Protein 3AWD (pdb70)

CATH classification: 3.40.50.720

Foldseek 3Di:
DLVLLLADALAEEEEEVLLFFLNVLLQLLNQVSHYQYEYEYQDPPSRVVSQVVSVVVVGNYYYDYADLLDLVRLLVRLVVSCVVSVAHAEYEYEFADFDKQAAPVGDDPVNLCVRLSGLASSLVSNCVNNVVRCLVVLAHEYEYAAACLCVDPAPDMDTVSNSVSRVNSLVVQLVCQVVSVVSHYAGEYEHEAAEDTPPCVVLCPDCNRVVSSLVLAPQSDHHYSNQVSVVVSCRRGSSVVVDHSYHHYHYNCNVVD/DLVLLLADAAAEEEQEVLLFFLNVLLQLLNQVSHYQYEYEYQDPVSNVVSQVVVVVVVGRYYYDYADLLDLVRLLVRLVVSCVVSVAHAEYEYEWADFDKQAAPVGQDPVRLVVRLSGLAVSLVSNCVNNVVRCLVVLHHEYEYAAACLCVDPAPDMDTVSNSVSRVNNLVVQLVCQVVSVVSHYAGEYEHEAAEDTPVCVVLCVPCNRVVSSLVLAPQSDHHYSNLVSVVRSCRSGSSVVVDHSYHHYHYNCNVVD/DLVLLLADALAEEEQEVLLFFLNVLLQLLNQVSHYQYEYEYQDPVSNVVSQVVVVVVVGNYYYDYADLLDLVRLLVRLVVSCVVSVAHAEYEYEWAAFDKQAAPVGDDPVNLCVRLRGLAVSLVSNCVSNVVRCLVVLHHEYEYAAACLCVDPAPDMDTVSNSVSSVNSLVVQLVCQVVSVVSHYAGEYEHEAAEDTPRCCVQCVDCNRVVSSLVLAPQSDHHYSNLVSVVVSCRRGSSVVVDHSYHHYSYNCNVVD/DLVLLLADAAAEEEQEVLLFFLNVLLQLLNQVSHYQYEYEYQDDVSNVVSQVVVVVVVTNYYYAYADLLDLVRLLVRLVVCCVVRVAHAEYEYEWADFDKQAAPVGDDPVRLVVRLSGLAVSLVSNCVSRVVRCLVVLHHEYEYAAACLCVDPAPDMDTVSNSVSRVNNLVVQLVCQVVSVVSHYAGEYEHEAAEDTPVCVVQCPVCNRVVVSLVLAPQSDHHYSNLVSVVSSCRSGSSVVVDHSYHHYHYNCNVVD

InterPro domains:
  IPR002347 Short-chain dehydrogenase/reductase SDR [PF13561] (19-255)
  IPR002347 Short-chain dehydrogenase/reductase SDR [PR00080] (86-97)
  IPR002347 Short-chain dehydrogenase/reductase SDR [PR00080] (140-148)
  IPR002347 Short-chain dehydrogenase/reductase SDR [PR00080] (162-181)
  IPR002347 Short-chain dehydrogenase/reductase SDR [PR00081] (12-29)
  IPR002347 Short-chain dehydrogenase/reductase SDR [PR00081] (86-97)
  IPR002347 Short-chain dehydrogenase/reductase SDR [PR00081] (134-150)
  IPR002347 Short-chain dehydrogenase/reductase SDR [PR00081] (162-181)
  IPR002347 Short-chain dehydrogenase/reductase SDR [PR00081] (183-200)
  IPR002347 Short-chain dehydrogenase/reductase SDR [PR00081] (218-238)
  IPR020904 Short-chain dehydrogenase/reductase, conserved site [PS00061] (149-177)
  IPR036291 NAD(P)-binding domain superfamily [SSF51735] (9-256)

Structure (mmCIF, N/CA/C/O backbone):
data_3AWD
#
_entry.id   3AWD
#
_cell.length_a   63.273
_cell.length_b   121.416
_cell.length_c   136.546
_cell.angle_alpha   90.00
_cell.angle_beta   90.00
_cell.angle_gamma   90.00
#
_symmetry.space_group_name_H-M   'P 21 21 21'
#
loop_
_entity.id
_entity.type
_entity.pdbx_description
1 polymer 'Putative polyol dehydrogenase'
2 non-polymer 'MAGNESIUM ION'
3 non-polymer 'CADMIUM ION'
4 water water
#
loop_
_atom_site.group_PDB
_atom_site.id
_atom_site.type_symbol
_atom_site.label_atom_id
_atom_site.label_alt_id
_atom_site.label_comp_id
_atom_site.label_asym_id
_atom_site.label_entity_id
_atom_site.label_seq_id
_atom_site.pdbx_PDB_ins_code
_atom_site.Cartn_x
_atom_site.Cartn_y
_atom_site.Cartn_z
_atom_site.occupancy
_atom_site.B_iso_or_equiv
_atom_site.auth_seq_id
_atom_site.auth_comp_id
_atom_site.auth_asym_id
_atom_site.auth_atom_id
_atom_site.pdbx_PDB_model_num
ATOM 1 N N . MET A 1 4 ? 7.734 71.778 -0.785 1.00 28.63 1 MET A N 1
ATOM 2 C CA . MET A 1 4 ? 8.362 71.544 0.552 1.00 27.92 1 MET A CA 1
ATOM 3 C C . MET A 1 4 ? 8.129 70.101 0.991 1.00 23.98 1 MET A C 1
ATOM 4 O O . MET A 1 4 ? 9.076 69.316 1.054 1.00 22.99 1 MET A O 1
ATOM 9 N N . TYR A 1 5 ? 6.871 69.733 1.232 1.00 20.26 2 TYR A N 1
ATOM 10 C CA . TYR A 1 5 ? 6.571 68.446 1.874 1.00 17.81 2 TYR A CA 1
ATOM 11 C C . TYR A 1 5 ? 7.039 67.211 1.098 1.00 17.29 2 TYR A C 1
ATOM 12 O O . TYR A 1 5 ? 7.569 66.273 1.686 1.00 15.65 2 TYR A O 1
ATOM 21 N N . MET A 1 6 ? 6.832 67.199 -0.222 1.00 17.16 3 MET A N 1
ATOM 22 C CA . MET A 1 6 ? 7.269 66.046 -1.029 1.00 18.33 3 MET A CA 1
ATOM 23 C C . MET A 1 6 ? 8.795 65.978 -1.152 1.00 18.88 3 MET A C 1
ATOM 24 O O . MET A 1 6 ? 9.373 64.887 -1.207 1.00 18.83 3 MET A O 1
ATOM 29 N N . GLU A 1 7 ? 9.437 67.142 -1.162 1.00 19.64 4 GLU A N 1
ATOM 30 C CA . GLU A 1 7 ? 10.903 67.215 -1.245 1.00 21.54 4 GLU A CA 1
ATOM 31 C C . GLU A 1 7 ? 11.576 66.597 -0.009 1.00 19.68 4 GLU A C 1
ATOM 32 O O . GLU A 1 7 ? 12.651 66.005 -0.108 1.00 19.13 4 GLU A O 1
ATOM 38 N N . LYS A 1 8 ? 10.928 66.726 1.145 1.00 18.26 5 LYS A N 1
ATOM 39 C CA . LYS A 1 8 ? 11.475 66.183 2.394 1.00 17.98 5 LYS A CA 1
ATOM 40 C C . LYS A 1 8 ? 11.681 64.671 2.328 1.00 17.71 5 LYS A C 1
ATOM 41 O O . LYS A 1 8 ? 12.425 64.098 3.118 1.00 17.79 5 LYS A O 1
ATOM 47 N N . LEU A 1 9 ? 10.977 64.027 1.412 1.00 17.73 6 LEU A N 1
ATOM 48 C CA . LEU A 1 9 ? 11.013 62.583 1.302 1.00 17.83 6 LEU A CA 1
ATOM 49 C C . LEU A 1 9 ? 12.197 62.082 0.473 1.00 18.92 6 LEU A C 1
ATOM 50 O O . LEU A 1 9 ? 12.493 60.881 0.480 1.00 19.21 6 LEU A O 1
ATOM 55 N N . ARG A 1 10 ? 12.891 62.999 -0.210 1.00 18.85 7 ARG A N 1
ATOM 56 C CA . ARG A 1 10 ? 13.997 62.628 -1.096 1.00 20.06 7 ARG A CA 1
ATOM 57 C C . ARG A 1 10 ? 15.307 62.360 -0.345 1.00 20.15 7 ARG A C 1
ATOM 58 O O . ARG A 1 10 ? 15.577 62.982 0.694 1.00 20.26 7 ARG A O 1
ATOM 66 N N . LEU A 1 11 ? 16.107 61.435 -0.871 1.00 19.93 8 LEU A N 1
ATOM 67 C CA . LEU A 1 11 ? 17.395 61.086 -0.266 1.00 20.53 8 LEU A CA 1
ATOM 68 C C . LEU A 1 11 ? 18.554 61.267 -1.232 1.00 21.81 8 LEU A C 1
ATOM 69 O O . LEU A 1 11 ? 19.577 60.587 -1.132 1.00 21.71 8 LEU A O 1
ATOM 74 N N . ASP A 1 12 ? 18.397 62.181 -2.178 1.00 23.28 9 ASP A N 1
ATOM 75 C CA . ASP A 1 12 ? 19.394 62.320 -3.238 1.00 25.31 9 ASP A CA 1
ATOM 76 C C . ASP A 1 12 ? 20.811 62.522 -2.726 1.00 26.06 9 ASP A C 1
ATOM 77 O O . ASP A 1 12 ? 21.066 63.409 -1.907 1.00 26.00 9 ASP A O 1
ATOM 82 N N . ASN A 1 13 ? 21.712 61.659 -3.194 1.00 26.89 10 ASN A N 1
ATOM 83 C CA . ASN A 1 13 ? 23.155 61.730 -2.917 1.00 28.39 10 ASN A CA 1
ATOM 84 C C . ASN A 1 13 ? 23.582 61.256 -1.530 1.00 27.54 10 ASN A C 1
ATOM 85 O O . ASN A 1 13 ? 24.773 61.239 -1.214 1.00 28.47 10 ASN A O 1
ATOM 90 N N . ARG A 1 14 ? 22.614 60.852 -0.715 1.00 25.81 11 ARG A N 1
ATOM 91 C CA . ARG A 1 14 ? 22.902 60.362 0.632 1.00 24.34 11 ARG A CA 1
ATOM 92 C C . ARG A 1 14 ? 23.361 58.923 0.582 1.00 24.08 11 ARG A C 1
ATOM 93 O O . ARG A 1 14 ? 22.813 58.110 -0.182 1.00 24.08 11 ARG A O 1
ATOM 101 N N . VAL A 1 15 ? 24.366 58.613 1.399 1.00 23.50 12 VAL A N 1
ATOM 102 C CA . VAL A 1 15 ? 24.995 57.304 1.387 1.00 23.25 12 VAL A CA 1
ATOM 103 C C . VAL A 1 15 ? 24.382 56.456 2.494 1.00 22.48 12 VAL A C 1
ATOM 104 O O . VAL A 1 15 ? 24.407 56.842 3.652 1.00 21.99 12 VAL A O 1
ATOM 108 N N . ALA A 1 16 ? 23.851 55.301 2.111 1.00 21.97 13 ALA A N 1
ATOM 109 C CA . ALA A 1 16 ? 23.179 54.399 3.037 1.00 21.26 13 ALA A CA 1
ATOM 110 C C . ALA A 1 16 ? 23.836 53.020 3.045 1.00 21.18 13 ALA A C 1
ATOM 111 O O . ALA A 1 16 ? 24.104 52.441 1.996 1.00 22.49 13 ALA A O 1
ATOM 113 N N . ILE A 1 17 ? 24.093 52.510 4.237 1.00 20.55 14 ILE A N 1
ATOM 114 C CA . ILE A 1 17 ? 24.477 51.115 4.407 1.00 21.00 14 ILE A CA 1
ATOM 115 C C . ILE A 1 17 ? 23.262 50.361 4.944 1.00 20.05 14 ILE A C 1
ATOM 116 O O . ILE A 1 17 ? 22.641 50.787 5.922 1.00 19.02 14 ILE A O 1
ATOM 121 N N . VAL A 1 18 ? 22.929 49.248 4.300 1.00 19.89 15 VAL A N 1
ATOM 122 C CA . VAL A 1 18 ? 21.862 48.384 4.773 1.00 19.30 15 VAL A CA 1
ATOM 123 C C . VAL A 1 18 ? 22.458 47.030 5.133 1.00 19.98 15 VAL A C 1
ATOM 124 O O . VAL A 1 18 ? 22.846 46.268 4.238 1.00 20.86 15 VAL A O 1
ATOM 128 N N . THR A 1 19 ? 22.543 46.736 6.433 1.00 19.24 16 THR A N 1
ATOM 129 C CA . THR A 1 19 ? 22.958 45.395 6.866 1.00 20.31 16 THR A CA 1
ATOM 130 C C . THR A 1 19 ? 21.841 44.378 6.600 1.00 20.66 16 THR A C 1
ATOM 131 O O . THR A 1 19 ? 20.643 44.698 6.699 1.00 19.47 16 THR A O 1
ATOM 135 N N . GLY A 1 20 ? 22.238 43.156 6.250 1.00 21.67 17 GLY A N 1
ATOM 136 C CA . GLY A 1 20 ? 21.302 42.136 5.787 1.00 22.48 17 GLY A CA 1
ATOM 137 C C . GLY A 1 20 ? 20.566 42.572 4.527 1.00 22.97 17 GLY A C 1
ATOM 138 O O . GLY A 1 20 ? 19.429 42.166 4.289 1.00 23.27 17 GLY A O 1
ATOM 139 N N . GLY A 1 21 ? 21.222 43.387 3.708 1.00 23.16 18 GLY A N 1
ATOM 140 C CA . GLY A 1 21 ? 20.557 44.031 2.584 1.00 24.05 18 GLY A CA 1
ATOM 141 C C . GLY A 1 21 ? 20.390 43.212 1.316 1.00 25.34 18 GLY A C 1
ATOM 142 O O . GLY A 1 21 ? 19.820 43.703 0.342 1.00 25.77 18 GLY A O 1
ATOM 143 N N . ALA A 1 22 ? 20.886 41.973 1.308 1.00 26.51 19 ALA A N 1
ATOM 144 C CA . ALA A 1 22 ? 20.929 41.189 0.061 1.00 28.05 19 ALA A CA 1
ATOM 145 C C . ALA A 1 22 ? 19.608 40.521 -0.310 1.00 28.47 19 ALA A C 1
ATOM 146 O O . ALA A 1 22 ? 19.406 40.131 -1.470 1.00 29.37 19 ALA A O 1
ATOM 148 N N . GLN A 1 23 ? 18.712 40.385 0.667 1.00 28.20 20 GLN A N 1
ATOM 149 C CA . GLN A 1 23 ? 17.412 39.754 0.423 1.00 28.46 20 GLN A CA 1
ATOM 150 C C . GLN A 1 23 ? 16.308 40.247 1.362 1.00 26.63 20 GLN A C 1
ATOM 151 O O . GLN A 1 23 ? 16.572 40.997 2.311 1.00 25.60 20 GLN A O 1
ATOM 157 N N . ASN A 1 24 ? 15.082 39.817 1.068 1.00 25.55 21 ASN A N 1
ATOM 158 C CA . ASN A 1 24 ? 13.925 39.976 1.948 1.00 24.73 21 ASN A CA 1
ATOM 159 C C . ASN A 1 24 ? 13.709 41.427 2.386 1.00 23.15 21 ASN A C 1
ATOM 160 O O . ASN A 1 24 ? 13.701 42.310 1.533 1.00 22.64 21 ASN A O 1
ATOM 165 N N . ILE A 1 25 ? 13.550 41.680 3.686 1.00 21.80 22 ILE A N 1
ATOM 166 C CA . ILE A 1 25 ? 13.254 43.041 4.150 1.00 20.35 22 ILE A CA 1
ATOM 167 C C . ILE A 1 25 ? 14.401 43.986 3.795 1.00 19.67 22 ILE A C 1
ATOM 168 O O . ILE A 1 25 ? 14.167 45.070 3.276 1.00 19.50 22 ILE A O 1
ATOM 173 N N . GLY A 1 26 ? 15.633 43.546 4.040 1.00 19.78 23 GLY A N 1
ATOM 174 C CA . GLY A 1 26 ? 16.822 44.333 3.695 1.00 19.00 23 GLY A CA 1
ATOM 175 C C . GLY A 1 26 ? 16.845 44.783 2.246 1.00 19.61 23 GLY A C 1
ATOM 176 O O . GLY A 1 26 ? 17.040 45.971 1.952 1.00 18.85 23 GLY A O 1
ATOM 177 N N . LEU A 1 27 ? 16.623 43.844 1.331 1.00 19.70 24 LEU A N 1
ATOM 178 C CA . LEU A 1 27 ? 16.626 44.184 -0.092 1.00 20.16 24 LEU A CA 1
ATOM 179 C C . LEU A 1 27 ? 15.512 45.167 -0.467 1.00 19.10 24 LEU A C 1
ATOM 180 O O . LEU A 1 27 ? 15.717 46.053 -1.308 1.00 18.71 24 LEU A O 1
ATOM 185 N N . ALA A 1 28 ? 14.342 45.003 0.157 1.00 17.70 25 ALA A N 1
ATOM 186 C CA . ALA A 1 28 ? 13.248 45.961 -0.036 1.00 17.50 25 ALA A CA 1
ATOM 187 C C . ALA A 1 28 ? 13.667 47.352 0.453 1.00 17.22 25 ALA A C 1
ATOM 188 O O . ALA A 1 28 ? 13.384 48.356 -0.210 1.00 17.66 25 ALA A O 1
ATOM 190 N N . CYS A 1 29 ? 14.342 47.412 1.603 1.00 16.90 26 CYS A N 1
ATOM 191 C CA . CYS A 1 29 ? 14.825 48.692 2.132 1.00 17.06 26 CYS A CA 1
ATOM 192 C C . CYS A 1 29 ? 15.837 49.305 1.192 1.00 17.98 26 CYS A C 1
ATOM 193 O O . CYS A 1 29 ? 15.759 50.499 0.900 1.00 18.57 26 CYS A O 1
ATOM 196 N N . VAL A 1 30 ? 16.771 48.486 0.706 1.00 18.37 27 VAL A N 1
ATOM 197 C CA . VAL A 1 30 ? 17.749 48.945 -0.296 1.00 19.19 27 VAL A CA 1
ATOM 198 C C . VAL A 1 30 ? 17.040 49.574 -1.501 1.00 19.66 27 VAL A C 1
ATOM 199 O O . VAL A 1 30 ? 17.388 50.676 -1.928 1.00 19.44 27 VAL A O 1
ATOM 203 N N . THR A 1 31 ? 16.042 48.867 -2.026 1.00 19.57 28 THR A N 1
ATOM 204 C CA . THR A 1 31 ? 15.290 49.315 -3.199 1.00 19.75 28 THR A CA 1
ATOM 205 C C . THR A 1 31 ? 14.565 50.645 -2.932 1.00 19.03 28 THR A C 1
ATOM 206 O O . THR A 1 31 ? 14.671 51.579 -3.726 1.00 18.94 28 THR A O 1
ATOM 210 N N . ALA A 1 32 ? 13.863 50.730 -1.799 1.00 18.48 29 ALA A N 1
ATOM 211 C CA . ALA A 1 32 ? 13.171 51.955 -1.400 1.00 18.03 29 ALA A CA 1
ATOM 212 C C . ALA A 1 32 ? 14.117 53.161 -1.277 1.00 18.28 29 ALA A C 1
ATOM 213 O O . ALA A 1 32 ? 13.829 54.235 -1.789 1.00 18.20 29 ALA A O 1
ATOM 215 N N . LEU A 1 33 ? 15.242 52.973 -0.591 1.00 17.94 30 LEU A N 1
ATOM 216 C CA . LEU A 1 33 ? 16.231 54.049 -0.428 1.00 18.17 30 LEU A CA 1
ATOM 217 C C . LEU A 1 33 ? 16.753 54.496 -1.789 1.00 19.02 30 LEU A C 1
ATOM 218 O O . LEU A 1 33 ? 16.817 55.688 -2.071 1.00 19.37 30 LEU A O 1
ATOM 223 N N . ALA A 1 34 ? 17.107 53.524 -2.625 1.00 19.32 31 ALA A N 1
ATOM 224 C CA . ALA A 1 34 ? 17.623 53.800 -3.970 1.00 20.69 31 ALA A CA 1
ATOM 225 C C . ALA A 1 34 ? 16.603 54.573 -4.814 1.00 21.06 31 ALA A C 1
ATOM 226 O O . ALA A 1 34 ? 16.966 55.509 -5.525 1.00 21.22 31 ALA A O 1
ATOM 228 N N . GLU A 1 35 ? 15.333 54.179 -4.729 1.00 21.04 32 GLU A N 1
ATOM 229 C CA . GLU A 1 35 ? 14.264 54.866 -5.462 1.00 21.69 32 GLU A CA 1
ATOM 230 C C . GLU A 1 35 ? 14.071 56.311 -4.996 1.00 21.48 32 GLU A C 1
ATOM 231 O O . GLU A 1 35 ? 13.696 57.192 -5.787 1.00 21.81 32 GLU A O 1
ATOM 237 N N . ALA A 1 36 ? 14.375 56.554 -3.725 1.00 20.04 33 ALA A N 1
ATOM 238 C CA . ALA A 1 36 ? 14.342 57.902 -3.160 1.00 20.00 33 ALA A CA 1
ATOM 239 C C . ALA A 1 36 ? 15.576 58.738 -3.497 1.00 20.25 33 ALA A C 1
ATOM 240 O O . ALA A 1 36 ? 15.648 59.919 -3.128 1.00 20.90 33 ALA A O 1
ATOM 242 N N . GLY A 1 37 ? 16.531 58.139 -4.205 1.00 21.22 34 GLY A N 1
ATOM 243 C CA . GLY A 1 37 ? 17.719 58.854 -4.701 1.00 21.64 34 GLY A CA 1
ATOM 244 C C . GLY A 1 37 ? 19.030 58.562 -3.988 1.00 22.35 34 GLY A C 1
ATOM 245 O O . GLY A 1 37 ? 20.078 59.130 -4.337 1.00 22.72 34 GLY A O 1
ATOM 246 N N . ALA A 1 38 ? 18.986 57.678 -2.993 1.00 22.69 35 ALA A N 1
ATOM 247 C CA . ALA A 1 38 ? 20.169 57.371 -2.181 1.00 22.98 35 ALA A CA 1
ATOM 248 C C . ALA A 1 38 ? 21.195 56.494 -2.898 1.00 24.44 35 ALA A C 1
ATOM 249 O O . ALA A 1 38 ? 20.848 55.677 -3.775 1.00 24.42 35 ALA A O 1
ATOM 251 N N . ARG A 1 39 ? 22.460 56.694 -2.524 1.00 24.56 36 ARG A N 1
ATOM 252 C CA . ARG A 1 39 ? 23.550 55.794 -2.895 1.00 25.93 36 ARG A CA 1
ATOM 253 C C . ARG A 1 39 ? 23.603 54.682 -1.844 1.00 25.04 36 ARG A C 1
ATOM 254 O O . ARG A 1 39 ? 23.911 54.941 -0.674 1.00 24.85 36 ARG A O 1
ATOM 262 N N . VAL A 1 40 ? 23.280 53.457 -2.249 1.00 24.47 37 VAL A N 1
ATOM 263 C CA . VAL A 1 40 ? 23.098 52.385 -1.266 1.00 24.11 37 VAL A CA 1
ATOM 264 C C . VAL A 1 40 ? 24.154 51.296 -1.372 1.00 25.06 37 VAL A C 1
ATOM 265 O O . VAL A 1 40 ? 24.461 50.812 -2.463 1.00 25.10 37 VAL A O 1
ATOM 269 N N . ILE A 1 41 ? 24.692 50.921 -0.217 1.00 25.27 38 ILE A N 1
ATOM 270 C CA . ILE A 1 41 ? 25.619 49.804 -0.105 1.00 26.99 38 ILE A CA 1
ATOM 271 C C . ILE A 1 41 ? 24.967 48.659 0.678 1.00 26.95 38 ILE A C 1
ATOM 272 O O . ILE A 1 41 ? 24.586 48.810 1.848 1.00 25.61 38 ILE A O 1
ATOM 277 N N . ILE A 1 42 ? 24.823 47.522 0.010 1.00 27.87 39 ILE A N 1
ATOM 278 C CA . ILE A 1 42 ? 24.359 46.295 0.652 1.00 28.45 39 ILE A CA 1
ATOM 279 C C . ILE A 1 42 ? 25.492 45.701 1.494 1.00 29.21 39 ILE A C 1
ATOM 280 O O . ILE A 1 42 ? 26.560 45.358 0.965 1.00 29.78 39 ILE A O 1
ATOM 285 N N . ALA A 1 43 ? 25.274 45.604 2.802 1.00 29.34 40 ALA A N 1
ATOM 286 C CA . ALA A 1 43 ? 26.244 44.957 3.698 1.00 30.52 40 ALA A CA 1
ATOM 287 C C . ALA A 1 43 ? 25.660 43.635 4.175 1.00 30.88 40 ALA A C 1
ATOM 288 O O . ALA A 1 43 ? 24.656 43.608 4.887 1.00 30.87 40 ALA A O 1
ATOM 290 N N . ASP A 1 44 ? 26.274 42.534 3.758 1.00 32.29 41 ASP A N 1
ATOM 291 C CA . ASP A 1 44 ? 25.684 41.219 3.958 1.00 33.24 41 ASP A CA 1
ATOM 292 C C . ASP A 1 44 ? 26.761 40.141 4.072 1.00 34.64 41 ASP A C 1
ATOM 293 O O . ASP A 1 44 ? 27.877 40.312 3.557 1.00 34.96 41 ASP A O 1
ATOM 298 N N . LEU A 1 45 ? 26.418 39.044 4.752 1.00 35.44 42 LEU A N 1
ATOM 299 C CA . LEU A 1 45 ? 27.339 37.918 4.959 1.00 37.36 42 LEU A CA 1
ATOM 300 C C . LEU A 1 45 ? 27.578 37.171 3.654 1.00 39.43 42 LEU A C 1
ATOM 301 O O . LEU A 1 45 ? 28.692 36.702 3.392 1.00 40.35 42 LEU A O 1
ATOM 306 N N . ASP A 1 46 ? 26.528 37.082 2.841 1.00 40.79 43 ASP A N 1
ATOM 307 C CA . ASP A 1 46 ? 26.579 36.407 1.554 1.00 43.15 43 ASP A CA 1
ATOM 308 C C . ASP A 1 46 ? 27.103 37.337 0.452 1.00 44.44 43 ASP A C 1
ATOM 309 O O . ASP A 1 46 ? 26.391 38.221 -0.033 1.00 44.06 43 ASP A O 1
ATOM 314 N N . GLU A 1 47 ? 28.351 37.114 0.055 1.00 46.27 44 GLU A N 1
ATOM 315 C CA . GLU A 1 47 ? 28.992 37.915 -0.982 1.00 48.03 44 GLU A CA 1
ATOM 316 C C . GLU A 1 47 ? 28.287 37.741 -2.335 1.00 48.36 44 GLU A C 1
ATOM 317 O O . GLU A 1 47 ? 28.077 38.719 -3.063 1.00 48.43 44 GLU A O 1
ATOM 323 N N . ALA A 1 48 ? 27.917 36.497 -2.650 1.00 48.73 45 ALA A N 1
ATOM 324 C CA . ALA A 1 48 ? 27.262 36.150 -3.915 1.00 49.16 45 ALA A CA 1
ATOM 325 C C . ALA A 1 48 ? 25.901 36.824 -4.072 1.00 48.36 45 ALA A C 1
ATOM 326 O O . ALA A 1 48 ? 25.650 37.490 -5.081 1.00 48.59 45 ALA A O 1
ATOM 328 N N . MET A 1 49 ? 25.034 36.639 -3.073 1.00 47.38 46 MET A N 1
ATOM 329 C CA . MET A 1 49 ? 23.701 37.258 -3.042 1.00 46.85 46 MET A CA 1
ATOM 330 C C . MET A 1 49 ? 23.769 38.760 -3.251 1.00 45.23 46 MET A C 1
ATOM 331 O O . MET A 1 49 ? 23.086 39.306 -4.115 1.00 45.27 46 MET A O 1
ATOM 336 N N . ALA A 1 50 ? 24.611 39.414 -2.459 1.00 44.21 47 ALA A N 1
ATOM 337 C CA . ALA A 1 50 ? 24.790 40.856 -2.527 1.00 43.33 47 ALA A CA 1
ATOM 338 C C . ALA A 1 50 ? 25.182 41.294 -3.941 1.00 43.86 47 ALA A C 1
ATOM 339 O O . ALA A 1 50 ? 24.547 42.176 -4.526 1.00 43.12 47 ALA A O 1
ATOM 341 N N . THR A 1 51 ? 26.208 40.646 -4.498 1.00 44.41 48 THR A N 1
ATOM 342 C CA . THR A 1 51 ? 26.681 40.966 -5.843 1.00 44.86 48 THR A CA 1
ATOM 343 C C . THR A 1 51 ? 25.572 40.806 -6.898 1.00 44.73 48 THR A C 1
ATOM 344 O O . THR A 1 51 ? 25.398 41.676 -7.749 1.00 45.08 48 THR A O 1
ATOM 348 N N . LYS A 1 52 ? 24.809 39.717 -6.809 1.00 44.32 49 LYS A N 1
ATOM 349 C CA . LYS A 1 52 ? 23.647 39.490 -7.675 1.00 44.57 49 LYS A CA 1
ATOM 350 C C . LYS A 1 52 ? 22.569 40.586 -7.544 1.00 43.66 49 LYS A C 1
ATOM 351 O O . LYS A 1 52 ? 22.033 41.074 -8.549 1.00 43.88 49 LYS A O 1
ATOM 357 N N . ALA A 1 53 ? 22.247 40.952 -6.301 1.00 42.30 50 ALA A N 1
ATOM 358 C CA . ALA A 1 53 ? 21.268 42.001 -6.019 1.00 41.22 50 ALA A CA 1
ATOM 359 C C . ALA A 1 53 ? 21.712 43.334 -6.618 1.00 41.17 50 ALA A C 1
ATOM 360 O O . ALA A 1 53 ? 20.899 44.068 -7.182 1.00 40.41 50 ALA A O 1
ATOM 362 N N . VAL A 1 54 ? 23.010 43.620 -6.497 1.00 41.77 51 VAL A N 1
ATOM 363 C CA . VAL A 1 54 ? 23.622 44.834 -7.041 1.00 42.46 51 VAL A CA 1
ATOM 364 C C . VAL A 1 54 ? 23.402 44.924 -8.555 1.00 43.83 51 VAL A C 1
ATOM 365 O O . VAL A 1 54 ? 23.112 45.999 -9.083 1.00 43.21 51 VAL A O 1
ATOM 369 N N . GLU A 1 55 ? 23.512 43.783 -9.231 1.00 45.51 52 GLU A N 1
ATOM 370 C CA . GLU A 1 55 ? 23.332 43.709 -10.682 1.00 47.37 52 GLU A CA 1
ATOM 371 C C . GLU A 1 55 ? 21.890 44.008 -11.099 1.00 46.75 52 GLU A C 1
ATOM 372 O O . GLU A 1 55 ? 21.661 44.800 -12.018 1.00 47.02 52 GLU A O 1
ATOM 378 N N . ASP A 1 56 ? 20.934 43.382 -10.411 1.00 46.33 53 ASP A N 1
ATOM 379 C CA . ASP A 1 56 ? 19.502 43.627 -10.621 1.00 45.96 53 ASP A CA 1
ATOM 380 C C . ASP A 1 56 ? 19.125 45.100 -10.428 1.00 45.24 53 ASP A C 1
ATOM 381 O O . ASP A 1 56 ? 18.358 45.660 -11.213 1.00 45.29 53 ASP A O 1
ATOM 386 N N . LEU A 1 57 ? 19.666 45.719 -9.382 1.00 44.45 54 LEU A N 1
ATOM 387 C CA . LEU A 1 57 ? 19.358 47.111 -9.064 1.00 43.65 54 LEU A CA 1
ATOM 388 C C . LEU A 1 57 ? 20.018 48.120 -10.013 1.00 44.42 54 LEU A C 1
ATOM 389 O O . LEU A 1 57 ? 19.392 49.109 -10.397 1.00 43.82 54 LEU A O 1
ATOM 394 N N . ARG A 1 58 ? 21.271 47.864 -10.398 1.00 45.53 55 ARG A N 1
ATOM 395 C CA . ARG A 1 58 ? 21.940 48.680 -11.424 1.00 46.93 55 ARG A CA 1
ATOM 396 C C . ARG A 1 58 ? 21.207 48.573 -12.769 1.00 47.73 55 ARG A C 1
ATOM 397 O O . ARG A 1 58 ? 21.152 49.535 -13.538 1.00 47.70 55 ARG A O 1
ATOM 405 N N . MET A 1 59 ? 20.622 47.399 -13.008 1.00 48.52 56 MET A N 1
ATOM 406 C CA . MET A 1 59 ? 19.785 47.122 -14.172 1.00 49.90 56 MET A CA 1
ATOM 407 C C . MET A 1 59 ? 18.583 48.061 -14.252 1.00 49.26 56 MET A C 1
ATOM 408 O O . MET A 1 59 ? 18.123 48.399 -15.345 1.00 49.86 56 MET A O 1
ATOM 413 N N . GLU A 1 60 ? 18.069 48.463 -13.091 1.00 48.04 57 GLU A N 1
ATOM 414 C CA . GLU A 1 60 ? 16.965 49.413 -13.021 1.00 47.19 57 GLU A CA 1
ATOM 415 C C . GLU A 1 60 ? 17.459 50.849 -12.886 1.00 46.18 57 GLU A C 1
ATOM 416 O O . GLU A 1 60 ? 16.665 51.771 -12.716 1.00 45.93 57 GLU A O 1
ATOM 422 N N . GLY A 1 61 ? 18.771 51.032 -12.952 1.00 45.76 58 GLY A N 1
ATOM 423 C CA . GLY A 1 61 ? 19.363 52.362 -12.963 1.00 44.97 58 GLY A CA 1
ATOM 424 C C . GLY A 1 61 ? 19.721 52.912 -11.597 1.00 43.72 58 GLY A C 1
ATOM 425 O O . GLY A 1 61 ? 19.910 54.121 -11.441 1.00 43.66 58 GLY A O 1
ATOM 426 N N . HIS A 1 62 ? 19.832 52.035 -10.603 1.00 42.41 59 HIS A N 1
ATOM 427 C CA . HIS A 1 62 ? 20.153 52.482 -9.254 1.00 41.23 59 HIS A CA 1
ATOM 428 C C . HIS A 1 62 ? 21.650 52.477 -8.962 1.00 41.85 59 HIS A C 1
ATOM 429 O O . HIS A 1 62 ? 22.395 51.605 -9.427 1.00 42.43 59 HIS A O 1
ATOM 436 N N . ASP A 1 63 ? 22.070 53.473 -8.184 1.00 41.55 60 ASP A N 1
ATOM 437 C CA . ASP A 1 63 ? 23.448 53.591 -7.716 1.00 41.80 60 ASP A CA 1
ATOM 438 C C . ASP A 1 63 ? 23.656 52.685 -6.498 1.00 40.48 60 ASP A C 1
ATOM 439 O O . ASP A 1 63 ? 23.569 53.149 -5.350 1.00 39.79 60 ASP A O 1
ATOM 444 N N . VAL A 1 64 ? 23.891 51.395 -6.747 1.00 39.58 61 VAL A N 1
ATOM 445 C CA . VAL A 1 64 ? 23.970 50.392 -5.667 1.00 38.31 61 VAL A CA 1
ATOM 446 C C . VAL A 1 64 ? 25.302 49.641 -5.685 1.00 38.60 61 VAL A C 1
ATOM 447 O O . VAL A 1 64 ? 25.765 49.212 -6.749 1.00 39.63 61 VAL A O 1
ATOM 451 N N . SER A 1 65 ? 25.910 49.491 -4.509 1.00 37.26 62 SER A N 1
ATOM 452 C CA . SER A 1 65 ? 27.130 48.713 -4.348 1.00 37.31 62 SER A CA 1
ATOM 453 C C . SER A 1 65 ? 27.018 47.708 -3.182 1.00 36.53 62 SER A C 1
ATOM 454 O O . SER A 1 65 ? 25.985 47.627 -2.512 1.00 34.30 62 SER A O 1
ATOM 457 N N . SER A 1 66 ? 28.086 46.946 -2.956 1.00 36.89 63 SER A N 1
ATOM 458 C CA . SER A 1 66 ? 28.090 45.860 -1.970 1.00 36.91 63 SER A CA 1
ATOM 459 C C . SER A 1 66 ? 29.384 45.760 -1.178 1.00 36.75 63 SER A C 1
ATOM 460 O O . SER A 1 66 ? 30.455 46.072 -1.696 1.00 37.32 63 SER A O 1
ATOM 463 N N . VAL A 1 67 ? 29.277 45.301 0.071 1.00 35.49 64 VAL A N 1
ATOM 464 C CA . VAL A 1 67 ? 30.447 44.931 0.885 1.00 35.48 64 VAL A CA 1
ATOM 465 C C . VAL A 1 67 ? 30.089 43.711 1.731 1.00 34.75 64 VAL A C 1
ATOM 466 O O . VAL A 1 67 ? 28.943 43.559 2.148 1.00 33.72 64 VAL A O 1
ATOM 470 N N . VAL A 1 68 ? 31.069 42.841 1.967 1.00 34.89 65 VAL A N 1
ATOM 471 C CA . VAL A 1 68 ? 30.887 41.680 2.837 1.00 34.45 65 VAL A CA 1
ATOM 472 C C . VAL A 1 68 ? 30.948 42.120 4.297 1.00 33.09 65 VAL A C 1
ATOM 473 O O . VAL A 1 68 ? 31.873 42.825 4.705 1.00 32.66 65 VAL A O 1
ATOM 477 N N . MET A 1 69 ? 29.942 41.726 5.075 1.00 32.09 66 MET A N 1
ATOM 478 C CA . MET A 1 69 ? 29.940 42.015 6.508 1.00 31.16 66 MET A CA 1
ATOM 479 C C . MET A 1 69 ? 29.369 40.857 7.320 1.00 30.35 66 MET A C 1
ATOM 48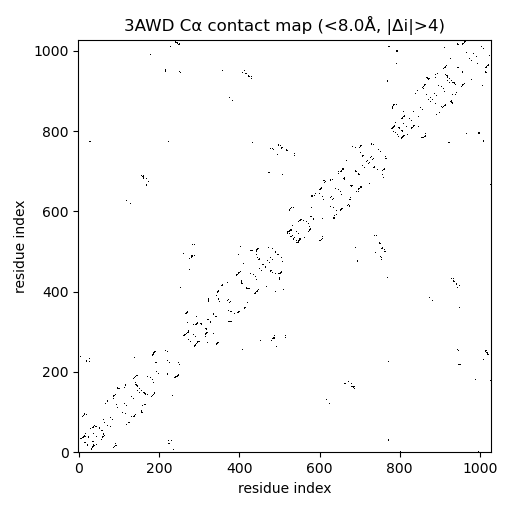0 O O . MET A 1 69 ? 28.338 40.282 6.969 1.00 30.18 66 MET A O 1
ATOM 485 N N . ASP A 1 70 ? 30.048 40.527 8.413 1.00 29.69 67 ASP A N 1
ATOM 486 C CA . ASP A 1 70 ? 29.571 39.517 9.348 1.00 28.61 67 ASP A CA 1
ATOM 487 C C . ASP A 1 70 ? 29.304 40.207 10.685 1.00 27.20 67 ASP A C 1
ATOM 488 O O . ASP A 1 70 ? 30.244 40.627 11.374 1.00 26.56 67 ASP A O 1
ATOM 493 N N . VAL A 1 71 ? 28.019 40.328 11.042 1.00 25.69 68 VAL A N 1
ATOM 494 C CA . VAL A 1 71 ? 27.625 41.052 12.260 1.00 24.54 68 VAL A CA 1
ATOM 495 C C . VAL A 1 71 ? 27.982 40.368 13.576 1.00 23.88 68 VAL A C 1
ATOM 496 O O . VAL A 1 71 ? 27.860 40.967 14.642 1.00 22.77 68 VAL A O 1
ATOM 500 N N . THR A 1 72 ? 28.426 39.114 13.506 1.00 24.39 69 THR A N 1
ATOM 501 C CA . THR A 1 72 ? 28.946 38.433 14.693 1.00 24.60 69 THR A CA 1
ATOM 502 C C . THR A 1 72 ? 30.425 38.750 14.929 1.00 25.02 69 THR A C 1
ATOM 503 O O . THR A 1 72 ? 31.001 38.358 15.950 1.00 24.11 69 THR A O 1
ATOM 507 N N . ASN A 1 73 ? 31.045 39.440 13.973 1.00 25.27 70 ASN A N 1
ATOM 508 C CA . ASN A 1 73 ? 32.475 39.698 14.031 1.00 25.50 70 ASN A CA 1
ATOM 509 C C . ASN A 1 73 ? 32.771 41.189 13.969 1.00 25.35 70 ASN A C 1
ATOM 510 O O . ASN A 1 73 ? 32.589 41.823 12.936 1.00 24.99 70 ASN A O 1
ATOM 515 N N . THR A 1 74 ? 33.237 41.733 15.088 1.00 25.38 71 THR A N 1
ATOM 516 C CA . THR A 1 74 ? 33.544 43.157 15.208 1.00 25.95 71 THR A CA 1
ATOM 517 C C . THR A 1 74 ? 34.501 43.652 14.104 1.00 27.00 71 THR A C 1
ATOM 518 O O . THR A 1 74 ? 34.233 44.657 13.450 1.00 26.15 71 THR A O 1
ATOM 522 N N . GLU A 1 75 ? 35.590 42.914 13.889 1.00 28.33 72 GLU A N 1
ATOM 523 C CA . GLU A 1 75 ? 36.560 43.219 12.829 1.00 30.09 72 GLU A CA 1
ATOM 524 C C . GLU A 1 75 ? 35.913 43.274 11.442 1.00 29.40 72 GLU A C 1
ATOM 525 O O . GLU A 1 75 ? 36.194 44.196 10.668 1.00 30.00 72 GLU A O 1
ATOM 531 N N . SER A 1 76 ? 35.052 42.304 11.129 1.00 28.28 73 SER A N 1
ATOM 532 C CA . SER A 1 76 ? 34.323 42.302 9.852 1.00 28.73 73 SER A CA 1
ATOM 533 C C . SER A 1 76 ? 33.454 43.564 9.681 1.00 28.22 73 SER A C 1
ATOM 534 O O . SER A 1 76 ? 33.446 44.203 8.614 1.00 27.78 73 SER A O 1
ATOM 537 N N . VAL A 1 77 ? 32.723 43.913 10.736 1.00 27.94 74 VAL A N 1
ATOM 538 C CA . VAL A 1 77 ? 31.840 45.073 10.711 1.00 27.76 74 VAL A CA 1
ATOM 539 C C . VAL A 1 77 ? 32.644 46.358 10.527 1.00 28.90 74 VAL A C 1
ATOM 540 O O . VAL A 1 77 ? 32.321 47.177 9.662 1.00 29.13 74 VAL A O 1
ATOM 544 N N . GLN A 1 78 ? 33.701 46.514 11.317 1.00 29.95 75 GLN A N 1
ATOM 545 C CA . GLN A 1 78 ? 34.520 47.718 11.264 1.00 31.96 75 GLN A CA 1
ATOM 546 C C . GLN A 1 78 ? 35.256 47.874 9.935 1.00 33.28 75 GLN A C 1
ATOM 547 O O . GLN A 1 78 ? 35.360 48.993 9.419 1.00 33.78 75 GLN A O 1
ATOM 553 N N . ASN A 1 79 ? 35.749 46.761 9.385 1.00 34.35 76 ASN A N 1
ATOM 554 C CA . ASN A 1 79 ? 36.395 46.777 8.063 1.00 35.71 76 ASN A CA 1
ATOM 555 C C . ASN A 1 79 ? 35.405 47.144 6.961 1.00 35.51 76 ASN A C 1
ATOM 556 O O . ASN A 1 79 ? 35.740 47.902 6.043 1.00 35.57 76 ASN A O 1
ATOM 561 N N . ALA A 1 80 ? 34.191 46.601 7.061 1.00 34.59 77 ALA A N 1
ATOM 562 C CA . ALA A 1 80 ? 33.157 46.834 6.064 1.00 34.45 77 ALA A CA 1
ATOM 563 C C . ALA A 1 80 ? 32.734 48.299 6.086 1.00 34.19 77 ALA A C 1
ATOM 564 O O . ALA A 1 80 ? 32.684 48.932 5.031 1.00 34.47 77 ALA A O 1
ATOM 566 N N . VAL A 1 81 ? 32.465 48.833 7.285 1.00 33.28 78 VAL A N 1
ATOM 567 C CA . VAL A 1 81 ? 32.113 50.253 7.461 1.00 32.85 78 VAL A CA 1
ATOM 568 C C . VAL A 1 81 ? 33.242 51.207 7.034 1.00 33.89 78 VAL A C 1
ATOM 569 O O . VAL A 1 81 ? 32.986 52.174 6.309 1.00 33.68 78 VAL A O 1
ATOM 573 N N . ARG A 1 82 ? 34.478 50.935 7.458 1.00 34.93 79 ARG A N 1
ATOM 574 C CA . ARG A 1 82 ? 35.617 51.781 7.058 1.00 36.36 79 ARG A CA 1
ATOM 575 C C . ARG A 1 82 ? 35.756 51.889 5.538 1.00 36.59 79 ARG A C 1
ATOM 576 O O . ARG A 1 82 ? 35.949 52.990 5.019 1.00 37.13 79 ARG A O 1
ATOM 584 N N . SER A 1 83 ? 35.621 50.766 4.828 1.00 36.35 80 SER A N 1
ATOM 585 C CA . SER A 1 83 ? 35.786 50.770 3.369 1.00 36.73 80 SER A CA 1
ATOM 586 C C . SER A 1 83 ? 34.658 51.482 2.632 1.00 35.33 80 SER A C 1
ATOM 587 O O . SER A 1 83 ? 34.858 52.012 1.545 1.00 35.77 80 SER A O 1
ATOM 590 N N . VAL A 1 84 ? 33.469 51.494 3.226 1.00 33.47 81 VAL A N 1
ATOM 591 C CA . VAL A 1 84 ? 32.390 52.281 2.666 1.00 31.71 81 VAL A CA 1
ATOM 592 C C . VAL A 1 84 ? 32.720 53.761 2.867 1.00 31.62 81 VAL A C 1
ATOM 593 O O . VAL A 1 84 ? 32.555 54.566 1.945 1.00 31.52 81 VAL A O 1
ATOM 597 N N . HIS A 1 85 ? 33.189 54.099 4.070 1.00 30.88 82 HIS A N 1
ATOM 598 C CA . HIS A 1 85 ? 33.532 55.475 4.416 1.00 31.73 82 HIS A CA 1
ATOM 599 C C . HIS A 1 85 ? 34.627 55.977 3.472 1.00 33.34 82 HIS A C 1
ATOM 600 O O . HIS A 1 85 ? 34.534 57.089 2.945 1.00 33.59 82 HIS A O 1
ATOM 607 N N . GLU A 1 86 ? 35.628 55.119 3.259 1.00 34.80 83 GLU A N 1
ATOM 608 C CA . GLU A 1 86 ? 36.737 55.326 2.306 1.00 37.27 83 GLU A CA 1
ATOM 609 C C . GLU A 1 86 ? 36.249 55.668 0.891 1.00 37.17 83 GLU A C 1
ATOM 610 O O . GLU A 1 86 ? 36.670 56.668 0.313 1.00 38.12 83 GLU A O 1
ATOM 616 N N . GLN A 1 87 ? 35.371 54.833 0.337 1.00 36.83 84 GLN A N 1
ATOM 617 C CA . GLN A 1 87 ? 34.962 54.970 -1.064 1.00 37.01 84 GLN A CA 1
ATOM 618 C C . GLN A 1 87 ? 33.915 56.063 -1.267 1.00 35.87 84 GLN A C 1
ATOM 619 O O . GLN A 1 87 ? 33.904 56.734 -2.304 1.00 35.62 84 GLN A O 1
ATOM 625 N N . GLU A 1 88 ? 33.038 56.233 -0.274 1.00 33.94 85 GLU A N 1
ATOM 626 C CA . GLU A 1 88 ? 31.898 57.142 -0.403 1.00 32.70 85 GLU A CA 1
ATOM 627 C C . GLU A 1 88 ? 32.114 58.506 0.255 1.00 31.99 85 GLU A C 1
ATOM 628 O O . GLU A 1 88 ? 31.432 59.471 -0.094 1.00 31.87 85 GLU A O 1
ATOM 634 N N . GLY A 1 89 ? 33.052 58.580 1.195 1.00 31.69 86 GLY A N 1
ATOM 635 C CA . GLY A 1 89 ? 33.397 59.837 1.871 1.00 31.49 86 GLY A CA 1
ATOM 636 C C . GLY A 1 89 ? 32.503 60.217 3.040 1.00 30.43 86 GLY A C 1
ATOM 637 O O . GLY A 1 89 ? 32.824 61.129 3.814 1.00 30.36 86 GLY A O 1
ATOM 638 N N . ARG A 1 90 ? 31.379 59.517 3.170 1.00 29.19 87 ARG A N 1
ATOM 639 C CA . ARG A 1 90 ? 30.344 59.882 4.120 1.00 28.45 87 ARG A CA 1
ATOM 640 C C . ARG A 1 90 ? 29.500 58.627 4.379 1.00 26.72 87 ARG A C 1
ATOM 641 O O . ARG A 1 90 ? 29.452 57.729 3.534 1.00 26.37 87 ARG A O 1
ATOM 649 N N . VAL A 1 91 ? 28.892 58.531 5.565 1.00 25.19 88 VAL A N 1
ATOM 650 C CA . VAL A 1 91 ? 27.767 57.591 5.773 1.00 23.70 88 VAL A CA 1
ATOM 651 C C . VAL A 1 91 ? 26.611 58.356 6.430 1.00 22.53 88 VAL A C 1
ATOM 652 O O . VAL A 1 91 ? 26.726 58.809 7.573 1.00 22.32 88 VAL A O 1
ATOM 656 N N . ASP A 1 92 ? 25.510 58.518 5.694 1.00 21.15 89 ASP A N 1
ATOM 657 C CA . ASP A 1 92 ? 24.395 59.352 6.136 1.00 20.36 89 ASP A CA 1
ATOM 658 C C . ASP A 1 92 ? 23.300 58.540 6.799 1.00 19.01 89 ASP A C 1
ATOM 659 O O . ASP A 1 92 ? 22.585 59.049 7.661 1.00 18.77 89 ASP A O 1
ATOM 664 N N . ILE A 1 93 ? 23.178 57.289 6.372 1.00 18.56 90 ILE A N 1
ATOM 665 C CA . ILE A 1 93 ? 22.079 56.414 6.767 1.00 18.07 90 ILE A CA 1
ATOM 666 C C . ILE A 1 93 ? 22.590 54.998 7.040 1.00 17.95 90 ILE A C 1
ATOM 667 O O . ILE A 1 93 ? 23.404 54.461 6.285 1.00 18.58 90 ILE A O 1
ATOM 672 N N . LEU A 1 94 ? 22.112 54.412 8.135 1.00 17.26 91 LEU A N 1
ATOM 673 C CA . LEU A 1 94 ? 22.256 52.986 8.385 1.00 16.76 91 LEU A CA 1
ATOM 674 C C . LEU A 1 94 ? 20.869 52.383 8.554 1.00 16.44 91 LEU A C 1
ATOM 675 O O . LEU A 1 94 ? 20.090 52.863 9.376 1.00 15.05 91 LEU A O 1
ATOM 680 N N . VAL A 1 95 ? 20.569 51.335 7.798 1.00 16.42 92 VAL A N 1
ATOM 681 C CA . VAL A 1 95 ? 19.392 50.516 8.080 1.00 16.59 92 VAL A CA 1
ATOM 682 C C . VAL A 1 95 ? 19.942 49.153 8.502 1.00 17.01 92 VAL A C 1
ATOM 683 O O . VAL A 1 95 ? 20.611 48.474 7.718 1.00 18.18 92 VAL A O 1
ATOM 687 N N . ALA A 1 96 ? 19.681 48.773 9.749 1.00 16.98 93 ALA A N 1
ATOM 688 C CA . ALA A 1 96 ? 20.204 47.529 10.309 1.00 17.31 93 ALA A CA 1
ATOM 689 C C . ALA A 1 96 ? 19.141 46.415 10.301 1.00 17.85 93 ALA A C 1
ATOM 690 O O . ALA A 1 96 ? 18.234 46.385 11.159 1.00 16.32 93 ALA A O 1
ATOM 692 N N . CYS A 1 97 ? 19.257 45.506 9.331 1.00 18.64 94 CYS A N 1
ATOM 693 C CA . CYS A 1 97 ? 18.279 44.433 9.154 1.00 20.32 94 CYS A CA 1
ATOM 694 C C . CYS A 1 97 ? 18.829 43.057 9.517 1.00 21.31 94 CYS A C 1
ATOM 695 O O . CYS A 1 97 ? 18.057 42.107 9.673 1.00 22.16 94 CYS A O 1
ATOM 698 N N . ALA A 1 98 ? 20.148 42.953 9.659 1.00 21.90 95 ALA A N 1
ATOM 699 C CA . ALA A 1 98 ? 20.788 41.662 9.927 1.00 22.38 95 ALA A CA 1
ATOM 700 C C . ALA A 1 98 ? 20.173 41.024 11.163 1.00 21.83 95 ALA A C 1
ATOM 701 O O . ALA A 1 98 ? 20.051 41.665 12.214 1.00 20.84 95 ALA A O 1
ATOM 703 N N . GLY A 1 99 ? 19.750 39.771 11.020 1.00 21.72 96 GLY A N 1
ATOM 704 C CA . GLY A 1 99 ? 19.052 39.089 12.100 1.00 21.33 96 GLY A CA 1
ATOM 705 C C . GLY A 1 99 ? 18.672 37.679 11.703 1.00 22.04 96 GLY A C 1
ATOM 706 O O . GLY A 1 99 ? 18.652 37.337 10.516 1.00 22.69 96 GLY A O 1
ATOM 707 N N . ILE A 1 100 ? 18.397 36.863 12.709 1.00 21.42 97 ILE A N 1
ATOM 708 C CA . ILE A 1 100 ? 17.872 35.525 12.511 1.00 22.04 97 ILE A CA 1
ATOM 709 C C . ILE A 1 100 ? 16.791 35.242 13.539 1.00 21.02 97 ILE A C 1
ATOM 710 O O . ILE A 1 100 ? 16.698 35.905 14.574 1.00 19.85 97 ILE A O 1
ATOM 715 N N . CYS A 1 101 ? 15.969 34.246 13.245 1.00 21.40 98 CYS A N 1
ATOM 716 C CA . CYS A 1 101 ? 14.940 33.835 14.181 1.00 20.57 98 CYS A CA 1
ATOM 717 C C . CYS A 1 101 ? 15.030 32.333 14.343 1.00 21.20 98 CYS A C 1
ATOM 718 O O . CYS A 1 101 ? 14.836 31.599 13.370 1.00 21.82 98 CYS A O 1
ATOM 721 N N . ILE A 1 102 ? 15.392 31.878 15.539 1.00 20.18 99 ILE A N 1
ATOM 722 C CA . ILE A 1 102 ? 15.389 30.440 15.824 1.00 21.10 99 ILE A CA 1
ATOM 723 C C . ILE A 1 102 ? 14.088 30.153 16.554 1.00 19.91 99 ILE A C 1
ATOM 724 O O . ILE A 1 102 ? 13.900 30.583 17.693 1.00 19.96 99 ILE A O 1
ATOM 729 N N . SER A 1 103 ? 13.176 29.451 15.891 1.00 19.30 100 SER A N 1
ATOM 730 C CA . SER A 1 103 ? 11.804 29.369 16.400 1.00 18.46 100 SER A CA 1
ATOM 731 C C . SER A 1 103 ? 11.351 27.933 16.594 1.00 18.38 100 SER A C 1
ATOM 732 O O . SER A 1 103 ? 12.019 26.992 16.121 1.00 17.26 100 SER A O 1
ATOM 735 N N . GLU A 1 104 ? 10.208 27.788 17.266 1.00 17.52 101 GLU A N 1
ATOM 736 C CA . GLU A 1 104 ? 9.644 26.481 17.638 1.00 18.78 101 GLU A CA 1
ATOM 737 C C . GLU A 1 104 ? 10.613 25.728 18.552 1.00 18.20 101 GLU A C 1
ATOM 738 O O . GLU A 1 104 ? 10.786 24.514 18.450 1.00 18.09 101 GLU A O 1
ATOM 744 N N . VAL A 1 105 ? 11.261 26.479 19.439 1.00 16.54 102 VAL A N 1
ATOM 745 C CA . VAL A 1 105 ? 12.217 25.910 20.383 1.00 16.10 102 VAL A CA 1
ATOM 746 C C . VAL A 1 105 ? 11.778 26.334 21.787 1.00 15.51 102 VAL A C 1
ATOM 747 O O . VAL A 1 105 ? 11.879 27.514 22.164 1.00 14.38 102 VAL A O 1
ATOM 751 N N . LYS A 1 106 ? 11.274 25.370 22.550 1.00 15.63 103 LYS A N 1
ATOM 752 C CA . LYS A 1 106 ? 10.696 25.666 23.876 1.00 16.18 103 LYS A CA 1
ATOM 753 C C . LYS A 1 106 ? 11.725 26.260 24.842 1.00 15.23 103 LYS A C 1
ATOM 754 O O . LYS A 1 106 ? 12.914 25.923 24.787 1.00 15.13 103 LYS A O 1
ATOM 760 N N . ALA A 1 107 ? 11.268 27.142 25.728 1.00 15.09 104 ALA A N 1
ATOM 761 C CA . ALA A 1 107 ? 12.182 27.798 26.677 1.00 14.41 104 ALA A CA 1
ATOM 762 C C . ALA A 1 107 ? 12.963 26.798 27.520 1.00 15.26 104 ALA A C 1
ATOM 763 O O . ALA 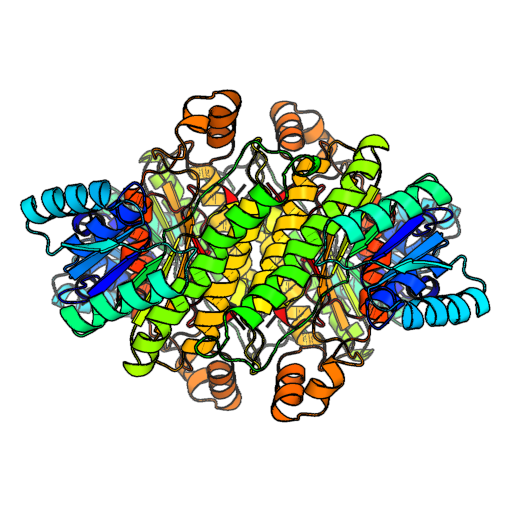A 1 107 ? 14.148 27.009 27.824 1.00 14.79 104 ALA A O 1
ATOM 765 N N . GLU A 1 108 ? 12.308 25.698 27.889 1.00 14.92 105 GLU A N 1
ATOM 766 C CA . GLU A 1 108 ? 12.954 24.691 28.730 1.00 15.51 105 GLU A CA 1
ATOM 767 C C . GLU A 1 108 ? 13.929 23.787 27.940 1.00 16.82 105 GLU A C 1
ATOM 768 O O . GLU A 1 108 ? 14.728 23.057 28.538 1.00 18.00 105 GLU A O 1
ATOM 774 N N . ASP A 1 109 ? 13.850 23.849 26.611 1.00 16.62 106 ASP A N 1
ATOM 775 C CA . ASP A 1 109 ? 14.664 23.025 25.702 1.00 17.67 106 ASP A CA 1
ATOM 776 C C . ASP A 1 109 ? 15.843 23.730 25.050 1.00 17.27 106 ASP A C 1
ATOM 777 O O . ASP A 1 109 ? 16.805 23.067 24.640 1.00 17.46 106 ASP A O 1
ATOM 782 N N . MET A 1 110 ? 15.751 25.053 24.902 1.00 17.12 107 MET A N 1
ATOM 783 C CA . MET A 1 110 ? 16.738 25.807 24.127 1.00 16.67 107 MET A CA 1
ATOM 784 C C . MET A 1 110 ? 18.149 25.614 24.675 1.00 16.74 107 MET A C 1
ATOM 785 O O . MET A 1 110 ? 18.366 25.625 25.891 1.00 16.91 107 MET A O 1
ATOM 790 N N . THR A 1 111 ? 19.103 25.401 23.773 1.00 17.04 108 THR A N 1
ATOM 791 C CA . THR A 1 111 ? 20.486 25.153 24.174 1.00 16.89 108 THR A CA 1
ATOM 792 C C . THR A 1 111 ? 21.188 26.494 24.363 1.00 16.67 108 THR A C 1
ATOM 793 O O . THR A 1 111 ? 20.746 27.505 23.811 1.00 16.09 108 THR A O 1
ATOM 797 N N . ASP A 1 112 ? 22.304 26.502 25.086 1.00 16.65 109 ASP A N 1
ATOM 798 C CA . ASP A 1 112 ? 23.122 27.716 25.187 1.00 17.28 109 ASP A CA 1
ATOM 799 C C . ASP A 1 112 ? 23.497 28.230 23.797 1.00 17.42 109 ASP A C 1
ATOM 800 O O . ASP A 1 112 ? 23.462 29.432 23.546 1.00 16.87 109 ASP A O 1
ATOM 805 N N . GLY A 1 113 ? 23.859 27.307 22.905 1.00 18.40 110 GLY A N 1
ATOM 806 C CA . GLY A 1 113 ? 24.331 27.658 21.566 1.00 18.84 110 GLY A CA 1
ATOM 807 C C . GLY A 1 113 ? 23.245 28.389 20.786 1.00 18.46 110 GLY A C 1
ATOM 808 O O . GLY A 1 113 ? 23.518 29.388 20.110 1.00 17.82 110 GLY A O 1
ATOM 809 N N . GLN A 1 114 ? 22.019 27.880 20.875 1.00 17.99 111 GLN A N 1
ATOM 810 C CA . GLN A 1 114 ? 20.873 28.511 20.221 1.00 18.15 111 GLN A CA 1
ATOM 811 C C . GLN A 1 114 ? 20.599 29.891 20.807 1.00 17.44 111 GLN A C 1
ATOM 812 O O . GLN A 1 114 ? 20.358 30.857 20.059 1.00 17.47 111 GLN A O 1
ATOM 818 N N . TRP A 1 115 ? 20.662 29.981 22.137 1.00 16.50 112 TRP A N 1
ATOM 819 C CA . TRP A 1 115 ? 20.438 31.241 22.845 1.00 15.83 112 TRP A CA 1
ATOM 820 C C . TRP A 1 115 ? 21.475 32.288 22.425 1.00 16.20 112 TRP A C 1
ATOM 821 O O . TRP A 1 115 ? 21.126 33.410 22.027 1.00 15.44 112 TRP A O 1
ATOM 832 N N . LEU A 1 116 ? 22.746 31.910 22.537 1.00 16.26 113 LEU A N 1
ATOM 833 C CA . LEU A 1 116 ? 23.860 32.819 22.294 1.00 16.98 113 LEU A CA 1
ATOM 834 C C . LEU A 1 116 ? 23.932 33.288 20.844 1.00 17.01 113 LEU A C 1
ATOM 835 O O . LEU A 1 116 ? 24.200 34.464 20.588 1.00 17.02 113 LEU A O 1
ATOM 840 N N . LYS A 1 117 ? 23.676 32.376 19.906 1.00 17.89 114 LYS A N 1
ATOM 841 C CA . LYS A 1 117 ? 23.681 32.717 18.482 1.00 18.73 114 LYS A CA 1
ATOM 842 C C . LYS A 1 117 ? 22.627 33.778 18.194 1.00 18.04 114 LYS A C 1
ATOM 843 O O . LYS A 1 117 ? 22.891 34.774 17.513 1.00 18.01 114 LYS A O 1
ATOM 849 N N . GLN A 1 118 ? 21.431 33.546 18.721 1.00 17.60 115 GLN A N 1
ATOM 850 C CA . GLN A 1 118 ? 20.301 34.442 18.525 1.00 17.23 115 GLN A CA 1
ATOM 851 C C . GLN A 1 118 ? 20.603 35.849 19.037 1.00 16.23 115 GLN A C 1
ATOM 852 O O . GLN A 1 118 ? 20.408 36.832 18.326 1.00 16.46 115 GLN A O 1
ATOM 858 N N . VAL A 1 119 ? 21.089 35.925 20.269 1.00 15.39 116 VAL A N 1
ATOM 859 C CA . VAL A 1 119 ? 21.463 37.194 20.894 1.00 15.41 116 VAL A CA 1
ATOM 860 C C . VAL A 1 119 ? 22.685 37.833 20.198 1.00 15.73 116 VAL A C 1
ATOM 861 O O . VAL A 1 119 ? 22.722 39.051 19.973 1.00 15.31 116 VAL A O 1
ATOM 865 N N . ASP A 1 120 ? 23.643 37.010 19.787 1.00 16.47 117 ASP A N 1
ATOM 866 C CA . ASP A 1 120 ? 24.841 37.533 19.138 1.00 17.48 117 ASP A CA 1
ATOM 867 C C . ASP A 1 120 ? 24.555 38.242 17.820 1.00 17.86 117 ASP A C 1
ATOM 868 O O . ASP A 1 120 ? 25.076 39.326 17.588 1.00 19.20 117 ASP A O 1
ATOM 873 N N . ILE A 1 121 ? 23.731 37.638 16.965 1.00 17.90 118 ILE A N 1
ATOM 874 C CA . ILE A 1 121 ? 23.426 38.216 15.651 1.00 18.58 118 ILE A CA 1
ATOM 875 C C . ILE A 1 121 ? 22.484 39.421 15.786 1.00 17.60 118 ILE A C 1
ATOM 876 O O . ILE A 1 121 ? 22.755 40.503 15.233 1.00 17.24 118 ILE A O 1
ATOM 881 N N . ASN A 1 122 ? 21.406 39.225 16.543 1.00 16.16 119 ASN A N 1
ATOM 882 C CA . ASN A 1 122 ? 20.334 40.208 16.598 1.00 15.40 119 ASN A CA 1
ATOM 883 C C . ASN A 1 122 ? 20.703 41.414 17.436 1.00 15.22 119 ASN A C 1
ATOM 884 O O . ASN A 1 122 ? 20.444 42.559 17.033 1.00 14.58 119 ASN A O 1
ATOM 889 N N . LEU A 1 123 ? 21.275 41.158 18.611 1.00 14.28 120 LEU A N 1
ATOM 890 C CA . LEU A 1 123 ? 21.532 42.237 19.563 1.00 14.14 120 LEU A CA 1
ATOM 891 C C . LEU A 1 123 ? 22.988 42.669 19.561 1.00 14.01 120 LEU A C 1
ATOM 892 O O . LEU A 1 123 ? 23.279 43.853 19.378 1.00 13.26 120 LEU A O 1
ATOM 897 N N . ASN A 1 124 ? 23.916 41.736 19.762 1.00 14.66 121 ASN A N 1
ATOM 898 C CA . ASN A 1 124 ? 25.341 42.130 19.690 1.00 15.17 121 ASN A CA 1
ATOM 899 C C . ASN A 1 124 ? 25.713 42.715 18.316 1.00 15.75 121 ASN A C 1
ATOM 900 O O . ASN A 1 124 ? 26.492 43.674 18.226 1.00 16.30 121 ASN A O 1
ATOM 905 N N . GLY A 1 125 ? 25.167 42.129 17.254 1.00 15.40 122 GLY A N 1
ATOM 906 C CA . GLY A 1 125 ? 25.360 42.627 15.889 1.00 16.10 122 GLY A CA 1
ATOM 907 C C . GLY A 1 125 ? 24.809 44.042 15.689 1.00 15.74 122 GLY A C 1
ATOM 908 O O . GLY A 1 125 ? 25.354 44.810 14.898 1.00 15.98 122 GLY A O 1
ATOM 909 N N . MET A 1 126 ? 23.746 44.384 16.424 1.00 14.76 123 MET A N 1
ATOM 910 C CA . MET A 1 126 ? 23.156 45.719 16.346 1.00 14.87 123 MET A CA 1
ATOM 911 C C . MET A 1 126 ? 24.137 46.730 16.966 1.00 15.52 123 MET A C 1
ATOM 912 O O . MET A 1 126 ? 24.427 47.767 16.376 1.00 15.74 123 MET A O 1
ATOM 917 N N . PHE A 1 127 ? 24.641 46.392 18.150 1.00 15.24 124 PHE A N 1
ATOM 918 C CA . PHE A 1 127 ? 25.726 47.135 18.805 1.00 15.52 124 PHE A CA 1
ATOM 919 C C . PHE A 1 127 ? 26.921 47.370 17.881 1.00 16.58 124 PHE A C 1
ATOM 920 O O . PHE A 1 127 ? 27.337 48.518 17.702 1.00 16.34 124 PHE A O 1
ATOM 928 N N . ARG A 1 128 ? 27.437 46.307 17.262 1.00 16.52 125 ARG A N 1
ATOM 929 C CA . ARG A 1 128 ? 28.635 46.416 16.419 1.00 18.32 125 ARG A CA 1
ATOM 930 C C . ARG A 1 128 ? 28.362 47.367 15.247 1.00 18.45 125 ARG A C 1
ATOM 931 O O . ARG A 1 128 ? 29.170 48.255 14.962 1.00 19.04 125 ARG A O 1
ATOM 939 N N . SER A 1 129 ? 27.212 47.174 14.604 1.00 18.02 126 SER A N 1
ATOM 940 C CA . SER A 1 129 ? 26.791 47.944 13.432 1.00 18.65 126 SER A CA 1
ATOM 941 C C . SER A 1 129 ? 26.612 49.414 13.751 1.00 18.14 126 SER A C 1
ATOM 942 O O . SER A 1 129 ? 27.174 50.290 13.074 1.00 17.15 126 SER A O 1
ATOM 945 N N . CYS A 1 130 ? 25.774 49.682 14.760 1.00 16.21 127 CYS A N 1
ATOM 946 C CA . CYS A 1 130 ? 25.450 51.046 15.131 1.00 16.55 127 CYS A CA 1
ATOM 947 C C . CYS A 1 130 ? 26.667 51.780 15.691 1.00 16.84 127 CYS A C 1
ATOM 948 O O . CYS A 1 130 ? 26.836 52.962 15.436 1.00 16.68 127 CYS A O 1
ATOM 951 N N . GLN A 1 131 ? 27.510 51.087 16.453 1.00 16.66 128 GLN A N 1
ATOM 952 C CA . GLN A 1 131 ? 28.715 51.733 16.967 1.00 17.98 128 GLN A CA 1
ATOM 953 C C . GLN A 1 131 ? 29.650 52.181 15.846 1.00 18.70 128 GLN A C 1
ATOM 954 O O . GLN A 1 131 ? 30.097 53.326 15.837 1.00 19.33 128 GLN A O 1
ATOM 960 N N . ALA A 1 132 ? 29.931 51.282 14.909 1.00 18.70 129 ALA A N 1
ATOM 961 C CA . ALA A 1 132 ? 30.840 51.566 13.800 1.00 19.61 129 ALA A CA 1
ATOM 962 C C . ALA A 1 132 ? 30.345 52.754 12.947 1.00 19.55 129 ALA A C 1
ATOM 963 O O . ALA A 1 132 ? 31.101 53.690 12.650 1.00 19.28 129 ALA A O 1
ATOM 965 N N . VAL A 1 133 ? 29.059 52.748 12.612 1.00 18.84 130 VAL A N 1
ATOM 966 C CA . VAL A 1 133 ? 28.495 53.813 11.773 1.00 18.87 130 VAL A CA 1
ATOM 967 C C . VAL A 1 133 ? 28.316 55.074 12.607 1.00 18.25 130 VAL A C 1
ATOM 968 O O . VAL A 1 133 ? 28.615 56.187 12.147 1.00 18.94 130 VAL A O 1
ATOM 972 N N . GLY A 1 134 ? 27.882 54.885 13.852 1.00 17.23 131 GLY A N 1
ATOM 973 C CA . GLY A 1 134 ? 27.625 55.998 14.768 1.00 17.63 131 GLY A CA 1
ATOM 974 C C . GLY A 1 134 ? 28.842 56.893 14.956 1.00 17.58 131 GLY A C 1
ATOM 975 O O . GLY A 1 134 ? 28.712 58.106 15.075 1.00 17.94 131 GLY A O 1
ATOM 976 N N . ARG A 1 135 ? 30.024 56.296 15.003 1.00 18.71 132 ARG A N 1
ATOM 977 C CA . ARG A 1 135 ? 31.241 57.071 15.211 1.00 19.54 132 ARG A CA 1
ATOM 978 C C . ARG A 1 135 ? 31.439 58.056 14.058 1.00 20.58 132 ARG A C 1
ATOM 979 O O . ARG A 1 135 ? 31.837 59.207 14.263 1.00 21.64 132 ARG A O 1
ATOM 987 N N . ILE A 1 136 ? 31.132 57.594 12.853 1.00 20.51 133 ILE A N 1
ATOM 988 C CA . ILE A 1 136 ? 31.206 58.436 11.656 1.00 20.76 133 ILE A CA 1
ATOM 989 C C . ILE A 1 136 ? 30.138 59.537 11.665 1.00 20.11 133 ILE A C 1
ATOM 990 O O . ILE A 1 136 ? 30.415 60.700 11.345 1.00 20.26 133 ILE A O 1
ATOM 995 N N . MET A 1 137 ? 28.912 59.176 12.040 1.00 19.18 134 MET A N 1
ATOM 996 C CA . MET A 1 137 ? 27.840 60.149 12.090 1.00 18.65 134 MET A CA 1
ATOM 997 C C . MET A 1 137 ? 28.129 61.235 13.119 1.00 18.61 134 MET A C 1
ATOM 998 O O . MET A 1 137 ? 27.831 62.398 12.876 1.00 19.13 134 MET A O 1
ATOM 1003 N N . LEU A 1 138 ? 28.747 60.858 14.240 1.00 18.76 135 LEU A N 1
ATOM 1004 C CA . LEU A 1 138 ? 29.108 61.807 15.291 1.00 19.55 135 LEU A CA 1
ATOM 1005 C C . LEU A 1 138 ? 30.094 62.859 14.772 1.00 20.72 135 LEU A C 1
ATOM 1006 O O . LEU A 1 138 ? 29.973 64.055 15.055 1.00 21.74 135 LEU A O 1
ATOM 1011 N N . GLU A 1 139 ? 31.052 62.430 13.988 1.00 21.28 136 GLU A N 1
ATOM 1012 C CA . GLU A 1 139 ? 31.966 63.429 13.423 1.00 23.12 136 GLU A CA 1
ATOM 1013 C C . GLU A 1 139 ? 31.309 64.328 12.367 1.00 22.52 136 GLU A C 1
ATOM 1014 O O . GLU A 1 139 ? 31.672 65.500 12.242 1.00 22.46 136 GLU A O 1
ATOM 1020 N N . GLN A 1 140 ? 30.330 63.790 11.641 1.00 21.68 137 GLN A N 1
ATOM 1021 C CA . GLN A 1 140 ? 29.534 64.597 10.699 1.00 21.45 137 GLN A CA 1
ATOM 1022 C C . GLN A 1 140 ? 28.572 65.525 11.424 1.00 21.27 137 GLN A C 1
ATOM 1023 O O . GLN A 1 140 ? 28.050 66.487 10.836 1.00 20.80 137 GLN A O 1
ATOM 1029 N N . LYS A 1 141 ? 28.327 65.230 12.698 1.00 20.56 138 LYS A N 1
ATOM 1030 C CA . LYS A 1 141 ? 27.199 65.813 13.431 1.00 21.06 138 LYS A CA 1
ATOM 1031 C C . LYS A 1 141 ? 25.904 65.703 12.610 1.00 20.28 138 LYS A C 1
ATOM 1032 O O . LYS A 1 141 ? 25.038 66.601 12.637 1.00 20.33 138 LYS A O 1
ATOM 1038 N N . GLN A 1 142 ? 25.769 64.590 11.897 1.00 20.02 139 GLN A N 1
ATOM 1039 C CA . GLN A 1 142 ? 24.577 64.339 11.084 1.00 19.89 139 GLN A CA 1
ATOM 1040 C C . GLN A 1 142 ? 24.467 62.855 10.761 1.00 19.07 139 GLN A C 1
ATOM 1041 O O . GLN A 1 142 ? 25.464 62.223 10.399 1.00 19.10 139 GLN A O 1
ATOM 1047 N N . GLY A 1 143 ? 23.261 62.293 10.889 1.00 17.49 140 GLY A N 1
ATOM 1048 C CA . GLY A 1 143 ? 23.063 60.900 10.510 1.00 16.86 140 GLY A CA 1
ATOM 1049 C C . GLY A 1 143 ? 21.726 60.372 10.981 1.00 15.87 140 GLY A C 1
ATOM 1050 O O . GLY A 1 143 ? 21.081 60.963 11.855 1.00 15.08 140 GLY A O 1
ATOM 1051 N N . VAL A 1 144 ? 21.315 59.254 10.398 1.00 15.02 141 VAL A N 1
ATOM 1052 C CA . VAL A 1 144 ? 20.071 58.596 10.795 1.00 14.49 141 VAL A CA 1
ATOM 1053 C C . VAL A 1 144 ? 20.237 57.073 10.760 1.00 13.12 141 VAL A C 1
ATOM 1054 O O . VAL A 1 144 ? 20.791 56.523 9.815 1.00 13.81 141 VAL A O 1
ATOM 1058 N N . ILE A 1 145 ? 19.753 56.416 11.813 1.00 12.67 142 ILE A N 1
ATOM 1059 C CA . ILE A 1 145 ? 19.743 54.975 11.910 1.00 12.99 142 ILE A CA 1
ATOM 1060 C C . ILE A 1 145 ? 18.276 54.514 11.955 1.00 12.93 142 ILE A C 1
ATOM 1061 O O . ILE A 1 145 ? 17.466 55.111 12.657 1.00 12.08 142 ILE A O 1
ATOM 1066 N N . VAL A 1 146 ? 17.957 53.476 11.187 1.00 13.22 143 VAL A N 1
ATOM 1067 C CA . VAL A 1 146 ? 16.692 52.723 11.344 1.00 13.39 143 VAL A CA 1
ATOM 1068 C C . VAL A 1 146 ? 17.039 51.268 11.597 1.00 13.54 143 VAL A C 1
ATOM 1069 O O . VAL A 1 146 ? 17.781 50.656 10.805 1.00 14.62 143 VAL A O 1
ATOM 1073 N N . ALA A 1 147 ? 16.546 50.722 12.709 1.00 13.01 144 ALA A N 1
ATOM 1074 C CA . ALA A 1 147 ? 16.743 49.302 12.998 1.00 13.18 144 ALA A CA 1
ATOM 1075 C C . ALA A 1 147 ? 15.482 48.538 12.652 1.00 13.03 144 ALA A C 1
ATOM 1076 O O . ALA A 1 147 ? 14.371 49.062 12.806 1.00 13.20 144 ALA A O 1
ATOM 1078 N N . ILE A 1 148 ? 15.653 47.308 12.179 1.00 13.23 145 ILE A N 1
ATOM 1079 C CA . ILE A 1 148 ? 14.531 46.399 12.031 1.00 12.93 145 ILE A CA 1
ATOM 1080 C C . ILE A 1 148 ? 14.380 45.689 13.370 1.00 12.47 145 ILE A C 1
ATOM 1081 O O . ILE A 1 148 ? 15.149 44.770 13.689 1.00 13.43 145 ILE A O 1
ATOM 1086 N N . GLY A 1 149 ? 13.407 46.149 14.155 1.00 11.30 146 GLY A N 1
ATOM 1087 C CA . GLY A 1 149 ? 13.022 45.472 15.382 1.00 10.69 146 GLY A CA 1
ATOM 1088 C C . GLY A 1 149 ? 12.001 44.395 15.038 1.00 11.42 146 GLY A C 1
ATOM 1089 O O . GLY A 1 149 ? 12.093 43.727 13.980 1.00 11.87 146 GLY A O 1
ATOM 1090 N N . SER A 1 150 ? 11.017 44.242 15.913 1.00 10.51 147 SER A N 1
ATOM 1091 C CA . SER A 1 150 ? 9.957 43.255 15.720 1.00 10.74 147 SER A CA 1
ATOM 1092 C C . SER A 1 150 ? 8.856 43.499 16.717 1.00 9.89 147 SER A C 1
ATOM 1093 O O . SER A 1 150 ? 9.125 43.920 17.848 1.00 9.01 147 SER A O 1
ATOM 1096 N N . MET A 1 151 ? 7.622 43.193 16.332 1.00 9.10 148 MET A N 1
ATOM 1097 C CA . MET A 1 151 ? 6.553 43.149 17.327 1.00 9.84 148 MET A CA 1
ATOM 1098 C C . MET A 1 151 ? 6.895 42.154 18.443 1.00 9.15 148 MET A C 1
ATOM 1099 O O . MET A 1 151 ? 6.394 42.292 19.567 1.00 9.17 148 MET A O 1
ATOM 1104 N N . SER A 1 152 ? 7.781 41.196 18.149 1.00 10.75 149 SER A N 1
ATOM 1105 C CA . SER A 1 152 ? 8.270 40.243 19.163 1.00 11.27 149 SER A CA 1
ATOM 1106 C C . SER A 1 152 ? 9.001 40.891 20.341 1.00 11.93 149 SER A C 1
ATOM 1107 O O . SER A 1 152 ? 9.198 40.238 21.377 1.00 12.14 149 SER A O 1
ATOM 1110 N N . GLY A 1 153 ? 9.442 42.135 20.168 1.00 11.30 150 GLY A N 1
ATOM 1111 C CA . GLY A 1 153 ? 10.052 42.897 21.259 1.00 11.40 150 GLY A CA 1
ATOM 1112 C C . GLY A 1 153 ? 9.031 43.409 22.265 1.00 10.99 150 GLY A C 1
ATOM 1113 O O . GLY A 1 153 ? 9.394 43.754 23.412 1.00 10.44 150 GLY A O 1
ATOM 1114 N N . LEU A 1 154 ? 7.761 43.440 21.841 1.00 10.00 151 LEU A N 1
ATOM 1115 C CA . LEU A 1 154 ? 6.640 43.991 22.631 1.00 10.45 151 LEU A CA 1
ATOM 1116 C C . LEU A 1 154 ? 5.647 42.905 23.067 1.00 10.20 151 LEU A C 1
ATOM 1117 O O . LEU A 1 154 ? 5.159 42.914 24.194 1.00 10.17 151 LEU A O 1
ATOM 1122 N N . ILE A 1 155 ? 5.322 41.994 22.162 1.00 9.78 152 ILE A N 1
ATOM 1123 C CA . ILE A 1 155 ? 4.403 40.910 22.508 1.00 9.47 152 ILE A CA 1
ATOM 1124 C C . ILE A 1 155 ? 5.092 39.567 22.270 1.00 10.37 152 ILE A C 1
ATOM 1125 O O . ILE A 1 155 ? 6.160 39.514 21.656 1.00 10.17 152 ILE A O 1
ATOM 1130 N N . VAL A 1 156 ? 4.480 38.493 22.743 1.00 9.92 153 VAL A N 1
ATOM 1131 C CA . VAL A 1 156 ? 5.058 37.165 22.591 1.00 10.82 153 VAL A CA 1
ATOM 1132 C C . VAL A 1 156 ? 4.258 36.388 21.546 1.00 11.45 153 VAL A C 1
ATOM 1133 O O . VAL A 1 156 ? 3.055 36.165 21.715 1.00 11.75 153 VAL A O 1
ATOM 1137 N N . ASN A 1 157 ? 4.938 35.972 20.476 1.00 12.11 154 ASN A N 1
ATOM 1138 C CA . ASN A 1 157 ? 4.318 35.202 19.381 1.00 12.50 154 ASN A CA 1
ATOM 1139 C C . ASN A 1 157 ? 3.706 33.883 19.860 1.00 12.91 154 ASN A C 1
ATOM 1140 O O . ASN A 1 157 ? 4.160 33.265 20.845 1.00 12.59 154 ASN A O 1
ATOM 1145 N N . ARG A 1 158 ? 2.676 33.455 19.144 1.00 14.00 155 ARG A N 1
ATOM 1146 C CA . ARG A 1 158 ? 2.042 32.169 19.413 1.00 14.58 155 ARG A CA 1
ATOM 1147 C C . ARG A 1 158 ? 1.681 31.450 18.115 1.00 14.80 155 ARG A C 1
ATOM 1148 O O . ARG A 1 158 ? 1.354 32.099 17.117 1.00 13.73 155 ARG A O 1
ATOM 1156 N N . PRO A 1 159 ? 1.747 30.107 18.120 1.00 14.88 156 PRO A N 1
ATOM 1157 C CA . PRO A 1 159 ? 2.179 29.230 19.212 1.00 15.29 156 PRO A CA 1
ATOM 1158 C C . PRO A 1 159 ? 3.697 28.960 19.250 1.00 15.77 156 PRO A C 1
ATOM 1159 O O . PRO A 1 159 ? 4.185 28.336 20.198 1.00 16.17 156 PRO A O 1
ATOM 1163 N N . GLN A 1 160 ? 4.426 29.423 18.238 1.00 15.81 157 GLN A N 1
ATOM 1164 C CA . GLN A 1 160 ? 5.852 29.136 18.118 1.00 15.91 157 GLN A CA 1
ATOM 1165 C C . GLN A 1 160 ? 6.680 29.787 19.229 1.00 15.57 157 GLN A C 1
ATOM 1166 O O . GLN A 1 160 ? 6.528 30.984 19.519 1.00 15.47 157 GLN A O 1
ATOM 1172 N N . GLN A 1 161 ? 7.532 28.971 19.855 1.00 15.43 158 GLN A N 1
ATOM 1173 C CA . GLN A 1 161 ? 8.354 29.364 21.003 1.00 14.42 158 GLN A CA 1
ATOM 1174 C C . GLN A 1 161 ? 9.676 29.915 20.505 1.00 13.93 158 GLN A C 1
ATOM 1175 O O . GLN A 1 161 ? 10.322 29.318 19.657 1.00 14.13 158 GLN A O 1
ATOM 1181 N N . GLN A 1 162 ? 10.063 31.081 21.012 1.00 12.63 159 GLN A N 1
ATOM 1182 C CA . GLN A 1 162 ? 11.275 31.737 20.527 1.00 12.31 159 GLN A CA 1
ATOM 1183 C C . GLN A 1 162 ? 11.709 32.831 21.513 1.00 11.60 159 GLN A C 1
ATOM 1184 O O . GLN A 1 162 ? 11.884 33.993 21.139 1.00 12.03 159 GLN A O 1
ATOM 1190 N N . ALA A 1 163 ? 11.895 32.456 22.772 1.00 11.45 160 ALA A N 1
ATOM 1191 C CA . ALA A 1 163 ? 12.105 33.467 23.812 1.00 12.33 160 ALA A CA 1
ATOM 1192 C C . ALA A 1 163 ? 13.389 34.276 23.595 1.00 12.05 160 ALA A C 1
ATOM 1193 O O . ALA A 1 163 ? 13.419 35.448 23.917 1.00 12.25 160 ALA A O 1
ATOM 1195 N N . ALA A 1 164 ? 14.440 33.645 23.072 1.00 12.34 161 ALA A N 1
ATOM 1196 C CA . ALA A 1 164 ? 15.688 34.372 22.736 1.00 12.70 161 ALA A CA 1
ATOM 1197 C C . ALA A 1 164 ? 15.474 35.451 21.665 1.00 12.44 161 ALA A C 1
ATOM 1198 O O . ALA A 1 164 ? 15.987 36.565 21.773 1.00 12.71 161 ALA A O 1
ATOM 1200 N N . TYR A 1 165 ? 14.734 35.112 20.617 1.00 12.56 162 TYR A N 1
ATOM 1201 C CA . TYR A 1 165 ? 14.389 36.092 19.589 1.00 12.59 162 TYR A CA 1
ATOM 1202 C C . TYR A 1 165 ? 13.665 37.287 20.205 1.00 11.68 162 TYR A C 1
ATOM 1203 O O . TYR A 1 165 ? 14.013 38.452 19.963 1.00 11.18 162 TYR A O 1
ATOM 1212 N N . ASN A 1 166 ? 12.630 36.989 20.980 1.00 11.10 163 ASN A N 1
ATOM 1213 C CA . ASN A 1 166 ? 11.788 38.023 21.559 1.00 10.16 163 ASN A CA 1
ATOM 1214 C C . ASN A 1 166 ? 12.625 38.934 22.450 1.00 10.14 163 ASN A C 1
ATOM 1215 O O . ASN A 1 166 ? 12.554 40.170 22.339 1.00 10.10 163 ASN A O 1
ATOM 1220 N N . ALA A 1 167 ? 13.443 38.323 23.307 1.00 9.68 164 ALA A N 1
ATOM 1221 C CA . ALA A 1 167 ? 14.329 39.091 24.190 1.00 9.95 164 ALA A CA 1
ATOM 1222 C C . ALA A 1 167 ? 15.341 39.920 23.396 1.00 10.15 164 ALA A C 1
ATOM 1223 O O . ALA A 1 167 ? 15.579 41.083 23.720 1.00 10.57 164 ALA A O 1
ATOM 1225 N N . SER A 1 168 ? 15.906 39.334 22.343 1.00 10.80 165 SER A N 1
ATOM 1226 C CA . SER A 1 168 ? 16.908 40.032 21.527 1.00 11.12 165 SER A CA 1
ATOM 1227 C C . SER A 1 168 ? 16.310 41.285 20.882 1.00 11.06 165 SER A C 1
ATOM 1228 O O . SER A 1 168 ? 16.956 42.332 20.833 1.00 10.23 165 SER A O 1
ATOM 1231 N N . LYS A 1 169 ? 15.071 41.185 20.415 1.00 9.99 166 LYS A N 1
ATOM 1232 C CA . LYS A 1 169 ? 14.453 42.321 19.729 1.00 10.38 166 LYS A CA 1
ATOM 1233 C C . LYS A 1 169 ? 14.025 43.405 20.702 1.00 10.19 166 LYS A C 1
ATOM 1234 O O . LYS A 1 169 ? 14.099 44.593 20.358 1.00 10.00 166 LYS A O 1
ATOM 1240 N N . ALA A 1 170 ? 13.595 43.025 21.912 1.00 9.91 167 ALA A N 1
ATOM 1241 C CA . ALA A 1 170 ? 13.331 44.036 22.942 1.00 8.86 167 ALA A CA 1
ATOM 1242 C C . ALA A 1 170 ? 14.633 44.790 23.250 1.00 9.52 167 ALA A C 1
ATOM 1243 O O . ALA A 1 170 ? 14.625 46.015 23.398 1.00 8.97 167 ALA A O 1
ATOM 1245 N N . GLY A 1 171 ? 15.738 44.045 23.326 1.00 9.60 168 GLY A N 1
ATOM 1246 C CA . GLY A 1 171 ? 17.084 44.606 23.522 1.00 10.66 168 GLY A CA 1
ATOM 1247 C C . GLY A 1 171 ? 17.423 45.586 22.409 1.00 10.96 168 GLY A C 1
ATOM 1248 O O . GLY A 1 171 ? 17.907 46.691 22.664 1.00 11.51 168 GLY A O 1
ATOM 1249 N N . VAL A 1 172 ? 17.172 45.181 21.170 1.00 10.66 169 VAL A N 1
ATOM 1250 C CA . VAL A 1 172 ? 17.393 46.072 20.028 1.00 10.04 169 VAL A CA 1
ATOM 1251 C C . VAL A 1 172 ? 16.594 47.386 20.173 1.00 10.05 169 VAL A C 1
ATOM 1252 O O . VAL A 1 172 ? 17.149 48.494 19.988 1.00 10.21 169 VAL A O 1
ATOM 1256 N N . HIS A 1 173 ? 15.309 47.272 20.508 1.00 9.06 170 HIS A N 1
ATOM 1257 C CA . HIS A 1 173 ? 14.475 48.488 20.678 1.00 8.97 170 HIS A CA 1
ATOM 1258 C C . HIS A 1 173 ? 15.067 49.464 21.700 1.00 8.79 170 HIS A C 1
ATOM 1259 O O . HIS A 1 173 ? 15.218 50.646 21.423 1.00 8.83 170 HIS A O 1
ATOM 1266 N N . GLN A 1 174 ? 15.403 48.956 22.877 1.00 8.64 171 GLN A N 1
ATOM 1267 C CA . GLN A 1 174 ? 15.875 49.811 23.954 1.00 9.05 171 GLN A CA 1
ATOM 1268 C C . GLN A 1 174 ? 17.320 50.279 23.710 1.00 9.39 171 GLN A C 1
ATOM 1269 O O . GLN A 1 174 ? 17.705 51.380 24.138 1.00 8.75 171 GLN A O 1
ATOM 1275 N N . TYR A 1 175 ? 18.114 49.458 23.016 1.00 9.10 172 TYR A N 1
ATOM 1276 C CA . TYR A 1 175 ? 19.439 49.900 22.574 1.00 10.43 172 TYR A CA 1
ATOM 1277 C C . TYR A 1 175 ? 19.312 51.111 21.635 1.00 10.72 172 TYR A C 1
ATOM 1278 O O . TYR A 1 175 ? 20.009 52.107 21.809 1.00 11.18 172 TYR A O 1
ATOM 1287 N N . ILE A 1 176 ? 18.424 51.009 20.643 1.00 10.97 173 ILE A N 1
ATOM 1288 C CA . ILE A 1 176 ? 18.183 52.095 19.681 1.00 11.16 173 ILE A CA 1
ATOM 1289 C C . ILE A 1 176 ? 17.710 53.360 20.385 1.00 10.82 173 ILE A C 1
ATOM 1290 O O . ILE A 1 176 ? 18.181 54.458 20.064 1.00 11.07 173 ILE A O 1
ATOM 1295 N N . ARG A 1 177 ? 16.842 53.194 21.384 1.00 10.46 174 ARG A N 1
ATOM 1296 C CA . ARG A 1 177 ? 16.345 54.330 22.170 1.00 10.04 174 ARG A CA 1
ATOM 1297 C C . ARG A 1 177 ? 17.487 54.992 22.959 1.00 10.56 174 ARG A C 1
ATOM 1298 O O . ARG A 1 177 ? 17.541 56.211 23.074 1.00 10.18 174 ARG A O 1
ATOM 1306 N N . SER A 1 178 ? 18.396 54.175 23.493 1.00 10.51 175 SER A N 1
ATOM 1307 C CA . SER A 1 178 ? 19.560 54.695 24.206 1.00 10.88 175 SER A CA 1
ATOM 1308 C C . SER A 1 178 ? 20.435 55.547 23.276 1.00 11.20 175 SER A C 1
ATOM 1309 O O . SER A 1 178 ? 20.893 56.647 23.652 1.00 11.02 175 SER A O 1
ATOM 1312 N N . LEU A 1 179 ? 20.657 55.054 22.063 1.00 10.92 176 LEU A N 1
ATOM 1313 C CA . LEU A 1 179 ? 21.430 55.807 21.072 1.00 11.90 176 LEU A CA 1
ATOM 1314 C C . LEU A 1 179 ? 20.718 57.109 20.721 1.00 12.29 176 LEU A C 1
ATOM 1315 O O . LEU A 1 179 ? 21.365 58.167 20.585 1.00 12.18 176 LEU A O 1
ATOM 1320 N N . ALA A 1 180 ? 19.394 57.031 20.581 1.00 11.66 177 ALA A N 1
ATOM 1321 C CA . ALA A 1 180 ? 18.590 58.209 20.241 1.00 11.48 177 ALA A CA 1
ATOM 1322 C C . ALA A 1 180 ? 18.810 59.295 21.297 1.00 11.20 177 ALA A C 1
ATOM 1323 O O . ALA A 1 180 ? 19.075 60.462 20.970 1.00 12.15 177 ALA A O 1
ATOM 1325 N N . ALA A 1 181 ? 18.723 58.904 22.565 1.00 11.25 178 ALA A N 1
ATOM 1326 C CA . ALA A 1 181 ? 18.911 59.834 23.676 1.00 11.20 178 ALA A CA 1
ATOM 1327 C C . ALA A 1 181 ? 20.329 60.412 23.686 1.00 12.09 178 ALA A C 1
ATOM 1328 O O . ALA A 1 181 ? 20.516 61.640 23.745 1.00 12.95 178 ALA A O 1
ATOM 1330 N N . GLU A 1 182 ? 21.324 59.535 23.604 1.00 11.78 179 GLU A N 1
ATOM 1331 C CA . GLU A 1 182 ? 22.735 59.973 23.680 1.00 12.68 179 GLU A CA 1
ATOM 1332 C C . GLU A 1 182 ? 23.128 60.870 22.523 1.00 13.54 179 GLU A C 1
ATOM 1333 O O . GLU A 1 182 ? 23.903 61.825 22.695 1.00 14.08 179 GLU A O 1
ATOM 1339 N N . TRP A 1 183 ? 22.611 60.562 21.342 1.00 13.53 180 TRP A N 1
ATOM 1340 C CA . TRP A 1 183 ? 23.096 61.215 20.127 1.00 14.48 180 TRP A CA 1
ATOM 1341 C C . TRP A 1 183 ? 22.182 62.324 19.578 1.00 14.96 180 TRP A C 1
ATOM 1342 O O . TRP A 1 183 ? 22.561 63.006 18.628 1.00 15.67 180 TRP A O 1
ATOM 1353 N N . ALA A 1 184 ? 21.004 62.511 20.190 1.00 15.27 181 ALA A N 1
ATOM 1354 C CA . ALA A 1 184 ? 20.068 63.587 19.784 1.00 15.89 181 ALA A CA 1
ATOM 1355 C C . ALA A 1 184 ? 20.708 64.982 19.671 1.00 17.13 181 ALA A C 1
ATOM 1356 O O . ALA A 1 184 ? 20.474 65.662 18.683 1.00 17.94 181 ALA A O 1
ATOM 1358 N N . PRO A 1 185 ? 21.525 65.409 20.661 1.00 18.55 182 PRO A N 1
ATOM 1359 C CA . PRO A 1 185 ? 22.115 66.769 20.523 1.00 19.56 182 PRO A CA 1
ATOM 1360 C C . PRO A 1 185 ? 23.204 66.876 19.441 1.00 20.99 182 PRO A C 1
ATOM 1361 O O . PRO A 1 185 ? 23.744 67.971 19.209 1.00 21.81 182 PRO A O 1
ATOM 1365 N N . HIS A 1 186 ? 23.532 65.760 18.798 1.00 20.98 183 HIS A N 1
ATOM 1366 C CA . HIS A 1 186 ? 24.607 65.726 17.815 1.00 21.84 183 HIS A CA 1
ATOM 1367 C C . HIS A 1 186 ? 24.148 65.500 16.385 1.00 21.21 183 HIS A C 1
ATOM 1368 O O . HIS A 1 186 ? 24.932 65.057 15.551 1.00 21.96 183 HIS A O 1
ATOM 1375 N N . GLY A 1 187 ? 22.883 65.815 16.104 1.00 20.10 184 GLY A N 1
ATOM 1376 C CA . GLY A 1 187 ? 22.367 65.795 14.735 1.00 19.04 184 GLY A CA 1
ATOM 1377 C C . GLY A 1 187 ? 22.011 64.406 14.222 1.00 18.48 184 GLY A C 1
ATOM 1378 O O . GLY A 1 187 ? 21.784 64.211 13.018 1.00 18.82 184 GLY A O 1
ATOM 1379 N N . ILE A 1 188 ? 21.942 63.441 15.129 1.00 16.54 185 ILE A N 1
ATOM 1380 C CA . ILE A 1 188 ? 21.641 62.072 14.749 1.00 15.43 185 ILE A CA 1
ATOM 1381 C C . ILE A 1 188 ? 20.247 61.687 15.257 1.00 15.09 185 ILE A C 1
ATOM 1382 O O . ILE A 1 188 ? 19.866 62.056 16.375 1.00 14.66 185 ILE A O 1
ATOM 1387 N N . ARG A 1 189 ? 19.492 60.972 14.417 1.00 13.93 186 ARG A N 1
ATOM 1388 C CA . ARG A 1 189 ? 18.225 60.351 14.836 1.00 13.10 186 ARG A CA 1
ATOM 1389 C C . ARG A 1 189 ? 18.355 58.833 14.737 1.00 12.35 186 ARG A C 1
ATOM 1390 O O . ARG A 1 189 ? 19.068 58.317 13.886 1.00 12.05 186 ARG A O 1
ATOM 1398 N N . ALA A 1 190 ? 17.650 58.126 15.612 1.00 11.93 187 ALA A N 1
ATOM 1399 C CA . ALA A 1 190 ? 17.654 56.675 15.586 1.00 11.49 187 ALA A CA 1
ATOM 1400 C C . ALA A 1 190 ? 16.254 56.189 15.977 1.00 11.07 187 ALA A C 1
ATOM 1401 O O . ALA A 1 190 ? 15.720 56.569 17.023 1.00 10.22 187 ALA A O 1
ATOM 1403 N N . ASN A 1 191 ? 15.659 55.369 15.112 1.00 11.03 188 ASN A N 1
ATOM 1404 C CA . ASN A 1 191 ? 14.332 54.789 15.364 1.00 10.97 188 ASN A CA 1
ATOM 1405 C C . ASN A 1 191 ? 14.334 53.320 14.955 1.00 11.13 188 ASN A C 1
ATOM 1406 O O . ASN A 1 191 ? 15.249 52.868 14.290 1.00 12.41 188 ASN A O 1
ATOM 1411 N N . ALA A 1 192 ? 13.310 52.582 15.358 1.00 10.77 189 ALA A N 1
ATOM 1412 C CA . ALA A 1 192 ? 13.163 51.190 14.934 1.00 11.26 189 ALA A CA 1
ATOM 1413 C C . ALA A 1 192 ? 11.743 50.958 14.434 1.00 10.93 189 ALA A C 1
ATOM 1414 O O . ALA A 1 192 ? 10.800 51.616 14.884 1.00 11.38 189 ALA A O 1
ATOM 1416 N N . VAL A 1 193 ? 11.595 50.063 13.466 1.00 11.30 190 VAL A N 1
ATOM 1417 C CA . VAL A 1 193 ? 10.261 49.554 13.121 1.00 11.43 190 VAL A CA 1
ATOM 1418 C C . VAL A 1 193 ? 10.044 48.205 13.801 1.00 11.26 190 VAL A C 1
ATOM 1419 O O . VAL A 1 193 ? 10.985 47.415 13.955 1.00 11.85 190 VAL A O 1
ATOM 1423 N N . ALA A 1 194 ? 8.800 47.945 14.196 1.00 10.55 191 ALA A N 1
ATOM 1424 C CA . ALA A 1 194 ? 8.442 46.697 14.833 1.00 10.61 191 ALA A CA 1
ATOM 1425 C C . ALA A 1 194 ? 7.351 46.030 13.985 1.00 10.96 191 ALA A C 1
ATOM 1426 O O . ALA A 1 194 ? 6.181 46.242 14.227 1.00 10.69 191 ALA A O 1
ATOM 1428 N N . PRO A 1 195 ? 7.751 45.245 12.963 1.00 11.52 192 PRO A N 1
ATOM 1429 C CA . PRO A 1 195 ? 6.761 44.635 12.079 1.00 11.74 192 PRO A CA 1
ATOM 1430 C C . PRO A 1 195 ? 6.101 43.386 12.620 1.00 11.24 192 PRO A C 1
ATOM 1431 O O . PRO A 1 195 ? 6.616 42.740 13.549 1.00 10.63 192 PRO A O 1
ATOM 1435 N N . THR A 1 196 ? 4.941 43.070 12.039 1.00 11.17 193 THR A N 1
ATOM 1436 C CA . THR A 1 196 ? 4.335 41.747 12.164 1.00 11.12 193 THR A CA 1
ATOM 1437 C C . THR A 1 196 ? 5.057 40.760 11.245 1.00 12.42 193 THR A C 1
ATOM 1438 O O . THR A 1 196 ? 6.117 41.068 10.711 1.00 12.26 193 THR A O 1
ATOM 1442 N N . TYR A 1 197 ? 4.482 39.570 11.092 1.00 12.68 194 TYR A N 1
ATOM 1443 C CA . TYR A 1 197 ? 4.945 38.584 10.128 1.00 14.12 194 TYR A CA 1
ATOM 1444 C C . TYR A 1 197 ? 5.030 39.171 8.728 1.00 14.78 194 TYR A C 1
ATOM 1445 O O . TYR A 1 197 ? 4.070 39.775 8.226 1.00 14.28 194 TYR A O 1
ATOM 1454 N N . ILE A 1 198 ? 6.200 39.002 8.119 1.00 16.04 195 ILE A N 1
ATOM 1455 C CA . ILE A 1 198 ? 6.421 39.434 6.753 1.00 17.08 195 ILE A CA 1
ATOM 1456 C C . ILE A 1 198 ? 6.756 38.227 5.884 1.00 19.08 195 ILE A C 1
ATOM 1457 O O . ILE A 1 198 ? 7.648 37.433 6.219 1.00 19.26 195 ILE A O 1
ATOM 1462 N N . GLU A 1 199 ? 6.052 38.093 4.764 1.00 20.70 196 GLU A N 1
ATOM 1463 C CA . GLU A 1 199 ? 6.345 37.008 3.833 1.00 23.47 196 GLU A CA 1
ATOM 1464 C C . GLU A 1 199 ? 7.755 37.162 3.266 1.00 25.12 196 GLU A C 1
ATOM 1465 O O . GLU A 1 199 ? 8.034 38.091 2.516 1.00 25.19 196 GLU A O 1
ATOM 1471 N N . THR A 1 200 ? 8.640 36.259 3.674 1.00 27.78 197 THR A N 1
ATOM 1472 C CA . THR A 1 200 ? 10.029 36.239 3.228 1.00 30.37 197 THR A CA 1
ATOM 1473 C C . THR A 1 200 ? 10.373 34.787 2.926 1.00 32.61 197 THR A C 1
ATOM 1474 O O . THR A 1 200 ? 9.623 33.883 3.298 1.00 32.98 197 THR A O 1
ATOM 1478 N N . THR A 1 201 ? 11.511 34.558 2.275 1.00 35.02 198 THR A N 1
ATOM 1479 C CA . THR A 1 201 ? 11.944 33.195 1.942 1.00 37.20 198 THR A CA 1
ATOM 1480 C C . THR A 1 201 ? 11.969 32.293 3.189 1.00 37.83 198 THR A C 1
ATOM 1481 O O . THR A 1 201 ? 11.694 31.088 3.103 1.00 38.67 198 THR A O 1
ATOM 1485 N N . LEU A 1 202 ? 12.273 32.895 4.341 1.00 38.12 199 LEU A N 1
ATOM 1486 C CA . LEU A 1 202 ? 12.369 32.167 5.604 1.00 38.79 199 LEU A CA 1
ATOM 1487 C C . LEU A 1 202 ? 11.039 31.969 6.349 1.00 38.65 199 LEU A C 1
ATOM 1488 O O . LEU A 1 202 ? 10.764 30.867 6.834 1.00 39.40 199 LEU A O 1
ATOM 1493 N N . THR A 1 203 ? 10.219 33.017 6.446 1.00 37.89 200 THR A N 1
ATOM 1494 C CA . THR A 1 203 ? 8.920 32.905 7.134 1.00 37.05 200 THR A CA 1
ATOM 1495 C C . THR A 1 203 ? 7.918 32.020 6.388 1.00 37.90 200 THR A C 1
ATOM 1496 O O . THR A 1 203 ? 6.986 31.500 7.002 1.00 37.15 200 THR A O 1
ATOM 1500 N N . ARG A 1 204 ? 8.107 31.861 5.073 1.00 39.21 201 ARG A N 1
ATOM 1501 C CA . ARG A 1 204 ? 7.238 30.998 4.243 1.00 40.65 201 ARG A CA 1
ATOM 1502 C C . ARG A 1 204 ? 7.144 29.548 4.729 1.00 40.85 201 ARG A C 1
ATOM 1503 O O . ARG A 1 204 ? 6.157 28.861 4.453 1.00 41.15 201 ARG A O 1
ATOM 1511 N N . PHE A 1 205 ? 8.165 29.095 5.454 1.00 41.17 202 PHE A N 1
ATOM 1512 C CA . PHE A 1 205 ? 8.133 27.784 6.094 1.00 41.52 202 PHE A CA 1
ATOM 1513 C C . PHE A 1 205 ? 7.122 27.769 7.246 1.00 40.17 202 PHE A C 1
ATOM 1514 O O . PHE A 1 205 ? 6.404 26.787 7.433 1.00 40.50 202 PHE A O 1
ATOM 1522 N N . GLY A 1 206 ? 7.057 28.866 8.002 1.00 38.20 203 GLY A N 1
ATOM 1523 C CA . GLY A 1 206 ? 5.993 29.058 8.995 1.00 35.99 203 GLY A CA 1
ATOM 1524 C C . GLY A 1 206 ? 4.634 29.232 8.328 1.00 34.82 203 GLY A C 1
ATOM 1525 O O . GLY A 1 206 ? 3.628 28.676 8.777 1.00 34.73 203 GLY A O 1
ATOM 1526 N N . MET A 1 207 ? 4.611 30.000 7.242 1.00 33.95 204 MET A N 1
ATOM 1527 C CA . MET A 1 207 ? 3.382 30.258 6.494 1.00 33.25 204 MET A CA 1
ATOM 1528 C C . MET A 1 207 ? 2.750 28.998 5.898 1.00 34.30 204 MET A C 1
ATOM 1529 O O . MET A 1 207 ? 1.527 28.926 5.741 1.00 33.80 204 MET A O 1
ATOM 1534 N N . GLU A 1 208 ? 3.585 28.011 5.580 1.00 35.34 205 GLU A N 1
ATOM 1535 C CA . GLU A 1 208 ? 3.108 26.755 5.002 1.00 36.94 205 GLU A CA 1
ATOM 1536 C C . GLU A 1 208 ? 2.724 25.710 6.045 1.00 36.63 205 GLU A C 1
ATOM 1537 O O . GLU A 1 208 ? 2.314 24.591 5.695 1.00 37.63 205 GLU A O 1
ATOM 1543 N N . LYS A 1 209 ? 2.871 26.061 7.320 1.00 35.00 206 LYS A N 1
ATOM 1544 C CA . LYS A 1 209 ? 2.452 25.188 8.399 1.00 34.52 206 LYS A CA 1
ATOM 1545 C C . LYS A 1 209 ? 1.164 25.748 9.015 1.00 33.31 206 LYS A C 1
ATOM 1546 O O . LYS A 1 209 ? 1.205 26.733 9.756 1.00 32.01 206 LYS A O 1
ATOM 1552 N N . PRO A 1 210 ? 0.007 25.136 8.678 1.00 32.99 207 PRO A N 1
ATOM 1553 C CA . PRO A 1 210 ? -1.314 25.614 9.099 1.00 31.97 207 PRO A CA 1
ATOM 1554 C C . PRO A 1 210 ? -1.497 25.911 10.597 1.00 31.46 207 PRO A C 1
ATOM 1555 O O . PRO A 1 210 ? -2.210 26.856 10.948 1.00 30.59 207 PRO A O 1
ATOM 1559 N N . GLU A 1 211 ? -0.865 25.130 11.469 1.00 31.06 208 GLU A N 1
ATOM 1560 C CA . GLU A 1 211 ? -0.931 25.380 12.906 1.00 30.71 208 GLU A CA 1
ATOM 1561 C C . GLU A 1 211 ? -0.343 26.750 13.261 1.00 28.95 208 GLU A C 1
ATOM 1562 O O . GLU A 1 211 ? -0.837 27.425 14.175 1.00 28.95 208 GLU A O 1
ATOM 1568 N N . LEU A 1 212 ? 0.703 27.152 12.536 1.00 27.55 209 LEU A N 1
ATOM 1569 C CA . LEU A 1 212 ? 1.321 28.473 12.716 1.00 25.70 209 LEU A CA 1
ATOM 1570 C C . LEU A 1 212 ? 0.561 29.551 11.959 1.00 24.50 209 LEU A C 1
ATOM 1571 O O . LEU A 1 212 ? 0.103 30.510 12.554 1.00 23.37 209 LEU A O 1
ATOM 1576 N N . TYR A 1 213 ? 0.431 29.379 10.645 1.00 24.29 210 TYR A N 1
ATOM 1577 C CA . TYR A 1 213 ? -0.165 30.399 9.789 1.00 24.17 210 TYR A CA 1
ATOM 1578 C C . TYR A 1 213 ? -1.573 30.780 10.228 1.00 23.25 210 TYR A C 1
ATOM 1579 O O . TYR A 1 213 ? -1.905 31.967 10.293 1.00 21.82 210 TYR A O 1
ATOM 1588 N N . ASP A 1 214 ? -2.398 29.782 10.538 1.00 23.01 211 ASP A N 1
ATOM 1589 C CA . ASP A 1 214 ? -3.780 30.066 10.963 1.00 22.73 211 ASP A CA 1
ATOM 1590 C C . ASP A 1 214 ? -3.854 30.862 12.253 1.00 21.13 211 ASP A C 1
ATOM 1591 O O . ASP A 1 214 ? -4.750 31.694 12.404 1.00 20.29 211 ASP A O 1
ATOM 1596 N N . ALA A 1 215 ? -2.938 30.593 13.184 1.00 19.50 212 ALA A N 1
ATOM 1597 C CA . ALA A 1 215 ? -2.868 31.371 14.422 1.00 18.71 212 ALA A CA 1
ATOM 1598 C C . ALA A 1 215 ? -2.461 32.819 14.136 1.00 17.25 212 ALA A C 1
ATOM 1599 O O . ALA A 1 215 ? -3.047 33.757 14.697 1.00 16.96 212 ALA A O 1
ATOM 1601 N N . TRP A 1 216 ? -1.481 32.994 13.250 1.00 17.19 213 TRP A N 1
ATOM 1602 C CA . TRP A 1 216 ? -0.989 34.337 12.890 1.00 16.23 213 TRP A CA 1
ATOM 1603 C C . TRP A 1 216 ? -2.108 35.165 12.274 1.00 16.25 213 TRP A C 1
ATOM 1604 O O . TRP A 1 216 ? -2.372 36.292 12.714 1.00 15.66 213 TRP A O 1
ATOM 1615 N N . ILE A 1 217 ? -2.781 34.596 11.273 1.00 17.04 214 ILE A N 1
ATOM 1616 C CA . ILE A 1 217 ? -3.907 35.276 10.616 1.00 17.88 214 ILE A CA 1
ATOM 1617 C C . ILE A 1 217 ? -5.056 35.582 11.582 1.00 17.55 214 ILE A C 1
ATOM 1618 O O . ILE A 1 217 ? -5.598 36.694 11.572 1.00 16.21 214 ILE A O 1
ATOM 1623 N N . ALA A 1 218 ? -5.415 34.605 12.417 1.00 17.93 215 ALA A N 1
ATOM 1624 C CA . ALA A 1 218 ? -6.474 34.792 13.422 1.00 18.09 215 ALA A CA 1
ATOM 1625 C C . ALA A 1 218 ? -6.142 35.877 14.447 1.00 17.48 215 ALA A C 1
ATOM 1626 O O . ALA A 1 218 ? -7.042 36.521 15.011 1.00 17.63 215 ALA A O 1
ATOM 1628 N N . GLY A 1 219 ? -4.852 36.064 14.720 1.00 16.12 216 GLY A N 1
ATOM 1629 C CA . GLY A 1 219 ? -4.418 37.096 15.650 1.00 15.02 216 GLY A CA 1
ATOM 1630 C C . GLY A 1 219 ? -4.178 38.467 15.026 1.00 13.68 216 GLY A C 1
ATOM 1631 O O . GLY A 1 219 ? -3.770 39.381 15.719 1.00 13.47 216 GLY A O 1
ATOM 1632 N N . THR A 1 220 ? -4.444 38.618 13.728 1.00 13.38 217 THR A N 1
ATOM 1633 C CA . THR A 1 220 ? -4.187 39.884 13.016 1.00 13.29 217 THR A CA 1
ATOM 1634 C C . THR A 1 220 ? -5.482 40.562 12.543 1.00 12.32 217 THR A C 1
ATOM 1635 O O . THR A 1 220 ? -6.215 39.991 11.730 1.00 13.44 217 THR A O 1
ATOM 1639 N N . PRO A 1 221 ? -5.756 41.790 13.023 1.00 11.86 218 PRO A N 1
ATOM 1640 C CA . PRO A 1 221 ? -6.967 42.491 12.587 1.00 11.85 218 PRO A CA 1
ATOM 1641 C C . PRO A 1 221 ? -7.129 42.569 11.065 1.00 12.59 218 PRO A C 1
ATOM 1642 O O . PRO A 1 221 ? -8.227 42.319 10.578 1.00 12.21 218 PRO A O 1
ATOM 1646 N N . MET A 1 222 ? -6.053 42.870 10.329 1.00 12.79 219 MET A N 1
ATOM 1647 C CA . MET A 1 222 ? -6.117 42.925 8.851 1.00 13.71 219 MET A CA 1
ATOM 1648 C C . MET A 1 222 ? -6.220 41.531 8.207 1.00 14.51 219 MET A C 1
ATOM 1649 O O . MET A 1 222 ? -6.490 41.427 7.006 1.00 16.12 219 MET A O 1
ATOM 1654 N N . GLY A 1 223 ? -6.002 40.473 8.984 1.00 14.12 220 GLY A N 1
ATOM 1655 C CA . GLY A 1 223 ? -6.223 39.103 8.491 1.00 14.23 220 GLY A CA 1
ATOM 1656 C C . GLY A 1 223 ? -5.220 38.665 7.434 1.00 14.74 220 GLY A C 1
ATOM 1657 O O . GLY A 1 223 ? -5.551 37.854 6.555 1.00 15.72 220 GLY A O 1
ATOM 1658 N N . ARG A 1 224 ? -3.991 39.188 7.526 1.00 14.50 221 ARG A N 1
ATOM 1659 C CA . ARG A 1 224 ? -2.930 38.879 6.561 1.00 15.83 221 ARG A CA 1
ATOM 1660 C C . ARG A 1 224 ? -1.546 39.129 7.154 1.00 15.44 221 ARG A C 1
ATOM 1661 O O . ARG A 1 224 ? -1.400 39.867 8.136 1.00 14.24 221 ARG A O 1
ATOM 1669 N N . VAL A 1 225 ? -0.537 38.505 6.557 1.00 15.51 222 VAL A N 1
ATOM 1670 C CA . VAL A 1 225 ? 0.847 38.900 6.823 1.00 15.31 222 VAL A CA 1
ATOM 1671 C C . VAL A 1 225 ? 1.172 40.124 5.957 1.00 15.32 222 VAL A C 1
ATOM 1672 O O . VAL A 1 225 ? 0.435 40.439 5.005 1.00 15.76 222 VAL A O 1
ATOM 1676 N N . GLY A 1 226 ? 2.266 40.805 6.286 1.00 15.41 223 GLY A N 1
ATOM 1677 C CA . GLY A 1 226 ? 2.736 41.926 5.486 1.00 15.27 223 GLY A CA 1
ATOM 1678 C C . GLY A 1 226 ? 3.700 41.454 4.419 1.00 16.30 223 GLY A C 1
ATOM 1679 O O . GLY A 1 226 ? 4.156 40.304 4.423 1.00 17.14 223 GLY A O 1
ATOM 1680 N N . GLN A 1 227 ? 4.005 42.355 3.498 1.00 16.41 224 GLN A N 1
ATOM 1681 C CA . GLN A 1 227 ? 4.987 42.113 2.449 1.00 16.80 224 GLN A CA 1
ATOM 1682 C C . GLN A 1 227 ? 6.204 43.002 2.706 1.00 16.53 224 GLN A C 1
ATOM 1683 O O . GLN A 1 227 ? 6.060 44.049 3.333 1.00 15.64 224 GLN A O 1
ATOM 1689 N N . PRO A 1 228 ? 7.403 42.594 2.234 1.00 16.79 225 PRO A N 1
ATOM 1690 C CA . PRO A 1 228 ? 8.593 43.387 2.550 1.00 16.59 225 PRO A CA 1
ATOM 1691 C C . PRO A 1 228 ? 8.529 44.856 2.139 1.00 16.59 225 PRO A C 1
ATOM 1692 O O . PRO A 1 228 ? 9.038 45.699 2.893 1.00 16.26 225 PRO A O 1
ATOM 1696 N N . ASP A 1 229 ? 7.904 45.168 0.991 1.00 16.27 226 ASP A N 1
ATOM 1697 C CA . ASP A 1 229 ? 7.798 46.565 0.538 1.00 16.60 226 ASP A CA 1
ATOM 1698 C C . ASP A 1 229 ? 7.055 47.449 1.550 1.00 15.57 226 ASP A C 1
ATOM 1699 O O . ASP A 1 229 ? 7.272 48.667 1.606 1.00 15.86 226 ASP A O 1
ATOM 1704 N N . GLU A 1 230 ? 6.178 46.840 2.337 1.00 14.89 227 GLU A N 1
ATOM 1705 C CA . GLU A 1 230 ? 5.402 47.593 3.336 1.00 13.87 227 GLU A CA 1
ATOM 1706 C C . GLU A 1 230 ? 6.242 48.013 4.539 1.00 13.61 227 GLU A C 1
ATOM 1707 O O . GLU A 1 230 ? 5.945 49.022 5.183 1.00 13.06 227 GLU A O 1
ATOM 1713 N N . VAL A 1 231 ? 7.273 47.229 4.851 1.00 13.41 228 VAL A N 1
ATOM 1714 C CA . VAL A 1 231 ? 8.199 47.598 5.916 1.00 12.83 228 VAL A CA 1
ATOM 1715 C C . VAL A 1 231 ? 9.197 48.613 5.358 1.00 13.49 228 VAL A C 1
ATOM 1716 O O . VAL A 1 231 ? 9.492 49.628 5.998 1.00 13.45 228 VAL A O 1
ATOM 1720 N N . ALA A 1 232 ? 9.657 48.369 4.132 1.00 13.27 229 ALA A N 1
ATOM 1721 C CA . ALA A 1 232 ? 10.614 49.252 3.482 1.00 13.51 229 ALA A CA 1
ATOM 1722 C C . ALA A 1 232 ? 10.091 50.695 3.331 1.00 12.89 229 ALA A C 1
ATOM 1723 O O . ALA A 1 232 ? 10.858 51.650 3.476 1.00 13.08 229 ALA A O 1
ATOM 1725 N N . SER A 1 233 ? 8.803 50.852 3.043 1.00 12.38 230 SER A N 1
ATOM 1726 C CA . SER A 1 233 ? 8.225 52.196 2.918 1.00 12.64 230 SER A CA 1
ATOM 1727 C C . SER A 1 233 ? 8.358 52.973 4.238 1.00 11.83 230 SER A C 1
ATOM 1728 O O . SER A 1 233 ? 8.645 54.178 4.242 1.00 12.86 230 SER A O 1
ATOM 1731 N N . VAL A 1 234 ? 8.151 52.285 5.355 1.00 10.68 231 VAL A N 1
ATOM 1732 C CA . VAL A 1 234 ? 8.228 52.948 6.665 1.00 10.25 231 VAL A CA 1
ATOM 1733 C C . VAL A 1 234 ? 9.685 53.298 6.976 1.00 10.87 231 VAL A C 1
ATOM 1734 O O . VAL A 1 234 ? 9.981 54.389 7.500 1.00 11.28 231 VAL A O 1
ATOM 1738 N N . VAL A 1 235 ? 10.578 52.364 6.658 1.00 11.39 232 VAL A N 1
ATOM 1739 C CA . VAL A 1 235 ? 12.016 52.552 6.860 1.00 11.36 232 VAL A CA 1
ATOM 1740 C C . VAL A 1 235 ? 12.526 53.752 6.059 1.00 12.11 232 VAL A C 1
ATOM 1741 O O . VAL A 1 235 ? 13.244 54.604 6.607 1.00 11.40 232 VAL A O 1
ATOM 1745 N N . GLN A 1 236 ? 12.148 53.830 4.773 1.00 12.03 233 GLN A N 1
ATOM 1746 C CA . GLN A 1 236 ? 12.543 54.946 3.913 1.00 13.23 233 GLN A CA 1
ATOM 1747 C C . GLN A 1 236 ? 12.039 56.275 4.479 1.00 12.97 233 GLN A C 1
ATOM 1748 O O . GLN A 1 236 ? 12.786 57.249 4.526 1.00 13.30 233 GLN A O 1
ATOM 1754 N N . PHE A 1 237 ? 10.789 56.301 4.928 1.00 12.27 234 PHE A N 1
ATOM 1755 C CA . PHE A 1 237 ? 10.259 57.493 5.581 1.00 11.92 234 PHE A CA 1
ATOM 1756 C C . PHE A 1 237 ? 11.100 57.935 6.795 1.00 11.95 234 PHE A C 1
ATOM 1757 O O . PHE A 1 237 ? 11.495 59.109 6.924 1.00 11.65 234 PHE A O 1
ATOM 1765 N N . LEU A 1 238 ? 11.392 56.984 7.668 1.00 12.02 235 LEU A N 1
ATOM 1766 C CA . LEU A 1 238 ? 12.146 57.275 8.893 1.00 12.03 235 LEU A CA 1
ATOM 1767 C C . LEU A 1 238 ? 13.580 57.726 8.633 1.00 12.60 235 LEU A C 1
ATOM 1768 O O . LEU A 1 238 ? 14.159 58.445 9.440 1.00 13.04 235 LEU A O 1
ATOM 1773 N N . ALA A 1 239 ? 14.120 57.337 7.479 1.00 12.75 236 ALA A N 1
ATOM 1774 C CA . ALA A 1 239 ? 15.457 57.715 7.050 1.00 14.10 236 ALA A CA 1
ATOM 1775 C C . ALA A 1 239 ? 15.499 59.130 6.457 1.00 14.42 236 ALA A C 1
ATOM 1776 O O . ALA A 1 239 ? 16.573 59.693 6.282 1.00 16.26 236 ALA A O 1
ATOM 1778 N N . SER A 1 240 ? 14.335 59.693 6.155 1.00 13.60 237 SER A N 1
ATOM 1779 C CA . SER A 1 240 ? 14.236 60.954 5.403 1.00 13.92 237 SER A CA 1
ATOM 1780 C C . SER A 1 240 ? 13.997 62.117 6.347 1.00 13.86 237 SER A C 1
ATOM 1781 O O . SER A 1 240 ? 13.588 61.904 7.505 1.00 12.76 237 SER A O 1
ATOM 1784 N N . ASP A 1 241 ? 14.213 63.336 5.837 1.00 14.67 238 ASP A N 1
ATOM 1785 C CA . ASP A 1 241 ? 13.945 64.552 6.609 1.00 15.26 238 ASP A CA 1
ATOM 1786 C C . ASP A 1 241 ? 12.464 64.740 6.955 1.00 14.18 238 ASP A C 1
ATOM 1787 O O . ASP A 1 241 ? 12.137 65.540 7.835 1.00 13.95 238 ASP A O 1
ATOM 1792 N N . ALA A 1 242 ? 11.571 64.003 6.287 1.00 13.35 239 ALA A N 1
ATOM 1793 C CA . ALA A 1 242 ? 10.159 64.073 6.636 1.00 13.10 239 ALA A CA 1
ATOM 1794 C C . ALA A 1 242 ? 9.985 63.638 8.087 1.00 12.85 239 ALA A C 1
ATOM 1795 O O . ALA A 1 242 ? 9.064 64.084 8.770 1.00 12.72 239 ALA A O 1
ATOM 1797 N N . ALA A 1 243 ? 10.882 62.758 8.541 1.00 12.72 240 ALA A N 1
ATOM 1798 C CA . ALA A 1 243 ? 10.860 62.238 9.909 1.00 11.65 240 ALA A CA 1
ATOM 1799 C C . ALA A 1 243 ? 11.754 63.030 10.885 1.00 11.91 240 ALA A C 1
ATOM 1800 O O . ALA A 1 243 ? 12.161 62.495 11.940 1.00 11.87 240 ALA A O 1
ATOM 1802 N N . SER A 1 244 ? 11.990 64.307 10.576 1.00 11.73 241 SER A N 1
ATOM 1803 C CA . SER A 1 244 ? 12.921 65.154 11.352 1.00 11.91 241 SER A CA 1
ATOM 1804 C C . SER A 1 244 ? 12.625 65.244 12.851 1.00 11.59 241 SER A C 1
ATOM 1805 O O . SER A 1 244 ? 13.551 65.443 13.646 1.00 12.42 241 SER A O 1
ATOM 1808 N N . LEU A 1 245 ? 11.358 65.113 13.246 1.00 10.43 242 LEU A N 1
ATOM 1809 C CA . LEU A 1 245 ? 11.018 65.236 14.679 1.00 10.70 242 LEU A CA 1
ATOM 1810 C C . LEU A 1 245 ? 10.992 63.868 15.388 1.00 11.05 242 LEU A C 1
ATOM 1811 O O . LEU A 1 245 ? 10.738 63.769 16.616 1.00 11.23 242 LEU A O 1
ATOM 1816 N N . MET A 1 246 ? 11.236 62.805 14.628 1.00 10.47 243 MET A N 1
ATOM 1817 C CA . MET A 1 246 ? 11.154 61.456 15.212 1.00 10.50 243 MET A CA 1
ATOM 1818 C C . MET A 1 246 ? 12.502 60.886 15.619 1.00 10.12 243 MET A C 1
ATOM 1819 O O . MET A 1 246 ? 13.366 60.650 14.787 1.00 9.99 243 MET A O 1
ATOM 1824 N N . THR A 1 247 ? 12.677 60.676 16.919 1.00 9.77 244 THR A N 1
ATOM 1825 C CA . THR A 1 247 ? 13.812 59.901 17.377 1.00 9.93 244 THR A CA 1
ATOM 1826 C C . THR A 1 247 ? 13.447 59.058 18.601 1.00 10.15 244 THR A C 1
ATOM 1827 O O . THR A 1 247 ? 12.618 59.469 19.439 1.00 9.80 244 THR A O 1
ATOM 1831 N N . GLY A 1 248 ? 14.057 57.880 18.689 1.00 9.81 245 GLY A N 1
ATOM 1832 C CA . GLY A 1 248 ? 13.744 56.942 19.784 1.00 10.38 245 GLY A CA 1
ATOM 1833 C C . GLY A 1 248 ? 12.368 56.289 19.693 1.00 10.21 245 GLY A C 1
ATOM 1834 O O . GLY A 1 248 ? 11.911 55.682 20.667 1.00 10.68 245 GLY A O 1
ATOM 1835 N N . ALA A 1 249 ? 11.702 56.414 18.537 1.00 10.50 246 ALA A N 1
ATOM 1836 C CA . ALA A 1 249 ? 10.383 55.816 18.330 1.00 10.44 246 ALA A CA 1
ATOM 1837 C C . ALA A 1 249 ? 10.499 54.347 17.913 1.00 10.69 246 ALA A C 1
ATOM 1838 O O . ALA A 1 249 ? 11.331 53.983 17.052 1.00 11.04 246 ALA A O 1
ATOM 1840 N N . ILE A 1 250 ? 9.682 53.516 18.561 1.00 9.79 247 ILE A N 1
ATOM 1841 C CA . ILE A 1 250 ? 9.445 52.142 18.143 1.00 9.81 247 ILE A CA 1
ATOM 1842 C C . ILE A 1 250 ? 8.124 52.188 17.371 1.00 9.77 247 ILE A C 1
ATOM 1843 O O . ILE A 1 250 ? 7.017 52.285 17.950 1.00 9.37 247 ILE A O 1
ATOM 1848 N N . VAL A 1 251 ? 8.260 52.149 16.052 1.00 9.65 248 VAL A N 1
ATOM 1849 C CA . VAL A 1 251 ? 7.132 52.359 15.163 1.00 9.94 248 VAL A CA 1
ATOM 1850 C C . VAL A 1 251 ? 6.494 51.006 14.835 1.00 9.56 248 VAL A C 1
ATOM 1851 O O . VAL A 1 251 ? 7.123 50.120 14.220 1.00 9.10 248 VAL A O 1
ATOM 1855 N N . ASN A 1 252 ? 5.241 50.856 15.256 1.00 8.78 249 ASN A N 1
ATOM 1856 C CA . ASN A 1 252 ? 4.527 49.602 15.014 1.00 9.43 249 ASN A CA 1
ATOM 1857 C C . ASN A 1 252 ? 4.056 49.480 13.561 1.00 9.37 249 ASN A C 1
ATOM 1858 O O . ASN A 1 252 ? 3.376 50.367 13.050 1.00 9.41 249 ASN A O 1
ATOM 1863 N N . VAL A 1 253 ? 4.455 48.401 12.895 1.00 9.99 250 VAL A N 1
ATOM 1864 C CA . VAL A 1 253 ? 4.098 48.190 11.478 1.00 10.29 250 VAL A CA 1
ATOM 1865 C C . VAL A 1 253 ? 3.562 46.760 11.400 1.00 9.93 250 VAL A C 1
ATOM 1866 O O . VAL A 1 253 ? 4.188 45.857 10.833 1.00 10.90 250 VAL A O 1
ATOM 1870 N N . ASP A 1 254 ? 2.386 46.558 11.981 1.00 9.76 251 ASP A N 1
ATOM 1871 C CA . ASP A 1 254 ? 2.018 45.200 12.354 1.00 9.58 251 ASP A CA 1
ATOM 1872 C C . ASP A 1 254 ? 0.584 44.784 12.028 1.00 9.64 251 ASP A C 1
ATOM 1873 O O . ASP A 1 254 ? 0.105 43.792 12.563 1.00 9.09 251 ASP A O 1
ATOM 1878 N N . ALA A 1 255 ? -0.069 45.513 11.119 1.00 10.03 252 ALA A N 1
ATOM 1879 C CA . ALA A 1 255 ? -1.437 45.174 10.661 1.00 10.37 252 ALA A CA 1
ATOM 1880 C C . ALA A 1 255 ? -2.429 45.069 11.821 1.00 9.80 252 ALA A C 1
ATOM 1881 O O . ALA A 1 255 ? -3.489 44.426 11.713 1.00 9.87 252 ALA A O 1
ATOM 1883 N N . GLY A 1 256 ? -2.086 45.733 12.923 1.00 9.32 253 GLY A N 1
ATOM 1884 C CA . GLY A 1 256 ? -2.925 45.779 14.115 1.00 9.23 253 GLY A CA 1
ATOM 1885 C C . GLY A 1 256 ? -2.670 44.659 15.101 1.00 9.21 253 GLY A C 1
ATOM 1886 O O . GLY A 1 256 ? -3.369 44.556 16.106 1.00 8.90 253 GLY A O 1
ATOM 1887 N N . PHE A 1 257 ? -1.665 43.818 14.839 1.00 9.28 254 PHE A N 1
ATOM 1888 C CA . PHE A 1 257 ? -1.457 42.630 15.692 1.00 9.75 254 PHE A CA 1
ATOM 1889 C C . PHE A 1 257 ? -1.361 42.965 17.192 1.00 9.76 254 PHE A C 1
ATOM 1890 O O . PHE A 1 257 ? -1.921 42.248 18.024 1.00 10.46 254 PHE A O 1
ATOM 1898 N N . THR A 1 258 ? -0.649 44.050 17.512 1.00 9.64 255 THR A N 1
ATOM 1899 C CA . THR A 1 258 ? -0.418 44.478 18.895 1.00 10.36 255 THR A CA 1
ATOM 1900 C C . THR A 1 258 ? -1.602 45.236 19.491 1.00 10.24 255 THR A C 1
ATOM 1901 O O . THR A 1 258 ? -1.559 45.644 20.657 1.00 11.45 255 THR A O 1
ATOM 1905 N N . VAL A 1 259 ? -2.638 45.451 18.692 1.00 9.62 256 VAL A N 1
ATOM 1906 C CA . VAL A 1 259 ? -3.806 46.193 19.166 1.00 9.23 256 VAL A CA 1
ATOM 1907 C C . VAL A 1 259 ? -4.706 45.263 19.991 1.00 9.53 256 VAL A C 1
ATOM 1908 O O . VAL A 1 259 ? -5.307 45.679 20.984 1.00 9.25 256 VAL A O 1
ATOM 1912 N N . TRP A 1 260 ? -4.802 44.015 19.550 1.00 9.16 257 TRP A N 1
ATOM 1913 C CA . TRP A 1 260 ? -5.590 43.008 20.251 1.00 10.69 257 TRP A CA 1
ATOM 1914 C C . TRP A 1 260 ? -4.834 42.441 21.458 1.00 11.39 257 TRP A C 1
ATOM 1915 O O . TRP A 1 260 ? -5.476 41.882 22.377 1.00 11.65 257 TRP A O 1
ATOM 1927 N N . MET B 1 4 ? 9.005 43.482 59.999 1.00 24.86 1 MET B N 1
ATOM 1928 C CA . MET B 1 4 ? 8.717 44.755 59.283 1.00 24.78 1 MET B CA 1
ATOM 1929 C C . MET B 1 4 ? 7.944 44.521 57.984 1.00 21.47 1 MET B C 1
ATOM 1930 O O . MET B 1 4 ? 6.972 45.242 57.717 1.00 19.70 1 MET B O 1
ATOM 1935 N N . TYR B 1 5 ? 8.350 43.532 57.181 1.00 18.34 2 TYR B N 1
ATOM 1936 C CA . TYR B 1 5 ? 7.740 43.381 55.843 1.00 16.04 2 TYR B CA 1
ATOM 1937 C C . TYR B 1 5 ? 6.249 43.060 55.917 1.00 15.77 2 TYR B C 1
ATOM 1938 O O . TYR B 1 5 ? 5.441 43.651 55.205 1.00 14.78 2 TYR B O 1
ATOM 1947 N N . MET B 1 6 ? 5.877 42.131 56.793 1.00 14.99 3 MET B N 1
ATOM 1948 C CA . MET B 1 6 ? 4.469 41.740 56.870 1.00 15.59 3 MET B CA 1
ATOM 1949 C C . MET B 1 6 ? 3.618 42.882 57.448 1.00 15.67 3 MET B C 1
ATOM 1950 O O . MET B 1 6 ? 2.476 43.074 57.035 1.00 15.73 3 MET B O 1
ATOM 1955 N N . GLU B 1 7 ? 4.188 43.640 58.384 1.00 15.92 4 GLU B N 1
ATOM 1956 C CA . GLU B 1 7 ? 3.476 44.784 58.991 1.00 17.75 4 GLU B CA 1
ATOM 1957 C C . GLU B 1 7 ? 3.118 45.870 57.967 1.00 15.40 4 GLU B C 1
ATOM 1958 O O . GLU B 1 7 ? 2.116 46.590 58.133 1.00 14.55 4 GLU B O 1
ATOM 1964 N N . LYS B 1 8 ? 3.921 45.992 56.906 1.00 13.76 5 LYS B N 1
ATOM 1965 C CA . LYS B 1 8 ? 3.663 47.022 55.878 1.00 13.78 5 LYS B CA 1
ATOM 1966 C C . LYS B 1 8 ? 2.341 46.822 55.159 1.00 13.60 5 LYS B C 1
ATOM 1967 O O . LYS B 1 8 ? 1.812 47.755 54.527 1.00 13.20 5 LYS B O 1
ATOM 1973 N N . LEU B 1 9 ? 1.827 45.599 55.215 1.00 14.01 6 LEU B N 1
ATOM 1974 C CA . LEU B 1 9 ? 0.605 45.242 54.503 1.00 14.19 6 LEU B CA 1
ATOM 1975 C C . LEU B 1 9 ? -0.670 45.635 55.274 1.00 14.80 6 LEU B C 1
ATOM 1976 O O . LEU B 1 9 ? -1.763 45.602 54.715 1.00 15.19 6 LEU B O 1
ATOM 1981 N N . ARG B 1 10 ? -0.523 46.018 56.546 1.00 13.94 7 ARG B N 1
ATOM 1982 C CA . ARG B 1 10 ? -1.671 46.288 57.426 1.00 14.03 7 ARG B CA 1
ATOM 1983 C C . ARG B 1 10 ? -2.246 47.680 57.169 1.00 13.21 7 ARG B C 1
ATOM 1984 O O . ARG B 1 10 ? -1.513 48.614 56.831 1.00 13.21 7 ARG B O 1
ATOM 1992 N N . LEU B 1 11 ? -3.557 47.810 57.338 1.00 13.49 8 LEU B N 1
ATOM 1993 C CA . LEU B 1 11 ? -4.234 49.101 57.131 1.00 13.46 8 LEU B CA 1
ATOM 1994 C C . LEU B 1 11 ? -5.061 49.533 58.359 1.00 14.39 8 LEU B C 1
ATOM 1995 O O . LEU B 1 11 ? -6.070 50.247 58.237 1.00 12.73 8 LEU B O 1
ATOM 2000 N N . ASP B 1 12 ? -4.612 49.106 59.538 1.00 14.78 9 ASP B N 1
ATOM 2001 C CA . ASP B 1 12 ? -5.405 49.248 60.758 1.00 15.78 9 ASP B CA 1
ATOM 2002 C C . ASP B 1 12 ? -5.840 50.677 61.021 1.00 15.66 9 ASP B C 1
ATOM 2003 O O . ASP B 1 12 ? -5.025 51.600 61.004 1.00 14.94 9 ASP B O 1
ATOM 2008 N N . ASN B 1 13 ? -7.148 50.844 61.197 1.00 14.75 10 ASN B N 1
ATOM 2009 C CA . ASN B 1 13 ? -7.776 52.143 61.456 1.00 15.80 10 ASN B CA 1
ATOM 2010 C C . ASN B 1 13 ? -7.700 53.199 60.353 1.00 14.44 10 ASN B C 1
ATOM 2011 O O . ASN B 1 13 ? -8.117 54.329 60.575 1.00 15.12 10 ASN B O 1
ATOM 2016 N N . ARG B 1 14 ? -7.224 52.819 59.166 1.00 13.22 11 ARG B N 1
ATOM 2017 C CA . ARG B 1 14 ? -7.258 53.724 58.030 1.00 13.14 11 ARG B CA 1
ATOM 2018 C C . ARG B 1 14 ? -8.669 53.749 57.456 1.00 13.12 11 ARG B C 1
ATOM 2019 O O . ARG B 1 14 ? -9.365 52.734 57.477 1.00 13.81 11 ARG B O 1
ATOM 2027 N N . VAL B 1 15 ? -9.075 54.913 56.945 1.00 11.86 12 VAL B N 1
ATOM 2028 C CA . VAL B 1 15 ? -10.423 55.128 56.414 1.00 11.36 12 VAL B CA 1
ATOM 2029 C C . VAL B 1 15 ? -10.379 54.994 54.891 1.00 10.20 12 VAL B C 1
ATOM 2030 O O . VAL B 1 15 ? -9.663 55.745 54.220 1.00 10.56 12 VAL B O 1
ATOM 2034 N N . ALA B 1 16 ? -11.161 54.062 54.354 1.00 9.49 13 ALA B N 1
ATOM 2035 C CA . ALA B 1 16 ? -11.179 53.791 52.904 1.00 9.70 13 ALA B CA 1
ATOM 2036 C C . ALA B 1 16 ? -12.571 53.980 52.337 1.00 10.06 13 ALA B C 1
ATOM 2037 O O . ALA B 1 16 ? -13.524 53.410 52.862 1.00 11.09 13 ALA B O 1
ATOM 2039 N N . ILE B 1 17 ? -12.673 54.742 51.244 1.00 9.40 14 ILE B N 1
ATOM 2040 C CA . ILE B 1 17 ? -13.918 54.819 50.462 1.00 9.64 14 ILE B CA 1
ATOM 2041 C C . ILE B 1 17 ? -13.762 53.965 49.210 1.00 9.35 14 ILE B C 1
ATOM 2042 O O . ILE B 1 17 ? -12.748 54.075 48.511 1.00 9.27 14 ILE B O 1
ATOM 2047 N N . VAL B 1 18 ? -14.738 53.082 48.970 1.00 9.29 15 VAL B N 1
ATOM 2048 C CA . VAL B 1 18 ? -14.726 52.258 47.759 1.00 9.13 15 VAL B CA 1
ATOM 2049 C C . VAL B 1 18 ? -15.940 52.621 46.913 1.00 9.69 15 VAL B C 1
ATOM 2050 O O . VAL B 1 18 ? -17.072 52.267 47.269 1.00 9.38 15 VAL B O 1
ATOM 2054 N N . THR B 1 19 ? -15.724 53.337 45.798 1.00 9.88 16 THR B N 1
ATOM 2055 C CA . THR B 1 19 ? -16.853 53.618 44.894 1.00 10.88 16 THR B CA 1
ATOM 2056 C C . THR B 1 19 ? -17.193 52.346 44.097 1.00 11.28 16 THR B C 1
ATOM 2057 O O . THR B 1 19 ? -16.309 51.557 43.735 1.00 10.89 16 THR B O 1
ATOM 2061 N N . GLY B 1 20 ? -18.480 52.145 43.857 1.00 12.25 17 GLY B N 1
ATOM 2062 C CA . GLY B 1 20 ? -18.956 50.898 43.269 1.00 12.47 17 GLY B CA 1
ATOM 2063 C C . GLY B 1 20 ? -18.699 49.704 44.185 1.00 13.21 17 GLY B C 1
ATOM 2064 O O . GLY B 1 20 ? -18.547 48.586 43.709 1.00 13.76 17 GLY B O 1
ATOM 2065 N N . GLY B 1 21 ? -18.685 49.928 45.501 1.00 12.85 18 GLY B N 1
ATOM 2066 C CA . GLY B 1 21 ? -18.261 48.877 46.435 1.00 12.75 18 GLY B CA 1
ATOM 2067 C C . GLY B 1 21 ? -19.284 47.832 46.840 1.00 13.14 18 GLY B C 1
ATOM 2068 O O . GLY B 1 21 ? -18.963 46.964 47.629 1.00 12.86 18 GLY B O 1
ATOM 2069 N N . ALA B 1 22 ? -20.508 47.915 46.310 1.00 14.50 19 ALA B N 1
ATOM 2070 C CA . ALA B 1 22 ? -21.620 47.079 46.798 1.00 15.76 19 ALA B CA 1
ATOM 2071 C C . ALA B 1 22 ? -21.622 45.663 46.241 1.00 16.90 19 ALA B C 1
ATOM 2072 O O . ALA B 1 22 ? -22.273 44.799 46.803 1.00 17.89 19 ALA B O 1
ATOM 2074 N N . GLN B 1 23 ? -20.908 45.434 45.140 1.00 17.66 20 GLN B N 1
ATOM 2075 C CA . GLN B 1 23 ? -20.898 44.106 44.507 1.00 20.08 20 GLN B CA 1
ATOM 2076 C C . GLN B 1 23 ? -19.601 43.860 43.742 1.00 18.20 20 GLN B C 1
ATOM 2077 O O . GLN B 1 23 ? -18.799 44.778 43.542 1.00 17.25 20 GLN B O 1
ATOM 2083 N N . ASN B 1 24 ? -19.419 42.613 43.320 1.00 17.54 21 ASN B N 1
ATOM 2084 C CA . ASN B 1 24 ? -18.396 42.254 42.342 1.00 16.07 21 ASN B CA 1
ATOM 2085 C C . ASN B 1 24 ? -16.993 42.712 42.740 1.00 14.40 21 ASN B C 1
ATOM 2086 O O . ASN B 1 24 ? -16.580 42.465 43.882 1.00 14.17 21 ASN B O 1
ATOM 2091 N N . ILE B 1 25 ? -16.277 43.394 41.845 1.00 13.21 22 ILE B N 1
ATOM 2092 C CA . ILE B 1 25 ? -14.886 43.751 42.157 1.00 12.31 22 ILE B CA 1
ATOM 2093 C C . ILE B 1 25 ? -14.863 44.717 43.341 1.00 11.22 22 ILE B C 1
ATOM 2094 O O . ILE B 1 25 ? -14.032 44.582 44.249 1.00 10.00 22 ILE B O 1
ATOM 2099 N N . GLY B 1 26 ? -15.790 45.678 43.331 1.00 11.05 23 GLY B N 1
ATOM 2100 C CA . GLY B 1 26 ? -15.873 46.661 44.412 1.00 10.26 23 GLY B CA 1
ATOM 2101 C C . GLY B 1 26 ? -15.987 45.984 45.764 1.00 10.26 23 GLY B C 1
ATOM 2102 O O . GLY B 1 26 ? -15.249 46.297 46.698 1.00 10.46 23 GLY B O 1
ATOM 2103 N N . LEU B 1 27 ? -16.920 45.047 45.873 1.00 10.05 24 LEU B N 1
ATOM 2104 C CA . LEU B 1 27 ? -17.159 44.374 47.150 1.00 11.22 24 LEU B CA 1
ATOM 2105 C C . LEU B 1 27 ? -15.949 43.544 47.588 1.00 10.67 24 LEU B C 1
ATOM 2106 O O . LEU B 1 27 ? -15.650 43.476 48.783 1.00 10.10 24 LEU B O 1
ATOM 2111 N N . ALA B 1 28 ? -15.256 42.928 46.625 1.00 10.31 25 ALA B N 1
ATOM 2112 C CA . ALA B 1 28 ? -14.029 42.166 46.953 1.00 10.74 25 ALA B CA 1
ATOM 2113 C C . ALA B 1 28 ? -12.969 43.121 47.520 1.00 10.51 25 ALA B C 1
ATOM 2114 O O . ALA B 1 28 ? -12.306 42.793 48.515 1.00 9.87 25 ALA B O 1
ATOM 2116 N N . CYS B 1 29 ? -12.842 44.302 46.911 1.00 9.10 26 CYS B N 1
ATOM 2117 C CA . CYS B 1 29 ? -11.902 45.319 47.411 1.00 9.99 26 CYS B CA 1
ATOM 2118 C C . CYS B 1 29 ? -12.250 45.756 48.832 1.00 10.27 26 CYS B C 1
ATOM 2119 O O . CYS B 1 29 ? -11.366 45.854 49.692 1.00 10.40 26 CYS B O 1
ATOM 2122 N N . VAL B 1 30 ? -13.540 45.990 49.064 1.00 9.47 27 VAL B N 1
ATOM 2123 C CA . VAL B 1 30 ? -14.047 46.324 50.416 1.00 10.13 27 VAL B CA 1
ATOM 2124 C C . VAL B 1 30 ? -13.608 45.242 51.423 1.00 10.30 27 VAL B C 1
ATOM 2125 O O . VAL B 1 30 ? -13.082 45.554 52.495 1.00 10.06 27 VAL B O 1
ATOM 2129 N N . THR B 1 31 ? -13.834 43.987 51.057 1.00 10.06 28 THR B N 1
ATOM 2130 C CA . THR B 1 31 ? -13.536 42.860 51.935 1.00 10.62 28 THR B CA 1
ATOM 2131 C C . THR B 1 31 ? -12.048 42.788 52.257 1.00 10.96 28 THR B C 1
ATOM 2132 O O . THR B 1 31 ? -11.674 42.654 53.435 1.00 10.87 28 THR B O 1
ATOM 2136 N N . ALA B 1 32 ? -11.207 42.874 51.220 1.00 10.32 29 ALA B N 1
ATOM 2137 C CA . ALA B 1 32 ? -9.742 42.791 51.385 1.00 10.30 29 ALA B CA 1
ATOM 2138 C C . ALA B 1 32 ? -9.233 43.920 52.296 1.00 10.44 29 ALA B C 1
ATOM 2139 O O . ALA B 1 32 ? -8.430 43.699 53.224 1.00 10.08 29 ALA B O 1
ATOM 2141 N N . LEU B 1 33 ? -9.735 45.131 52.064 1.00 10.31 30 LEU B N 1
ATOM 2142 C CA . LEU B 1 33 ? -9.321 46.268 52.861 1.00 9.95 30 LEU B CA 1
ATOM 2143 C C . LEU B 1 33 ? -9.732 46.055 54.312 1.00 10.78 30 LEU B C 1
ATOM 2144 O O . LEU B 1 33 ? -8.948 46.349 55.220 1.00 11.81 30 LEU B O 1
ATOM 2149 N N . ALA B 1 34 ? -10.957 45.566 54.521 1.00 10.05 31 ALA B N 1
ATOM 2150 C CA . ALA B 1 34 ? -11.466 45.334 55.871 1.00 11.46 31 ALA B CA 1
ATOM 2151 C C . ALA B 1 34 ? -10.623 44.267 56.578 1.00 11.42 31 ALA B C 1
ATOM 2152 O O . ALA B 1 34 ? -10.300 44.415 57.760 1.00 11.31 31 ALA B O 1
ATOM 2154 N N . GLU B 1 35 ? -10.245 43.210 55.850 1.00 10.90 32 GLU B N 1
ATOM 2155 C CA . GLU B 1 35 ? -9.441 42.134 56.443 1.00 12.59 32 GLU B CA 1
ATOM 2156 C C . GLU B 1 35 ? -8.031 42.607 56.838 1.00 12.55 32 GLU B C 1
ATOM 2157 O O . GLU B 1 35 ? -7.427 42.085 57.789 1.00 12.85 32 GLU B O 1
ATOM 2163 N N . ALA B 1 36 ? -7.550 43.627 56.139 1.00 11.93 33 ALA B N 1
ATOM 2164 C CA . ALA B 1 36 ? -6.274 44.281 56.456 1.00 12.26 33 ALA B CA 1
ATOM 2165 C C . ALA B 1 36 ? -6.391 45.321 57.581 1.00 12.95 33 ALA B C 1
ATOM 2166 O O . ALA B 1 36 ? -5.392 45.929 57.976 1.00 13.48 33 ALA B O 1
ATOM 2168 N N . GLY B 1 37 ? -7.610 45.530 58.084 1.00 12.70 34 GLY B N 1
ATOM 2169 C CA . GLY B 1 37 ? -7.836 46.391 59.248 1.00 12.92 34 GLY B CA 1
ATOM 2170 C C . GLY B 1 37 ? -8.441 47.766 58.994 1.00 12.75 34 GLY B C 1
ATOM 2171 O O . GLY B 1 37 ? -8.661 48.536 59.945 1.00 13.60 34 GLY B O 1
ATOM 2172 N N . ALA B 1 38 ? -8.730 48.085 57.733 1.00 11.28 35 ALA B N 1
ATOM 2173 C CA . ALA B 1 38 ? -9.324 49.378 57.392 1.00 11.85 35 ALA B CA 1
ATOM 2174 C C . ALA B 1 38 ? -10.791 49.490 57.814 1.00 12.20 35 ALA B C 1
ATOM 2175 O O . ALA B 1 38 ? -11.501 48.486 57.911 1.00 12.64 35 ALA B O 1
ATOM 2177 N N . ARG B 1 39 ? -11.219 50.727 58.061 1.00 12.53 36 ARG B N 1
ATOM 2178 C CA . ARG B 1 39 ? -12.638 51.069 58.187 1.00 12.31 36 ARG B CA 1
ATOM 2179 C C . ARG B 1 39 ? -13.058 51.382 56.774 1.00 12.04 36 ARG B C 1
ATOM 2180 O O . ARG B 1 39 ? -12.431 52.232 56.115 1.00 12.73 36 ARG B O 1
ATOM 2188 N N . VAL B 1 40 ? -14.089 50.709 56.274 1.00 11.13 37 VAL B N 1
ATOM 2189 C CA . VAL B 1 40 ? -14.387 50.871 54.844 1.00 10.65 37 VAL B CA 1
ATOM 2190 C C . VAL B 1 40 ? -15.808 51.393 54.632 1.00 11.15 37 VAL B C 1
ATOM 2191 O O . VAL B 1 40 ? -16.755 50.934 55.286 1.00 12.34 37 VAL B O 1
ATOM 2195 N N . ILE B 1 41 ? -15.940 52.356 53.730 1.00 10.51 38 ILE B N 1
ATOM 2196 C CA . ILE B 1 41 ? -17.238 52.914 53.392 1.00 11.96 38 ILE B CA 1
ATOM 2197 C C . ILE B 1 41 ? -17.537 52.500 51.944 1.00 11.42 38 ILE B C 1
ATOM 2198 O O . ILE B 1 41 ? -16.787 52.831 51.027 1.00 11.51 38 ILE B O 1
ATOM 2203 N N . ILE B 1 42 ? -18.608 51.741 51.763 1.00 11.47 39 ILE B N 1
ATOM 2204 C CA . ILE B 1 42 ? -19.102 51.410 50.419 1.00 12.65 39 ILE B CA 1
ATOM 2205 C C . ILE B 1 42 ? -19.831 52.654 49.906 1.00 12.91 39 ILE B C 1
ATOM 2206 O O . ILE B 1 42 ? -20.801 53.103 50.527 1.00 13.37 39 ILE B O 1
ATOM 2211 N N . ALA B 1 43 ? -19.372 53.206 48.786 1.00 13.43 40 ALA B N 1
ATOM 2212 C CA . ALA B 1 43 ? -20.033 54.347 48.163 1.00 14.23 40 ALA B CA 1
ATOM 2213 C C . ALA B 1 43 ? -20.669 53.869 46.861 1.00 15.23 40 ALA B C 1
ATOM 2214 O O . ALA B 1 43 ? -19.964 53.542 45.934 1.00 15.10 40 ALA B O 1
ATOM 2216 N N . ASP B 1 44 ? -21.993 53.793 46.802 1.00 15.94 41 ASP B N 1
ATOM 2217 C CA . ASP B 1 44 ? -22.634 53.105 45.677 1.00 17.21 41 ASP B CA 1
ATOM 2218 C C . ASP B 1 44 ? -23.985 53.750 45.388 1.00 17.78 41 ASP B C 1
ATOM 2219 O O . ASP B 1 44 ? -24.596 54.362 46.256 1.00 17.67 41 ASP B O 1
ATOM 2224 N N . LEU B 1 45 ? -24.418 53.630 44.138 1.00 18.46 42 LEU B N 1
ATOM 2225 C CA . LEU B 1 45 ? -25.707 54.145 43.720 1.00 20.14 42 LEU B CA 1
ATOM 2226 C C . LEU B 1 45 ? -26.882 53.372 44.329 1.00 20.33 42 LEU B C 1
ATOM 2227 O O . LEU B 1 45 ? -27.913 53.956 44.653 1.00 20.88 42 LEU B O 1
ATOM 2232 N N . ASP B 1 46 ? -26.711 52.063 44.516 1.00 20.58 43 ASP B N 1
ATOM 2233 C CA . ASP B 1 46 ? -27.812 51.191 44.936 1.00 21.58 43 ASP B CA 1
ATOM 2234 C C . ASP B 1 46 ? -27.810 51.032 46.452 1.00 21.64 43 ASP B C 1
ATOM 2235 O O . ASP B 1 46 ? -27.035 50.241 47.005 1.00 20.75 43 ASP B O 1
ATOM 2240 N N . GLU B 1 47 ? -28.664 51.791 47.122 1.00 22.26 44 GLU B N 1
ATOM 2241 C CA . GLU B 1 47 ? -28.709 51.786 48.582 1.00 23.58 44 GLU B CA 1
ATOM 2242 C C . GLU B 1 47 ? -29.002 50.401 49.185 1.00 23.37 44 GLU B C 1
ATOM 2243 O O . GLU B 1 47 ? -28.338 49.987 50.141 1.00 23.11 44 GLU B O 1
ATOM 2249 N N . ALA B 1 48 ? -29.991 49.694 48.637 1.00 22.99 45 ALA B N 1
ATOM 2250 C CA . ALA B 1 48 ? -30.373 48.381 49.179 1.00 23.24 45 ALA B CA 1
ATOM 2251 C C . ALA B 1 48 ? -29.217 47.386 49.054 1.00 22.51 45 ALA B C 1
ATOM 2252 O O . ALA B 1 48 ? -28.914 46.631 49.995 1.00 21.78 45 ALA B O 1
ATOM 2254 N N . MET B 1 49 ? -28.560 47.397 47.900 1.00 21.89 46 MET B N 1
ATOM 2255 C CA . MET B 1 49 ? -27.450 46.484 47.673 1.00 22.89 46 MET B CA 1
ATOM 2256 C C . MET B 1 49 ? -26.267 46.791 48.602 1.00 20.74 46 MET B C 1
ATOM 2257 O O . MET B 1 49 ? -25.685 45.879 49.208 1.00 20.04 46 MET B O 1
ATOM 2262 N N . ALA B 1 50 ? -25.927 48.078 48.717 1.00 19.52 47 ALA B N 1
ATOM 2263 C CA . ALA B 1 50 ? -24.882 48.500 49.646 1.00 18.47 47 ALA B CA 1
ATOM 2264 C C . ALA B 1 50 ? -25.227 48.090 51.093 1.00 18.82 47 ALA B C 1
ATOM 2265 O O . ALA B 1 50 ? -24.374 47.566 51.804 1.00 18.00 47 ALA B O 1
ATOM 2267 N N . THR B 1 51 ? -26.486 48.283 51.501 1.00 19.30 48 THR B N 1
ATOM 2268 C CA . THR B 1 51 ? -26.910 48.002 52.881 1.00 20.33 48 THR B CA 1
ATOM 2269 C C . THR B 1 51 ? -26.793 46.525 53.203 1.00 20.30 48 THR B C 1
ATOM 2270 O O . THR B 1 51 ? -26.320 46.166 54.268 1.00 20.41 48 THR B O 1
ATOM 2274 N N . LYS B 1 52 ? -27.215 45.677 52.273 1.00 20.83 49 LYS B N 1
ATOM 2275 C CA . LYS B 1 52 ? -27.064 44.232 52.431 1.00 22.38 49 LYS B CA 1
ATOM 2276 C C . LYS B 1 52 ? -25.587 43.828 52.550 1.00 19.84 49 LYS B C 1
ATOM 2277 O O . LYS B 1 52 ? -25.244 42.977 53.380 1.00 19.78 49 LYS B O 1
ATOM 2283 N N . ALA B 1 53 ? -24.718 44.434 51.734 1.00 18.01 50 ALA B N 1
ATOM 2284 C CA . ALA B 1 53 ? -23.284 44.172 51.803 1.00 16.68 50 ALA B CA 1
ATOM 2285 C C . ALA B 1 53 ? -22.703 44.569 53.172 1.00 15.93 50 ALA B C 1
ATOM 2286 O O . ALA B 1 53 ? -21.949 43.801 53.780 1.00 15.03 50 ALA B O 1
ATOM 2288 N N . VAL B 1 54 ? -23.076 45.755 53.648 1.00 15.46 51 VAL B N 1
ATOM 2289 C CA . VAL B 1 54 ? -22.624 46.250 54.953 1.00 15.93 51 VAL B CA 1
ATOM 2290 C C . VAL B 1 54 ? -23.043 45.282 56.066 1.00 16.89 51 VAL B C 1
ATOM 2291 O O . VAL B 1 54 ? -22.229 44.875 56.907 1.00 17.04 51 VAL B O 1
ATOM 2295 N N . GLU B 1 55 ? -24.313 44.899 56.060 1.00 17.51 52 GLU B N 1
ATOM 2296 C CA . GLU B 1 55 ? -24.819 43.990 57.089 1.00 19.00 52 GLU B CA 1
ATOM 2297 C C . GLU B 1 55 ? -24.082 42.646 57.079 1.00 18.53 52 GLU B C 1
ATOM 2298 O O . GLU B 1 55 ? -23.781 42.093 58.137 1.00 18.20 52 GLU B O 1
ATOM 2304 N N . ASP B 1 56 ? -23.775 42.147 55.883 1.00 18.31 53 ASP B N 1
ATOM 2305 C CA . ASP B 1 56 ? -23.064 40.877 55.737 1.00 19.08 53 ASP B CA 1
ATOM 2306 C C . ASP B 1 56 ? -21.648 40.978 56.298 1.00 17.46 53 ASP B C 1
ATOM 2307 O O . ASP B 1 56 ? -21.223 40.117 57.057 1.00 17.35 53 ASP B O 1
ATOM 2312 N N . LEU B 1 57 ? -20.939 42.053 55.959 1.00 15.91 54 LEU B N 1
ATOM 2313 C CA . LEU B 1 57 ? -19.552 42.207 56.395 1.00 15.64 54 LEU B CA 1
ATOM 2314 C C . LEU B 1 57 ? -19.473 42.471 57.902 1.00 16.37 54 LEU B C 1
ATOM 2315 O O . LEU B 1 57 ? -18.572 41.984 58.593 1.00 15.93 54 LEU B O 1
ATOM 2320 N N . ARG B 1 58 ? -20.439 43.229 58.403 1.00 17.35 55 ARG B N 1
ATOM 2321 C CA . ARG B 1 58 ? -20.550 43.525 59.833 1.00 19.78 55 ARG B CA 1
ATOM 2322 C C . ARG B 1 58 ? -20.709 42.228 60.646 1.00 20.87 55 ARG B C 1
ATOM 2323 O O . ARG B 1 58 ? -20.121 42.073 61.735 1.00 20.48 55 ARG B O 1
ATOM 2331 N N . MET B 1 59 ? -21.486 41.281 60.119 1.00 22.31 56 MET B N 1
ATOM 2332 C CA . MET B 1 59 ? -21.615 39.968 60.766 1.00 24.35 56 MET B CA 1
ATOM 2333 C C . MET B 1 59 ? -20.266 39.247 60.910 1.00 24.23 56 MET B C 1
ATOM 2334 O O . MET B 1 59 ? -20.078 38.470 61.847 1.00 25.64 56 MET B O 1
ATOM 2339 N N . GLU B 1 60 ? -19.329 39.521 59.996 1.00 23.92 57 GLU B N 1
ATOM 2340 C CA . GLU B 1 60 ? -17.972 38.952 60.047 1.00 23.39 57 GLU B CA 1
ATOM 2341 C C . GLU B 1 60 ? -17.020 39.716 60.964 1.00 22.82 57 GLU B C 1
ATOM 2342 O O . GLU B 1 60 ? -15.832 39.401 61.023 1.00 23.29 57 GLU B O 1
ATOM 2348 N N . GLY B 1 61 ? -17.513 40.732 61.662 1.00 22.06 58 GLY B N 1
ATOM 2349 C CA . GLY B 1 61 ? -16.643 41.517 62.544 1.00 21.14 58 GLY B CA 1
ATOM 2350 C C . GLY B 1 61 ? -15.982 42.748 61.955 1.00 20.07 58 GLY B C 1
ATOM 2351 O O . GLY B 1 61 ? -15.221 43.436 62.645 1.00 20.06 58 GLY B O 1
ATOM 2352 N N . HIS B 1 62 ? -16.256 43.045 60.686 1.00 18.08 59 HIS B N 1
ATOM 2353 C CA . HIS B 1 62 ? -15.602 44.175 60.034 1.00 16.73 59 HIS B CA 1
ATOM 2354 C C . HIS B 1 62 ? -16.273 45.496 60.368 1.00 16.73 59 HIS B C 1
ATOM 2355 O O . HIS B 1 62 ? -17.462 45.530 60.648 1.00 17.21 59 HIS B O 1
ATOM 2362 N N . ASP B 1 63 ? -15.493 46.577 60.310 1.00 16.64 60 ASP B N 1
ATOM 2363 C CA . ASP B 1 63 ? -16.014 47.925 60.523 1.00 16.53 60 ASP B CA 1
ATOM 2364 C C . ASP B 1 63 ? -16.319 48.562 59.181 1.00 15.82 60 ASP B C 1
ATOM 2365 O O . ASP B 1 63 ? -15.415 49.004 58.456 1.00 15.99 60 ASP B O 1
ATOM 2370 N N . VAL B 1 64 ? -17.594 48.576 58.818 1.00 15.23 61 VAL B N 1
ATOM 2371 C CA . VAL B 1 64 ? -17.965 48.964 57.460 1.00 14.06 61 VAL B CA 1
ATOM 2372 C C . VAL B 1 64 ? -19.216 49.833 57.570 1.00 14.14 61 VAL B C 1
ATOM 2373 O O . VAL B 1 64 ? -19.914 49.807 58.594 1.00 15.81 61 VAL B O 1
ATOM 2377 N N . SER B 1 65 ? -19.469 50.627 56.542 1.00 13.68 62 SER B N 1
ATOM 2378 C CA . SER B 1 65 ? -20.663 51.457 56.488 1.00 14.40 62 SER B CA 1
ATOM 2379 C C . SER B 1 65 ? -20.898 51.735 55.028 1.00 13.34 62 SER B C 1
ATOM 2380 O O . SER B 1 65 ? -20.143 51.255 54.173 1.00 12.71 62 SER B O 1
ATOM 2383 N N . SER B 1 66 ? -21.941 52.495 54.722 1.00 13.80 63 SER B N 1
ATOM 2384 C CA . SER B 1 66 ? -22.173 52.844 53.314 1.00 13.91 63 SER B CA 1
ATOM 2385 C C . SER B 1 66 ? -22.713 54.253 53.167 1.00 14.22 63 SER B C 1
ATOM 2386 O O . SER B 1 66 ? -23.283 54.817 54.111 1.00 14.65 63 SER B O 1
ATOM 2389 N N . VAL B 1 67 ? -22.527 54.813 51.976 1.00 13.99 64 VAL B N 1
ATOM 2390 C CA . VAL B 1 67 ? -23.096 56.114 51.619 1.00 15.22 64 VAL B CA 1
ATOM 2391 C C . VAL B 1 67 ? -23.646 56.014 50.199 1.00 14.38 64 VAL B C 1
ATOM 2392 O O . VAL B 1 67 ? -23.085 55.290 49.368 1.00 13.91 64 VAL B O 1
ATOM 2396 N N . VAL B 1 68 ? -24.747 56.714 49.921 1.00 15.08 65 VAL B N 1
ATOM 2397 C CA . VAL B 1 68 ? -25.272 56.741 48.544 1.00 15.44 65 VAL B CA 1
ATOM 2398 C C . VAL B 1 68 ? -24.458 57.730 47.716 1.00 15.07 65 VAL B C 1
ATOM 2399 O O . VAL B 1 68 ? -24.227 58.859 48.148 1.00 15.31 65 VAL B O 1
ATOM 2403 N N . MET B 1 69 ? -23.999 57.292 46.551 1.00 13.96 66 MET B N 1
ATOM 2404 C CA . MET B 1 69 ? -23.192 58.146 45.668 1.00 14.42 66 MET B CA 1
ATOM 2405 C C . MET B 1 69 ? -23.464 57.815 44.213 1.00 13.46 66 MET B C 1
ATOM 2406 O O . MET B 1 69 ? -23.373 56.638 43.797 1.00 13.24 66 MET B O 1
ATOM 2411 N N . ASP B 1 70 ? -23.773 58.865 43.457 1.00 13.16 67 ASP B N 1
ATOM 2412 C CA . ASP B 1 70 ? -23.986 58.811 42.021 1.00 12.50 67 ASP B CA 1
ATOM 2413 C C . ASP B 1 70 ? -22.835 59.567 41.374 1.00 12.23 67 ASP B C 1
ATOM 2414 O O . ASP B 1 70 ? -22.775 60.808 41.433 1.00 12.21 67 ASP B O 1
ATOM 2419 N N . VAL B 1 71 ? -21.914 58.801 40.786 1.00 11.09 68 VAL B N 1
ATOM 2420 C CA . VAL B 1 71 ? -20.679 59.367 40.211 1.00 10.96 68 VAL B CA 1
ATOM 2421 C C . VAL B 1 71 ? -20.905 60.169 38.936 1.00 11.11 68 VAL B C 1
ATOM 2422 O O . VAL B 1 71 ? -19.983 60.811 38.448 1.00 11.38 68 VAL B O 1
ATOM 2426 N N . THR B 1 72 ? -22.124 60.158 38.409 1.00 11.33 69 THR B N 1
ATOM 2427 C CA . THR B 1 72 ? -22.474 61.095 37.335 1.00 12.45 69 THR B CA 1
ATOM 2428 C C . THR B 1 72 ? -22.845 62.474 37.881 1.00 13.03 69 THR B C 1
ATOM 2429 O O . THR B 1 72 ? -23.110 63.404 37.098 1.00 13.12 69 THR B O 1
ATOM 2433 N N . ASN B 1 73 ? -22.925 62.612 39.210 1.00 12.74 70 ASN B N 1
ATOM 2434 C CA . ASN B 1 73 ? -23.438 63.849 39.783 1.00 12.57 70 ASN B CA 1
ATOM 2435 C C . ASN B 1 73 ? -22.456 64.442 40.774 1.00 12.52 70 ASN B C 1
ATOM 2436 O O . ASN B 1 73 ? -22.209 63.860 41.821 1.00 11.08 70 ASN B O 1
ATOM 2441 N N . THR B 1 74 ? -21.899 65.603 40.441 1.00 12.46 71 THR B N 1
ATOM 2442 C CA . THR B 1 74 ? -20.849 66.199 41.285 1.00 12.35 71 THR B CA 1
ATOM 2443 C C . THR B 1 74 ? -21.311 66.500 42.711 1.00 13.46 71 THR B C 1
ATOM 2444 O O . THR B 1 74 ? -20.615 66.145 43.667 1.00 13.23 71 THR B O 1
ATOM 2448 N N . GLU B 1 75 ? -22.481 67.129 42.861 1.00 13.84 72 GLU B N 1
ATOM 2449 C CA . GLU B 1 75 ? -23.058 67.351 44.195 1.00 15.76 72 GLU B CA 1
ATOM 2450 C C . GLU B 1 75 ? -23.164 66.047 45.003 1.00 14.56 72 GLU B C 1
ATOM 2451 O O . GLU B 1 75 ? -22.802 66.020 46.187 1.00 14.33 72 GLU B O 1
ATOM 2457 N N . SER B 1 76 ? -23.650 64.980 44.373 1.00 13.60 73 SER B N 1
ATOM 2458 C CA . SER B 1 76 ? -23.750 63.679 45.058 1.00 13.28 73 SER B CA 1
ATOM 2459 C C . SER B 1 76 ? -22.380 63.195 45.572 1.00 12.49 73 SER B C 1
ATOM 2460 O O . SER B 1 76 ? -22.234 62.812 46.744 1.00 12.01 73 SER B O 1
ATOM 2463 N N . VAL B 1 77 ? -21.376 63.238 44.699 1.00 11.94 74 VAL B N 1
ATOM 2464 C CA . VAL B 1 77 ? -20.029 62.801 45.060 1.00 11.61 74 VAL B CA 1
ATOM 2465 C C . VAL B 1 77 ? -19.446 63.673 46.174 1.00 12.22 74 VAL B C 1
ATOM 2466 O O . VAL B 1 77 ? -18.923 63.152 47.156 1.00 11.24 74 VAL B O 1
ATOM 2470 N N . GLN B 1 78 ? -19.570 64.991 46.026 1.00 12.04 75 GLN B N 1
ATOM 2471 C CA . GLN B 1 78 ? -19.008 65.917 47.020 1.00 12.98 75 GLN B CA 1
ATOM 2472 C C . GLN B 1 78 ? -19.686 65.735 48.376 1.00 14.08 75 GLN B C 1
ATOM 2473 O O . GLN B 1 78 ? -19.012 65.687 49.393 1.00 14.52 75 GLN B O 1
ATOM 2479 N N . ASN B 1 79 ? -21.013 65.611 48.377 1.00 13.90 76 ASN B N 1
ATOM 2480 C CA . ASN B 1 79 ? -21.772 65.433 49.625 1.00 15.32 76 ASN B CA 1
ATOM 2481 C C . ASN B 1 79 ? -21.417 64.124 50.316 1.00 14.22 76 ASN B C 1
ATOM 2482 O O . ASN B 1 79 ? -21.324 64.083 51.548 1.00 14.61 76 ASN B O 1
ATOM 2487 N N . ALA B 1 80 ? -21.258 63.066 49.522 1.00 12.94 77 ALA B N 1
ATOM 2488 C CA . ALA B 1 80 ? -20.960 61.741 50.058 1.00 13.34 77 ALA B CA 1
ATOM 2489 C C . ALA B 1 80 ? -19.562 61.727 50.691 1.00 13.34 77 ALA B C 1
ATOM 2490 O O . ALA B 1 80 ? -19.351 61.172 51.791 1.00 12.74 77 ALA B O 1
ATOM 2492 N N . VAL B 1 81 ? -18.611 62.352 49.997 1.00 12.55 78 VAL B N 1
ATOM 2493 C CA . VAL B 1 81 ? -17.237 62.426 50.496 1.00 12.74 78 VAL B CA 1
ATOM 2494 C C . VAL B 1 81 ? -17.134 63.311 51.729 1.00 13.73 78 VAL B C 1
ATOM 2495 O O . VAL B 1 81 ? -16.496 62.923 52.716 1.00 13.69 78 VAL B O 1
ATOM 2499 N N . ARG B 1 82 ? -17.786 64.475 51.691 1.00 14.26 79 ARG B N 1
ATOM 2500 C CA . ARG B 1 82 ? -17.865 65.340 52.875 1.00 16.43 79 ARG B CA 1
ATOM 2501 C C . ARG B 1 82 ? -18.467 64.568 54.064 1.00 16.52 79 ARG B C 1
ATOM 2502 O O . ARG B 1 82 ? -18.000 64.690 55.204 1.00 16.67 79 ARG B O 1
ATOM 2510 N N . SER B 1 83 ? -19.492 63.768 53.788 1.00 16.50 80 SER B N 1
ATOM 2511 C CA . SER B 1 83 ? -20.174 63.040 54.852 1.00 17.93 80 SER B CA 1
ATOM 2512 C C . SER B 1 83 ? -19.226 62.043 55.508 1.00 15.91 80 SER B C 1
ATOM 2513 O O . SER B 1 83 ? -19.174 61.949 56.743 1.00 16.13 80 SER B O 1
ATOM 2516 N N . VAL B 1 84 ? -18.457 61.336 54.685 1.00 14.66 81 VAL B N 1
ATOM 2517 C CA . VAL B 1 84 ? -17.491 60.357 55.194 1.00 14.08 81 VAL B CA 1
ATOM 2518 C C . VAL B 1 84 ? -16.417 61.077 56.002 1.00 14.11 81 VAL B C 1
ATOM 2519 O O . VAL B 1 84 ? -16.015 60.615 57.072 1.00 14.00 81 VAL B O 1
ATOM 2523 N N . HIS B 1 85 ? -15.959 62.216 55.482 1.00 14.55 82 HIS B N 1
ATOM 2524 C CA . HIS B 1 85 ? -14.893 62.958 56.125 1.00 14.59 82 HIS B CA 1
ATOM 2525 C C . HIS B 1 85 ? -15.327 63.460 57.496 1.00 15.93 82 HIS B C 1
ATOM 2526 O O . HIS B 1 85 ? -14.556 63.383 58.447 1.00 15.71 82 HIS B O 1
ATOM 2533 N N . GLU B 1 86 ? -16.558 63.959 57.602 1.00 16.39 83 GLU B N 1
ATOM 2534 C CA . GLU B 1 86 ? -17.085 64.402 58.896 1.00 18.54 83 GLU B CA 1
ATOM 2535 C C . GLU B 1 86 ? -17.307 63.237 59.864 1.00 18.61 83 GLU B C 1
ATOM 2536 O O . GLU B 1 86 ? -17.001 63.342 61.057 1.00 19.54 83 GLU B O 1
ATOM 2542 N N . GLN B 1 87 ? -17.824 62.129 59.345 1.00 18.44 84 GLN B N 1
ATOM 2543 C CA . GLN B 1 87 ? -18.181 60.964 60.153 1.00 18.89 84 GLN B CA 1
ATOM 2544 C C . GLN B 1 87 ? -16.955 60.217 60.704 1.00 17.43 84 GLN B C 1
ATOM 2545 O O . GLN B 1 87 ? -16.995 59.717 61.825 1.00 16.79 84 GLN B O 1
ATOM 2551 N N . GLU B 1 88 ? -15.885 60.140 59.913 1.00 15.80 85 GLU B N 1
ATOM 2552 C CA . GLU B 1 88 ? -14.700 59.358 60.271 1.00 15.12 85 GLU B CA 1
ATOM 2553 C C . GLU B 1 88 ? -13.460 60.193 60.634 1.00 15.29 85 GLU B C 1
ATOM 2554 O O . GLU B 1 88 ? -12.520 59.659 61.205 1.00 14.39 85 GLU B O 1
ATOM 2560 N N . GLY B 1 89 ? -13.445 61.470 60.249 1.00 14.99 86 GLY B N 1
ATOM 2561 C CA . GLY B 1 89 ? -12.361 62.398 60.618 1.00 16.44 86 GLY B CA 1
ATOM 2562 C C . GLY B 1 89 ? -11.226 62.517 59.604 1.00 16.61 86 GLY B C 1
ATOM 2563 O O . GLY B 1 89 ? -10.470 63.477 59.648 1.00 16.60 86 GLY B O 1
ATOM 2564 N N . ARG B 1 90 ? -11.108 61.529 58.710 1.00 16.10 87 ARG B N 1
ATOM 2565 C CA . ARG B 1 90 ? -10.019 61.430 57.713 1.00 16.17 87 ARG B CA 1
ATOM 2566 C C . ARG B 1 90 ? -10.511 60.621 56.516 1.00 14.55 87 ARG B C 1
ATOM 2567 O O . ARG B 1 90 ? -11.473 59.856 56.641 1.00 13.82 87 ARG B O 1
ATOM 2575 N N . VAL B 1 91 ? -9.866 60.797 55.360 1.00 13.42 88 VAL B N 1
ATOM 2576 C CA . VAL B 1 91 ? -9.976 59.821 54.272 1.00 12.41 88 VAL B CA 1
ATOM 2577 C C . VAL B 1 91 ? -8.565 59.421 53.843 1.00 11.94 88 VAL B C 1
ATOM 2578 O O . VAL B 1 91 ? -7.829 60.254 53.283 1.00 11.37 88 VAL B O 1
ATOM 2582 N N . ASP B 1 92 ? -8.198 58.169 54.116 1.00 11.06 89 ASP B N 1
ATOM 2583 C CA . ASP B 1 92 ? -6.839 57.688 53.851 1.00 10.77 89 ASP B CA 1
ATOM 2584 C C . ASP B 1 92 ? -6.688 57.032 52.491 1.00 9.47 89 ASP B C 1
ATOM 2585 O O . ASP B 1 92 ? -5.610 57.070 51.895 1.00 9.24 89 ASP B O 1
ATOM 2590 N N . ILE B 1 93 ? -7.755 56.384 52.037 1.00 9.31 90 ILE B N 1
ATOM 2591 C CA . ILE B 1 93 ? -7.713 55.551 50.835 1.00 9.04 90 ILE B CA 1
ATOM 2592 C C . ILE B 1 93 ? -8.965 55.771 49.998 1.00 8.82 90 ILE B C 1
ATOM 2593 O O . ILE B 1 93 ? -10.067 55.853 50.544 1.00 9.68 90 ILE B O 1
ATOM 2598 N N . LEU B 1 94 ? -8.792 55.854 48.684 1.00 7.79 91 LEU B N 1
ATOM 2599 C CA . LEU B 1 94 ? -9.902 55.789 47.759 1.00 8.51 91 LEU B CA 1
ATOM 2600 C C . LEU B 1 94 ? -9.642 54.637 46.797 1.00 7.60 91 LEU B C 1
ATOM 2601 O O . LEU B 1 94 ? -8.595 54.597 46.155 1.00 7.92 91 LEU B O 1
ATOM 2606 N N . VAL B 1 95 ? -10.590 53.716 46.695 1.00 8.04 92 VAL B N 1
ATOM 2607 C CA . VAL B 1 95 ? -10.576 52.729 45.610 1.00 8.36 92 VAL B CA 1
ATOM 2608 C C . VAL B 1 95 ? -11.772 53.020 44.703 1.00 8.67 92 VAL B C 1
ATOM 2609 O O . VAL B 1 95 ? -12.938 52.923 45.120 1.00 8.62 92 VAL B O 1
ATOM 2613 N N . ALA B 1 96 ? -11.485 53.379 43.457 1.00 8.85 93 ALA B N 1
ATOM 2614 C CA . ALA B 1 96 ? -12.528 53.851 42.555 1.00 9.70 93 ALA B CA 1
ATOM 2615 C C . ALA B 1 96 ? -12.883 52.729 41.582 1.00 10.88 93 ALA B C 1
ATOM 2616 O O . ALA B 1 96 ? -12.134 52.453 40.619 1.00 10.13 93 ALA B O 1
ATOM 2618 N N . CYS B 1 97 ? -14.004 52.056 41.865 1.00 11.44 94 CYS B N 1
ATOM 2619 C CA . CYS B 1 97 ? -14.444 50.908 41.086 1.00 12.58 94 CYS B CA 1
ATOM 2620 C C . CYS B 1 97 ? -15.663 51.198 40.210 1.00 13.50 94 CYS B C 1
ATOM 2621 O O . CYS B 1 97 ? -15.949 50.405 39.299 1.00 14.72 94 CYS B O 1
ATOM 2624 N N . ALA B 1 98 ? -16.372 52.300 40.473 1.00 12.98 95 ALA B N 1
ATOM 2625 C CA . ALA B 1 98 ? -17.639 52.587 39.787 1.00 13.32 95 ALA B CA 1
ATOM 2626 C C . ALA B 1 98 ? -17.383 52.672 38.296 1.00 12.70 95 ALA B C 1
ATOM 2627 O O . ALA B 1 98 ? -16.454 53.345 37.852 1.00 13.06 95 ALA B O 1
ATOM 2629 N N . GLY B 1 99 ? -18.175 51.950 37.525 1.00 13.10 96 GLY B N 1
ATOM 2630 C CA . GLY B 1 99 ? -17.969 51.914 36.082 1.00 12.67 96 GLY B CA 1
ATOM 2631 C C . GLY B 1 99 ? -19.051 51.062 35.456 1.00 13.70 96 GLY B C 1
ATOM 2632 O O . GLY B 1 99 ? -19.695 50.261 36.139 1.00 13.64 96 GLY B O 1
ATOM 2633 N N . ILE B 1 100 ? -19.255 51.247 34.163 1.00 13.38 97 ILE B N 1
ATOM 2634 C CA . ILE B 1 100 ? -20.147 50.379 33.406 1.00 14.29 97 ILE B CA 1
ATOM 2635 C C . ILE B 1 100 ? -19.457 50.031 32.097 1.00 13.83 97 ILE B C 1
ATOM 2636 O O . ILE B 1 100 ? -18.485 50.684 31.692 1.00 12.95 97 ILE B O 1
ATOM 2641 N N . CYS B 1 101 ? -19.984 49.019 31.420 1.00 14.56 98 CYS B N 1
ATOM 2642 C CA . CYS B 1 101 ? -19.423 48.604 30.142 1.00 14.24 98 CYS B CA 1
ATOM 2643 C C . CYS B 1 101 ? -20.570 48.346 29.189 1.00 15.04 98 CYS B C 1
ATOM 2644 O O . CYS B 1 101 ? -21.371 47.427 29.418 1.00 15.82 98 CYS B O 1
ATOM 2647 N N . ILE B 1 102 ? -20.678 49.182 28.162 1.00 14.41 99 ILE B N 1
ATOM 2648 C CA . ILE B 1 102 ? -21.679 48.986 27.118 1.00 15.44 99 ILE B CA 1
ATOM 2649 C C . ILE B 1 102 ? -20.983 48.292 25.956 1.00 14.51 99 ILE B C 1
ATOM 2650 O O . ILE B 1 102 ? -20.152 48.885 25.256 1.00 14.18 99 ILE B O 1
ATOM 2655 N N . SER B 1 103 ? -21.301 47.016 25.771 1.00 14.01 100 SER B N 1
ATOM 2656 C CA . SER B 1 103 ? -20.501 46.184 24.885 1.00 13.54 100 SER B CA 1
ATOM 2657 C C . SER B 1 103 ? -21.369 45.557 23.798 1.00 12.97 100 SER B C 1
ATOM 2658 O O . SER B 1 103 ? -22.609 45.602 23.887 1.00 11.70 100 SER B O 1
ATOM 2661 N N . GLU B 1 104 ? -20.717 44.968 22.797 1.00 12.27 101 GLU B N 1
ATOM 2662 C CA . GLU B 1 104 ? -21.374 44.449 21.584 1.00 12.99 101 GLU B CA 1
ATOM 2663 C C . GLU B 1 104 ? -22.115 45.559 20.831 1.00 13.15 101 GLU B C 1
ATOM 2664 O O . GLU B 1 104 ? -23.193 45.347 20.252 1.00 12.18 101 GLU B O 1
ATOM 2670 N N . VAL B 1 105 ? -21.509 46.744 20.841 1.00 11.21 102 VAL B N 1
ATOM 2671 C CA . VAL B 1 105 ? -22.051 47.894 20.120 1.00 10.91 102 VAL B CA 1
ATOM 2672 C C . VAL B 1 105 ? -20.956 48.402 19.178 1.00 10.38 102 VAL B C 1
ATOM 2673 O O . VAL B 1 105 ? -19.952 48.945 19.641 1.00 9.15 102 VAL B O 1
ATOM 2677 N N . LYS B 1 106 ? -21.168 48.215 17.870 1.00 10.31 103 LYS B N 1
ATOM 2678 C CA . LYS B 1 106 ? -20.176 48.578 16.857 1.00 10.27 103 LYS B CA 1
ATOM 2679 C C . LYS B 1 106 ? -19.943 50.087 16.853 1.00 9.60 103 LYS B C 1
ATOM 2680 O O . LYS B 1 106 ? -20.875 50.860 17.124 1.00 9.45 103 LYS B O 1
ATOM 2686 N N . ALA B 1 107 ? -18.701 50.481 16.558 1.00 9.42 104 ALA B N 1
ATOM 2687 C CA . ALA B 1 107 ? -18.308 51.888 16.538 1.00 9.25 104 ALA B CA 1
ATOM 2688 C C . ALA B 1 107 ? -19.166 52.716 15.580 1.00 10.11 104 ALA B C 1
ATOM 2689 O O . ALA B 1 107 ? -19.427 53.900 15.848 1.00 10.39 104 ALA B O 1
ATOM 2691 N N . GLU B 1 108 ? -19.602 52.106 14.470 1.00 10.31 105 GLU B N 1
ATOM 2692 C CA . GLU B 1 108 ? -20.430 52.837 13.492 1.00 11.24 105 GLU B CA 1
ATOM 2693 C C . GLU B 1 108 ? -21.897 52.997 13.938 1.00 12.19 105 GLU B C 1
ATOM 2694 O O . GLU B 1 108 ? -22.631 53.799 13.346 1.00 13.72 105 GLU B O 1
ATOM 2700 N N . ASP B 1 109 ? -22.292 52.249 14.978 1.00 11.12 106 ASP B N 1
ATOM 2701 C CA . ASP B 1 109 ? -23.688 52.174 15.453 1.00 12.06 106 ASP B CA 1
ATOM 2702 C C . ASP B 1 109 ? -23.916 52.902 16.783 1.00 11.73 106 ASP B C 1
ATOM 2703 O O . ASP B 1 109 ? -25.047 53.322 17.069 1.00 11.42 106 ASP B O 1
ATOM 2708 N N . MET B 1 110 ? -22.859 53.030 17.590 1.00 10.58 107 MET B N 1
ATOM 2709 C CA . MET B 1 110 ? -22.992 53.545 18.965 1.00 10.38 107 MET B CA 1
ATOM 2710 C C . MET B 1 110 ? -23.615 54.947 18.961 1.00 9.98 107 MET B C 1
ATOM 2711 O O . MET B 1 110 ? -23.221 55.823 18.164 1.00 10.19 107 MET B O 1
ATOM 2716 N N . THR B 1 111 ? -24.603 55.169 19.826 1.00 9.21 108 THR B N 1
ATOM 2717 C CA . THR B 1 111 ? -25.255 56.486 19.839 1.00 8.92 108 THR B CA 1
ATOM 2718 C C . THR B 1 111 ? -24.502 57.439 20.748 1.00 8.73 108 THR B C 1
ATOM 2719 O O . THR B 1 111 ? -23.700 57.010 21.608 1.00 7.92 108 THR B O 1
ATOM 2723 N N . ASP B 1 112 ? -24.766 58.736 20.567 1.00 9.39 109 ASP B N 1
ATOM 2724 C CA . ASP B 1 112 ? -24.272 59.752 21.509 1.00 9.39 109 ASP B CA 1
ATOM 2725 C C . ASP B 1 112 ? -24.599 59.390 22.957 1.00 9.65 109 ASP B C 1
ATOM 2726 O O . ASP B 1 112 ? -23.730 59.469 23.831 1.00 9.13 109 ASP B O 1
ATOM 2731 N N . GLY B 1 113 ? -25.856 59.014 23.209 1.00 9.63 110 GLY B N 1
ATOM 2732 C CA . GLY B 1 113 ? -26.314 58.648 24.572 1.00 10.59 110 GLY B CA 1
ATOM 2733 C C . GLY B 1 113 ? -25.465 57.529 25.170 1.00 9.90 110 GLY B C 1
ATOM 2734 O O . GLY B 1 113 ? -25.063 57.604 26.339 1.00 9.34 110 GLY B O 1
ATOM 2735 N N . GLN B 1 114 ? -25.195 56.498 24.364 1.00 9.37 111 GLN B N 1
ATOM 2736 C CA . GLN B 1 114 ? -24.401 55.337 24.794 1.00 9.09 111 GLN B CA 1
ATOM 2737 C C . GLN B 1 114 ? -22.949 55.734 25.066 1.00 9.33 111 GLN B C 1
ATOM 2738 O O . GLN B 1 114 ? -22.380 55.393 26.123 1.00 10.08 111 GLN B O 1
ATOM 2744 N N . TRP B 1 115 ? -22.352 56.447 24.115 1.00 8.05 112 TRP B N 1
ATOM 2745 C CA . TRP B 1 115 ? -20.978 56.971 24.271 1.00 8.44 112 TRP B CA 1
ATOM 2746 C C . TRP B 1 115 ? -20.842 57.831 25.529 1.00 8.73 112 TRP B C 1
ATOM 2747 O O . TRP B 1 115 ? -19.956 57.593 26.375 1.00 7.93 112 TRP B O 1
ATOM 2758 N N . LEU B 1 116 ? -21.701 58.846 25.630 1.00 8.18 113 LEU B N 1
ATOM 2759 C CA . LEU B 1 116 ? -21.623 59.844 26.701 1.00 8.83 113 LEU B CA 1
ATOM 2760 C C . LEU B 1 116 ? -21.846 59.236 28.087 1.00 9.01 113 LEU B C 1
ATOM 2761 O O . LEU B 1 116 ? -21.177 59.621 29.035 1.00 9.48 113 LEU B O 1
ATOM 2766 N N . LYS B 1 117 ? -22.763 58.284 28.199 1.00 9.15 114 LYS B N 1
ATOM 2767 C CA . LYS B 1 117 ? -23.033 57.665 29.511 1.00 10.36 114 LYS B CA 1
ATOM 2768 C C . LYS B 1 117 ? -21.792 56.885 29.986 1.00 10.23 114 LYS B C 1
ATOM 2769 O O . LYS B 1 117 ? -21.403 56.945 31.167 1.00 10.04 114 LYS B O 1
ATOM 2775 N N . GLN B 1 118 ? -21.162 56.180 29.053 1.00 9.15 115 GLN B N 1
ATOM 2776 C CA . GLN B 1 118 ? -19.969 55.396 29.373 1.00 9.67 115 GLN B CA 1
ATOM 2777 C C . GLN B 1 118 ? -18.809 56.264 29.808 1.00 9.13 115 GLN B C 1
ATOM 2778 O O . GLN B 1 118 ? -18.165 56.003 30.813 1.00 9.09 115 GLN B O 1
ATOM 2784 N N . VAL B 1 119 ? -18.562 57.329 29.058 1.00 7.95 116 VAL B N 1
ATOM 2785 C CA . VAL B 1 119 ? -17.525 58.292 29.424 1.00 8.34 116 VAL B CA 1
ATOM 2786 C C . VAL B 1 119 ? -17.868 59.010 30.737 1.00 8.11 116 VAL B C 1
ATOM 2787 O O . VAL B 1 119 ? -16.984 59.258 31.560 1.00 8.37 116 VAL B O 1
ATOM 2791 N N . ASP B 1 120 ? -19.137 59.343 30.949 1.00 7.79 117 ASP B N 1
ATOM 2792 C CA . ASP B 1 120 ? -19.507 60.083 32.156 1.00 8.61 117 ASP B CA 1
ATOM 2793 C C . ASP B 1 120 ? -19.308 59.287 33.448 1.00 8.90 117 ASP B C 1
ATOM 2794 O O . ASP B 1 120 ? -18.821 59.817 34.445 1.00 9.44 117 ASP B O 1
ATOM 2799 N N . ILE B 1 121 ? -19.710 58.030 33.439 1.00 8.50 118 ILE B N 1
ATOM 2800 C CA . ILE B 1 121 ? -19.533 57.203 34.627 1.00 8.62 118 ILE B CA 1
ATOM 2801 C C . ILE B 1 121 ? -18.058 56.831 34.812 1.00 8.53 118 ILE B C 1
ATOM 2802 O O . ILE B 1 121 ? -17.515 56.988 35.903 1.00 9.12 118 ILE B O 1
ATOM 2807 N N . ASN B 1 122 ? -17.423 56.341 33.750 1.00 7.97 119 ASN B N 1
ATOM 2808 C CA . ASN B 1 122 ? -16.088 55.728 33.894 1.00 8.16 119 ASN B CA 1
ATOM 2809 C C . ASN B 1 122 ? -14.994 56.757 34.077 1.00 8.38 119 ASN B C 1
ATOM 2810 O O . ASN B 1 122 ? -14.086 56.556 34.883 1.00 9.37 119 ASN B O 1
ATOM 2815 N N . LEU B 1 123 ? -15.082 57.839 33.313 1.00 7.59 120 LEU B N 1
ATOM 2816 C CA . LEU B 1 123 ? -13.983 58.802 33.252 1.00 7.03 120 LEU B CA 1
ATOM 2817 C C . LEU B 1 123 ? -14.331 60.087 34.005 1.00 7.29 120 LEU B C 1
ATOM 2818 O O . LEU B 1 123 ? -13.604 60.482 34.939 1.00 7.94 120 LEU B O 1
ATOM 2823 N N . ASN B 1 124 ? -15.442 60.732 33.637 1.00 7.69 121 ASN B N 1
ATOM 2824 C CA . ASN B 1 124 ? -15.881 61.915 34.387 1.00 7.86 121 ASN B CA 1
ATOM 2825 C C . ASN B 1 124 ? -16.118 61.587 35.864 1.00 8.19 121 ASN B C 1
ATOM 2826 O O . ASN B 1 124 ? -15.760 62.377 36.725 1.00 9.14 121 ASN B O 1
ATOM 2831 N N . GLY B 1 125 ? -16.721 60.429 36.145 1.00 8.48 122 GLY B N 1
ATOM 2832 C CA . GLY B 1 125 ? -16.953 59.977 37.535 1.00 8.79 122 GLY B CA 1
ATOM 2833 C C . GLY B 1 125 ? -15.640 59.742 38.283 1.00 8.60 122 GLY B C 1
ATOM 2834 O O . GLY B 1 125 ? -15.555 59.954 39.501 1.00 8.93 122 GLY B O 1
ATOM 2835 N N . MET B 1 126 ? -14.609 59.329 37.549 1.00 8.41 123 MET B N 1
ATOM 2836 C CA . MET B 1 126 ? -13.270 59.211 38.123 1.00 8.26 123 MET B CA 1
ATOM 2837 C C . MET B 1 126 ? -12.723 60.583 38.545 1.00 9.03 123 MET B C 1
ATOM 2838 O O . MET B 1 126 ? -12.208 60.720 39.651 1.00 9.14 123 MET B O 1
ATOM 2843 N N . PHE B 1 127 ? -12.839 61.583 37.672 1.00 8.26 124 PHE B N 1
ATOM 2844 C CA . PHE B 1 127 ? -12.487 62.949 38.050 1.00 8.23 124 PHE B CA 1
ATOM 2845 C C . PHE B 1 127 ? -13.299 63.440 39.276 1.00 8.83 124 PHE B C 1
ATOM 2846 O O . PHE B 1 127 ? -12.723 63.964 40.212 1.00 7.91 124 PHE B O 1
ATOM 2854 N N . ARG B 1 128 ? -14.618 63.241 39.283 1.00 8.60 125 ARG B N 1
ATOM 2855 C CA . ARG B 1 128 ? -15.425 63.716 40.418 1.00 9.15 125 ARG B CA 1
ATOM 2856 C C . ARG B 1 128 ? -14.956 63.066 41.724 1.00 9.03 125 ARG B C 1
ATOM 2857 O O . ARG B 1 128 ? -14.802 63.747 42.742 1.00 9.22 125 ARG B O 1
ATOM 2865 N N . SER B 1 129 ? -14.740 61.752 41.687 1.00 7.90 126 SER B N 1
ATOM 2866 C CA . SER B 1 129 ? -14.376 60.983 42.883 1.00 9.11 126 SER B CA 1
ATOM 2867 C C . SER B 1 129 ? -12.984 61.397 43.380 1.00 8.82 126 SER B C 1
ATOM 2868 O O . SER B 1 129 ? -12.791 61.711 44.561 1.00 8.29 126 SER B O 1
ATOM 2871 N N . CYS B 1 130 ? -12.018 61.384 42.459 1.00 8.27 127 CYS B N 1
ATOM 2872 C CA . CYS B 1 130 ? -10.628 61.687 42.787 1.00 8.49 127 CYS B CA 1
ATOM 2873 C C . CYS B 1 130 ? -10.443 63.133 43.256 1.00 8.47 127 CYS B C 1
ATOM 2874 O O . CYS B 1 130 ? -9.704 63.378 44.202 1.00 8.55 127 CYS B O 1
ATOM 2877 N N . GLN B 1 131 ? -11.097 64.091 42.600 1.00 8.09 128 GLN B N 1
ATOM 2878 C CA . GLN B 1 131 ? -10.952 65.460 43.052 1.00 8.78 128 GLN B CA 1
ATOM 2879 C C . GLN B 1 131 ? -11.495 65.601 44.469 1.00 9.52 128 GLN B C 1
ATOM 2880 O O . GLN B 1 131 ? -10.849 66.220 45.315 1.00 9.31 128 GLN B O 1
ATOM 2886 N N . ALA B 1 132 ? -12.687 65.048 44.723 1.00 9.36 129 ALA B N 1
ATOM 2887 C CA . ALA B 1 132 ? -13.333 65.277 46.024 1.00 9.94 129 ALA B CA 1
ATOM 2888 C C . ALA B 1 132 ? -12.499 64.679 47.158 1.00 10.03 129 ALA B C 1
ATOM 2889 O O . ALA B 1 132 ? -12.277 65.327 48.168 1.00 10.15 129 ALA B O 1
ATOM 2891 N N . VAL B 1 133 ? -12.010 63.457 46.977 1.00 9.40 130 VAL B N 1
ATOM 2892 C CA . VAL B 1 133 ? -11.180 62.832 47.997 1.00 10.14 130 VAL B CA 1
ATOM 2893 C C . VAL B 1 133 ? -9.791 63.467 48.021 1.00 9.99 130 VAL B C 1
ATOM 2894 O O . VAL B 1 133 ? -9.228 63.708 49.101 1.00 9.92 130 VAL B O 1
ATOM 2898 N N . GLY B 1 134 ? -9.251 63.726 46.830 1.00 9.60 131 GLY B N 1
ATOM 2899 C CA . GLY B 1 134 ? -7.920 64.333 46.697 1.00 9.98 131 GLY B CA 1
ATOM 2900 C C . GLY B 1 134 ? -7.726 65.627 47.479 1.00 10.78 131 GLY B C 1
ATOM 2901 O O . GLY B 1 134 ? -6.658 65.848 48.079 1.00 10.82 131 GLY B O 1
ATOM 2902 N N . ARG B 1 135 ? -8.745 66.495 47.469 1.00 10.65 132 ARG B N 1
ATOM 2903 C CA . ARG B 1 135 ? -8.689 67.732 48.234 1.00 11.07 132 ARG B CA 1
ATOM 2904 C C . ARG B 1 135 ? -8.451 67.485 49.713 1.00 12.07 132 ARG B C 1
ATOM 2905 O O . ARG B 1 135 ? -7.679 68.195 50.342 1.00 12.11 132 ARG B O 1
ATOM 2913 N N . ILE B 1 136 ? -9.120 66.469 50.257 1.00 11.14 133 ILE B N 1
ATOM 2914 C CA . ILE B 1 136 ? -8.941 66.099 51.659 1.00 11.45 133 ILE B CA 1
ATOM 2915 C C . ILE B 1 136 ? -7.547 65.513 51.894 1.00 11.00 133 ILE B C 1
ATOM 2916 O O . ILE B 1 136 ? -6.887 65.849 52.872 1.00 11.33 133 ILE B O 1
ATOM 2921 N N . MET B 1 137 ? -7.099 64.660 50.978 1.00 9.66 134 MET B N 1
ATOM 2922 C CA . MET B 1 137 ? -5.783 64.054 51.078 1.00 10.15 134 MET B CA 1
ATOM 2923 C C . MET B 1 137 ? -4.658 65.090 51.018 1.00 10.46 134 MET B C 1
ATOM 2924 O O . MET B 1 137 ? -3.641 64.955 51.720 1.00 10.87 134 MET B O 1
ATOM 2929 N N . LEU B 1 138 ? -4.849 66.125 50.200 1.00 10.65 135 LEU B N 1
ATOM 2930 C CA . LEU B 1 138 ? -3.910 67.243 50.147 1.00 11.64 135 LEU B CA 1
ATOM 2931 C C . LEU B 1 138 ? -3.800 67.990 51.487 1.00 13.31 135 LEU B C 1
ATOM 2932 O O . LEU B 1 138 ? -2.694 68.366 51.930 1.00 14.12 135 LEU B O 1
ATOM 2937 N N . GLU B 1 139 ? -4.940 68.211 52.134 1.00 13.97 136 GLU B N 1
ATOM 2938 C CA . GLU B 1 139 ? -4.943 68.839 53.476 1.00 16.41 136 GLU B CA 1
ATOM 2939 C C . GLU B 1 139 ? -4.174 67.969 54.481 1.00 15.02 136 GLU B C 1
ATOM 2940 O O . GLU B 1 139 ? -3.455 68.480 55.354 1.00 14.87 136 GLU B O 1
ATOM 2946 N N . GLN B 1 140 ? -4.325 66.657 54.347 1.00 13.72 137 GLN B N 1
ATOM 2947 C CA . GLN B 1 140 ? -3.663 65.680 55.214 1.00 13.91 137 GLN B CA 1
ATOM 2948 C C . GLN B 1 140 ? -2.182 65.513 54.889 1.00 14.01 137 GLN B C 1
ATOM 2949 O O . GLN B 1 140 ? -1.417 64.998 55.719 1.00 14.18 137 GLN B O 1
ATOM 2955 N N . LYS B 1 141 ? -1.801 65.904 53.665 1.00 13.51 138 LYS B N 1
ATOM 2956 C CA . LYS B 1 141 ? -0.492 65.562 53.100 1.00 13.99 138 LYS B CA 1
ATOM 2957 C C . LYS B 1 141 ? -0.252 64.060 53.157 1.00 13.19 138 LYS B C 1
ATOM 2958 O O . LYS B 1 141 ? 0.865 63.616 53.431 1.00 12.62 138 LYS B O 1
ATOM 2964 N N . GLN B 1 142 ? -1.305 63.278 52.906 1.00 13.13 139 GLN B N 1
ATOM 2965 C CA . GLN B 1 142 ? -1.226 61.817 52.961 1.00 13.41 139 GLN B CA 1
ATOM 2966 C C . GLN B 1 142 ? -2.474 61.209 52.339 1.00 12.94 139 GLN B C 1
ATOM 2967 O O . GLN B 1 142 ? -3.602 61.659 52.626 1.00 11.83 139 GLN B O 1
ATOM 2973 N N . GLY B 1 143 ? -2.279 60.219 51.464 1.00 10.40 140 GLY B N 1
ATOM 2974 C CA . GLY B 1 143 ? -3.418 59.515 50.897 1.00 11.10 140 GLY B CA 1
ATOM 2975 C C . GLY B 1 143 ? -2.979 58.548 49.823 1.00 10.69 140 GLY B C 1
ATOM 2976 O O . GLY B 1 143 ? -1.870 58.646 49.307 1.00 10.41 140 GLY B O 1
ATOM 2977 N N . VAL B 1 144 ? -3.853 57.617 49.491 1.00 10.07 141 VAL B N 1
ATOM 2978 C CA . VAL B 1 144 ? -3.585 56.705 48.386 1.00 10.16 141 VAL B CA 1
ATOM 2979 C C . VAL B 1 144 ? -4.867 56.468 47.597 1.00 9.31 141 VAL B C 1
ATOM 2980 O O . VAL B 1 144 ? -5.932 56.280 48.167 1.00 8.90 141 VAL B O 1
ATOM 2984 N N . ILE B 1 145 ? -4.742 56.514 46.280 1.00 8.87 142 ILE B N 1
ATOM 2985 C CA . ILE B 1 145 ? -5.834 56.218 45.380 1.00 8.94 142 ILE B CA 1
ATOM 2986 C C . ILE B 1 145 ? -5.459 54.963 44.614 1.00 9.32 142 ILE B C 1
ATOM 2987 O O . ILE B 1 145 ? -4.306 54.823 44.156 1.00 8.79 142 ILE B O 1
ATOM 2992 N N . VAL B 1 146 ? -6.423 54.056 44.479 1.00 8.36 143 VAL B N 1
ATOM 2993 C CA . VAL B 1 146 ? -6.309 52.956 43.509 1.00 8.81 143 VAL B CA 1
ATOM 2994 C C . VAL B 1 146 ? -7.526 52.943 42.594 1.00 8.64 143 VAL B C 1
ATOM 2995 O O . VAL B 1 146 ? -8.655 52.798 43.068 1.00 9.15 143 VAL B O 1
ATOM 2999 N N . ALA B 1 147 ? -7.307 53.106 41.294 1.00 8.52 144 ALA B N 1
ATOM 3000 C CA . ALA B 1 147 ? -8.416 53.027 40.342 1.00 8.61 144 ALA B CA 1
ATOM 3001 C C . ALA B 1 147 ? -8.524 51.623 39.766 1.00 8.86 144 ALA B C 1
ATOM 3002 O O . ALA B 1 147 ? -7.513 50.974 39.508 1.00 8.04 144 ALA B O 1
ATOM 3004 N N . ILE B 1 148 ? -9.749 51.159 39.566 1.00 8.26 145 ILE B N 1
ATOM 3005 C CA . ILE B 1 148 ? -9.966 49.991 38.705 1.00 8.55 145 ILE B CA 1
ATOM 3006 C C . ILE B 1 148 ? -9.967 50.460 37.248 1.00 8.51 145 ILE B C 1
ATOM 3007 O O . ILE B 1 148 ? -10.945 51.071 36.767 1.00 9.74 145 ILE B O 1
ATOM 3012 N N . GLY B 1 149 ? -8.838 50.242 36.582 1.00 8.78 146 GLY B N 1
ATOM 3013 C CA . GLY B 1 149 ? -8.704 50.487 35.154 1.00 8.90 146 GLY B CA 1
ATOM 3014 C C . GLY B 1 149 ? -9.190 49.238 34.441 1.00 9.39 146 GLY B C 1
ATOM 3015 O O . GLY B 1 149 ? -10.144 48.566 34.899 1.00 10.14 146 GLY B O 1
ATOM 3016 N N . SER B 1 150 ? -8.541 48.899 33.327 1.00 8.55 147 SER B N 1
ATOM 3017 C CA . SER B 1 150 ? -8.878 47.678 32.593 1.00 8.69 147 SER B CA 1
ATOM 3018 C C . SER B 1 150 ? -7.796 47.414 31.575 1.00 7.88 147 SER B C 1
ATOM 3019 O O . SER B 1 150 ? -7.206 48.366 31.022 1.00 7.65 147 SER B O 1
ATOM 3022 N N . MET B 1 151 ? -7.559 46.138 31.291 1.00 7.99 148 MET B N 1
ATOM 3023 C CA . MET B 1 151 ? -6.718 45.813 30.129 1.00 8.05 148 MET B CA 1
ATOM 3024 C C . MET B 1 151 ? -7.267 46.485 28.862 1.00 8.11 148 MET B C 1
ATOM 3025 O O . MET B 1 151 ? -6.478 46.735 27.930 1.00 7.72 148 MET B O 1
ATOM 3030 N N . SER B 1 152 ? -8.579 46.797 28.843 1.00 7.60 149 SER B N 1
ATOM 3031 C CA . SER B 1 152 ? -9.226 47.500 27.704 1.00 8.07 149 SER B CA 1
ATOM 3032 C C . SER B 1 152 ? -8.638 48.905 27.461 1.00 8.03 149 SER B C 1
ATOM 3033 O O . SER B 1 152 ? -8.839 49.507 26.387 1.00 7.55 149 SER B O 1
ATOM 3036 N N . GLY B 1 153 ? -7.943 49.446 28.459 1.00 7.30 150 GLY B N 1
ATOM 3037 C CA . GLY B 1 153 ? -7.231 50.694 28.250 1.00 7.97 150 GLY B CA 1
ATOM 3038 C C . GLY B 1 153 ? -5.970 50.538 27.410 1.00 9.11 150 GLY B C 1
ATOM 3039 O O . GLY B 1 153 ? -5.434 51.543 26.908 1.00 9.63 150 GLY B O 1
ATOM 3040 N N . LEU B 1 154 ? -5.495 49.294 27.254 1.00 8.57 151 LEU B N 1
ATOM 3041 C CA . LEU B 1 154 ? -4.198 48.999 26.634 1.00 10.08 151 LEU B CA 1
ATOM 3042 C C . LEU B 1 154 ? -4.400 48.230 25.338 1.00 9.19 151 LEU B C 1
ATOM 3043 O O . LEU B 1 154 ? -3.692 48.455 24.355 1.00 11.05 151 LEU B O 1
ATOM 3048 N N . ILE B 1 155 ? -5.311 47.264 25.368 1.00 7.94 152 ILE B N 1
ATOM 3049 C CA . ILE B 1 155 ? -5.615 46.487 24.181 1.00 7.69 152 ILE B CA 1
ATOM 3050 C C . ILE B 1 155 ? -7.112 46.558 23.885 1.00 7.63 152 ILE B C 1
ATOM 3051 O O . ILE B 1 155 ? -7.892 47.076 24.695 1.00 8.47 152 ILE B O 1
ATOM 3056 N N . VAL B 1 156 ? -7.504 46.063 22.720 1.00 7.21 153 VAL B N 1
ATOM 3057 C CA . VAL B 1 156 ? -8.889 46.159 22.282 1.00 7.99 153 VAL B CA 1
ATOM 3058 C C . VAL B 1 156 ? -9.503 44.774 22.328 1.00 8.35 153 VAL B C 1
ATOM 3059 O O . VAL B 1 156 ? -9.045 43.864 21.630 1.00 8.00 153 VAL B O 1
ATOM 3063 N N . ASN B 1 157 ? -10.541 44.619 23.144 1.00 8.88 154 ASN B N 1
ATOM 3064 C CA . ASN B 1 157 ? -11.194 43.310 23.322 1.00 9.18 154 ASN B CA 1
ATOM 3065 C C . ASN B 1 157 ? -11.757 42.760 22.018 1.00 9.51 154 ASN B C 1
ATOM 3066 O O . ASN B 1 157 ? -12.091 43.524 21.104 1.00 9.51 154 ASN B O 1
ATOM 3071 N N . ARG B 1 158 ? -11.881 41.435 21.947 1.00 9.95 155 ARG B N 1
ATOM 3072 C CA . ARG B 1 158 ? -12.528 40.792 20.798 1.00 10.41 155 ARG B CA 1
ATOM 3073 C C . ARG B 1 158 ? -13.297 39.553 21.255 1.00 11.03 155 ARG B C 1
ATOM 3074 O O . ARG B 1 158 ? -12.885 38.889 22.213 1.00 10.21 155 ARG B O 1
ATOM 3082 N N . PRO B 1 159 ? -14.403 39.233 20.563 1.00 11.93 156 PRO B N 1
ATOM 3083 C CA . PRO B 1 159 ? -14.919 39.952 19.394 1.00 12.17 156 PRO B CA 1
ATOM 3084 C C . PRO B 1 159 ? -15.869 41.118 19.738 1.00 12.95 156 PRO B C 1
ATOM 3085 O O . PRO B 1 159 ? -16.286 41.855 18.827 1.00 13.85 156 PRO B O 1
ATOM 3089 N N . GLN B 1 160 ? -16.202 41.296 21.022 1.00 11.70 157 GLN B N 1
ATOM 3090 C CA . GLN B 1 160 ? -17.185 42.303 21.398 1.00 11.70 157 GLN B CA 1
ATOM 3091 C C . GLN B 1 160 ? -16.686 43.748 21.226 1.00 10.65 157 GLN B C 1
ATOM 3092 O O . GLN B 1 160 ? -15.571 44.100 21.629 1.00 11.09 157 GLN B O 1
ATOM 3098 N N . GLN B 1 161 ? -17.523 44.568 20.602 1.00 10.48 158 GLN B N 1
ATOM 3099 C CA . GLN B 1 161 ? -17.170 45.959 20.300 1.00 9.79 158 GLN B CA 1
ATOM 3100 C C . GLN B 1 161 ? -17.576 46.863 21.459 1.00 9.15 158 GLN B C 1
ATOM 3101 O O . GLN B 1 161 ? -18.692 46.760 21.982 1.00 9.69 158 GLN B O 1
ATOM 3107 N N . GLN B 1 162 ? -16.684 47.776 21.840 1.00 8.78 159 GLN B N 1
ATOM 3108 C CA . GLN B 1 162 ? -16.923 48.621 23.016 1.00 8.39 159 GLN B CA 1
ATOM 3109 C C . GLN B 1 162 ? -15.945 49.785 23.043 1.00 7.99 159 GLN B C 1
ATOM 3110 O O . GLN B 1 162 ? -15.190 49.981 24.032 1.00 7.31 159 GLN B O 1
ATOM 3116 N N . ALA B 1 163 ? -15.917 50.559 21.964 1.00 7.59 160 ALA B N 1
ATOM 3117 C CA . ALA B 1 163 ? -14.826 51.519 21.831 1.00 7.42 160 ALA B CA 1
ATOM 3118 C C . ALA B 1 163 ? -14.876 52.614 22.904 1.00 7.37 160 ALA B C 1
ATOM 3119 O O . ALA B 1 163 ? -13.825 53.103 23.331 1.00 7.12 160 ALA B O 1
ATOM 3121 N N . ALA B 1 164 ? -16.090 52.982 23.348 1.00 8.15 161 ALA B N 1
ATOM 3122 C CA . ALA B 1 164 ? -16.240 54.008 24.404 1.00 7.26 161 ALA B CA 1
ATOM 3123 C C . ALA B 1 164 ? -15.673 53.492 25.734 1.00 7.53 161 ALA B C 1
ATOM 3124 O O . ALA B 1 164 ? -15.022 54.236 26.459 1.00 6.40 161 ALA B O 1
ATOM 3126 N N . TYR B 1 165 ? -15.940 52.234 26.057 1.00 7.42 162 TYR B N 1
ATOM 3127 C CA . TYR B 1 165 ? -15.370 51.646 27.266 1.00 7.61 162 TYR B CA 1
ATOM 3128 C C . TYR B 1 165 ? -13.844 51.670 27.207 1.00 7.15 162 TYR B C 1
ATOM 3129 O O . TYR B 1 165 ? -13.199 52.105 28.156 1.00 7.68 162 TYR B O 1
ATOM 3138 N N . ASN B 1 166 ? -13.275 51.165 26.108 1.00 7.03 163 ASN B N 1
ATOM 3139 C CA . ASN B 1 166 ? -11.813 51.116 25.937 1.00 6.52 163 ASN B CA 1
ATOM 3140 C C . ASN B 1 166 ? -11.184 52.503 26.089 1.00 6.76 163 ASN B C 1
ATOM 3141 O O . ASN B 1 166 ? -10.196 52.678 26.826 1.00 6.46 163 ASN B O 1
ATOM 3146 N N . ALA B 1 167 ? -11.768 53.486 25.394 1.00 7.06 164 ALA B N 1
ATOM 3147 C CA . ALA B 1 167 ? -11.301 54.872 25.476 1.00 7.00 164 ALA B CA 1
ATOM 3148 C C . ALA B 1 167 ? -11.410 55.413 26.896 1.00 6.88 164 ALA B C 1
ATOM 3149 O O . ALA B 1 167 ? -10.479 56.074 27.384 1.00 7.12 164 ALA B O 1
ATOM 3151 N N . SER B 1 168 ? -12.543 55.148 27.543 1.00 6.40 165 SER B N 1
ATOM 3152 C CA . SER B 1 168 ? -12.778 55.692 28.903 1.00 6.98 165 SER B CA 1
ATOM 3153 C C . SER B 1 168 ? -11.736 55.154 29.890 1.00 7.30 165 SER B C 1
ATOM 3154 O O . SER B 1 168 ? -11.272 55.879 30.778 1.00 6.69 165 SER B O 1
ATOM 3157 N N . LYS B 1 169 ? -11.367 53.883 29.731 1.00 6.99 166 LYS B N 1
ATOM 3158 C CA . LYS B 1 169 ? -10.418 53.255 30.653 1.00 7.25 166 LYS B CA 1
ATOM 3159 C C . LYS B 1 169 ? -8.982 53.707 30.394 1.00 7.55 166 LYS B C 1
ATOM 3160 O O . LYS B 1 169 ? -8.193 53.847 31.340 1.00 6.11 166 LYS B O 1
ATOM 3166 N N . ALA B 1 170 ? -8.637 53.952 29.122 1.00 6.56 167 ALA B N 1
ATOM 3167 C CA . ALA B 1 170 ? -7.323 54.549 28.838 1.00 6.99 167 ALA B CA 1
ATOM 3168 C C . ALA B 1 170 ? -7.265 55.960 29.461 1.00 7.17 167 ALA B C 1
ATOM 3169 O O . ALA B 1 170 ? -6.247 56.350 30.026 1.00 6.60 167 ALA B O 1
ATOM 3171 N N . GLY B 1 171 ? -8.382 56.691 29.364 1.00 6.73 168 GLY B N 1
ATOM 3172 C CA . GLY B 1 171 ? -8.542 58.009 30.005 1.00 7.02 168 GLY B CA 1
ATOM 3173 C C . GLY B 1 171 ? -8.305 57.900 31.507 1.00 7.13 168 GLY B C 1
ATOM 3174 O O . GLY B 1 171 ? -7.543 58.692 32.079 1.00 7.30 168 GLY B O 1
ATOM 3175 N N . VAL B 1 172 ? -8.940 56.910 32.128 1.00 6.90 169 VAL B N 1
ATOM 3176 C CA . VAL B 1 172 ? -8.751 56.645 33.586 1.00 6.66 169 VAL B CA 1
ATOM 3177 C C . VAL B 1 172 ? -7.258 56.421 33.940 1.00 6.55 169 VAL B C 1
ATOM 3178 O O . VAL B 1 172 ? -6.713 57.061 34.863 1.00 5.86 169 VAL B O 1
ATOM 3182 N N . HIS B 1 173 ? -6.599 55.539 33.206 1.00 5.63 170 HIS B N 1
ATOM 3183 C CA . HIS B 1 173 ? -5.175 55.255 33.458 1.00 5.99 170 HIS B CA 1
ATOM 3184 C C . HIS B 1 173 ? -4.346 56.549 33.410 1.00 5.75 170 HIS B C 1
ATOM 3185 O O . HIS B 1 173 ? -3.546 56.796 34.289 1.00 5.17 170 HIS B O 1
ATOM 3192 N N . GLN B 1 174 ? -4.513 57.351 32.366 1.00 5.94 171 GLN B N 1
ATOM 3193 C CA . GLN B 1 174 ? -3.663 58.540 32.213 1.00 5.88 171 GLN B CA 1
ATOM 3194 C C . GLN B 1 174 ? -4.071 59.671 33.160 1.00 6.50 171 GLN B C 1
ATOM 3195 O O . GLN B 1 174 ? -3.235 60.482 33.575 1.00 7.24 171 GLN B O 1
ATOM 3201 N N . TYR B 1 175 ? -5.356 59.738 33.495 1.00 6.56 172 TYR B N 1
ATOM 3202 C CA . TYR B 1 175 ? -5.808 60.671 34.536 1.00 6.58 172 TYR B CA 1
ATOM 3203 C C . TYR B 1 175 ? -5.120 60.325 35.877 1.00 6.75 172 TYR B C 1
ATOM 3204 O O . TYR B 1 175 ? -4.584 61.203 36.542 1.00 6.84 172 TYR B O 1
ATOM 3213 N N . ILE B 1 176 ? -5.137 59.041 36.250 1.00 5.99 173 ILE B N 1
ATOM 3214 C CA . ILE B 1 176 ? -4.501 58.590 37.508 1.00 6.91 173 ILE B CA 1
ATOM 3215 C C . ILE B 1 176 ? -3.001 58.906 37.507 1.00 6.15 173 ILE B C 1
ATOM 3216 O O . ILE B 1 176 ? -2.468 59.360 38.509 1.00 6.17 173 ILE B O 1
ATOM 3221 N N . ARG B 1 177 ? -2.345 58.693 36.366 1.00 5.91 174 ARG B N 1
ATOM 3222 C CA . ARG B 1 177 ? -0.919 59.040 36.228 1.00 6.02 174 ARG B CA 1
ATOM 3223 C C . ARG B 1 177 ? -0.662 60.546 36.401 1.00 6.55 174 ARG B C 1
ATOM 3224 O O . ARG B 1 177 ? 0.322 60.948 37.023 1.00 6.01 174 ARG B O 1
ATOM 3232 N N . SER B 1 178 ? -1.558 61.360 35.836 1.00 7.18 175 SER B N 1
ATOM 3233 C CA . SER B 1 178 ? -1.531 62.817 36.034 1.00 5.88 175 SER B CA 1
ATOM 3234 C C . SER B 1 178 ? -1.642 63.192 37.513 1.00 7.22 175 SER B C 1
ATOM 3235 O O . SER B 1 178 ? -0.890 64.061 37.983 1.00 6.96 175 SER B O 1
ATOM 3238 N N . LEU B 1 179 ? -2.568 62.551 38.236 1.00 5.86 176 LEU B N 1
ATOM 3239 C CA . LEU B 1 179 ? -2.714 62.798 39.660 1.00 6.31 176 LEU B CA 1
ATOM 3240 C C . LEU B 1 179 ? -1.451 62.349 40.394 1.00 6.87 176 LEU B C 1
ATOM 3241 O O . LEU B 1 179 ? -0.969 63.056 41.285 1.00 8.44 176 LEU B O 1
ATOM 3246 N N . ALA B 1 180 ? -0.914 61.191 40.005 1.00 6.19 177 ALA B N 1
ATOM 3247 C CA . ALA B 1 180 ? 0.323 60.657 40.607 1.00 7.24 177 ALA B CA 1
ATOM 3248 C C . ALA B 1 180 ? 1.435 61.714 40.514 1.00 8.27 177 ALA B C 1
ATOM 3249 O O . ALA B 1 180 ? 2.098 62.046 41.527 1.00 8.46 177 ALA B O 1
ATOM 3251 N N . ALA B 1 181 ? 1.594 62.304 39.328 1.00 8.81 178 ALA B N 1
ATOM 3252 C CA . ALA B 1 181 ? 2.649 63.307 39.128 1.00 8.55 178 ALA B CA 1
ATOM 3253 C C . ALA B 1 181 ? 2.392 64.587 39.915 1.00 8.94 178 ALA B C 1
ATOM 3254 O O . ALA B 1 181 ? 3.289 65.096 40.585 1.00 10.02 178 ALA B O 1
ATOM 3256 N N . GLU B 1 182 ? 1.175 65.109 39.838 1.00 8.20 179 GLU B N 1
ATOM 3257 C CA . GLU B 1 182 ? 0.846 66.375 40.523 1.00 9.47 179 GLU B CA 1
ATOM 3258 C C . GLU B 1 182 ? 0.940 66.254 42.045 1.00 9.58 179 GLU B C 1
ATOM 3259 O O . GLU B 1 182 ? 1.323 67.214 42.707 1.00 10.14 179 GLU B O 1
ATOM 3265 N N . TRP B 1 183 ? 0.559 65.094 42.591 1.00 9.71 180 TRP B N 1
ATOM 3266 C CA . TRP B 1 183 ? 0.362 64.960 44.047 1.00 10.10 180 TRP B CA 1
ATOM 3267 C C . TRP B 1 183 ? 1.487 64.211 44.773 1.00 11.10 180 TRP B C 1
ATOM 3268 O O . TRP B 1 183 ? 1.497 64.138 46.015 1.00 11.79 180 TRP B O 1
ATOM 3279 N N . ALA B 1 184 ? 2.425 63.651 44.005 1.00 11.75 181 ALA B N 1
ATOM 3280 C CA . ALA B 1 184 ? 3.605 62.968 44.576 1.00 11.92 181 ALA B CA 1
ATOM 3281 C C . ALA B 1 184 ? 4.366 63.772 45.654 1.00 13.08 181 ALA B C 1
ATOM 3282 O O . ALA B 1 184 ? 4.778 63.198 46.655 1.00 13.80 181 ALA B O 1
ATOM 3284 N N . PRO B 1 185 ? 4.585 65.086 45.442 1.00 13.63 182 PRO B N 1
ATOM 3285 C CA . PRO B 1 185 ? 5.284 65.864 46.481 1.00 14.44 182 PRO B CA 1
ATOM 3286 C C . PRO B 1 185 ? 4.504 66.070 47.790 1.00 15.00 182 PRO B C 1
ATOM 3287 O O . PRO B 1 185 ? 5.058 66.593 48.770 1.00 15.64 182 PRO B O 1
ATOM 3291 N N . HIS B 1 186 ? 3.240 65.659 47.813 1.00 14.37 183 HIS B N 1
ATOM 3292 C CA . HIS B 1 186 ? 2.352 65.967 48.927 1.00 15.01 183 HIS B CA 1
ATOM 3293 C C . HIS B 1 186 ? 1.844 64.714 49.634 1.00 14.97 183 HIS B C 1
ATOM 3294 O O . HIS B 1 186 ? 0.743 64.720 50.202 1.00 15.59 183 HIS B O 1
ATOM 3301 N N . GLY B 1 187 ? 2.657 63.657 49.599 1.00 13.85 184 GLY B N 1
ATOM 3302 C CA . GLY B 1 187 ? 2.413 62.426 50.358 1.00 13.71 184 GLY B CA 1
ATOM 3303 C C . GLY B 1 187 ? 1.288 61.528 49.848 1.00 12.47 184 GLY B C 1
ATOM 3304 O O . GLY B 1 187 ? 0.798 60.672 50.588 1.00 13.23 184 GLY B O 1
ATOM 3305 N N . ILE B 1 188 ? 0.890 61.720 48.593 1.00 11.68 185 ILE B N 1
ATOM 3306 C CA . ILE B 1 188 ? -0.204 60.946 47.982 1.00 10.76 185 ILE B CA 1
ATOM 3307 C C . ILE B 1 188 ? 0.374 60.066 46.890 1.00 10.78 185 ILE B C 1
ATOM 3308 O O . ILE B 1 188 ? 1.247 60.519 46.141 1.00 10.93 185 ILE B O 1
ATOM 3313 N N . ARG B 1 189 ? -0.094 58.818 46.817 1.00 9.28 186 ARG B N 1
ATOM 3314 C CA . ARG B 1 189 ? 0.222 57.927 45.703 1.00 8.48 186 ARG B CA 1
ATOM 3315 C C . ARG B 1 189 ? -1.059 57.597 44.963 1.00 8.29 186 ARG B C 1
ATOM 3316 O O . ARG B 1 189 ? -2.134 57.549 45.570 1.00 8.15 186 ARG B O 1
ATOM 3324 N N . ALA B 1 190 ? -0.948 57.377 43.655 1.00 7.30 187 ALA B N 1
ATOM 3325 C CA . ALA B 1 190 ? -2.121 57.008 42.859 1.00 7.78 187 ALA B CA 1
ATOM 3326 C C . ALA B 1 190 ? -1.681 55.988 41.814 1.00 7.04 187 ALA B C 1
ATOM 3327 O O . ALA B 1 190 ? -0.720 56.230 41.053 1.00 7.13 187 ALA B O 1
ATOM 3329 N N . ASN B 1 191 ? -2.338 54.838 41.822 1.00 6.55 188 ASN B N 1
ATOM 3330 C CA . ASN B 1 191 ? -2.046 53.769 40.866 1.00 7.35 188 ASN B CA 1
ATOM 3331 C C . ASN B 1 191 ? -3.349 53.159 40.333 1.00 7.27 188 ASN B C 1
ATOM 3332 O O . ASN B 1 191 ? -4.432 53.422 40.861 1.00 7.38 188 ASN B O 1
ATOM 3337 N N . ALA B 1 192 ? -3.248 52.375 39.267 1.00 7.00 189 ALA B N 1
ATOM 3338 C CA . ALA B 1 192 ? -4.413 51.685 38.721 1.00 7.82 189 ALA B CA 1
ATOM 3339 C C . ALA B 1 192 ? -4.094 50.216 38.495 1.00 8.27 189 ALA B C 1
ATOM 3340 O O . ALA B 1 192 ? -2.926 49.847 38.284 1.00 8.56 189 ALA B O 1
ATOM 3342 N N . VAL B 1 193 ? -5.115 49.375 38.616 1.00 8.33 190 VAL B N 1
ATOM 3343 C CA . VAL B 1 193 ? -5.029 47.996 38.140 1.00 8.13 190 VAL B CA 1
ATOM 3344 C C . VAL B 1 193 ? -5.741 47.873 36.796 1.00 7.81 190 VAL B C 1
ATOM 3345 O O . VAL B 1 193 ? -6.758 48.548 36.544 1.00 8.31 190 VAL B O 1
ATOM 3349 N N . ALA B 1 194 ? -5.210 46.994 35.953 1.00 7.00 191 ALA B N 1
ATOM 3350 C CA . ALA B 1 194 ? -5.731 46.779 34.610 1.00 6.66 191 ALA B CA 1
ATOM 3351 C C . ALA B 1 194 ? -6.049 45.301 34.471 1.00 7.53 191 ALA B C 1
ATOM 3352 O O . ALA B 1 194 ? -5.221 44.524 33.987 1.00 8.26 191 ALA B O 1
ATOM 3354 N N . PRO B 1 195 ? -7.235 44.889 34.943 1.00 7.97 192 PRO B N 1
ATOM 3355 C CA . PRO B 1 195 ? -7.548 43.451 34.900 1.00 8.18 192 PRO B CA 1
ATOM 3356 C C . PRO B 1 195 ? -8.011 42.912 33.560 1.00 8.84 192 PRO B C 1
ATOM 3357 O O . PRO B 1 195 ? -8.441 43.656 32.676 1.00 7.78 192 PRO B O 1
ATOM 3361 N N . THR B 1 196 ? -7.882 41.596 33.428 1.00 8.53 193 THR B N 1
ATOM 3362 C CA . THR B 1 196 ? -8.576 40.847 32.376 1.00 8.57 193 THR B CA 1
ATOM 3363 C C . THR B 1 196 ? -10.057 40.634 32.771 1.00 9.34 193 THR B C 1
ATOM 3364 O O . THR B 1 196 ? -10.552 41.226 33.749 1.00 8.70 193 THR B O 1
ATOM 3368 N N . TYR B 1 197 ? -10.760 39.808 31.988 1.00 8.66 194 TYR B N 1
ATOM 3369 C CA . TYR B 1 197 ? -12.123 39.381 32.297 1.00 9.58 194 TYR B CA 1
ATOM 3370 C C . TYR B 1 197 ? -12.177 38.801 33.700 1.00 9.77 194 TYR B C 1
ATOM 3371 O O . TYR B 1 197 ? -11.406 37.891 34.030 1.00 10.02 194 TYR B O 1
ATOM 3380 N N . ILE B 1 198 ? -13.103 39.337 34.492 1.00 10.30 195 ILE B N 1
ATOM 3381 C CA . ILE B 1 198 ? -13.373 38.850 35.851 1.00 11.02 195 ILE B CA 1
ATOM 3382 C C . ILE B 1 198 ? -14.791 38.305 35.916 1.00 12.71 195 ILE B C 1
ATOM 3383 O O . ILE B 1 198 ? -15.751 38.956 35.470 1.00 12.19 195 ILE B O 1
ATOM 3388 N N . GLU B 1 199 ? -14.929 37.117 36.488 1.00 13.49 196 GLU B N 1
ATOM 3389 C CA . GLU B 1 199 ? -16.249 36.539 36.666 1.00 17.09 196 GLU B CA 1
ATOM 3390 C C . GLU B 1 199 ? -17.039 37.385 37.658 1.00 18.67 196 GLU B C 1
ATOM 3391 O O . GLU B 1 199 ? -16.672 37.485 38.828 1.00 18.21 196 GLU B O 1
ATOM 3397 N N . THR B 1 200 ? -18.096 38.025 37.167 1.00 21.32 197 THR B N 1
ATOM 3398 C CA . THR B 1 200 ? -18.958 38.867 38.004 1.00 24.30 197 THR B CA 1
ATOM 3399 C C . THR B 1 200 ? -20.391 38.691 37.525 1.00 26.53 197 THR B C 1
ATOM 3400 O O . THR B 1 200 ? -20.620 38.117 36.459 1.00 26.90 197 THR B O 1
ATOM 3404 N N . THR B 1 201 ? -21.354 39.213 38.288 1.00 29.07 198 THR B N 1
ATOM 3405 C CA . THR B 1 201 ? -22.777 39.156 37.896 1.00 32.14 198 THR B CA 1
ATOM 3406 C C . THR B 1 201 ? -22.996 39.683 36.475 1.00 33.33 198 THR B C 1
ATOM 3407 O O . THR B 1 201 ? -23.859 39.187 35.734 1.00 34.07 198 THR B O 1
ATOM 3411 N N . LEU B 1 202 ? -22.191 40.676 36.105 1.00 34.26 199 LEU B N 1
ATOM 3412 C CA . LEU B 1 202 ? -22.295 41.320 34.806 1.00 35.85 199 LEU B CA 1
ATOM 3413 C C . LEU B 1 202 ? -21.673 40.503 33.665 1.00 36.20 199 LEU B C 1
ATOM 3414 O O . LEU B 1 202 ? -22.308 40.328 32.618 1.00 37.06 199 LEU B O 1
ATOM 3419 N N . THR B 1 203 ? -20.452 39.998 33.865 1.00 35.83 200 THR B N 1
ATOM 3420 C CA . THR B 1 203 ? -19.741 39.268 32.801 1.00 35.67 200 THR B CA 1
ATOM 3421 C C . THR B 1 203 ? -20.251 37.846 32.602 1.00 36.53 200 THR B C 1
ATOM 3422 O O . THR B 1 203 ? -19.943 37.220 31.582 1.00 36.19 200 THR B O 1
ATOM 3426 N N . ARG B 1 204 ? -21.013 37.334 33.573 1.00 37.44 201 ARG B N 1
ATOM 3427 C CA . ARG B 1 204 ? -21.524 35.958 33.509 1.00 39.14 201 ARG B CA 1
ATOM 3428 C C . ARG B 1 204 ? -22.441 35.717 32.315 1.00 39.33 201 ARG B C 1
ATOM 3429 O O . ARG B 1 204 ? -22.582 34.576 31.863 1.00 39.95 201 ARG B O 1
ATOM 3437 N N . PHE B 1 205 ? -23.045 36.789 31.803 1.00 39.19 202 PHE B N 1
ATOM 3438 C CA . PHE B 1 205 ? -23.824 36.714 30.567 1.00 39.65 202 PHE B CA 1
ATOM 3439 C C . PHE B 1 205 ? -22.915 36.407 29.369 1.00 38.56 202 PHE B C 1
ATOM 3440 O O . PHE B 1 205 ? -23.182 35.467 28.606 1.00 38.80 202 PHE B O 1
ATOM 3448 N N . GLY B 1 206 ? -21.844 37.194 29.228 1.00 36.76 203 GLY B N 1
ATOM 3449 C CA . GLY B 1 206 ? -20.800 36.954 28.234 1.00 35.05 203 GLY B CA 1
ATOM 3450 C C . GLY B 1 206 ? -20.131 35.596 28.381 1.00 34.53 203 GLY B C 1
ATOM 3451 O O . GLY B 1 206 ? -19.806 34.947 27.385 1.00 34.46 203 GLY B O 1
ATOM 3452 N N . MET B 1 207 ? -19.937 35.158 29.622 1.00 33.60 204 MET B N 1
ATOM 3453 C CA . MET B 1 207 ? -19.333 33.854 29.901 1.00 33.31 204 MET B CA 1
ATOM 3454 C C . MET B 1 207 ? -20.206 32.672 29.468 1.00 33.68 204 MET B C 1
ATOM 3455 O O . MET B 1 207 ? -19.701 31.566 29.255 1.00 33.65 204 MET B O 1
ATOM 3460 N N . GLU B 1 208 ? -21.510 32.908 29.361 1.00 33.77 205 GLU B N 1
ATOM 3461 C CA . GLU B 1 208 ? -22.450 31.856 28.964 1.00 34.52 205 GLU B CA 1
ATOM 3462 C C . GLU B 1 208 ? -22.761 31.935 27.468 1.00 33.69 205 GLU B C 1
ATOM 3463 O O . GLU B 1 208 ? -23.625 31.213 26.964 1.00 34.20 205 GLU B O 1
ATOM 3469 N N . LYS B 1 209 ? -22.030 32.803 26.770 1.00 31.72 206 LYS B N 1
ATOM 3470 C CA . LYS B 1 209 ? -22.130 32.963 25.325 1.00 30.61 206 LYS B CA 1
ATOM 3471 C C . LYS B 1 209 ? -20.826 32.491 24.679 1.00 29.21 206 LYS B C 1
ATOM 3472 O O . LYS B 1 209 ? -19.823 33.218 24.714 1.00 27.70 206 LYS B O 1
ATOM 3478 N N . PRO B 1 210 ? -20.827 31.265 24.106 1.00 28.47 207 PRO B N 1
ATOM 3479 C CA . PRO B 1 210 ? -19.594 30.634 23.622 1.00 27.82 207 PRO B CA 1
ATOM 3480 C C . PRO B 1 210 ? -18.803 31.493 22.643 1.00 26.97 207 PRO B C 1
ATOM 3481 O O . PRO B 1 210 ? -17.578 31.499 22.713 1.00 26.48 207 PRO B O 1
ATOM 3485 N N . GLU B 1 211 ? -19.484 32.224 21.757 1.00 25.73 208 GLU B N 1
ATOM 3486 C CA . GLU B 1 211 ? -18.787 33.099 20.810 1.00 25.34 208 GLU B CA 1
ATOM 3487 C C . GLU B 1 211 ? -17.883 34.104 21.534 1.00 23.42 208 GLU B C 1
ATOM 3488 O O . GLU B 1 211 ? -16.829 34.472 21.022 1.00 22.53 208 GLU B O 1
ATOM 3494 N N . LEU B 1 212 ? -18.307 34.540 22.720 1.00 21.72 209 LEU B N 1
ATOM 3495 C CA . LEU B 1 212 ? -17.518 35.469 23.533 1.00 20.12 209 LEU B CA 1
ATOM 3496 C C . LEU B 1 212 ? -16.539 34.709 24.424 1.00 19.18 209 LEU B C 1
ATOM 3497 O O . LEU B 1 212 ? -15.324 34.864 24.286 1.00 17.40 209 LEU B O 1
ATOM 3502 N N . TYR B 1 213 ? -17.073 33.860 25.302 1.00 18.43 210 TYR B N 1
ATOM 3503 C CA . TYR B 1 213 ? -16.261 33.178 26.304 1.00 18.19 210 TYR B CA 1
ATOM 3504 C C . TYR B 1 213 ? -15.116 32.377 25.683 1.00 17.89 210 TYR B C 1
ATOM 3505 O O . TYR B 1 213 ? -13.983 32.445 26.160 1.00 16.47 210 TYR B O 1
ATOM 3514 N N . ASP B 1 214 ? -15.411 31.613 24.627 1.00 17.73 211 ASP B N 1
ATOM 3515 C CA . ASP B 1 214 ? -14.371 30.800 23.984 1.00 17.81 211 ASP B CA 1
ATOM 3516 C C . ASP B 1 214 ? -13.233 31.658 23.427 1.00 16.45 211 ASP B C 1
ATOM 3517 O O . ASP B 1 214 ? -12.074 31.258 23.501 1.00 15.81 211 ASP B O 1
ATOM 3522 N N . ALA B 1 215 ? -13.564 32.833 22.889 1.00 15.08 212 ALA B N 1
ATOM 3523 C CA . ALA B 1 215 ? -12.551 33.747 22.385 1.00 14.43 212 ALA B CA 1
ATOM 3524 C C . ALA B 1 215 ? -11.718 34.291 23.554 1.00 13.71 212 ALA B C 1
ATOM 3525 O O . ALA B 1 215 ? -10.488 34.373 23.457 1.00 14.02 212 ALA B O 1
ATOM 3527 N N . TRP B 1 216 ? -12.381 34.647 24.655 1.00 13.12 213 TRP B N 1
ATOM 3528 C CA . TRP B 1 216 ? -11.661 35.180 25.813 1.00 12.75 213 TRP B CA 1
ATOM 3529 C C . TRP B 1 216 ? -10.656 34.160 26.355 1.00 13.18 213 TRP B C 1
ATOM 3530 O O . TRP B 1 216 ? -9.494 34.500 26.589 1.00 12.81 213 TRP B O 1
ATOM 3541 N N . ILE B 1 217 ? -11.117 32.923 26.529 1.00 13.86 214 ILE B N 1
ATOM 3542 C CA . ILE B 1 217 ? -10.248 31.842 27.031 1.00 14.14 214 ILE B CA 1
ATOM 3543 C C . ILE B 1 217 ? -9.087 31.578 26.066 1.00 14.20 214 ILE B C 1
ATOM 3544 O O . ILE B 1 217 ? -7.922 31.443 26.479 1.00 13.17 214 ILE B O 1
ATOM 3549 N N . ALA B 1 218 ? -9.395 31.526 24.774 1.00 15.01 215 ALA B N 1
ATOM 3550 C CA . ALA B 1 218 ? -8.372 31.227 23.770 1.00 15.36 215 ALA B CA 1
ATOM 3551 C C . ALA B 1 218 ? -7.291 32.296 23.728 1.00 15.12 215 ALA B C 1
ATOM 3552 O O . ALA B 1 218 ? -6.156 32.010 23.335 1.00 15.64 215 ALA B O 1
ATOM 3554 N N . GLY B 1 219 ? -7.656 33.527 24.100 1.00 13.79 216 GLY B N 1
ATOM 3555 C CA . GLY B 1 219 ? -6.719 34.653 24.106 1.00 13.25 216 GLY B CA 1
ATOM 3556 C C . GLY B 1 219 ? -5.944 34.850 25.402 1.00 12.44 216 GLY B C 1
ATOM 3557 O O . GLY B 1 219 ? -5.138 35.783 25.508 1.00 12.81 216 GLY B O 1
ATOM 3558 N N . THR B 1 220 ? -6.195 33.977 26.381 1.00 12.42 217 THR B N 1
ATOM 3559 C CA . THR B 1 220 ? -5.598 34.088 27.701 1.00 12.07 217 THR B CA 1
ATOM 3560 C C . THR B 1 220 ? -4.548 32.980 27.949 1.00 11.28 217 THR B C 1
ATOM 3561 O O . THR B 1 220 ? -4.883 31.792 27.916 1.00 11.94 217 THR B O 1
ATOM 3565 N N . PRO B 1 221 ? -3.280 33.363 28.164 1.00 10.83 218 PRO B N 1
ATOM 3566 C CA . PRO B 1 221 ? -2.268 32.328 28.460 1.00 10.99 218 PRO B CA 1
ATOM 3567 C C . PRO B 1 221 ? -2.627 31.403 29.624 1.00 11.42 218 PRO B C 1
ATOM 3568 O O . PRO B 1 221 ? -2.437 30.193 29.492 1.00 10.89 218 PRO B O 1
ATOM 3572 N N . MET B 1 222 ? -3.171 31.935 30.731 1.00 11.23 219 MET B N 1
ATOM 3573 C CA . MET B 1 222 ? -3.627 31.048 31.827 1.00 12.51 219 MET B CA 1
ATOM 3574 C C . MET B 1 222 ? -4.882 30.251 31.486 1.00 12.71 219 MET B C 1
ATOM 3575 O O . MET B 1 222 ? -5.269 29.361 32.245 1.00 13.46 219 MET B O 1
ATOM 3580 N N . GLY B 1 223 ? -5.527 30.586 30.369 1.00 13.04 220 GLY B N 1
ATOM 3581 C CA . GLY B 1 223 ? -6.709 29.847 29.896 1.00 13.08 220 GLY B CA 1
ATOM 3582 C C . GLY B 1 223 ? -7.922 29.917 30.813 1.00 13.03 220 GLY B C 1
ATOM 3583 O O . GLY B 1 223 ? -8.713 28.965 30.876 1.00 13.50 220 GLY B O 1
ATOM 3584 N N . ARG B 1 224 ? -8.091 31.050 31.496 1.00 12.48 221 ARG B N 1
ATOM 3585 C CA . ARG B 1 224 ? -9.215 31.253 32.411 1.00 12.22 221 ARG B CA 1
ATOM 3586 C C . ARG B 1 224 ? -9.533 32.739 32.587 1.00 12.19 221 ARG B C 1
ATOM 3587 O O . ARG B 1 224 ? -8.702 33.593 32.296 1.00 11.47 221 ARG B O 1
ATOM 3595 N N . VAL B 1 225 ? -10.736 33.035 33.067 1.00 12.31 222 VAL B N 1
ATOM 3596 C CA . VAL B 1 225 ? -11.015 34.404 33.546 1.00 12.00 222 VAL B CA 1
ATOM 3597 C C . VAL B 1 225 ? -10.509 34.505 34.979 1.00 11.96 222 VAL B C 1
ATOM 3598 O O . VAL B 1 225 ? -10.197 33.483 35.610 1.00 12.21 222 VAL B O 1
ATOM 3602 N N . GLY B 1 226 ? -10.427 35.733 35.492 1.00 12.01 223 GLY B N 1
ATOM 3603 C CA . GLY B 1 226 ? -10.028 35.928 36.873 1.00 11.61 223 GLY B CA 1
ATOM 3604 C C . GLY B 1 226 ? -11.241 35.929 37.792 1.00 12.35 223 GLY B C 1
ATOM 3605 O O . GLY B 1 226 ? -12.393 35.968 37.330 1.00 13.21 223 GLY B O 1
ATOM 3606 N N . GLN B 1 227 ? -10.974 35.885 39.094 1.00 12.19 224 GLN B N 1
ATOM 3607 C CA . GLN B 1 227 ? -12.003 35.990 40.116 1.00 12.23 224 GLN B CA 1
ATOM 3608 C C . GLN B 1 227 ? -11.846 37.346 40.839 1.00 11.71 224 GLN B C 1
ATOM 3609 O O . GLN B 1 227 ? -10.735 37.886 40.904 1.00 10.52 224 GLN B O 1
ATOM 3615 N N . PRO B 1 228 ? -12.949 37.921 41.356 1.00 12.16 225 PRO B N 1
ATOM 3616 C CA . PRO B 1 228 ? -12.825 39.257 41.967 1.00 11.70 225 PRO B CA 1
ATOM 3617 C C . PRO B 1 228 ? -11.766 39.370 43.054 1.00 11.08 225 PRO B C 1
ATOM 3618 O O . PRO B 1 228 ? -11.110 40.408 43.148 1.00 11.18 225 PRO B O 1
ATOM 3622 N N . ASP B 1 229 ? -11.589 38.312 43.850 1.00 11.14 226 ASP B N 1
ATOM 3623 C CA . ASP B 1 229 ? -10.604 38.355 44.946 1.00 10.92 226 ASP B CA 1
ATOM 3624 C C . ASP B 1 229 ? -9.173 38.529 44.443 1.00 9.68 226 ASP B C 1
ATOM 3625 O O . ASP B 1 229 ? -8.321 39.075 45.132 1.00 10.03 226 ASP B O 1
ATOM 3630 N N . GLU B 1 230 ? -8.908 38.063 43.235 1.00 8.56 227 GLU B N 1
ATOM 3631 C CA . GLU B 1 230 ? -7.565 38.208 42.670 1.00 9.04 227 GLU B CA 1
ATOM 3632 C C . GLU B 1 230 ? -7.248 39.655 42.298 1.00 8.71 227 GLU B C 1
ATOM 3633 O O . GLU B 1 230 ? -6.081 40.067 42.313 1.00 9.02 227 GLU B O 1
ATOM 3639 N N . VAL B 1 231 ? -8.276 40.428 41.953 1.00 8.49 228 VAL B N 1
ATOM 3640 C CA . VAL B 1 231 ? -8.070 41.873 41.713 1.00 8.28 228 VAL B CA 1
ATOM 3641 C C . VAL B 1 231 ? -7.943 42.588 43.077 1.00 8.18 228 VAL B C 1
ATOM 3642 O O . VAL B 1 231 ? -7.055 43.414 43.281 1.00 7.93 228 VAL B O 1
ATOM 3646 N N . ALA B 1 232 ? -8.811 42.225 44.017 1.00 8.97 229 ALA B N 1
ATOM 3647 C CA . ALA B 1 232 ? -8.834 42.842 45.340 1.00 9.05 229 ALA B CA 1
ATOM 3648 C C . ALA B 1 232 ? -7.501 42.688 46.048 1.00 8.93 229 ALA B C 1
ATOM 3649 O O . ALA B 1 232 ? -7.074 43.592 46.744 1.00 9.43 229 ALA B O 1
ATOM 3651 N N . SER B 1 233 ? -6.842 41.540 45.877 1.00 8.94 230 SER B N 1
ATOM 3652 C CA . SER B 1 233 ? -5.524 41.347 46.488 1.00 8.54 230 SER B CA 1
ATOM 3653 C C . SER B 1 233 ? -4.514 42.399 46.015 1.00 7.89 230 SER B C 1
ATOM 3654 O O . SER B 1 233 ? -3.761 42.960 46.825 1.00 8.53 230 SER B O 1
ATOM 3657 N N . VAL B 1 234 ? -4.501 42.665 44.707 1.00 7.45 231 VAL B N 1
ATOM 3658 C CA . VAL B 1 234 ? -3.545 43.638 44.141 1.00 6.95 231 VAL B CA 1
ATOM 3659 C C . VAL B 1 234 ? -3.948 45.026 44.608 1.00 7.56 231 VAL B C 1
ATOM 3660 O O . VAL B 1 234 ? -3.089 45.869 44.929 1.00 7.59 231 VAL B O 1
ATOM 3664 N N . VAL B 1 235 ? -5.256 45.285 44.643 1.00 7.73 232 VAL B N 1
ATOM 3665 C CA . VAL B 1 235 ? -5.716 46.617 45.074 1.00 7.94 232 VAL B CA 1
ATOM 3666 C C . VAL B 1 235 ? -5.305 46.889 46.533 1.00 8.13 232 VAL B C 1
ATOM 3667 O O . VAL B 1 235 ? -4.795 47.969 46.858 1.00 7.69 232 VAL B O 1
ATOM 3671 N N . GLN B 1 236 ? -5.513 45.904 47.395 1.00 8.31 233 GLN B N 1
ATOM 3672 C CA . GLN B 1 236 ? -5.161 46.025 48.814 1.00 9.05 233 GLN B CA 1
ATOM 3673 C C . GLN B 1 236 ? -3.668 46.288 48.969 1.00 9.03 233 GLN B C 1
ATOM 3674 O O . GLN B 1 236 ? -3.262 47.168 49.747 1.00 9.01 233 GLN B O 1
ATOM 3680 N N . PHE B 1 237 ? -2.858 45.557 48.202 1.00 8.25 234 PHE B N 1
ATOM 3681 C CA . PHE B 1 237 ? -1.413 45.787 48.223 1.00 8.81 234 PHE B CA 1
ATOM 3682 C C . PHE B 1 237 ? -1.052 47.238 47.854 1.00 8.80 234 PHE B C 1
ATOM 3683 O O . PHE B 1 237 ? -0.295 47.909 48.553 1.00 8.27 234 PHE B O 1
ATOM 3691 N N . LEU B 1 238 ? -1.623 47.722 46.755 1.00 8.87 235 LEU B N 1
ATOM 3692 C CA . LEU B 1 238 ? -1.343 49.072 46.266 1.00 8.52 235 LEU B CA 1
ATOM 3693 C C . LEU B 1 238 ? -1.810 50.161 47.224 1.00 8.58 235 LEU B C 1
ATOM 3694 O O . LEU B 1 238 ? -1.259 51.270 47.236 1.00 9.27 235 LEU B O 1
ATOM 3699 N N . ALA B 1 239 ? -2.800 49.845 48.042 1.00 8.81 236 ALA B N 1
ATOM 3700 C CA . ALA B 1 239 ? -3.305 50.803 49.041 1.00 9.55 236 ALA B CA 1
ATOM 3701 C C . ALA B 1 239 ? -2.401 50.836 50.277 1.00 10.36 236 ALA B C 1
ATOM 3702 O O . ALA B 1 239 ? -2.497 51.749 51.092 1.00 11.82 236 ALA B O 1
ATOM 3704 N N . SER B 1 240 ? -1.533 49.833 50.428 1.00 9.89 237 SER B N 1
ATOM 3705 C CA . SER B 1 240 ? -0.752 49.666 51.660 1.00 9.86 237 SER B CA 1
ATOM 3706 C C . SER B 1 240 ? 0.628 50.316 51.543 1.00 10.59 237 SER B C 1
ATOM 3707 O O . SER B 1 240 ? 1.093 50.614 50.425 1.00 10.11 237 SER B O 1
ATOM 3710 N N . ASP B 1 241 ? 1.285 50.505 52.697 1.00 10.50 238 ASP B N 1
ATOM 3711 C CA . ASP B 1 241 ? 2.661 51.029 52.725 1.00 10.41 238 ASP B CA 1
ATOM 3712 C C . ASP B 1 241 ? 3.685 50.112 52.060 1.00 9.95 238 ASP B C 1
ATOM 3713 O O . ASP B 1 241 ? 4.794 50.552 51.759 1.00 9.43 238 ASP B O 1
ATOM 3718 N N . ALA B 1 242 ? 3.333 48.843 51.857 1.00 9.21 239 ALA B N 1
ATOM 3719 C CA . ALA B 1 242 ? 4.208 47.939 51.114 1.00 9.53 239 ALA B CA 1
ATOM 3720 C C . ALA B 1 242 ? 4.491 48.461 49.692 1.00 9.35 239 ALA B C 1
ATOM 3721 O O . ALA B 1 242 ? 5.553 48.186 49.122 1.00 10.60 239 ALA B O 1
ATOM 3723 N N . ALA B 1 243 ? 3.525 49.185 49.125 1.00 8.65 240 ALA B N 1
ATOM 3724 C CA . ALA B 1 243 ? 3.636 49.782 47.783 1.00 8.55 240 ALA B CA 1
ATOM 3725 C C . ALA B 1 243 ? 4.164 51.239 47.822 1.00 8.95 240 ALA B C 1
ATOM 3726 O O . ALA B 1 243 ? 3.894 52.043 46.924 1.00 8.52 240 ALA B O 1
ATOM 3728 N N . SER B 1 244 ? 4.927 51.574 48.868 1.00 8.80 241 SER B N 1
ATOM 3729 C CA . SER B 1 244 ? 5.392 52.950 49.102 1.00 9.61 241 SER B CA 1
ATOM 3730 C C . SER B 1 244 ? 6.187 53.555 47.946 1.00 8.98 241 SER B C 1
ATOM 3731 O O . SER B 1 244 ? 6.197 54.768 47.786 1.00 8.60 241 SER B O 1
ATOM 3734 N N . LEU B 1 245 ? 6.860 52.721 47.158 1.00 8.53 242 LEU B N 1
ATOM 3735 C CA . LEU B 1 245 ? 7.650 53.249 46.035 1.00 8.97 242 LEU B CA 1
ATOM 3736 C C . LEU B 1 245 ? 6.843 53.308 44.716 1.00 9.19 242 LEU B C 1
ATOM 3737 O O . LEU B 1 245 ? 7.333 53.792 43.689 1.00 9.54 242 LEU B O 1
ATOM 3742 N N . MET B 1 246 ? 5.593 52.828 44.741 1.00 8.46 243 MET B N 1
ATOM 3743 C CA . MET B 1 246 ? 4.797 52.778 43.524 1.00 8.54 243 MET B CA 1
ATOM 3744 C C . MET B 1 246 ? 3.822 53.961 43.406 1.00 8.98 243 MET B C 1
ATOM 3745 O O . MET B 1 246 ? 2.930 54.133 44.252 1.00 8.52 243 MET B O 1
ATOM 3750 N N . THR B 1 247 ? 3.993 54.777 42.368 1.00 8.15 244 THR B N 1
ATOM 3751 C CA . THR B 1 247 ? 2.963 55.754 42.018 1.00 8.00 244 THR B CA 1
ATOM 3752 C C . THR B 1 247 ? 2.934 55.934 40.497 1.00 7.73 244 THR B C 1
ATOM 3753 O O . THR B 1 247 ? 3.983 55.857 39.840 1.00 8.99 244 THR B O 1
ATOM 3757 N N . GLY B 1 248 ? 1.740 56.152 39.952 1.00 7.62 245 GLY B N 1
ATOM 3758 C CA . GLY B 1 248 ? 1.541 56.268 38.495 1.00 7.69 245 GLY B CA 1
ATOM 3759 C C . GLY B 1 248 ? 1.682 54.956 37.737 1.00 7.58 245 GLY B C 1
ATOM 3760 O O . GLY B 1 248 ? 1.798 54.956 36.502 1.00 8.23 245 GLY B O 1
ATOM 3761 N N . ALA B 1 249 ? 1.692 53.832 38.461 1.00 7.63 246 ALA B N 1
ATOM 3762 C CA . ALA B 1 249 ? 1.782 52.508 37.847 1.00 7.65 246 ALA B CA 1
ATOM 3763 C C . ALA B 1 249 ? 0.419 52.043 37.335 1.00 8.14 246 ALA B C 1
ATOM 3764 O O . ALA B 1 249 ? -0.574 52.109 38.055 1.00 8.19 246 ALA B O 1
ATOM 3766 N N . ILE B 1 250 ? 0.409 51.537 36.103 1.00 7.75 247 ILE B N 1
ATOM 3767 C CA . ILE B 1 250 ? -0.727 50.771 35.581 1.00 7.63 247 ILE B CA 1
ATOM 3768 C C . ILE B 1 250 ? -0.333 49.306 35.712 1.00 7.78 247 ILE B C 1
ATOM 3769 O O . ILE B 1 250 ? 0.454 48.770 34.906 1.00 8.56 247 ILE B O 1
ATOM 3774 N N . VAL B 1 251 ? -0.883 48.666 36.738 1.00 6.95 248 VAL B N 1
ATOM 3775 C CA . VAL B 1 251 ? -0.444 47.315 37.105 1.00 7.17 248 VAL B CA 1
ATOM 3776 C C . VAL B 1 251 ? -1.291 46.298 36.352 1.00 6.60 248 VAL B C 1
ATOM 3777 O O . VAL B 1 251 ? -2.512 46.237 36.517 1.00 7.17 248 VAL B O 1
ATOM 3781 N N . ASN B 1 252 ? -0.647 45.501 35.497 1.00 7.22 249 ASN B N 1
ATOM 3782 C CA . ASN B 1 252 ? -1.401 44.515 34.698 1.00 7.83 249 ASN B CA 1
ATOM 3783 C C . ASN B 1 252 ? -1.795 43.303 35.543 1.00 8.07 249 ASN B C 1
ATOM 3784 O O . ASN B 1 252 ? -0.934 42.659 36.147 1.00 8.55 249 ASN B O 1
ATOM 3789 N N . VAL B 1 253 ? -3.095 43.010 35.607 1.00 7.69 250 VAL B N 1
ATOM 3790 C CA . VAL B 1 253 ? -3.592 41.866 36.415 1.00 7.32 250 VAL B CA 1
ATOM 3791 C C . VAL B 1 253 ? -4.482 41.052 35.487 1.00 7.92 250 VAL B C 1
ATOM 3792 O O . VAL B 1 253 ? -5.709 40.986 35.653 1.00 7.39 250 VAL B O 1
ATOM 3796 N N . ASP B 1 254 ? -3.847 40.400 34.514 1.00 7.93 251 ASP B N 1
ATOM 3797 C CA . ASP B 1 254 ? -4.613 39.986 33.333 1.00 8.04 251 ASP B CA 1
ATOM 3798 C C . ASP B 1 254 ? -4.373 38.549 32.847 1.00 8.72 251 ASP B C 1
ATOM 3799 O O . ASP B 1 254 ? -4.747 38.200 31.713 1.00 7.52 251 ASP B O 1
ATOM 3804 N N . ALA B 1 255 ? -3.811 37.709 33.722 1.00 9.13 252 ALA B N 1
ATOM 3805 C CA . ALA B 1 255 ? -3.566 36.289 33.390 1.00 8.78 252 ALA B CA 1
ATOM 3806 C C . ALA B 1 255 ? -2.718 36.127 32.116 1.00 9.66 252 ALA B C 1
ATOM 3807 O O . ALA B 1 255 ? -2.729 35.060 31.487 1.00 10.19 252 ALA B O 1
ATOM 3809 N N . GLY B 1 256 ? -1.952 37.162 31.773 1.00 8.64 253 GLY B N 1
ATOM 3810 C CA . GLY B 1 256 ? -1.110 37.142 30.568 1.00 9.02 253 GLY B CA 1
ATOM 3811 C C . GLY B 1 256 ? -1.779 37.631 29.295 1.00 8.54 253 GLY B C 1
ATOM 3812 O O . GLY B 1 256 ? -1.168 37.595 28.223 1.00 8.15 253 GLY B O 1
ATOM 3813 N N . PHE B 1 257 ? -3.033 38.095 29.386 1.00 8.65 254 PHE B N 1
ATOM 3814 C CA . PHE B 1 257 ? -3.780 38.442 28.152 1.00 9.32 254 PHE B CA 1
ATOM 3815 C C . PHE B 1 257 ? -3.033 39.443 27.247 1.00 9.70 254 PHE B C 1
ATOM 3816 O O . PHE B 1 257 ? -3.034 39.324 26.010 1.00 9.92 254 PHE B O 1
ATOM 3824 N N . THR B 1 258 ? -2.407 40.435 27.865 1.00 8.36 255 THR B N 1
ATOM 3825 C CA . THR B 1 258 ? -1.708 41.495 27.135 1.00 9.50 255 THR B CA 1
ATOM 3826 C C . THR B 1 258 ? -0.304 41.094 26.697 1.00 9.80 255 THR B C 1
ATOM 3827 O O . THR B 1 258 ? 0.368 41.861 26.017 1.00 10.75 255 THR B O 1
ATOM 3831 N N . VAL B 1 259 ? 0.139 39.902 27.107 1.00 9.57 256 VAL B N 1
ATOM 3832 C CA . VAL B 1 259 ? 1.464 39.387 26.701 1.00 9.57 256 VAL B CA 1
ATOM 3833 C C . VAL B 1 259 ? 1.459 38.898 25.240 1.00 9.81 256 VAL B C 1
ATOM 3834 O O . VAL B 1 259 ? 2.438 39.074 24.513 1.00 9.78 256 VAL B O 1
ATOM 3838 N N . TRP B 1 260 ? 0.371 38.249 24.830 1.00 9.11 257 TRP B N 1
ATOM 3839 C CA . TRP B 1 260 ? 0.232 37.810 23.455 1.00 9.95 257 TRP B CA 1
ATOM 3840 C C . TRP B 1 260 ? -0.172 38.973 22.552 1.00 9.85 257 TRP B C 1
ATOM 3841 O O . TRP B 1 260 ? 0.054 38.956 21.321 1.00 9.56 257 TRP B O 1
ATOM 3853 N N . MET C 1 4 ? -8.541 35.324 55.010 1.00 22.88 1 MET C N 1
ATOM 3854 C CA . MET C 1 4 ? -8.292 34.771 53.648 1.00 21.15 1 MET C CA 1
ATOM 3855 C C . MET C 1 4 ? -7.368 35.681 52.847 1.00 18.15 1 MET C C 1
ATOM 3856 O O . MET C 1 4 ? -6.333 35.227 52.373 1.00 15.90 1 MET C O 1
ATOM 3861 N N . TYR C 1 5 ? -7.721 36.959 52.682 1.00 15.82 2 TYR C N 1
ATOM 3862 C CA . TYR C 1 5 ? -6.831 37.859 51.950 1.00 14.46 2 TYR C CA 1
ATOM 3863 C C . TYR C 1 5 ? -5.429 37.953 52.547 1.00 14.31 2 TYR C C 1
ATOM 3864 O O . TYR C 1 5 ? -4.449 37.952 51.814 1.00 13.65 2 TYR C O 1
ATOM 3873 N N . MET C 1 6 ? -5.329 38.037 53.875 1.00 14.48 3 MET C N 1
ATOM 3874 C CA . MET C 1 6 ? -4.007 38.182 54.490 1.00 15.01 3 MET C CA 1
ATOM 3875 C C . MET C 1 6 ? -3.188 36.886 54.398 1.00 15.35 3 MET C C 1
ATOM 3876 O O . MET C 1 6 ? -1.967 36.938 54.271 1.00 14.07 3 MET C O 1
ATOM 3881 N N . GLU C 1 7 ? -3.871 35.744 54.450 1.00 15.94 4 GLU C N 1
ATOM 3882 C CA . GLU C 1 7 ? -3.197 34.442 54.368 1.00 17.24 4 GLU C CA 1
ATOM 3883 C C . GLU C 1 7 ? -2.577 34.193 52.987 1.00 16.38 4 GLU C C 1
ATOM 3884 O O . GLU C 1 7 ? -1.593 33.461 52.880 1.00 16.03 4 GLU C O 1
ATOM 3890 N N . LYS C 1 8 ? -3.146 34.802 51.945 1.00 15.57 5 LYS C N 1
ATOM 3891 C CA . LYS C 1 8 ? -2.587 34.686 50.579 1.00 14.66 5 LYS C CA 1
ATOM 3892 C C . LYS C 1 8 ? -1.176 35.248 50.451 1.00 14.37 5 LYS C C 1
ATOM 3893 O O . LYS C 1 8 ? -0.460 34.922 49.493 1.00 13.99 5 LYS C O 1
ATOM 3899 N N . LEU C 1 9 ? -0.798 36.112 51.392 1.00 13.60 6 LEU C N 1
ATOM 3900 C CA . LEU C 1 9 ? 0.525 36.732 51.407 1.00 14.20 6 LEU C CA 1
ATOM 3901 C C . LEU C 1 9 ? 1.640 35.815 51.983 1.00 14.63 6 LEU C C 1
ATOM 3902 O O . LEU C 1 9 ? 2.840 36.055 51.764 1.00 14.88 6 LEU C O 1
ATOM 3907 N N . ARG C 1 10 ? 1.249 34.758 52.701 1.00 14.69 7 ARG C N 1
ATOM 3908 C CA . ARG C 1 10 ? 2.207 33.857 53.367 1.00 15.25 7 ARG C CA 1
ATOM 3909 C C . ARG C 1 10 ? 2.933 32.905 52.399 1.00 14.62 7 ARG C C 1
ATOM 3910 O O . ARG C 1 10 ? 2.348 32.444 51.405 1.00 15.43 7 ARG C O 1
ATOM 3918 N N . LEU C 1 11 ? 4.196 32.615 52.703 1.00 13.50 8 LEU C N 1
ATOM 3919 C CA . LEU C 1 11 ? 5.000 31.692 51.891 1.00 13.29 8 LEU C CA 1
ATOM 3920 C C . LEU C 1 11 ? 5.558 30.507 52.701 1.00 14.15 8 LEU C C 1
ATOM 3921 O O . LEU C 1 11 ? 6.610 29.971 52.383 1.00 12.95 8 LEU C O 1
ATOM 3926 N N . ASP C 1 12 ? 4.842 30.103 53.745 1.00 15.50 9 ASP C N 1
ATOM 3927 C CA . ASP C 1 12 ? 5.362 29.113 54.678 1.00 16.17 9 ASP C CA 1
ATOM 3928 C C . ASP C 1 12 ? 5.773 27.823 54.007 1.00 15.94 9 ASP C C 1
ATOM 3929 O O . ASP C 1 12 ? 5.005 27.235 53.233 1.00 14.82 9 ASP C O 1
ATOM 3934 N N . ASN C 1 13 ? 7.014 27.437 54.296 1.00 16.21 10 ASN C N 1
ATOM 3935 C CA . ASN C 1 13 ? 7.608 26.186 53.838 1.00 17.00 10 ASN C CA 1
ATOM 3936 C C . ASN C 1 13 ? 7.964 26.154 52.360 1.00 16.27 10 ASN C C 1
ATOM 3937 O O . ASN C 1 13 ? 8.385 25.112 51.857 1.00 16.36 10 ASN C O 1
ATOM 3942 N N . ARG C 1 14 ? 7.796 27.288 51.671 1.00 14.45 11 ARG C N 1
ATOM 3943 C CA . ARG C 1 14 ? 8.091 27.363 50.246 1.00 13.98 11 ARG C CA 1
ATOM 3944 C C . ARG C 1 14 ? 9.577 27.602 50.026 1.00 13.84 11 ARG C C 1
ATOM 3945 O O . ARG C 1 14 ? 10.220 28.345 50.783 1.00 14.64 11 ARG C O 1
ATOM 3953 N N . VAL C 1 15 ? 10.131 26.968 49.005 1.00 12.52 12 VAL C N 1
ATOM 3954 C CA . VAL C 1 15 ? 11.576 27.041 48.800 1.00 12.51 12 VAL C CA 1
ATOM 3955 C C . VAL C 1 15 ? 11.881 28.106 47.758 1.00 12.32 12 VAL C C 1
ATOM 3956 O O . VAL C 1 15 ? 11.387 28.043 46.625 1.00 12.52 12 VAL C O 1
ATOM 3960 N N . ALA C 1 16 ? 12.684 29.096 48.150 1.00 11.90 13 ALA C N 1
ATOM 3961 C CA . ALA C 1 16 ? 13.001 30.219 47.252 1.00 12.19 13 ALA C CA 1
ATOM 3962 C C . ALA C 1 16 ? 14.487 30.321 46.974 1.00 12.17 13 ALA C C 1
ATOM 3963 O O . ALA C 1 16 ? 15.291 30.357 47.909 1.00 13.42 13 ALA C O 1
ATOM 3965 N N . ILE C 1 17 ? 14.857 30.393 45.695 1.00 11.30 14 ILE C N 1
ATOM 3966 C CA . ILE C 1 17 ? 16.249 30.730 45.344 1.00 11.76 14 ILE C CA 1
ATOM 3967 C C . ILE C 1 17 ? 16.322 32.201 44.929 1.00 11.35 14 ILE C C 1
ATOM 3968 O O . ILE C 1 17 ? 15.512 32.664 44.119 1.00 11.30 14 ILE C O 1
ATOM 3973 N N . VAL C 1 18 ? 17.259 32.931 45.519 1.00 11.71 15 VAL C N 1
ATOM 3974 C CA . VAL C 1 18 ? 17.434 34.335 45.158 1.00 11.14 15 VAL C CA 1
ATOM 3975 C C . VAL C 1 18 ? 18.822 34.526 44.568 1.00 11.51 15 VAL C C 1
ATOM 3976 O O . VAL C 1 18 ? 19.811 34.463 45.292 1.00 11.65 15 VAL C O 1
ATOM 3980 N N . THR C 1 19 ? 18.924 34.760 43.259 1.00 11.16 16 THR C N 1
ATOM 3981 C CA . THR C 1 19 ? 20.265 34.961 42.709 1.00 12.45 16 THR C CA 1
ATOM 3982 C C . THR C 1 19 ? 20.689 36.396 43.008 1.00 12.89 16 THR C C 1
ATOM 3983 O O . THR C 1 19 ? 19.847 37.302 43.050 1.00 12.85 16 THR C O 1
ATOM 3987 N N . GLY C 1 20 ? 21.985 36.584 43.235 1.00 13.83 17 GLY C N 1
ATOM 3988 C CA . GLY C 1 20 ? 22.508 37.858 43.731 1.00 14.20 17 GLY C CA 1
ATOM 3989 C C . GLY C 1 20 ? 21.937 38.207 45.093 1.00 14.64 17 GLY C C 1
ATOM 3990 O O . GLY C 1 20 ? 21.760 39.382 45.411 1.00 14.73 17 GLY C O 1
ATOM 3991 N N . GLY C 1 21 ? 21.645 37.191 45.899 1.00 14.57 18 GLY C N 1
ATOM 3992 C CA . GLY C 1 21 ? 20.929 37.396 47.163 1.00 15.13 18 GLY C CA 1
ATOM 3993 C C . GLY C 1 21 ? 21.754 37.876 48.348 1.00 15.75 18 GLY C C 1
ATOM 3994 O O . GLY C 1 21 ? 21.208 38.097 49.426 1.00 15.38 18 GLY C O 1
ATOM 3995 N N . ALA C 1 22 ? 23.065 38.050 48.161 1.00 16.76 19 ALA C N 1
ATOM 3996 C CA . ALA C 1 22 ? 23.953 38.317 49.302 1.00 17.92 19 ALA C CA 1
ATOM 3997 C C . ALA C 1 22 ? 23.975 39.772 49.769 1.00 19.01 19 ALA C C 1
ATOM 3998 O O . ALA C 1 22 ? 24.404 40.052 50.890 1.00 19.13 19 ALA C O 1
ATOM 4000 N N . GLN C 1 23 ? 23.530 40.695 48.923 1.00 18.96 20 GLN C N 1
ATOM 4001 C CA . GLN C 1 23 ? 23.543 42.111 49.300 1.00 20.66 20 GLN C CA 1
ATOM 4002 C C . GLN C 1 23 ? 22.501 42.937 48.550 1.00 18.79 20 GLN C C 1
ATOM 4003 O O . GLN C 1 23 ? 21.834 42.438 47.643 1.00 17.88 20 GLN C O 1
ATOM 4009 N N . ASN C 1 24 ? 22.374 44.203 48.954 1.00 18.24 21 ASN C N 1
ATOM 4010 C CA . ASN C 1 24 ? 21.542 45.177 48.263 1.00 17.62 21 ASN C CA 1
ATOM 4011 C C . ASN C 1 24 ? 20.111 44.683 48.008 1.00 15.71 21 ASN C C 1
ATOM 4012 O O . ASN C 1 24 ? 19.457 44.201 48.937 1.00 15.07 21 ASN C O 1
ATOM 4017 N N . ILE C 1 25 ? 19.602 44.801 46.782 1.00 14.74 22 ILE C N 1
ATOM 4018 C CA . ILE C 1 25 ? 18.196 44.450 46.568 1.00 14.04 22 ILE C CA 1
ATOM 4019 C C . ILE C 1 25 ? 17.968 42.952 46.828 1.00 13.83 22 ILE C C 1
ATOM 4020 O O . ILE C 1 25 ? 16.957 42.569 47.435 1.00 13.19 22 ILE C O 1
ATOM 4025 N N . GLY C 1 26 ? 18.907 42.124 46.356 1.00 13.46 23 GLY C N 1
ATOM 4026 C CA . GLY C 1 26 ? 18.833 40.660 46.564 1.00 13.28 23 GLY C CA 1
ATOM 4027 C C . GLY C 1 26 ? 18.625 40.293 48.029 1.00 12.94 23 GLY C C 1
ATOM 4028 O O . GLY C 1 26 ? 17.734 39.513 48.364 1.00 11.82 23 GLY C O 1
ATOM 4029 N N . LEU C 1 27 ? 19.435 40.891 48.902 1.00 12.91 24 LEU C N 1
ATOM 4030 C CA . LEU C 1 27 ? 19.369 40.595 50.337 1.00 13.63 24 LEU C CA 1
ATOM 4031 C C . LEU C 1 27 ? 18.053 41.049 50.969 1.00 12.42 24 LEU C C 1
ATOM 4032 O O . LEU C 1 27 ? 17.507 40.349 51.835 1.00 12.26 24 LEU C O 1
ATOM 4037 N N . ALA C 1 28 ? 17.561 42.221 50.540 1.00 11.27 25 ALA C N 1
ATOM 4038 C CA . ALA C 1 28 ? 16.233 42.688 50.949 1.00 10.83 25 ALA C CA 1
ATOM 4039 C C . ALA C 1 28 ? 15.157 41.704 50.507 1.00 11.11 25 ALA C C 1
ATOM 4040 O O . ALA C 1 28 ? 14.237 41.387 51.279 1.00 11.62 25 ALA C O 1
ATOM 4042 N N . CYS C 1 29 ? 15.264 41.205 49.275 1.00 10.33 26 CYS C N 1
ATOM 4043 C CA . CYS C 1 29 ? 14.300 40.180 48.816 1.00 10.62 26 CYS C CA 1
ATOM 4044 C C . CYS C 1 29 ? 14.371 38.909 49.664 1.00 10.87 26 CYS C C 1
ATOM 4045 O O . CYS C 1 29 ? 13.335 38.402 50.072 1.00 10.17 26 CYS C O 1
ATOM 4048 N N . VAL C 1 30 ? 15.586 38.417 49.935 1.00 10.96 27 VAL C N 1
ATOM 4049 C CA . VAL C 1 30 ? 15.789 37.240 50.809 1.00 11.38 27 VAL C CA 1
ATOM 4050 C C . VAL C 1 30 ? 15.070 37.463 52.152 1.00 11.98 27 VAL C C 1
ATOM 4051 O O . VAL C 1 30 ? 14.350 36.586 52.625 1.00 11.13 27 VAL C O 1
ATOM 4055 N N . THR C 1 31 ? 15.260 38.650 52.731 1.00 11.86 28 THR C N 1
ATOM 4056 C CA . THR C 1 31 ? 14.699 38.979 54.053 1.00 12.08 28 THR C CA 1
ATOM 4057 C C . THR C 1 31 ? 13.159 38.977 54.018 1.00 11.98 28 THR C C 1
ATOM 4058 O O . THR C 1 31 ? 12.505 38.365 54.889 1.00 10.88 28 THR C O 1
ATOM 4062 N N . ALA C 1 32 ? 12.585 39.629 53.003 1.00 11.77 29 ALA C N 1
ATOM 4063 C CA . ALA C 1 32 ? 11.116 39.690 52.858 1.00 11.45 29 ALA C CA 1
ATOM 4064 C C . ALA C 1 32 ? 10.511 38.313 52.666 1.00 11.56 29 ALA C C 1
ATOM 4065 O O . ALA C 1 32 ? 9.499 37.969 53.296 1.00 11.56 29 ALA C O 1
ATOM 4067 N N . LEU C 1 33 ? 11.140 37.512 51.813 1.00 11.31 30 LEU C N 1
ATOM 4068 C CA . LEU C 1 33 ? 10.687 36.151 51.592 1.00 11.32 30 LEU C CA 1
ATOM 4069 C C . LEU C 1 33 ? 10.715 35.356 52.901 1.00 12.35 30 LEU C C 1
ATOM 4070 O O . LEU C 1 33 ? 9.750 34.652 53.231 1.00 11.54 30 LEU C O 1
ATOM 4075 N N . ALA C 1 34 ? 11.809 35.482 53.646 1.00 12.75 31 ALA C N 1
ATOM 4076 C CA . ALA C 1 34 ? 11.981 34.720 54.897 1.00 14.01 31 ALA C CA 1
ATOM 4077 C C . ALA C 1 34 ? 10.946 35.164 55.941 1.00 14.50 31 ALA C C 1
ATOM 4078 O O . ALA C 1 34 ? 10.365 34.344 56.645 1.00 14.00 31 ALA C O 1
ATOM 4080 N N . GLU C 1 35 ? 10.714 36.469 56.028 1.00 14.01 32 GLU C N 1
ATOM 4081 C CA . GLU C 1 35 ? 9.715 36.985 56.970 1.00 15.14 32 GLU C CA 1
ATOM 4082 C C . GLU C 1 35 ? 8.315 36.483 56.635 1.00 14.80 32 GLU C C 1
ATOM 4083 O O . GLU C 1 35 ? 7.500 36.274 57.531 1.00 16.15 32 GLU C O 1
ATOM 4089 N N . ALA C 1 36 ? 8.045 36.259 55.349 1.00 14.35 33 ALA C N 1
ATOM 4090 C CA . ALA C 1 36 ? 6.775 35.650 54.934 1.00 13.90 33 ALA C CA 1
ATOM 4091 C C . ALA C 1 36 ? 6.686 34.136 55.163 1.00 14.08 33 ALA C C 1
ATOM 4092 O O . ALA C 1 36 ? 5.645 33.533 54.891 1.00 14.75 33 ALA C O 1
ATOM 4094 N N . GLY C 1 37 ? 7.768 33.522 55.645 1.00 13.37 34 GLY C N 1
ATOM 4095 C CA . GLY C 1 37 ? 7.800 32.088 55.940 1.00 13.47 34 GLY C CA 1
ATOM 4096 C C . GLY C 1 37 ? 8.584 31.180 54.990 1.00 13.25 34 GLY C C 1
ATOM 4097 O O . GLY C 1 37 ? 8.611 29.959 55.187 1.00 13.10 34 GLY C O 1
ATOM 4098 N N . ALA C 1 38 ? 9.213 31.749 53.959 1.00 12.51 35 ALA C N 1
ATOM 4099 C CA . ALA C 1 38 ? 9.925 30.940 52.951 1.00 12.65 35 ALA C CA 1
ATOM 4100 C C . ALA C 1 38 ? 11.234 30.392 53.502 1.00 13.18 35 ALA C C 1
ATOM 4101 O O . ALA C 1 38 ? 11.840 30.997 54.410 1.00 13.46 35 ALA C O 1
ATOM 4103 N N . ARG C 1 39 ? 11.644 29.245 52.960 1.00 12.98 36 ARG C N 1
ATOM 4104 C CA . ARG C 1 39 ? 12.983 28.713 53.133 1.00 13.28 36 ARG C CA 1
ATOM 4105 C C . ARG C 1 39 ? 13.825 29.271 51.991 1.00 13.33 36 ARG C C 1
ATOM 4106 O O . ARG C 1 39 ? 13.592 28.941 50.815 1.00 13.93 36 ARG C O 1
ATOM 4114 N N . VAL C 1 40 ? 14.782 30.139 52.320 1.00 13.16 37 VAL C N 1
ATOM 4115 C CA . VAL C 1 40 ? 15.435 30.929 51.278 1.00 13.08 37 VAL C CA 1
ATOM 4116 C C . VAL C 1 40 ? 16.893 30.528 51.063 1.00 13.79 37 VAL C C 1
ATOM 4117 O O . VAL C 1 40 ? 17.624 30.319 52.032 1.00 14.71 37 VAL C O 1
ATOM 4121 N N . ILE C 1 41 ? 17.298 30.397 49.796 1.00 12.36 38 ILE C N 1
ATOM 4122 C CA . ILE C 1 41 ? 18.690 30.088 49.463 1.00 13.99 38 ILE C CA 1
ATOM 4123 C C . ILE C 1 41 ? 19.300 31.257 48.700 1.00 13.70 38 ILE C C 1
ATOM 4124 O O . ILE C 1 41 ? 18.820 31.633 47.626 1.00 14.48 38 ILE C O 1
ATOM 4129 N N . ILE C 1 42 ? 20.327 31.856 49.291 1.00 14.28 39 ILE C N 1
ATOM 4130 C CA . ILE C 1 42 ? 21.114 32.876 48.621 1.00 14.75 39 ILE C CA 1
ATOM 4131 C C . ILE C 1 42 ? 22.033 32.185 47.613 1.00 15.85 39 ILE C C 1
ATOM 4132 O O . ILE C 1 42 ? 22.847 31.323 47.983 1.00 16.35 39 ILE C O 1
ATOM 4137 N N . ALA C 1 43 ? 21.889 32.560 46.343 1.00 15.63 40 ALA C N 1
ATOM 4138 C CA . ALA C 1 43 ? 22.743 32.049 45.283 1.00 16.72 40 ALA C CA 1
ATOM 4139 C C . ALA C 1 43 ? 23.562 33.221 44.787 1.00 17.80 40 ALA C C 1
ATOM 4140 O O . ALA C 1 43 ? 23.029 34.142 44.181 1.00 18.02 40 ALA C O 1
ATOM 4142 N N . ASP C 1 44 ? 24.859 33.209 45.070 1.00 18.63 41 ASP C N 1
ATOM 4143 C CA . ASP C 1 44 ? 25.689 34.360 44.745 1.00 20.25 41 ASP C CA 1
ATOM 4144 C C . ASP C 1 44 ? 27.124 33.933 44.442 1.00 21.40 41 ASP C C 1
ATOM 4145 O O . ASP C 1 44 ? 27.548 32.814 44.747 1.00 20.52 41 ASP C O 1
ATOM 4150 N N . LEU C 1 45 ? 27.852 34.835 43.803 1.00 23.18 42 LEU C N 1
ATOM 4151 C CA . LEU C 1 45 ? 29.211 34.560 43.369 1.00 25.89 42 LEU C CA 1
ATOM 4152 C C . LEU C 1 45 ? 30.142 34.606 44.568 1.00 27.23 42 LEU C C 1
ATOM 4153 O O . LEU C 1 45 ? 31.107 33.836 44.660 1.00 27.57 42 LEU C O 1
ATOM 4158 N N . ASP C 1 46 ? 29.830 35.513 45.491 1.00 28.47 43 ASP C N 1
ATOM 4159 C CA . ASP C 1 46 ? 30.699 35.829 46.622 1.00 29.91 43 ASP C CA 1
ATOM 4160 C C . ASP C 1 46 ? 30.345 34.980 47.839 1.00 30.11 43 ASP C C 1
ATOM 4161 O O . ASP C 1 46 ? 29.423 35.301 48.595 1.00 29.13 43 ASP C O 1
ATOM 4166 N N . GLU C 1 47 ? 31.105 33.907 48.030 1.00 30.91 44 GLU C N 1
ATOM 4167 C CA . GLU C 1 47 ? 30.814 32.940 49.078 1.00 31.88 44 GLU C CA 1
ATOM 4168 C C . GLU C 1 47 ? 30.900 33.534 50.479 1.00 31.19 44 GLU C C 1
ATOM 4169 O O . GLU C 1 47 ? 30.097 33.197 51.349 1.00 30.98 44 GLU C O 1
ATOM 4175 N N . ALA C 1 48 ? 31.867 34.422 50.687 1.00 31.12 45 ALA C N 1
ATOM 4176 C CA . ALA C 1 48 ? 32.108 34.985 52.005 1.00 31.30 45 ALA C CA 1
ATOM 4177 C C . ALA C 1 48 ? 30.979 35.947 52.391 1.00 30.46 45 ALA C C 1
ATOM 4178 O O . ALA C 1 48 ? 30.505 35.931 53.522 1.00 30.05 45 ALA C O 1
ATOM 4180 N N . MET C 1 49 ? 30.545 36.755 51.429 1.00 30.29 46 MET C N 1
ATOM 4181 C CA . MET C 1 49 ? 29.467 37.712 51.633 1.00 30.71 46 MET C CA 1
ATOM 4182 C C . MET C 1 49 ? 28.129 36.999 51.906 1.00 28.64 46 MET C C 1
ATOM 4183 O O . MET C 1 49 ? 27.347 37.426 52.766 1.00 27.71 46 MET C O 1
ATOM 4188 N N . ALA C 1 50 ? 27.887 35.918 51.163 1.00 27.19 47 ALA C N 1
ATOM 4189 C CA . ALA C 1 50 ? 26.699 35.085 51.338 1.00 26.05 47 ALA C CA 1
ATOM 4190 C C . ALA C 1 50 ? 26.669 34.422 52.717 1.00 25.89 47 ALA C C 1
ATOM 4191 O O . ALA C 1 50 ? 25.637 34.438 53.393 1.00 24.93 47 ALA C O 1
ATOM 4193 N N . THR C 1 51 ? 27.794 33.824 53.124 1.00 26.09 48 THR C N 1
ATOM 4194 C CA . THR C 1 51 ? 27.868 33.136 54.418 1.00 26.48 48 THR C CA 1
ATOM 4195 C C . THR C 1 51 ? 27.596 34.106 55.573 1.00 26.35 48 THR C C 1
ATOM 4196 O O . THR C 1 51 ? 26.893 33.765 56.520 1.00 26.31 48 THR C O 1
ATOM 4200 N N . LYS C 1 52 ? 28.137 35.320 55.481 1.00 26.68 49 LYS C N 1
ATOM 4201 C CA . LYS C 1 52 ? 27.863 36.361 56.473 1.00 26.82 49 LYS C CA 1
ATOM 4202 C C . LYS C 1 52 ? 26.371 36.718 56.547 1.00 25.69 49 LYS C C 1
ATOM 4203 O O . LYS C 1 52 ? 25.807 36.854 57.634 1.00 25.06 49 LYS C O 1
ATOM 4209 N N . ALA C 1 53 ? 25.747 36.872 55.381 1.00 24.27 50 ALA C N 1
ATOM 4210 C CA . ALA C 1 53 ? 24.319 37.153 55.303 1.00 23.08 50 ALA C CA 1
ATOM 4211 C C . ALA C 1 53 ? 23.494 36.028 55.937 1.00 22.43 50 ALA C C 1
ATOM 4212 O O . ALA C 1 53 ? 22.547 36.289 56.683 1.00 22.18 50 ALA C O 1
ATOM 4214 N N . VAL C 1 54 ? 23.860 34.782 55.636 1.00 22.60 51 VAL C N 1
ATOM 4215 C CA . VAL C 1 54 ? 23.175 33.610 56.206 1.00 22.67 51 VAL C CA 1
ATOM 4216 C C . VAL C 1 54 ? 23.248 33.624 57.738 1.00 23.79 51 VAL C C 1
ATOM 4217 O O . VAL C 1 54 ? 22.237 33.436 58.419 1.00 2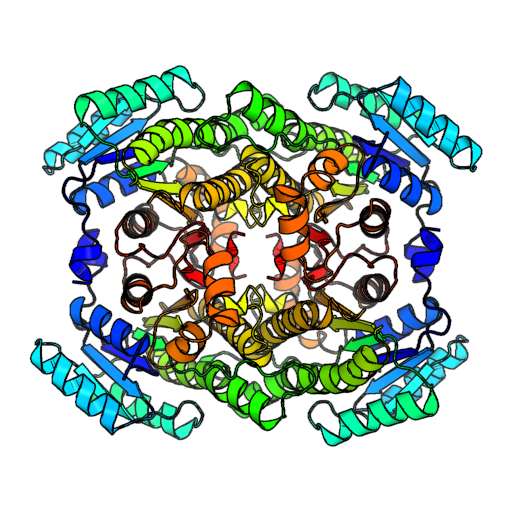3.11 51 VAL C O 1
ATOM 4221 N N . GLU C 1 55 ? 24.442 33.888 58.265 1.00 25.72 52 GLU C N 1
ATOM 4222 C CA . GLU C 1 55 ? 24.666 33.933 59.716 1.00 27.87 52 GLU C CA 1
ATOM 4223 C C . GLU C 1 55 ? 23.779 34.980 60.392 1.00 27.30 52 GLU C C 1
ATOM 4224 O O . GLU C 1 55 ? 23.108 34.672 61.383 1.00 27.67 52 GLU C O 1
ATOM 4230 N N . ASP C 1 56 ? 23.750 36.190 59.828 1.00 27.11 53 ASP C N 1
ATOM 4231 C CA . ASP C 1 56 ? 22.889 37.291 60.300 1.00 26.93 53 ASP C CA 1
ATOM 4232 C C . ASP C 1 56 ? 21.395 36.946 60.333 1.00 26.09 53 ASP C C 1
ATOM 4233 O O . ASP C 1 56 ? 20.705 37.182 61.334 1.00 26.27 53 ASP C O 1
ATOM 4238 N N . LEU C 1 57 ? 20.906 36.394 59.224 1.00 25.14 54 LEU C N 1
ATOM 4239 C CA . LEU C 1 57 ? 19.503 36.023 59.088 1.00 24.14 54 LEU C CA 1
ATOM 4240 C C . LEU C 1 57 ? 19.108 34.869 60.003 1.00 24.92 54 LEU C C 1
ATOM 4241 O O . LEU C 1 57 ? 18.016 34.874 60.569 1.00 23.51 54 LEU C O 1
ATOM 4246 N N . ARG C 1 58 ? 20.005 33.894 60.151 1.00 26.36 55 ARG C N 1
ATOM 4247 C CA . ARG C 1 58 ? 19.770 32.751 61.042 1.00 28.74 55 ARG C CA 1
ATOM 4248 C C . ARG C 1 58 ? 19.653 33.208 62.501 1.00 30.23 55 ARG C C 1
ATOM 4249 O O . ARG C 1 58 ? 18.871 32.647 63.280 1.00 30.00 55 ARG C O 1
ATOM 4257 N N . MET C 1 59 ? 20.419 34.235 62.859 1.00 32.09 56 MET C N 1
ATOM 4258 C CA . MET C 1 59 ? 20.339 34.814 64.202 1.00 35.08 56 MET C CA 1
ATOM 4259 C C . MET C 1 59 ? 18.993 35.507 64.424 1.00 33.67 56 MET C C 1
ATOM 4260 O O . MET C 1 59 ? 18.528 35.614 65.556 1.00 34.09 56 MET C O 1
ATOM 4265 N N . GLU C 1 60 ? 18.355 35.942 63.341 1.00 32.34 57 GLU C N 1
ATOM 4266 C CA . GLU C 1 60 ? 17.014 36.522 63.420 1.00 31.67 57 GLU C CA 1
ATOM 4267 C C . GLU C 1 60 ? 15.914 35.460 63.460 1.00 30.21 57 GLU C C 1
ATOM 4268 O O . GLU C 1 60 ? 14.732 35.787 63.549 1.00 30.69 57 GLU C O 1
ATOM 4274 N N . GLY C 1 61 ? 16.301 34.192 63.394 1.00 28.86 58 GLY C N 1
ATOM 4275 C CA . GLY C 1 61 ? 15.348 33.091 63.426 1.00 27.02 58 GLY C CA 1
ATOM 4276 C C . GLY C 1 61 ? 14.876 32.626 62.056 1.00 25.47 58 GLY C C 1
ATOM 4277 O O . GLY C 1 61 ? 13.967 31.794 61.967 1.00 25.75 58 GLY C O 1
ATOM 4278 N N . HIS C 1 62 ? 15.494 33.141 60.993 1.00 23.39 59 HIS C N 1
ATOM 4279 C CA . HIS C 1 62 ? 15.116 32.751 59.627 1.00 22.54 59 HIS C CA 1
ATOM 4280 C C . HIS C 1 62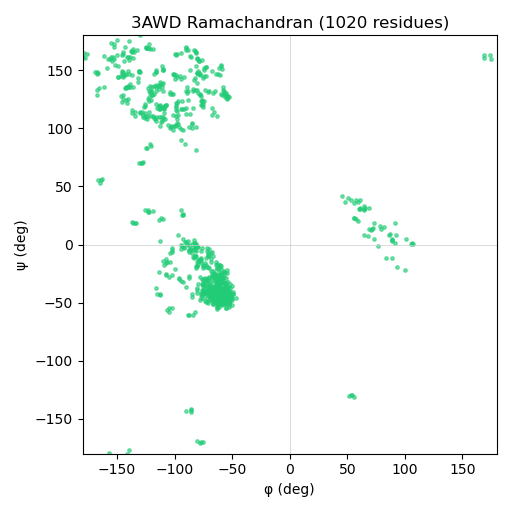 ? 15.822 31.505 59.111 1.00 22.34 59 HIS C C 1
ATOM 4281 O O . HIS C 1 62 ? 16.962 31.206 59.496 1.00 22.39 59 HIS C O 1
ATOM 4288 N N . ASP C 1 63 ? 15.124 30.795 58.229 1.00 21.47 60 ASP C N 1
ATOM 4289 C CA . ASP C 1 63 ? 15.655 29.587 57.600 1.00 21.51 60 ASP C CA 1
ATOM 4290 C C . ASP C 1 63 ? 16.278 29.961 56.258 1.00 20.64 60 ASP C C 1
ATOM 4291 O O . ASP C 1 63 ? 15.602 29.978 55.225 1.00 20.71 60 ASP C O 1
ATOM 4296 N N . VAL C 1 64 ? 17.568 30.280 56.297 1.00 20.04 61 VAL C N 1
ATOM 4297 C CA . VAL C 1 64 ? 18.294 30.758 55.132 1.00 19.46 61 VAL C CA 1
ATOM 4298 C C . VAL C 1 64 ? 19.592 29.982 54.996 1.00 19.34 61 VAL C C 1
ATOM 4299 O O . VAL C 1 64 ? 20.211 29.584 55.990 1.00 20.12 61 VAL C O 1
ATOM 4303 N N . SER C 1 65 ? 19.961 29.706 53.755 1.00 18.65 62 SER C N 1
ATOM 4304 C CA . SER C 1 65 ? 21.223 29.046 53.459 1.00 18.54 62 SER C CA 1
ATOM 4305 C C . SER C 1 65 ? 21.797 29.677 52.197 1.00 17.69 62 SER C C 1
ATOM 4306 O O . SER C 1 65 ? 21.197 30.608 51.642 1.00 16.71 62 SER C O 1
ATOM 4309 N N . SER C 1 66 ? 22.962 29.204 51.758 1.00 17.32 63 SER C N 1
ATOM 4310 C CA . SER C 1 66 ? 23.573 29.765 50.543 1.00 17.13 63 SER C CA 1
ATOM 4311 C C . SER C 1 66 ? 24.213 28.707 49.669 1.00 17.79 63 SER C C 1
ATOM 4312 O O . SER C 1 66 ? 24.514 27.577 50.117 1.00 17.28 63 SER C O 1
ATOM 4315 N N . VAL C 1 67 ? 24.422 29.088 48.415 1.00 17.44 64 VAL C N 1
ATOM 4316 C CA . VAL C 1 67 ? 25.076 28.242 47.442 1.00 18.65 64 VAL C CA 1
ATOM 4317 C C . VAL C 1 67 ? 25.902 29.149 46.518 1.00 18.64 64 VAL C C 1
ATOM 4318 O O . VAL C 1 67 ? 25.499 30.288 46.222 1.00 17.99 64 VAL C O 1
ATOM 4322 N N . VAL C 1 68 ? 27.067 28.672 46.092 1.00 18.99 65 VAL C N 1
ATOM 4323 C CA . VAL C 1 68 ? 27.877 29.452 45.156 1.00 19.66 65 VAL C CA 1
ATOM 4324 C C . VAL C 1 68 ? 27.301 29.315 43.744 1.00 19.20 65 VAL C C 1
ATOM 4325 O O . VAL C 1 68 ? 27.025 28.207 43.278 1.00 19.46 65 VAL C O 1
ATOM 4329 N N . MET C 1 69 ? 27.086 30.449 43.083 1.00 17.77 66 MET C N 1
ATOM 4330 C CA . MET C 1 69 ? 26.567 30.448 41.715 1.00 17.92 66 MET C CA 1
ATOM 4331 C C . MET C 1 69 ? 27.174 31.576 40.906 1.00 17.39 66 MET C C 1
ATOM 4332 O O . MET C 1 69 ? 27.152 32.725 41.336 1.00 16.93 66 MET C O 1
ATOM 4337 N N . ASP C 1 70 ? 27.706 31.227 39.738 1.00 16.95 67 ASP C N 1
ATOM 4338 C CA . ASP C 1 70 ? 28.217 32.201 38.793 1.00 16.69 67 ASP C CA 1
ATOM 4339 C C . ASP C 1 70 ? 27.281 32.208 37.586 1.00 16.07 67 ASP C C 1
ATOM 4340 O O . ASP C 1 70 ? 27.307 31.276 36.781 1.00 15.21 67 ASP C O 1
ATOM 4345 N N . VAL C 1 71 ? 26.465 33.262 37.456 1.00 15.06 68 VAL C N 1
ATOM 4346 C CA . VAL C 1 71 ? 25.469 33.298 36.382 1.00 15.48 68 VAL C CA 1
ATOM 4347 C C . VAL C 1 71 ? 26.051 33.407 34.964 1.00 15.39 68 VAL C C 1
ATOM 4348 O O . VAL C 1 71 ? 25.308 33.329 33.980 1.00 15.75 68 VAL C O 1
ATOM 4352 N N . THR C 1 72 ? 27.366 33.590 34.855 1.00 15.48 69 THR C N 1
ATOM 4353 C CA . THR C 1 72 ? 28.016 33.598 33.541 1.00 16.59 69 THR C CA 1
ATOM 4354 C C . THR C 1 72 ? 28.370 32.180 33.106 1.00 16.82 69 THR C C 1
ATOM 4355 O O . THR C 1 72 ? 28.880 31.959 32.001 1.00 16.61 69 THR C O 1
ATOM 4359 N N . ASN C 1 73 ? 28.130 31.220 33.996 1.00 16.66 70 ASN C N 1
ATOM 4360 C CA . ASN C 1 73 ? 28.556 29.853 33.750 1.00 16.85 70 ASN C CA 1
ATOM 4361 C C . ASN C 1 73 ? 27.395 28.876 33.948 1.00 16.42 70 ASN C C 1
ATOM 4362 O O . ASN C 1 73 ? 26.907 28.693 35.071 1.00 15.37 70 ASN C O 1
ATOM 4367 N N . THR C 1 74 ? 26.993 28.238 32.848 1.00 16.56 71 THR C N 1
ATOM 4368 C CA . THR C 1 74 ? 25.842 27.341 32.821 1.00 16.88 71 THR C CA 1
ATOM 4369 C C . THR C 1 74 ? 26.020 26.173 33.772 1.00 17.13 71 THR C C 1
ATOM 4370 O O . THR C 1 74 ? 25.099 25.851 34.528 1.00 16.42 71 THR C O 1
ATOM 4374 N N . GLU C 1 75 ? 27.203 25.553 33.757 1.00 18.52 72 GLU C N 1
ATOM 4375 C CA . GLU C 1 75 ? 27.492 24.464 34.695 1.00 19.33 72 GLU C CA 1
ATOM 4376 C C . GLU C 1 75 ? 27.310 24.889 36.157 1.00 18.18 72 GLU C C 1
ATOM 4377 O O . GLU C 1 75 ? 26.723 24.162 36.967 1.00 17.78 72 GLU C O 1
ATOM 4383 N N . SER C 1 76 ? 27.819 26.070 36.492 1.00 17.19 73 SER C N 1
ATOM 4384 C CA . SER C 1 76 ? 27.699 26.605 37.844 1.00 16.71 73 SER C CA 1
ATOM 4385 C C . SER C 1 76 ? 26.242 26.781 38.260 1.00 15.46 73 SER C C 1
ATOM 4386 O O . SER C 1 76 ? 25.839 26.393 39.371 1.00 15.07 73 SER C O 1
ATOM 4389 N N . VAL C 1 77 ? 25.453 27.366 37.364 1.00 15.35 74 VAL C N 1
ATOM 4390 C CA . VAL C 1 77 ? 24.025 27.590 37.618 1.00 14.48 74 VAL C CA 1
ATOM 4391 C C . VAL C 1 77 ? 23.292 26.250 37.761 1.00 14.70 74 VAL C C 1
ATOM 4392 O O . VAL C 1 77 ? 22.519 26.058 38.700 1.00 14.02 74 VAL C O 1
ATOM 4396 N N . GLN C 1 78 ? 23.513 25.346 36.812 1.00 15.40 75 GLN C N 1
ATOM 4397 C CA . GLN C 1 78 ? 22.834 24.049 36.853 1.00 16.44 75 GLN C CA 1
ATOM 4398 C C . GLN C 1 78 ? 23.179 23.252 38.120 1.00 17.67 75 GLN C C 1
ATOM 4399 O O . GLN C 1 78 ? 22.292 22.664 38.754 1.00 16.90 75 GLN C O 1
ATOM 4405 N N . ASN C 1 79 ? 24.460 23.243 38.491 1.00 18.95 76 ASN C N 1
ATOM 4406 C CA . ASN C 1 79 ? 24.914 22.533 39.693 1.00 19.64 76 ASN C CA 1
ATOM 4407 C C . ASN C 1 79 ? 24.333 23.108 40.973 1.00 19.37 76 ASN C C 1
ATOM 4408 O O . ASN C 1 79 ? 23.963 22.355 41.874 1.00 18.91 76 ASN C O 1
ATOM 4413 N N . ALA C 1 80 ? 24.277 24.440 41.058 1.00 18.50 77 ALA C N 1
ATOM 4414 C CA . ALA C 1 80 ? 23.766 25.110 42.256 1.00 18.06 77 ALA C CA 1
ATOM 4415 C C . ALA C 1 80 ? 22.273 24.848 42.407 1.00 17.44 77 ALA C C 1
ATOM 4416 O O . ALA C 1 80 ? 21.808 24.543 43.512 1.00 17.06 77 ALA C O 1
ATOM 4418 N N . VAL C 1 81 ? 21.532 24.960 41.297 1.00 16.68 78 VAL C N 1
ATOM 4419 C CA . VAL C 1 81 ? 20.079 24.722 41.317 1.00 16.68 78 VAL C CA 1
ATOM 4420 C C . VAL C 1 81 ? 19.778 23.246 41.649 1.00 17.30 78 VAL C C 1
ATOM 4421 O O . VAL C 1 81 ? 18.878 22.948 42.444 1.00 16.92 78 VAL C O 1
ATOM 4425 N N . ARG C 1 82 ? 20.551 22.327 41.071 1.00 17.95 79 ARG C N 1
ATOM 4426 C CA . ARG C 1 82 ? 20.375 20.911 41.391 1.00 19.46 79 ARG C CA 1
ATOM 4427 C C . ARG C 1 82 ? 20.670 20.653 42.868 1.00 19.55 79 ARG C C 1
ATOM 4428 O O . ARG C 1 82 ? 19.988 19.850 43.515 1.00 19.45 79 ARG C O 1
ATOM 4436 N N . SER C 1 83 ? 21.693 21.316 43.401 1.00 19.49 80 SER C N 1
ATOM 4437 C CA . SER C 1 83 ? 22.047 21.150 44.807 1.00 20.10 80 SER C CA 1
ATOM 4438 C C . SER C 1 83 ? 20.892 21.562 45.734 1.00 18.78 80 SER C C 1
ATOM 4439 O O . SER C 1 83 ? 20.571 20.861 46.702 1.00 18.57 80 SER C O 1
ATOM 4442 N N . VAL C 1 84 ? 20.279 22.704 45.437 1.00 17.63 81 VAL C N 1
ATOM 4443 C CA . VAL C 1 84 ? 19.121 23.170 46.195 1.00 16.71 81 VAL C CA 1
ATOM 4444 C C . VAL C 1 84 ? 17.984 22.161 46.108 1.00 16.94 81 VAL C C 1
ATOM 4445 O O . VAL C 1 84 ? 17.376 21.819 47.118 1.00 17.61 81 VAL C O 1
ATOM 4449 N N . HIS C 1 85 ? 17.705 21.689 44.898 1.00 17.02 82 HIS C N 1
ATOM 4450 C CA . HIS C 1 85 ? 16.590 20.778 44.669 1.00 17.61 82 HIS C CA 1
ATOM 4451 C C . HIS C 1 85 ? 16.810 19.494 45.449 1.00 18.36 82 HIS C C 1
ATOM 4452 O O . HIS C 1 85 ? 15.871 18.961 46.042 1.00 18.64 82 HIS C O 1
ATOM 4459 N N . GLU C 1 86 ? 18.053 19.015 45.451 1.00 18.53 83 GLU C N 1
ATOM 4460 C CA . GLU C 1 86 ? 18.424 17.782 46.145 1.00 19.88 83 GLU C CA 1
ATOM 4461 C C . GLU C 1 86 ? 18.310 17.925 47.659 1.00 20.06 83 GLU C C 1
ATOM 4462 O O . GLU C 1 86 ? 17.867 16.991 48.332 1.00 19.15 83 GLU C O 1
ATOM 4468 N N . GLN C 1 87 ? 18.704 19.085 48.190 1.00 19.74 84 GLN C N 1
ATOM 4469 C CA . GLN C 1 87 ? 18.767 19.291 49.639 1.00 21.16 84 GLN C CA 1
ATOM 4470 C C . GLN C 1 87 ? 17.449 19.767 50.250 1.00 20.04 84 GLN C C 1
ATOM 4471 O O . GLN C 1 87 ? 17.176 19.487 51.426 1.00 20.15 84 GLN C O 1
ATOM 4477 N N . GLU C 1 88 ? 16.635 20.454 49.446 1.00 18.85 85 GLU C N 1
ATOM 4478 C CA . GLU C 1 88 ? 15.366 21.042 49.916 1.00 18.23 85 GLU C CA 1
ATOM 4479 C C . GLU C 1 88 ? 14.123 20.270 49.466 1.00 18.21 85 GLU C C 1
ATOM 4480 O O . GLU C 1 88 ? 13.090 20.331 50.132 1.00 18.65 85 GLU C O 1
ATOM 4486 N N . GLY C 1 89 ? 14.204 19.586 48.326 1.00 18.43 86 GLY C N 1
ATOM 4487 C CA . GLY C 1 89 ? 13.117 18.736 47.847 1.00 18.18 86 GLY C CA 1
ATOM 4488 C C . GLY C 1 89 ? 12.248 19.361 46.773 1.00 18.45 86 GLY C C 1
ATOM 4489 O O . GLY C 1 89 ? 11.587 18.649 46.009 1.00 18.93 86 GLY C O 1
ATOM 4490 N N . ARG C 1 90 ? 12.249 20.696 46.707 1.00 17.21 87 ARG C N 1
ATOM 4491 C CA . ARG C 1 90 ? 11.426 21.438 45.760 1.00 17.05 87 ARG C CA 1
ATOM 4492 C C . ARG C 1 90 ? 12.103 22.769 45.446 1.00 15.92 87 ARG C C 1
ATOM 4493 O O . ARG C 1 90 ? 12.942 23.234 46.214 1.00 15.96 87 ARG C O 1
ATOM 4501 N N . VAL C 1 91 ? 11.735 23.388 44.327 1.00 15.56 88 VAL C N 1
ATOM 4502 C CA . VAL C 1 91 ? 12.040 24.807 44.131 1.00 15.12 88 VAL C CA 1
ATOM 4503 C C . VAL C 1 91 ? 10.743 25.511 43.773 1.00 14.90 88 VAL C C 1
ATOM 4504 O O . VAL C 1 91 ? 10.208 25.326 42.677 1.00 15.14 88 VAL C O 1
ATOM 4508 N N . ASP C 1 92 ? 10.242 26.324 44.700 1.00 13.85 89 ASP C N 1
ATOM 4509 C CA . ASP C 1 92 ? 8.925 26.940 44.541 1.00 13.40 89 ASP C CA 1
ATOM 4510 C C . ASP C 1 92 ? 8.984 28.343 43.932 1.00 12.12 89 ASP C C 1
ATOM 4511 O O . ASP C 1 92 ? 8.060 28.779 43.246 1.00 11.82 89 ASP C O 1
ATOM 4516 N N . ILE C 1 93 ? 10.071 29.054 44.210 1.00 11.52 90 ILE C N 1
ATOM 4517 C CA . ILE C 1 93 ? 10.174 30.456 43.867 1.00 11.60 90 ILE C CA 1
ATOM 4518 C C . ILE C 1 93 ? 11.590 30.717 43.377 1.00 11.12 90 ILE C C 1
ATOM 4519 O O . ILE C 1 93 ? 12.551 30.208 43.974 1.00 10.28 90 ILE C O 1
ATOM 4524 N N . LEU C 1 94 ? 11.716 31.487 42.296 1.00 10.47 91 LEU C N 1
ATOM 4525 C CA . LEU C 1 94 ? 12.999 32.073 41.924 1.00 10.37 91 LEU C CA 1
ATOM 4526 C C . LEU C 1 94 ? 12.867 33.585 41.917 1.00 9.69 91 LEU C C 1
ATOM 4527 O O . LEU C 1 94 ? 11.965 34.124 41.263 1.00 9.48 91 LEU C O 1
ATOM 4532 N N . VAL C 1 95 ? 13.774 34.267 42.610 1.00 9.89 92 VAL C N 1
ATOM 4533 C CA . VAL C 1 95 ? 13.920 35.705 42.424 1.00 9.83 92 VAL C CA 1
ATOM 4534 C C . VAL C 1 95 ? 15.281 35.929 41.800 1.00 10.54 92 VAL C C 1
ATOM 4535 O O . VAL C 1 95 ? 16.317 35.577 42.401 1.00 11.14 92 VAL C O 1
ATOM 4539 N N . ALA C 1 96 ? 15.288 36.511 40.600 1.00 10.65 93 ALA C N 1
ATOM 4540 C CA . ALA C 1 96 ? 16.534 36.655 39.857 1.00 11.79 93 ALA C CA 1
ATOM 4541 C C . ALA C 1 96 ? 17.030 38.096 39.929 1.00 12.77 93 ALA C C 1
ATOM 4542 O O . ALA C 1 96 ? 16.518 38.971 39.218 1.00 12.56 93 ALA C O 1
ATOM 4544 N N . CYS C 1 97 ? 18.010 38.337 40.809 1.00 13.13 94 CYS C N 1
ATOM 4545 C CA . CYS C 1 97 ? 18.522 39.693 41.016 1.00 14.23 94 CYS C CA 1
ATOM 4546 C C . CYS C 1 97 ? 19.910 39.932 40.427 1.00 14.81 94 CYS C C 1
ATOM 4547 O O . CYS C 1 97 ? 20.321 41.091 40.290 1.00 15.43 94 CYS C O 1
ATOM 4550 N N . ALA C 1 98 ? 20.628 38.858 40.087 1.00 14.28 95 ALA C N 1
ATOM 4551 C CA . ALA C 1 98 ? 22.044 38.965 39.678 1.00 15.20 95 ALA C CA 1
ATOM 4552 C C . ALA C 1 98 ? 22.163 39.877 38.462 1.00 15.02 95 ALA C C 1
ATOM 4553 O O . ALA C 1 98 ? 21.446 39.716 37.483 1.00 15.02 95 ALA C O 1
ATOM 4555 N N . GLY C 1 99 ? 23.052 40.855 38.533 1.00 15.13 96 GLY C N 1
ATOM 4556 C CA . GLY C 1 99 ? 23.146 41.833 37.450 1.00 14.64 96 GLY C CA 1
ATOM 4557 C C . GLY C 1 99 ? 24.289 42.781 37.723 1.00 15.84 96 GLY C C 1
ATOM 4558 O O . GLY C 1 99 ? 24.781 42.836 38.850 1.00 16.42 96 GLY C O 1
ATOM 4559 N N . ILE C 1 100 ? 24.711 43.517 36.699 1.00 15.24 97 ILE C N 1
ATOM 4560 C CA . ILE C 1 100 ? 25.744 44.533 36.856 1.00 16.77 97 ILE C CA 1
ATOM 4561 C C . ILE C 1 100 ? 25.365 45.719 35.982 1.00 16.63 97 ILE C C 1
ATOM 4562 O O . ILE C 1 100 ? 24.562 45.581 35.058 1.00 16.34 97 ILE C O 1
ATOM 4567 N N . CYS C 1 101 ? 25.953 46.873 36.276 1.00 17.17 98 CYS C N 1
ATOM 4568 C CA . CYS C 1 101 ? 25.689 48.068 35.482 1.00 17.33 98 CYS C CA 1
ATOM 4569 C C . CYS C 1 101 ? 27.013 48.750 35.250 1.00 18.13 98 CYS C C 1
ATOM 4570 O O . CYS C 1 101 ? 27.674 49.138 36.207 1.00 18.62 98 CYS C O 1
ATOM 4573 N N . ILE C 1 102 ? 27.435 48.820 33.995 1.00 18.52 99 ILE C N 1
ATOM 4574 C CA . ILE C 1 102 ? 28.626 49.583 33.639 1.00 19.24 99 ILE C CA 1
ATOM 4575 C C . ILE C 1 102 ? 28.135 50.887 33.050 1.00 18.94 99 ILE C C 1
ATOM 4576 O O . ILE C 1 102 ? 27.536 50.919 31.965 1.00 18.90 99 ILE C O 1
ATOM 4581 N N . SER C 1 103 ? 28.374 51.963 33.785 1.00 18.31 100 SER C N 1
ATOM 4582 C CA . SER C 1 103 ? 27.744 53.233 33.465 1.00 17.73 100 SER C CA 1
ATOM 4583 C C . SER C 1 103 ? 28.759 54.328 33.227 1.00 17.52 100 SER C C 1
ATOM 4584 O O . SER C 1 103 ? 29.970 54.124 33.443 1.00 17.92 100 SER C O 1
ATOM 4587 N N . GLU C 1 104 ? 28.259 55.484 32.781 1.00 16.51 101 GLU C N 1
ATOM 4588 C CA . GLU C 1 104 ? 29.069 56.630 32.341 1.00 17.03 101 GLU C CA 1
ATOM 4589 C C . GLU C 1 104 ? 30.031 56.220 31.238 1.00 17.42 101 GLU C C 1
ATOM 4590 O O . GLU C 1 104 ? 31.175 56.709 31.173 1.00 17.45 101 GLU C O 1
ATOM 4596 N N . VAL C 1 105 ? 29.569 55.304 30.386 1.00 16.25 102 VAL C N 1
ATOM 4597 C CA . VAL C 1 105 ? 30.338 54.892 29.216 1.00 16.64 102 VAL C CA 1
ATOM 4598 C C . VAL C 1 105 ? 29.528 55.193 27.966 1.00 15.86 102 VAL C C 1
ATOM 4599 O O . VAL C 1 105 ? 28.494 54.550 27.722 1.00 15.52 102 VAL C O 1
ATOM 4603 N N . LYS C 1 106 ? 29.999 56.183 27.200 1.00 16.39 103 LYS C N 1
ATOM 4604 C CA . LYS C 1 106 ? 29.289 56.642 25.988 1.00 16.17 103 LYS C CA 1
ATOM 4605 C C . LYS C 1 106 ? 29.145 55.533 24.951 1.00 15.61 103 LYS C C 1
ATOM 4606 O O . LYS C 1 106 ? 30.021 54.663 24.835 1.00 14.80 103 LYS C O 1
ATOM 4612 N N . ALA C 1 107 ? 28.023 55.550 24.229 1.00 15.07 104 ALA C N 1
ATOM 4613 C CA . ALA C 1 107 ? 27.729 54.505 23.244 1.00 14.80 104 ALA C CA 1
ATOM 4614 C C . ALA C 1 107 ? 28.842 54.338 22.201 1.00 16.02 104 ALA C C 1
ATOM 4615 O O . ALA C 1 107 ? 29.131 53.216 21.789 1.00 16.42 104 ALA C O 1
ATOM 4617 N N . GLU C 1 108 ? 29.460 55.449 21.780 1.00 15.56 105 GLU C N 1
ATOM 4618 C CA . GLU C 1 108 ? 30.563 55.392 20.822 1.00 16.04 105 GLU C CA 1
ATOM 4619 C C . GLU C 1 108 ? 31.850 54.792 21.425 1.00 16.19 105 GLU C C 1
ATOM 4620 O O . GLU C 1 108 ? 32.719 54.329 20.684 1.00 16.70 105 GLU C O 1
ATOM 4626 N N . ASP C 1 109 ? 31.963 54.800 22.759 1.00 15.58 106 ASP C N 1
ATOM 4627 C CA . ASP C 1 109 ? 33.220 54.430 23.424 1.00 16.71 106 ASP C CA 1
ATOM 4628 C C . ASP C 1 109 ? 33.214 53.040 24.043 1.00 16.34 106 ASP C C 1
ATOM 4629 O O . ASP C 1 109 ? 34.272 52.516 24.413 1.00 16.37 106 ASP C O 1
ATOM 4634 N N . MET C 1 110 ? 32.030 52.454 24.197 1.00 15.44 107 MET C N 1
ATOM 4635 C CA . MET C 1 110 ? 31.930 51.201 24.938 1.00 16.76 107 MET C CA 1
ATOM 4636 C C . MET C 1 110 ? 32.681 50.087 24.212 1.00 17.23 107 MET C C 1
ATOM 4637 O O . MET C 1 110 ? 32.537 49.934 22.997 1.00 17.95 107 MET C O 1
ATOM 4642 N N . THR C 1 111 ? 33.507 49.335 24.943 1.00 18.05 108 THR C N 1
ATOM 4643 C CA . THR C 1 111 ? 34.246 48.219 24.341 1.00 18.52 108 THR C CA 1
ATOM 4644 C C . THR C 1 111 ? 33.359 46.987 24.166 1.00 18.76 108 THR C C 1
ATOM 4645 O O . THR C 1 111 ? 32.341 46.835 24.862 1.00 17.31 108 THR C O 1
ATOM 4649 N N . ASP C 1 112 ? 33.750 46.107 23.244 1.00 19.37 109 ASP C N 1
ATOM 4650 C CA . ASP C 1 112 ? 33.098 44.803 23.110 1.00 20.23 109 ASP C CA 1
ATOM 4651 C C . ASP C 1 112 ? 33.027 44.104 24.475 1.00 20.03 109 ASP C C 1
ATOM 4652 O O . ASP C 1 112 ? 31.979 43.560 24.839 1.0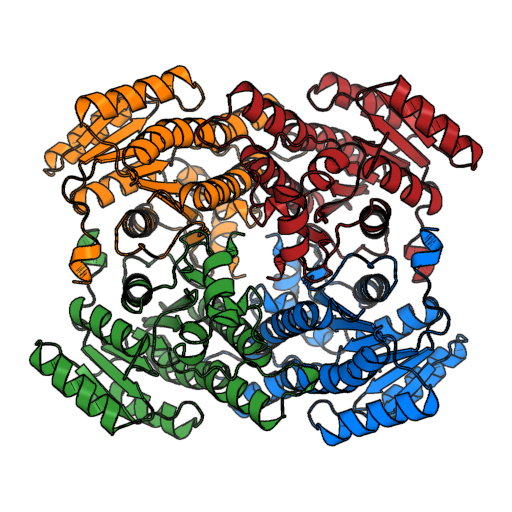0 19.32 109 ASP C O 1
ATOM 4657 N N . GLY C 1 113 ? 34.143 44.136 25.216 1.00 20.47 110 GLY C N 1
ATOM 4658 C CA . GLY C 1 113 ? 34.224 43.505 26.544 1.00 20.31 110 GLY C CA 1
ATOM 4659 C C . GLY C 1 113 ? 33.169 44.018 27.506 1.00 19.02 110 GLY C C 1
ATOM 4660 O O . GLY C 1 113 ? 32.496 43.219 28.177 1.00 18.78 110 GLY C O 1
ATOM 4661 N N . GLN C 1 114 ? 33.005 45.345 27.554 1.00 17.85 111 GLN C N 1
ATOM 4662 C CA . GLN C 1 114 ? 31.997 45.978 28.399 1.00 16.72 111 GLN C CA 1
ATOM 4663 C C . GLN C 1 114 ? 30.585 45.623 27.967 1.00 15.91 111 GLN C C 1
ATOM 4664 O O . GLN C 1 114 ? 29.758 45.308 28.814 1.00 15.79 111 GLN C O 1
ATOM 4670 N N . TRP C 1 115 ? 30.322 45.647 26.657 1.00 15.64 112 TRP C N 1
ATOM 4671 C CA . TRP C 1 115 ? 28.984 45.302 26.145 1.00 15.59 112 TRP C CA 1
ATOM 4672 C C . TRP C 1 115 ? 28.642 43.839 26.465 1.00 15.74 112 TRP C C 1
ATOM 4673 O O . TRP C 1 115 ? 27.582 43.545 27.042 1.00 15.07 112 TRP C O 1
ATOM 4684 N N . LEU C 1 116 ? 29.533 42.933 26.073 1.00 16.14 113 LEU C N 1
ATOM 4685 C CA . LEU C 1 116 ? 29.314 41.494 26.230 1.00 16.96 113 LEU C CA 1
ATOM 4686 C C . LEU C 1 116 ? 29.215 41.053 27.683 1.00 17.02 113 LEU C C 1
ATOM 4687 O O . LEU C 1 116 ? 28.437 40.150 27.992 1.00 16.85 113 LEU C O 1
ATOM 4692 N N . LYS C 1 117 ? 29.992 41.669 28.572 1.00 17.09 114 LYS C N 1
ATOM 4693 C CA . LYS C 1 117 ? 29.926 41.313 29.998 1.00 17.99 114 LYS C CA 1
ATOM 4694 C C . LYS C 1 117 ? 28.550 41.671 30.592 1.00 17.20 114 LYS C C 1
ATOM 4695 O O . LYS C 1 117 ? 27.943 40.878 31.331 1.00 15.97 114 LYS C O 1
ATOM 4701 N N . GLN C 1 118 ? 28.050 42.856 30.245 1.00 16.55 115 GLN C N 1
ATOM 4702 C CA . GLN C 1 118 ? 26.736 43.279 30.728 1.00 16.08 115 GLN C CA 1
ATOM 4703 C C . GLN C 1 118 ? 25.613 42.416 30.197 1.00 14.69 115 GLN C C 1
ATOM 4704 O O . GLN C 1 118 ? 24.724 42.005 30.963 1.00 15.37 115 GLN C O 1
ATOM 4710 N N . VAL C 1 119 ? 25.665 42.100 28.909 1.00 13.85 116 VAL C N 1
ATOM 4711 C CA . VAL C 1 119 ? 24.637 41.237 28.323 1.00 13.13 116 VAL C CA 1
ATOM 4712 C C . VAL C 1 119 ? 24.738 39.842 28.932 1.00 13.30 116 VAL C C 1
ATOM 4713 O O . VAL C 1 119 ? 23.725 39.207 29.221 1.00 12.09 116 VAL C O 1
ATOM 4717 N N . ASP C 1 120 ? 25.962 39.370 29.164 1.00 13.22 117 ASP C N 1
ATOM 4718 C CA . ASP C 1 120 ? 26.139 38.011 29.678 1.00 14.00 117 ASP C CA 1
ATOM 4719 C C . ASP C 1 120 ? 25.605 37.827 31.097 1.00 13.82 117 ASP C C 1
ATOM 4720 O O . ASP C 1 120 ? 24.926 36.840 31.372 1.00 14.08 117 ASP C O 1
ATOM 4725 N N . ILE C 1 121 ? 25.939 38.749 32.000 1.00 13.78 118 ILE C N 1
ATOM 4726 C CA . ILE C 1 121 ? 25.457 38.634 33.387 1.00 14.13 118 ILE C CA 1
ATOM 4727 C C . ILE C 1 121 ? 23.959 38.918 33.467 1.00 13.40 118 ILE C C 1
ATOM 4728 O O . ILE C 1 121 ? 23.203 38.138 34.055 1.00 12.87 118 ILE C O 1
ATOM 4733 N N . ASN C 1 122 ? 23.524 40.022 32.852 1.00 12.76 119 ASN C N 1
ATOM 4734 C CA . ASN C 1 122 ? 22.140 40.486 33.033 1.00 12.79 119 ASN C CA 1
ATOM 4735 C C . ASN C 1 122 ? 21.108 39.675 32.283 1.00 12.53 119 ASN C C 1
ATOM 4736 O O . ASN C 1 122 ? 20.043 39.392 32.823 1.00 11.93 119 ASN C O 1
ATOM 4741 N N . LEU C 1 123 ? 21.427 39.330 31.036 1.00 12.81 120 LEU C N 1
ATOM 4742 C CA . LEU C 1 123 ? 20.468 38.668 30.149 1.00 12.45 120 LEU C CA 1
ATOM 4743 C C . LEU C 1 123 ? 20.757 37.177 29.983 1.00 12.28 120 LEU C C 1
ATOM 4744 O O . LEU C 1 123 ? 19.867 36.351 30.218 1.00 11.68 120 LEU C O 1
ATOM 4749 N N . ASN C 1 124 ? 21.983 36.823 29.577 1.00 12.74 121 ASN C N 1
ATOM 4750 C CA . ASN C 1 124 ? 22.327 35.410 29.411 1.00 12.14 121 ASN C CA 1
ATOM 4751 C C . ASN C 1 124 ? 22.212 34.695 30.751 1.00 11.60 121 ASN C C 1
ATOM 4752 O O . ASN C 1 124 ? 21.734 33.573 30.797 1.00 11.53 121 ASN C O 1
ATOM 4757 N N . GLY C 1 125 ? 22.606 35.372 31.834 1.00 10.75 122 GLY C N 1
ATOM 4758 C CA . GLY C 1 125 ? 22.439 34.868 33.199 1.00 11.35 122 GLY C CA 1
ATOM 4759 C C . GLY C 1 125 ? 20.982 34.630 33.582 1.00 11.33 122 GLY C C 1
ATOM 4760 O O . GLY C 1 125 ? 20.676 33.732 34.369 1.00 11.47 122 GLY C O 1
ATOM 4761 N N . MET C 1 126 ? 20.091 35.470 33.065 1.00 10.93 123 MET C N 1
ATOM 4762 C CA . MET C 1 126 ? 18.649 35.317 33.298 1.00 10.63 123 MET C CA 1
ATOM 4763 C C . MET C 1 126 ? 18.141 34.045 32.625 1.00 11.14 123 MET C C 1
ATOM 4764 O O . MET C 1 126 ? 17.429 33.243 33.242 1.00 11.36 123 MET C O 1
ATOM 4769 N N . PHE C 1 127 ? 18.544 33.834 31.374 1.00 11.09 124 PHE C N 1
ATOM 4770 C CA . PHE C 1 127 ? 18.257 32.575 30.677 1.00 10.80 124 PHE C CA 1
ATOM 4771 C C . PHE C 1 127 ? 18.796 31.352 31.441 1.00 11.77 124 PHE C C 1
ATOM 4772 O O . PHE C 1 127 ? 18.066 30.363 31.679 1.00 10.61 124 PHE C O 1
ATOM 4780 N N . ARG C 1 128 ? 20.058 31.410 31.849 1.00 11.18 125 ARG C N 1
ATOM 4781 C CA . ARG C 1 128 ? 20.656 30.261 32.564 1.00 12.86 125 ARG C CA 1
ATOM 4782 C C . ARG C 1 128 ? 19.864 29.965 33.831 1.00 12.78 125 ARG C C 1
ATOM 4783 O O . ARG C 1 128 ? 19.502 28.819 34.092 1.00 13.57 125 ARG C O 1
ATOM 4791 N N . SER C 1 129 ? 19.568 31.010 34.597 1.00 11.86 126 SER C N 1
ATOM 4792 C CA . SER C 1 129 ? 18.915 30.812 35.888 1.00 12.70 126 SER C CA 1
ATOM 4793 C C . SER C 1 129 ? 17.448 30.385 35.739 1.00 11.98 126 SER C C 1
ATOM 4794 O O . SER C 1 129 ? 17.001 29.469 36.428 1.00 11.37 126 SER C O 1
ATOM 4797 N N . CYS C 1 130 ? 16.721 31.032 34.825 1.00 11.07 127 CYS C N 1
ATOM 4798 C CA . CYS C 1 130 ? 15.303 30.723 34.629 1.00 11.69 127 CYS C CA 1
ATOM 4799 C C . CYS C 1 130 ? 15.118 29.349 33.979 1.00 12.21 127 CYS C C 1
ATOM 4800 O O . CYS C 1 130 ? 14.150 28.651 34.290 1.00 12.51 127 CYS C O 1
ATOM 4803 N N . GLN C 1 131 ? 16.011 28.967 33.070 1.00 12.53 128 GLN C N 1
ATOM 4804 C CA . GLN C 1 131 ? 15.863 27.629 32.470 1.00 13.66 128 GLN C CA 1
ATOM 4805 C C . GLN C 1 131 ? 16.086 26.544 33.507 1.00 14.00 128 GLN C C 1
ATOM 4806 O O . GLN C 1 131 ? 15.293 25.589 33.583 1.00 13.98 128 GLN C O 1
ATOM 4812 N N . ALA C 1 132 ? 17.142 26.692 34.308 1.00 13.84 129 ALA C N 1
ATOM 4813 C CA . ALA C 1 132 ? 17.499 25.650 35.290 1.00 14.48 129 ALA C CA 1
ATOM 4814 C C . ALA C 1 132 ? 16.379 25.489 36.330 1.00 14.28 129 ALA C C 1
ATOM 4815 O O . ALA C 1 132 ? 15.952 24.374 36.616 1.00 13.64 129 ALA C O 1
ATOM 4817 N N . VAL C 1 133 ? 15.862 26.612 36.837 1.00 13.15 130 VAL C N 1
ATOM 4818 C CA . VAL C 1 133 ? 14.782 26.563 37.818 1.00 13.12 130 VAL C CA 1
ATOM 4819 C C . VAL C 1 133 ? 13.469 26.200 37.120 1.00 12.76 130 VAL C C 1
ATOM 4820 O O . VAL C 1 133 ? 12.704 25.353 37.618 1.00 12.94 130 VAL C O 1
ATOM 4824 N N . GLY C 1 134 ? 13.238 26.808 35.960 1.00 12.02 131 GLY C N 1
ATOM 4825 C CA . GLY C 1 134 ? 12.032 26.538 35.171 1.00 12.09 131 GLY C CA 1
ATOM 4826 C C . GLY C 1 134 ? 11.773 25.063 34.904 1.00 13.13 131 GLY C C 1
ATOM 4827 O O . GLY C 1 134 ? 10.636 24.627 34.948 1.00 13.40 131 GLY C O 1
ATOM 4828 N N . ARG C 1 135 ? 12.823 24.294 34.613 1.00 13.32 132 ARG C N 1
ATOM 4829 C CA . ARG C 1 135 ? 12.663 22.863 34.328 1.00 13.88 132 ARG C CA 1
ATOM 4830 C C . ARG C 1 135 ? 12.037 22.126 35.525 1.00 14.59 132 ARG C C 1
ATOM 4831 O O . ARG C 1 135 ? 11.139 21.291 35.368 1.00 14.84 132 ARG C O 1
ATOM 4839 N N . ILE C 1 136 ? 12.478 22.492 36.717 1.00 13.75 133 ILE C N 1
ATOM 4840 C CA . ILE C 1 136 ? 11.939 21.922 37.945 1.00 15.08 133 ILE C CA 1
ATOM 4841 C C . ILE C 1 136 ? 10.478 22.359 38.152 1.00 13.97 133 ILE C C 1
ATOM 4842 O O . ILE C 1 136 ? 9.611 21.551 38.510 1.00 14.09 133 ILE C O 1
ATOM 4847 N N . MET C 1 137 ? 10.212 23.648 37.955 1.00 13.46 134 MET C N 1
ATOM 4848 C CA . MET C 1 137 ? 8.849 24.160 38.145 1.00 13.03 134 MET C CA 1
ATOM 4849 C C . MET C 1 137 ? 7.873 23.480 37.167 1.00 13.89 134 MET C C 1
ATOM 4850 O O . MET C 1 137 ? 6.744 23.168 37.535 1.00 14.11 134 MET C O 1
ATOM 4855 N N . LEU C 1 138 ? 8.326 23.229 35.939 1.00 14.41 135 LEU C N 1
ATOM 4856 C CA . LEU C 1 138 ? 7.487 22.581 34.920 1.00 15.34 135 LEU C CA 1
ATOM 4857 C C . LEU C 1 138 ? 7.140 21.146 35.321 1.00 16.40 135 LEU C C 1
ATOM 4858 O O . LEU C 1 138 ? 6.008 20.686 35.152 1.00 16.66 135 LEU C O 1
ATOM 4863 N N . GLU C 1 139 ? 8.133 20.454 35.862 1.00 16.80 136 GLU C N 1
ATOM 4864 C CA . GLU C 1 139 ? 7.947 19.122 36.436 1.00 18.67 136 GLU C CA 1
ATOM 4865 C C . GLU C 1 139 ? 6.890 19.152 37.550 1.00 17.86 136 GLU C C 1
ATOM 4866 O O . GLU C 1 139 ? 5.958 18.347 37.554 1.00 18.73 136 GLU C O 1
ATOM 4872 N N . GLN C 1 140 ? 7.029 20.108 38.469 1.00 16.69 137 GLN C N 1
ATOM 4873 C CA . GLN C 1 140 ? 6.093 20.304 39.572 1.00 15.96 137 GLN C CA 1
ATOM 4874 C C . GLN C 1 140 ? 4.704 20.802 39.132 1.00 15.49 137 GLN C C 1
ATOM 4875 O O . GLN C 1 140 ? 3.740 20.763 39.914 1.00 15.19 137 GLN C O 1
ATOM 4881 N N . LYS C 1 141 ? 4.614 21.281 37.893 1.00 14.89 138 LYS C N 1
ATOM 4882 C CA . LYS C 1 141 ? 3.475 22.086 37.427 1.00 15.43 138 LYS C CA 1
ATOM 4883 C C . LYS C 1 141 ? 3.089 23.168 38.433 1.00 15.39 138 LYS C C 1
ATOM 4884 O O . LYS C 1 141 ? 1.896 23.420 38.664 1.00 15.44 138 LYS C O 1
ATOM 4890 N N . GLN C 1 142 ? 4.108 23.826 39.003 1.00 14.73 139 GLN C N 1
ATOM 4891 C CA . GLN C 1 142 ? 3.924 24.880 39.989 1.00 14.21 139 GLN C CA 1
ATOM 4892 C C . GLN C 1 142 ? 5.223 25.657 40.185 1.00 13.14 139 GLN C C 1
ATOM 4893 O O . GLN C 1 142 ? 6.286 25.060 40.334 1.00 12.33 139 GLN C O 1
ATOM 4899 N N . GLY C 1 143 ? 5.142 26.985 40.206 1.00 11.58 140 GLY C N 1
ATOM 4900 C CA . GLY C 1 143 ? 6.324 27.783 40.513 1.00 10.61 140 GLY C CA 1
ATOM 4901 C C . GLY C 1 143 ? 6.061 29.243 40.203 1.00 10.55 140 GLY C C 1
ATOM 4902 O O . GLY C 1 143 ? 5.145 29.581 39.460 1.00 9.36 140 GLY C O 1
ATOM 4903 N N . VAL C 1 144 ? 6.869 30.112 40.786 1.00 10.11 141 VAL C N 1
ATOM 4904 C CA . VAL C 1 144 ? 6.798 31.542 40.467 1.00 10.01 141 VAL C CA 1
ATOM 4905 C C . VAL C 1 144 ? 8.206 32.103 40.305 1.00 10.03 141 VAL C C 1
ATOM 4906 O O . VAL C 1 144 ? 9.102 31.808 41.104 1.00 10.10 141 VAL C O 1
ATOM 4910 N N . ILE C 1 145 ? 8.378 32.902 39.260 1.00 8.94 142 ILE C N 1
ATOM 4911 C CA . ILE C 1 145 ? 9.613 33.620 39.014 1.00 9.62 142 ILE C CA 1
ATOM 4912 C C . ILE C 1 145 ? 9.340 35.113 39.168 1.00 9.82 142 ILE C C 1
ATOM 4913 O O . ILE C 1 145 ? 8.313 35.633 38.678 1.00 10.07 142 ILE C O 1
ATOM 4918 N N . VAL C 1 146 ? 10.252 35.805 39.844 1.00 9.11 143 VAL C N 1
ATOM 4919 C CA . VAL C 1 146 ? 10.238 37.262 39.815 1.00 8.63 143 VAL C CA 1
ATOM 4920 C C . VAL C 1 146 ? 11.624 37.735 39.382 1.00 9.47 143 VAL C C 1
ATOM 4921 O O . VAL C 1 146 ? 12.596 37.420 40.046 1.00 10.20 143 VAL C O 1
ATOM 4925 N N . ALA C 1 147 ? 11.723 38.487 38.288 1.00 9.41 144 ALA C N 1
ATOM 4926 C CA . ALA C 1 147 ? 13.015 39.044 37.887 1.00 9.79 144 ALA C CA 1
ATOM 4927 C C . ALA C 1 147 ? 13.128 40.483 38.372 1.00 10.13 144 ALA C C 1
ATOM 4928 O O . ALA C 1 147 ? 12.154 41.219 38.354 1.00 9.65 144 ALA C O 1
ATOM 4930 N N . ILE C 1 148 ? 14.328 40.880 38.764 1.00 10.15 145 ILE C N 1
ATOM 4931 C CA . ILE C 1 148 ? 14.630 42.304 38.960 1.00 10.39 145 ILE C CA 1
ATOM 4932 C C . ILE C 1 148 ? 15.015 42.875 37.612 1.00 10.64 145 ILE C C 1
ATOM 4933 O O . ILE C 1 148 ? 16.143 42.650 37.114 1.00 11.61 145 ILE C O 1
ATOM 4938 N N . GLY C 1 149 ? 14.074 43.603 37.024 1.00 9.83 146 GLY C N 1
ATOM 4939 C CA . GLY C 1 149 ? 14.291 44.300 35.753 1.00 10.42 146 GLY C CA 1
ATOM 4940 C C . GLY C 1 149 ? 14.806 45.674 36.131 1.00 10.14 146 GLY C C 1
ATOM 4941 O O . GLY C 1 149 ? 15.537 45.827 37.115 1.00 9.98 146 GLY C O 1
ATOM 4942 N N . SER C 1 150 ? 14.402 46.685 35.372 1.00 10.01 147 SER C N 1
ATOM 4943 C CA . SER C 1 150 ? 14.811 48.054 35.649 1.00 9.97 147 SER C CA 1
ATOM 4944 C C . SER C 1 150 ? 13.953 49.024 34.849 1.00 9.20 147 SER C C 1
ATOM 4945 O O . SER C 1 150 ? 13.546 48.723 33.722 1.00 9.04 147 SER C O 1
ATOM 4948 N N . MET C 1 151 ? 13.702 50.204 35.409 1.00 8.39 148 MET C N 1
ATOM 4949 C CA . MET C 1 151 ? 13.093 51.246 34.593 1.00 8.49 148 MET C CA 1
ATOM 4950 C C . MET C 1 151 ? 13.953 51.537 33.357 1.00 8.63 148 MET C C 1
ATOM 4951 O O . MET C 1 151 ? 13.444 52.052 32.354 1.00 9.12 148 MET C O 1
ATOM 4956 N N . SER C 1 152 ? 15.254 51.224 33.437 1.00 9.30 149 SER C N 1
ATOM 4957 C CA . SER C 1 152 ? 16.197 51.335 32.300 1.00 9.68 149 SER C CA 1
ATOM 4958 C C . SER C 1 152 ? 15.806 50.468 31.082 1.00 10.50 149 SER C C 1
ATOM 4959 O O . SER C 1 152 ? 16.288 50.703 29.968 1.00 10.00 149 SER C O 1
ATOM 4962 N N . GLY C 1 153 ? 14.951 49.468 31.294 1.00 9.58 150 GLY C N 1
ATOM 4963 C CA . GLY C 1 153 ? 14.416 48.659 30.189 1.00 10.90 150 GLY C CA 1
ATOM 4964 C C . GLY C 1 153 ? 13.339 49.374 29.375 1.00 11.17 150 GLY C C 1
ATOM 4965 O O . GLY C 1 153 ? 13.014 48.953 28.250 1.00 11.02 150 GLY C O 1
ATOM 4966 N N . LEU C 1 154 ? 12.764 50.432 29.947 1.00 10.90 151 LEU C N 1
ATOM 4967 C CA . LEU C 1 154 ? 11.709 51.206 29.281 1.00 11.76 151 LEU C CA 1
ATOM 4968 C C . LEU C 1 154 ? 12.060 52.662 28.971 1.00 10.80 151 LEU C C 1
ATOM 4969 O O . LEU C 1 154 ? 11.628 53.179 27.937 1.00 11.71 151 LEU C O 1
ATOM 4974 N N . ILE C 1 155 ? 12.787 53.327 29.869 1.00 9.88 152 ILE C N 1
ATOM 4975 C CA . ILE C 1 155 ? 13.307 54.668 29.573 1.00 9.48 152 ILE C CA 1
ATOM 4976 C C . ILE C 1 155 ? 14.837 54.664 29.614 1.00 10.05 152 ILE C C 1
ATOM 4977 O O . ILE C 1 155 ? 15.446 53.695 30.056 1.00 9.11 152 ILE C O 1
ATOM 4982 N N . VAL C 1 156 ? 15.442 55.752 29.134 1.00 10.24 153 VAL C N 1
ATOM 4983 C CA . VAL C 1 156 ? 16.890 55.862 29.071 1.00 10.81 153 VAL C CA 1
ATOM 4984 C C . VAL C 1 156 ? 17.334 56.841 30.134 1.00 11.17 153 VAL C C 1
ATOM 4985 O O . VAL C 1 156 ? 16.919 58.003 30.131 1.00 11.52 153 VAL C O 1
ATOM 4989 N N . ASN C 1 157 ? 18.173 56.360 31.055 1.00 11.56 154 ASN C N 1
ATOM 4990 C CA . ASN C 1 157 ? 18.666 57.161 32.173 1.00 11.39 154 ASN C CA 1
ATOM 4991 C C . ASN C 1 157 ? 19.476 58.367 31.704 1.00 11.76 154 ASN C C 1
ATOM 4992 O O . ASN C 1 157 ? 20.095 58.344 30.630 1.00 12.93 154 ASN C O 1
ATOM 4997 N N . ARG C 1 158 ? 19.475 59.413 32.519 1.00 12.29 155 ARG C N 1
ATOM 4998 C CA . ARG C 1 158 ? 20.283 60.607 32.224 1.00 13.34 155 ARG C CA 1
ATOM 4999 C C . ARG C 1 158 ? 20.876 61.189 33.509 1.00 13.10 155 ARG C C 1
ATOM 5000 O O . ARG C 1 158 ? 20.259 61.129 34.578 1.00 12.78 155 ARG C O 1
ATOM 5008 N N . PRO C 1 159 ? 22.080 61.760 33.420 1.00 14.06 156 PRO C N 1
ATOM 5009 C CA . PRO C 1 159 ? 22.893 61.906 32.208 1.00 14.81 156 PRO C CA 1
ATOM 5010 C C . PRO C 1 159 ? 23.805 60.708 31.897 1.00 14.78 156 PRO C C 1
ATOM 5011 O O . PRO C 1 159 ? 24.455 60.694 30.852 1.00 14.94 156 PRO C O 1
ATOM 5015 N N . GLN C 1 160 ? 23.843 59.709 32.778 1.00 14.55 157 GLN C N 1
ATOM 5016 C CA . GLN C 1 160 ? 24.847 58.655 32.653 1.00 14.11 157 GLN C CA 1
ATOM 5017 C C . GLN C 1 160 ? 24.523 57.710 31.491 1.00 13.70 157 GLN C C 1
ATOM 5018 O O . GLN C 1 160 ? 23.387 57.259 31.335 1.00 13.30 157 GLN C O 1
ATOM 5024 N N . GLN C 1 161 ? 25.537 57.423 30.682 1.00 13.77 158 GLN C N 1
ATOM 5025 C CA . GLN C 1 161 ? 25.374 56.615 29.491 1.00 13.41 158 GLN C CA 1
ATOM 5026 C C . GLN C 1 161 ? 25.601 55.137 29.851 1.00 13.14 158 GLN C C 1
ATOM 5027 O O . GLN C 1 161 ? 26.571 54.792 30.519 1.00 13.63 158 GLN C O 1
ATOM 5033 N N . GLN C 1 162 ? 24.693 54.267 29.414 1.00 11.89 159 GLN C N 1
ATOM 5034 C CA . GLN C 1 162 ? 24.766 52.855 29.778 1.00 12.05 159 GLN C CA 1
ATOM 5035 C C . GLN C 1 162 ? 23.904 52.028 28.849 1.00 11.31 159 GLN C C 1
ATOM 5036 O O . GLN C 1 162 ? 23.015 51.295 29.295 1.00 11.16 159 GLN C O 1
ATOM 5042 N N . ALA C 1 163 ? 24.165 52.138 27.547 1.00 11.54 160 ALA C N 1
ATOM 5043 C CA . ALA C 1 163 ? 23.240 51.591 26.556 1.00 11.70 160 ALA C CA 1
ATOM 5044 C C . ALA C 1 163 ? 23.115 50.077 26.660 1.00 11.11 160 ALA C C 1
ATOM 5045 O O . ALA C 1 163 ? 22.046 49.529 26.395 1.00 10.08 160 ALA C O 1
ATOM 5047 N N . ALA C 1 164 ? 24.210 49.408 27.031 1.00 11.56 161 ALA C N 1
ATOM 5048 C CA . ALA C 1 164 ? 24.195 47.947 27.203 1.00 11.83 161 ALA C CA 1
ATOM 5049 C C . ALA C 1 164 ? 23.313 47.538 28.367 1.00 11.77 161 ALA C C 1
ATOM 5050 O O . ALA C 1 164 ? 22.562 46.542 28.278 1.00 12.16 161 ALA C O 1
ATOM 5052 N N . TYR C 1 165 ? 23.410 48.277 29.466 1.00 11.14 162 TYR C N 1
ATOM 5053 C CA . TYR C 1 165 ? 22.543 48.000 30.606 1.00 11.47 162 TYR C CA 1
ATOM 5054 C C . TYR C 1 165 ? 21.062 48.108 30.223 1.00 10.59 162 TYR C C 1
ATOM 5055 O O . TYR C 1 165 ? 20.273 47.190 30.482 1.00 9.79 162 TYR C O 1
ATOM 5064 N N . ASN C 1 166 ? 20.709 49.242 29.621 1.00 10.34 163 ASN C N 1
ATOM 5065 C CA . ASN C 1 166 ? 19.346 49.521 29.198 1.00 9.57 163 ASN C CA 1
ATOM 5066 C C . ASN C 1 166 ? 18.831 48.423 28.282 1.00 8.94 163 ASN C C 1
ATOM 5067 O O . ASN C 1 166 ? 17.729 47.915 28.509 1.00 8.82 163 ASN C O 1
ATOM 5072 N N . ALA C 1 167 ? 19.622 48.057 27.263 1.00 9.90 164 ALA C N 1
ATOM 5073 C CA . ALA C 1 167 ? 19.247 46.982 26.321 1.00 10.15 164 ALA C CA 1
ATOM 5074 C C . ALA C 1 167 ? 19.069 45.631 27.021 1.00 10.55 164 ALA C C 1
ATOM 5075 O O . ALA C 1 167 ? 18.103 44.901 26.754 1.00 10.62 164 ALA C O 1
ATOM 5077 N N . SER C 1 168 ? 20.001 45.313 27.914 1.00 10.46 165 SER C N 1
ATOM 5078 C CA . SER C 1 168 ? 19.993 44.018 28.578 1.00 11.49 165 SER C CA 1
ATOM 5079 C C . SER C 1 168 ? 18.732 43.896 29.449 1.00 10.93 165 SER C C 1
ATOM 5080 O O . SER C 1 168 ? 18.124 42.829 29.510 1.00 10.69 165 SER C O 1
ATOM 5083 N N . LYS C 1 169 ? 18.340 44.987 30.114 1.00 10.34 166 LYS C N 1
ATOM 5084 C CA . LYS C 1 169 ? 17.144 44.948 30.988 1.00 9.80 166 LYS C CA 1
ATOM 5085 C C . LYS C 1 169 ? 15.849 44.918 30.187 1.00 9.19 166 LYS C C 1
ATOM 5086 O O . LYS C 1 169 ? 14.903 44.230 30.586 1.00 9.46 166 LYS C O 1
ATOM 5092 N N . ALA C 1 170 ? 15.794 45.601 29.037 1.00 8.35 167 ALA C N 1
ATOM 5093 C CA . ALA C 1 170 ? 14.647 45.402 28.130 1.00 8.97 167 ALA C CA 1
ATOM 5094 C C . ALA C 1 170 ? 14.564 43.936 27.687 1.00 9.23 167 ALA C C 1
ATOM 5095 O O . ALA C 1 170 ? 13.490 43.366 27.643 1.00 9.13 167 ALA C O 1
ATOM 5097 N N . GLY C 1 171 ? 15.721 43.332 27.384 1.00 9.84 168 GLY C N 1
ATOM 5098 C CA . GLY C 1 171 ? 15.809 41.906 27.094 1.00 9.63 168 GLY C CA 1
ATOM 5099 C C . GLY C 1 171 ? 15.247 41.042 28.216 1.00 9.33 168 GLY C C 1
ATOM 5100 O O . GLY C 1 171 ? 14.459 40.118 27.960 1.00 9.65 168 GLY C O 1
ATOM 5101 N N . VAL C 1 172 ? 15.650 41.334 29.455 1.00 7.70 169 VAL C N 1
ATOM 5102 C CA . VAL C 1 172 ? 15.142 40.600 30.627 1.00 8.50 169 VAL C CA 1
ATOM 5103 C C . VAL C 1 172 ? 13.606 40.705 30.678 1.00 8.31 169 VAL C C 1
ATOM 5104 O O . VAL C 1 172 ? 12.923 39.691 30.832 1.00 8.53 169 VAL C O 1
ATOM 5108 N N . HIS C 1 173 ? 13.062 41.921 30.552 1.00 7.61 170 HIS C N 1
ATOM 5109 C CA . HIS C 1 173 ? 11.591 42.078 30.612 1.00 8.43 170 HIS C CA 1
ATOM 5110 C C . HIS C 1 173 ? 10.884 41.170 29.605 1.00 8.51 170 HIS C C 1
ATOM 5111 O O . HIS C 1 173 ? 9.933 40.453 29.948 1.00 8.43 170 HIS C O 1
ATOM 5118 N N . GLN C 1 174 ? 11.334 41.218 28.352 1.00 8.88 171 GLN C N 1
ATOM 5119 C CA . GLN C 1 174 ? 10.647 40.491 27.289 1.00 8.42 171 GLN C CA 1
ATOM 5120 C C . GLN C 1 174 ? 10.928 38.980 27.349 1.00 8.65 171 GLN C C 1
ATOM 5121 O O . GLN C 1 174 ? 10.072 38.184 26.955 1.00 7.71 171 GLN C O 1
ATOM 5127 N N . TYR C 1 175 ? 12.120 38.597 27.819 1.00 8.31 172 TYR C N 1
ATOM 5128 C CA . TYR C 1 175 ? 12.396 37.179 28.138 1.00 8.92 172 TYR C CA 1
ATOM 5129 C C . TYR C 1 175 ? 11.409 36.627 29.179 1.00 8.93 172 TYR C C 1
ATOM 5130 O O . TYR C 1 175 ? 10.807 35.539 28.992 1.00 9.39 172 TYR C O 1
ATOM 5139 N N . ILE C 1 176 ? 11.253 37.364 30.285 1.00 8.70 173 ILE C N 1
ATOM 5140 C CA . ILE C 1 176 ? 10.323 36.970 31.356 1.00 8.79 173 ILE C CA 1
ATOM 5141 C C . ILE C 1 176 ? 8.899 36.861 30.813 1.00 8.96 173 ILE C C 1
ATOM 5142 O O . ILE C 1 176 ? 8.187 35.922 31.131 1.00 8.58 173 ILE C O 1
ATOM 5147 N N . ARG C 1 177 ? 8.501 37.816 29.973 1.00 8.59 174 ARG C N 1
ATOM 5148 C CA . ARG C 1 177 ? 7.174 37.774 29.370 1.00 8.25 174 ARG C CA 1
ATOM 5149 C C . ARG C 1 177 ? 7.016 36.536 28.467 1.00 8.93 174 ARG C C 1
ATOM 5150 O O . ARG C 1 177 ? 5.938 35.944 28.420 1.00 8.20 174 ARG C O 1
ATOM 5158 N N . SER C 1 178 ? 8.081 36.165 27.749 1.00 8.53 175 SER C N 1
ATOM 5159 C CA . SER C 1 178 ? 8.042 34.976 26.885 1.00 9.92 175 SER C CA 1
ATOM 5160 C C . SER C 1 178 ? 7.846 33.735 27.743 1.00 9.93 175 SER C C 1
ATOM 5161 O O . SER C 1 178 ? 7.053 32.861 27.390 1.00 10.17 175 SER C O 1
ATOM 5164 N N . LEU C 1 179 ? 8.563 33.666 28.871 1.00 9.54 176 LEU C N 1
ATOM 5165 C CA . LEU C 1 179 ? 8.392 32.532 29.813 1.00 10.25 176 LEU C CA 1
ATOM 5166 C C . LEU C 1 179 ? 6.972 32.513 30.374 1.00 9.89 176 LEU C C 1
ATOM 5167 O O . LEU C 1 179 ? 6.368 31.443 30.513 1.00 10.25 176 LEU C O 1
ATOM 5172 N N . ALA C 1 180 ? 6.461 33.692 30.708 1.00 10.11 177 ALA C N 1
ATOM 5173 C CA . ALA C 1 180 ? 5.089 33.823 31.241 1.00 9.53 177 ALA C CA 1
ATOM 5174 C C . ALA C 1 180 ? 4.084 33.198 30.269 1.00 10.33 177 ALA C C 1
ATOM 5175 O O . ALA C 1 180 ? 3.222 32.408 30.681 1.00 10.75 177 ALA C O 1
ATOM 5177 N N . ALA C 1 181 ? 4.207 33.535 28.985 1.00 10.28 178 ALA C N 1
ATOM 5178 C CA . ALA C 1 181 ? 3.295 33.007 27.963 1.00 10.84 178 ALA C CA 1
ATOM 5179 C C . ALA C 1 181 ? 3.478 31.503 27.775 1.00 11.50 178 ALA C C 1
ATOM 5180 O O . ALA C 1 181 ? 2.495 30.741 27.708 1.00 12.10 178 ALA C O 1
ATOM 5182 N N . GLU C 1 182 ? 4.733 31.071 27.672 1.00 11.03 179 GLU C N 1
ATOM 5183 C CA . GLU C 1 182 ? 5.004 29.657 27.392 1.00 11.88 179 GLU C CA 1
ATOM 5184 C C . GLU C 1 182 ? 4.573 28.759 28.553 1.00 11.72 179 GLU C C 1
ATOM 5185 O O . GLU C 1 182 ? 4.086 27.655 28.345 1.00 12.55 179 GLU C O 1
ATOM 5191 N N . TRP C 1 183 ? 4.758 29.245 29.775 1.00 11.59 180 TRP C N 1
ATOM 5192 C CA . TRP C 1 183 ? 4.591 28.403 30.954 1.00 11.47 180 TRP C CA 1
ATOM 5193 C C . TRP C 1 183 ? 3.277 28.611 31.718 1.00 11.13 180 TRP C C 1
ATOM 5194 O O . TRP C 1 183 ? 2.977 27.862 32.649 1.00 11.71 180 TRP C O 1
ATOM 5205 N N . ALA C 1 184 ? 2.490 29.616 31.314 1.00 10.90 181 ALA C N 1
ATOM 5206 C CA . ALA C 1 184 ? 1.174 29.880 31.925 1.00 11.32 181 ALA C CA 1
ATOM 5207 C C . ALA C 1 184 ? 0.272 28.655 32.104 1.00 12.43 181 ALA C C 1
ATOM 5208 O O . ALA C 1 184 ? -0.335 28.503 33.158 1.00 12.45 181 ALA C O 1
ATOM 5210 N N . PRO C 1 185 ? 0.141 27.798 31.070 1.00 13.61 182 PRO C N 1
ATOM 5211 C CA . PRO C 1 185 ? -0.727 26.622 31.228 1.00 15.05 182 PRO C CA 1
ATOM 5212 C C . PRO C 1 185 ? -0.193 25.549 32.194 1.00 15.46 182 PRO C C 1
ATOM 5213 O O . PRO C 1 185 ? -0.887 24.544 32.422 1.00 17.06 182 PRO C O 1
ATOM 5217 N N . HIS C 1 186 ? 1.015 25.742 32.729 1.00 14.55 183 HIS C N 1
ATOM 5218 C CA . HIS C 1 186 ? 1.695 24.729 33.541 1.00 15.68 183 HIS C CA 1
ATOM 5219 C C . HIS C 1 186 ? 1.887 25.109 35.007 1.00 15.69 183 HIS C C 1
ATOM 5220 O O . HIS C 1 186 ? 2.755 24.551 35.697 1.00 16.36 183 HIS C O 1
ATOM 5227 N N . GLY C 1 187 ? 1.075 26.053 35.480 1.00 14.42 184 GLY C N 1
ATOM 5228 C CA . GLY C 1 187 ? 1.053 26.396 36.897 1.00 14.27 184 GLY C CA 1
ATOM 5229 C C . GLY C 1 187 ? 2.165 27.353 37.304 1.00 13.21 184 GLY C C 1
ATOM 5230 O O . GLY C 1 187 ? 2.456 27.502 38.485 1.00 14.54 184 GLY C O 1
ATOM 5231 N N . ILE C 1 188 ? 2.791 27.990 36.318 1.00 12.27 185 ILE C N 1
ATOM 5232 C CA . ILE C 1 188 ? 3.918 28.876 36.580 1.00 11.57 185 ILE C CA 1
ATOM 5233 C C . ILE C 1 188 ? 3.492 30.305 36.253 1.00 11.62 185 ILE C C 1
ATOM 5234 O O . ILE C 1 188 ? 2.779 30.535 35.256 1.00 12.17 185 ILE C O 1
ATOM 5239 N N . ARG C 1 189 ? 3.914 31.248 37.100 1.00 10.41 186 ARG C N 1
ATOM 5240 C CA . ARG C 1 189 ? 3.814 32.681 36.821 1.00 9.59 186 ARG C CA 1
ATOM 5241 C C . ARG C 1 189 ? 5.220 33.257 36.771 1.00 9.42 186 ARG C C 1
ATOM 5242 O O . ARG C 1 189 ? 6.119 32.789 37.495 1.00 9.00 186 ARG C O 1
ATOM 5250 N N . ALA C 1 190 ? 5.407 34.260 35.920 1.00 8.70 187 ALA C N 1
ATOM 5251 C CA . ALA C 1 190 ? 6.685 34.953 35.817 1.00 9.17 187 ALA C CA 1
ATOM 5252 C C . ALA C 1 190 ? 6.401 36.447 35.620 1.00 8.66 187 ALA C C 1
ATOM 5253 O O . ALA C 1 190 ? 5.684 36.832 34.687 1.00 8.54 187 ALA C O 1
ATOM 5255 N N . ASN C 1 191 ? 6.912 37.270 36.526 1.00 8.55 188 ASN C N 1
ATOM 5256 C CA . ASN C 1 191 ? 6.791 38.735 36.410 1.00 8.46 188 ASN C CA 1
ATOM 5257 C C . ASN C 1 191 ? 8.133 39.389 36.655 1.00 8.65 188 ASN C C 1
ATOM 5258 O O . ASN C 1 191 ? 9.063 38.729 37.127 1.00 8.19 188 ASN C O 1
ATOM 5263 N N . ALA C 1 192 ? 8.232 40.678 36.334 1.00 8.31 189 ALA C N 1
ATOM 5264 C CA . ALA C 1 192 ? 9.431 41.460 36.634 1.00 8.95 189 ALA C CA 1
ATOM 5265 C C . ALA C 1 192 ? 9.068 42.772 37.335 1.00 9.24 189 ALA C C 1
ATOM 5266 O O . ALA C 1 192 ? 7.965 43.315 37.123 1.00 10.62 189 ALA C O 1
ATOM 5268 N N . VAL C 1 193 ? 9.961 43.247 38.209 1.00 8.96 190 VAL C N 1
ATOM 5269 C CA . VAL C 1 193 ? 9.847 44.604 38.741 1.00 9.20 190 VAL C CA 1
ATOM 5270 C C . VAL C 1 193 ? 10.797 45.517 37.977 1.00 8.67 190 VAL C C 1
ATOM 5271 O O . VAL C 1 193 ? 11.910 45.110 37.612 1.00 9.23 190 VAL C O 1
ATOM 5275 N N . ALA C 1 194 ? 10.361 46.748 37.730 1.00 8.65 191 ALA C N 1
ATOM 5276 C CA . ALA C 1 194 ? 11.189 47.721 37.018 1.00 8.60 191 ALA C CA 1
ATOM 5277 C C . ALA C 1 194 ? 11.400 48.924 37.955 1.00 9.01 191 ALA C C 1
ATOM 5278 O O . ALA C 1 194 ? 10.637 49.883 37.935 1.00 9.41 191 ALA C O 1
ATOM 5280 N N . PRO C 1 195 ? 12.409 48.842 38.836 1.00 9.66 192 PRO C N 1
ATOM 5281 C CA . PRO C 1 195 ? 12.613 49.918 39.813 1.00 9.72 192 PRO C CA 1
ATOM 5282 C C . PRO C 1 195 ? 13.311 51.172 39.276 1.00 9.71 192 PRO C C 1
ATOM 5283 O O . PRO C 1 195 ? 13.998 51.143 38.231 1.00 9.27 192 PRO C O 1
ATOM 5287 N N . THR C 1 196 ? 13.096 52.286 39.985 1.00 9.18 193 THR C N 1
ATOM 5288 C CA . THR C 1 196 ? 13.942 53.476 39.842 1.00 9.24 193 THR C CA 1
ATOM 5289 C C . THR C 1 196 ? 15.289 53.243 40.547 1.00 10.07 193 THR C C 1
ATOM 5290 O O . THR C 1 196 ? 15.604 52.114 40.968 1.00 11.01 193 THR C O 1
ATOM 5294 N N . TYR C 1 197 ? 16.069 54.307 40.678 1.00 10.13 194 TYR C N 1
ATOM 5295 C CA . TYR C 1 197 ? 17.314 54.283 41.444 1.00 10.55 194 TYR C CA 1
ATOM 5296 C C . TYR C 1 197 ? 17.017 53.824 42.864 1.00 11.22 194 TYR C C 1
ATOM 5297 O O . TYR C 1 197 ? 16.091 54.327 43.507 1.00 10.46 194 TYR C O 1
ATOM 5306 N N . ILE C 1 198 ? 17.800 52.859 43.324 1.00 11.49 195 ILE C N 1
ATOM 5307 C CA . ILE C 1 198 ? 17.695 52.365 44.686 1.00 13.31 195 ILE C CA 1
ATOM 5308 C C . ILE C 1 198 ? 19.038 52.609 45.393 1.00 14.55 195 ILE C C 1
ATOM 5309 O O . ILE C 1 198 ? 20.092 52.338 44.837 1.00 14.66 195 ILE C O 1
ATOM 5314 N N . GLU C 1 199 ? 18.988 53.097 46.627 1.00 15.93 196 GLU C N 1
ATOM 5315 C CA . GLU C 1 199 ? 20.196 53.313 47.402 1.00 18.67 196 GLU C CA 1
ATOM 5316 C C . GLU C 1 199 ? 20.850 51.978 47.754 1.00 19.23 196 GLU C C 1
ATOM 5317 O O . GLU C 1 199 ? 20.294 51.196 48.519 1.00 19.33 196 GLU C O 1
ATOM 5323 N N . THR C 1 200 ? 22.010 51.721 47.155 1.00 21.31 197 THR C N 1
ATOM 5324 C CA . THR C 1 200 ? 22.784 50.483 47.385 1.00 22.91 197 THR C CA 1
ATOM 5325 C C . THR C 1 200 ? 24.260 50.783 47.195 1.00 24.91 197 THR C C 1
ATOM 5326 O O . THR C 1 200 ? 24.617 51.879 46.789 1.00 25.41 197 THR C O 1
ATOM 5330 N N . THR C 1 201 ? 25.115 49.788 47.443 1.00 27.04 198 THR C N 1
ATOM 5331 C CA . THR C 1 201 ? 26.549 49.914 47.126 1.00 29.19 198 THR C CA 1
ATOM 5332 C C . THR C 1 201 ? 26.783 50.257 45.642 1.00 30.41 198 THR C C 1
ATOM 5333 O O . THR C 1 201 ? 27.713 51.002 45.308 1.00 31.66 198 THR C O 1
ATOM 5337 N N . LEU C 1 202 ? 25.922 49.744 44.763 1.00 30.88 199 LEU C N 1
ATOM 5338 C CA . LEU C 1 202 ? 26.082 49.917 43.316 1.00 31.93 199 LEU C CA 1
ATOM 5339 C C . LEU C 1 202 ? 25.661 51.298 42.760 1.00 32.56 199 LEU C C 1
ATOM 5340 O O . LEU C 1 202 ? 25.959 51.615 41.596 1.00 32.68 199 LEU C O 1
ATOM 5345 N N . THR C 1 203 ? 24.970 52.106 43.571 1.00 32.63 200 THR C N 1
ATOM 5346 C CA . THR C 1 203 ? 24.552 53.450 43.145 1.00 32.82 200 THR C CA 1
ATOM 5347 C C . THR C 1 203 ? 25.260 54.558 43.925 1.00 34.33 200 THR C C 1
ATOM 5348 O O . THR C 1 203 ? 24.983 55.752 43.725 1.00 33.38 200 THR C O 1
ATOM 5352 N N . ARG C 1 204 ? 26.175 54.160 44.809 1.00 36.04 201 ARG C N 1
ATOM 5353 C CA . ARG C 1 204 ? 27.011 55.117 45.529 1.00 38.38 201 ARG C CA 1
ATOM 5354 C C . ARG C 1 204 ? 27.693 56.109 44.604 1.00 39.11 201 ARG C C 1
ATOM 5355 O O . ARG C 1 204 ? 27.699 57.305 44.884 1.00 40.04 201 ARG C O 1
ATOM 5363 N N . PHE C 1 205 ? 28.253 55.610 43.501 1.00 39.95 202 PHE C N 1
ATOM 5364 C CA . PHE C 1 205 ? 28.987 56.451 42.542 1.00 40.70 202 PHE C CA 1
ATOM 5365 C C . PHE C 1 205 ? 28.121 57.568 41.939 1.00 39.59 202 PHE C C 1
ATOM 5366 O O . PHE C 1 205 ? 28.621 58.649 41.606 1.00 40.16 202 PHE C O 1
ATOM 5374 N N . GLY C 1 206 ? 26.832 57.299 41.783 1.00 37.51 203 GLY C N 1
ATOM 5375 C CA . GLY C 1 206 ? 25.918 58.304 41.288 1.00 35.33 203 GLY C CA 1
ATOM 5376 C C . GLY C 1 206 ? 25.405 59.191 42.399 1.00 34.41 203 GLY C C 1
ATOM 5377 O O . GLY C 1 206 ? 25.318 60.407 42.235 1.00 33.80 203 GLY C O 1
ATOM 5378 N N . MET C 1 207 ? 25.067 58.587 43.538 1.00 33.24 204 MET C N 1
ATOM 5379 C CA . MET C 1 207 ? 24.476 59.349 44.636 1.00 33.11 204 MET C CA 1
ATOM 5380 C C . MET C 1 207 ? 25.442 60.359 45.244 1.00 33.05 204 MET C C 1
ATOM 5381 O O . MET C 1 207 ? 25.018 61.403 45.738 1.00 32.85 204 MET C O 1
ATOM 5386 N N . GLU C 1 208 ? 26.736 60.055 45.167 1.00 33.00 205 GLU C N 1
ATOM 5387 C CA . GLU C 1 208 ? 27.780 60.934 45.698 1.00 33.74 205 GLU C CA 1
ATOM 5388 C C . GLU C 1 208 ? 28.305 61.905 44.643 1.00 33.06 205 GLU C C 1
ATOM 5389 O O . GLU C 1 208 ? 29.168 62.737 44.933 1.00 33.42 205 GLU C O 1
ATOM 5395 N N . LYS C 1 209 ? 27.795 61.795 43.417 1.00 31.28 206 LYS C N 1
ATOM 5396 C CA . LYS C 1 209 ? 28.161 62.736 42.362 1.00 30.57 206 LYS C CA 1
ATOM 5397 C C . LYS C 1 209 ? 26.963 63.624 42.027 1.00 29.37 206 LYS C C 1
ATOM 5398 O O . LYS C 1 209 ? 25.994 63.145 41.431 1.00 27.93 206 LYS C O 1
ATOM 5404 N N . PRO C 1 210 ? 27.019 64.914 42.420 1.00 28.90 207 PRO C N 1
ATOM 5405 C CA . PRO C 1 210 ? 25.909 65.860 42.263 1.00 28.29 207 PRO C CA 1
ATOM 5406 C C . PRO C 1 210 ? 25.340 65.976 40.846 1.00 27.52 207 PRO C C 1
ATOM 5407 O O . PRO C 1 210 ? 24.118 66.044 40.687 1.00 27.10 207 PRO C O 1
ATOM 5411 N N . GLU C 1 211 ? 26.200 65.982 39.831 1.00 26.92 208 GLU C N 1
ATOM 5412 C CA . GLU C 1 211 ? 25.739 66.025 38.444 1.00 26.98 208 GLU C CA 1
ATOM 5413 C C . GLU C 1 211 ? 24.745 64.893 38.163 1.00 24.45 208 GLU C C 1
ATOM 5414 O O . GLU C 1 211 ? 23.799 65.072 37.395 1.00 23.99 208 GLU C O 1
ATOM 5420 N N . LEU C 1 212 ? 24.997 63.733 38.766 1.00 23.02 209 LEU C N 1
ATOM 5421 C CA . LEU C 1 212 ? 24.136 62.555 38.610 1.00 22.00 209 LEU C CA 1
ATOM 5422 C C . LEU C 1 212 ? 22.951 62.599 39.579 1.00 20.63 209 LEU C C 1
ATOM 5423 O O . LEU C 1 212 ? 21.801 62.629 39.149 1.00 19.05 209 LEU C O 1
ATOM 5428 N N . TYR C 1 213 ? 23.236 62.625 40.884 1.00 20.16 210 TYR C N 1
ATOM 5429 C CA . TYR C 1 213 ? 22.184 62.599 41.900 1.00 19.39 210 TYR C CA 1
ATOM 5430 C C . TYR C 1 213 ? 21.132 63.708 41.721 1.00 18.83 210 TYR C C 1
ATOM 5431 O O . TYR C 1 213 ? 19.938 63.435 41.789 1.00 17.66 210 TYR C O 1
ATOM 5440 N N . ASP C 1 214 ? 21.566 64.943 41.481 1.00 18.03 211 ASP C N 1
ATOM 5441 C CA . ASP C 1 214 ? 20.621 66.057 41.336 1.00 18.65 211 ASP C CA 1
ATOM 5442 C C . ASP C 1 214 ? 19.679 65.831 40.152 1.00 17.44 211 ASP C C 1
ATOM 5443 O O . ASP C 1 214 ? 18.480 66.124 40.233 1.00 17.38 211 ASP C O 1
ATOM 5448 N N . ALA C 1 215 ? 20.221 65.296 39.061 1.00 17.11 212 ALA C N 1
ATOM 5449 C CA . ALA C 1 215 ? 19.423 64.967 37.879 1.00 15.84 212 ALA C CA 1
ATOM 5450 C C . ALA C 1 215 ? 18.395 63.869 38.187 1.00 14.91 212 ALA C C 1
ATOM 5451 O O . ALA C 1 215 ? 17.224 63.967 37.798 1.00 14.47 212 ALA C O 1
ATOM 5453 N N . TRP C 1 216 ? 18.841 62.824 38.877 1.00 13.74 213 TRP C N 1
ATOM 5454 C CA . TRP C 1 216 ? 17.950 61.730 39.295 1.00 13.24 213 TRP C CA 1
ATOM 5455 C C . TRP C 1 216 ? 16.762 62.223 40.120 1.00 12.91 213 TRP C C 1
ATOM 5456 O O . TRP C 1 216 ? 15.613 61.905 39.820 1.00 12.19 213 TRP C O 1
ATOM 5467 N N . ILE C 1 217 ? 17.053 63.017 41.141 1.00 13.85 214 ILE C N 1
ATOM 5468 C CA . ILE C 1 217 ? 16.011 63.601 41.997 1.00 14.74 214 ILE C CA 1
ATOM 5469 C C . ILE C 1 217 ? 15.070 64.548 41.214 1.00 14.09 214 ILE C C 1
ATOM 5470 O O . ILE C 1 217 ? 13.836 64.474 41.358 1.00 12.63 214 ILE C O 1
ATOM 5475 N N . ALA C 1 218 ? 15.646 65.415 40.382 1.00 14.15 215 ALA C N 1
ATOM 5476 C CA . ALA C 1 218 ? 14.848 66.356 39.590 1.00 14.37 215 ALA C CA 1
ATOM 5477 C C . ALA C 1 218 ? 13.918 65.620 38.624 1.00 14.12 215 ALA C C 1
ATOM 5478 O O . ALA C 1 218 ? 12.860 66.132 38.262 1.00 14.08 215 ALA C O 1
ATOM 5480 N N . GLY C 1 219 ? 14.317 64.416 38.206 1.00 12.45 216 GLY C N 1
ATOM 5481 C CA . GLY C 1 219 ? 13.533 63.616 37.279 1.00 12.00 216 GLY C CA 1
ATOM 5482 C C . GLY C 1 219 ? 12.470 62.746 37.941 1.00 11.45 216 GLY C C 1
ATOM 5483 O O . GLY C 1 219 ? 11.723 62.052 37.245 1.00 10.95 216 GLY C O 1
ATOM 5484 N N . THR C 1 220 ? 12.400 62.798 39.277 1.00 12.07 217 THR C N 1
ATOM 5485 C CA . THR C 1 220 ? 11.533 61.892 40.069 1.00 11.85 217 THR C CA 1
ATOM 5486 C C . THR C 1 220 ? 10.396 62.659 40.753 1.00 11.51 217 THR C C 1
ATOM 5487 O O . THR C 1 220 ? 10.659 63.577 41.545 1.00 12.04 217 THR C O 1
ATOM 5491 N N . PRO C 1 221 ? 9.134 62.314 40.433 1.00 11.28 218 PRO C N 1
ATOM 5492 C CA . PRO C 1 221 ? 8.000 63.003 41.072 1.00 11.41 218 PRO C CA 1
ATOM 5493 C C . PRO C 1 221 ? 8.032 62.962 42.613 1.00 11.74 218 PRO C C 1
ATOM 5494 O O . PRO C 1 221 ? 7.761 63.993 43.239 1.00 12.80 218 PRO C O 1
ATOM 5498 N N . MET C 1 222 ? 8.356 61.811 43.214 1.00 11.63 219 MET C N 1
ATOM 5499 C CA . MET C 1 222 ? 8.511 61.731 44.692 1.00 12.22 219 MET C CA 1
ATOM 5500 C C . MET C 1 222 ? 9.760 62.451 45.224 1.00 12.15 219 MET C C 1
ATOM 5501 O O . MET C 1 222 ? 9.947 62.580 46.452 1.00 13.40 219 MET C O 1
ATOM 5506 N N . GLY C 1 223 ? 10.636 62.889 44.323 1.00 12.30 220 GLY C N 1
ATOM 5507 C CA . GLY C 1 223 ? 11.829 63.669 44.720 1.00 12.22 220 GLY C CA 1
ATOM 5508 C C . GLY C 1 223 ? 12.816 62.899 45.587 1.00 13.19 220 GLY C C 1
ATOM 5509 O O . GLY C 1 223 ? 13.515 63.493 46.413 1.00 13.46 220 GLY C O 1
ATOM 5510 N N . ARG C 1 224 ? 12.884 61.579 45.397 1.00 13.27 221 ARG C N 1
ATOM 5511 C CA . ARG C 1 224 ? 13.816 60.752 46.158 1.00 13.29 221 ARG C CA 1
ATOM 5512 C C . ARG C 1 224 ? 14.185 59.499 45.402 1.00 13.09 221 ARG C C 1
ATOM 5513 O O . ARG C 1 224 ? 13.480 59.092 44.485 1.00 13.01 221 ARG C O 1
ATOM 5521 N N . VAL C 1 225 ? 15.290 58.879 45.799 1.00 13.09 222 VAL C N 1
ATOM 5522 C CA . VAL C 1 225 ? 15.568 57.508 45.368 1.00 12.05 222 VAL C CA 1
ATOM 5523 C C . VAL C 1 225 ? 14.783 56.526 46.250 1.00 12.25 222 VAL C C 1
ATOM 5524 O O . VAL C 1 225 ? 14.247 56.906 47.315 1.00 12.21 222 VAL C O 1
ATOM 5528 N N . GLY C 1 226 ? 14.701 55.274 45.800 1.00 11.49 223 GLY C N 1
ATOM 5529 C CA . GLY C 1 226 ? 14.044 54.231 46.582 1.00 11.36 223 GLY C CA 1
ATOM 5530 C C . GLY C 1 226 ? 15.014 53.546 47.532 1.00 12.15 223 GLY C C 1
ATOM 5531 O O . GLY C 1 226 ? 16.238 53.728 47.421 1.00 12.76 223 GLY C O 1
ATOM 5532 N N . GLN C 1 227 ? 14.460 52.770 48.467 1.00 12.65 224 GLN C N 1
ATOM 5533 C CA . GLN C 1 227 ? 15.244 51.930 49.361 1.00 12.62 224 GLN C CA 1
ATOM 5534 C C . GLN C 1 227 ? 15.023 50.457 49.006 1.00 12.53 224 GLN C C 1
ATOM 5535 O O . GLN C 1 227 ? 13.955 50.094 48.503 1.00 11.25 224 GLN C O 1
ATOM 5541 N N . PRO C 1 228 ? 16.040 49.599 49.247 1.00 12.47 225 PRO C N 1
ATOM 5542 C CA . PRO C 1 228 ? 15.903 48.179 48.866 1.00 12.05 225 PRO C CA 1
ATOM 5543 C C . PRO C 1 228 ? 14.625 47.508 49.381 1.00 11.59 225 PRO C C 1
ATOM 5544 O O . PRO C 1 228 ? 14.021 46.684 48.678 1.00 10.68 225 PRO C O 1
ATOM 5548 N N . ASP C 1 229 ? 14.207 47.857 50.594 1.00 11.68 226 ASP C N 1
ATOM 5549 C CA . ASP C 1 229 ? 13.017 47.216 51.174 1.00 12.06 226 ASP C CA 1
ATOM 5550 C C . ASP C 1 229 ? 11.737 47.526 50.376 1.00 11.60 226 ASP C C 1
ATOM 5551 O O . ASP C 1 229 ? 10.787 46.738 50.396 1.00 11.51 226 ASP C O 1
ATOM 5556 N N . GLU C 1 230 ? 11.725 48.660 49.673 1.00 10.84 227 GLU C N 1
ATOM 5557 C CA . GLU C 1 230 ? 10.563 49.039 48.882 1.00 10.43 227 GLU C CA 1
ATOM 5558 C C . GLU C 1 230 ? 10.427 48.189 47.631 1.00 10.61 227 GLU C C 1
ATOM 5559 O O . GLU C 1 230 ? 9.300 47.928 47.169 1.00 10.27 227 GLU C O 1
ATOM 5565 N N . VAL C 1 231 ? 11.559 47.742 47.092 1.00 9.73 228 VAL C N 1
ATOM 5566 C CA . VAL C 1 231 ? 11.519 46.776 45.972 1.00 10.06 228 VAL C CA 1
ATOM 5567 C C . VAL C 1 231 ? 11.173 45.369 46.485 1.00 9.95 228 VAL C C 1
ATOM 5568 O O . VAL C 1 231 ? 10.357 44.637 45.874 1.00 9.88 228 VAL C O 1
ATOM 5572 N N . ALA C 1 232 ? 11.787 44.993 47.605 1.00 9.72 229 ALA C N 1
ATOM 5573 C CA . ALA C 1 232 ? 11.567 43.669 48.205 1.00 9.83 229 ALA C CA 1
ATOM 5574 C C . ALA C 1 232 ? 10.092 43.432 48.517 1.00 9.49 229 ALA C C 1
ATOM 5575 O O . ALA C 1 232 ? 9.577 42.310 48.340 1.00 8.90 229 ALA C O 1
ATOM 5577 N N . SER C 1 233 ? 9.404 44.477 48.994 1.00 9.01 230 SER C N 1
ATOM 5578 C CA . SER C 1 233 ? 7.966 44.340 49.290 1.00 9.71 230 SER C CA 1
ATOM 5579 C C . SER C 1 233 ? 7.157 43.925 48.052 1.00 9.45 230 SER C C 1
ATOM 5580 O O . SER C 1 233 ? 6.264 43.061 48.136 1.00 9.79 230 SER C O 1
ATOM 5583 N N . VAL C 1 234 ? 7.477 44.531 46.907 1.00 8.06 231 VAL C N 1
ATOM 5584 C CA . VAL C 1 234 ? 6.752 44.203 45.666 1.00 8.02 231 VAL C CA 1
ATOM 5585 C C . VAL C 1 234 ? 7.115 42.794 45.188 1.00 7.93 231 VAL C C 1
ATOM 5586 O O . VAL C 1 234 ? 6.247 42.043 44.735 1.00 8.34 231 VAL C O 1
ATOM 5590 N N . VAL C 1 235 ? 8.401 42.466 45.275 1.00 8.40 232 VAL C N 1
ATOM 5591 C CA . VAL C 1 235 ? 8.892 41.139 44.893 1.00 8.10 232 VAL C CA 1
ATOM 5592 C C . VAL C 1 235 ? 8.185 40.036 45.704 1.00 7.90 232 VAL C C 1
ATOM 5593 O O . VAL C 1 235 ? 7.719 39.046 45.135 1.00 7.37 232 VAL C O 1
ATOM 5597 N N . GLN C 1 236 ? 8.095 40.232 47.023 1.00 7.97 233 GLN C N 1
ATOM 5598 C CA . GLN C 1 236 ? 7.451 39.263 47.916 1.00 8.90 233 GLN C CA 1
ATOM 5599 C C . GLN C 1 236 ? 5.987 39.132 47.520 1.00 8.66 233 GLN C C 1
ATOM 5600 O O . GLN C 1 236 ? 5.454 38.027 47.437 1.00 7.45 233 GLN C O 1
ATOM 5606 N N . PHE C 1 237 ? 5.337 40.261 47.237 1.00 8.09 234 PHE C N 1
ATOM 5607 C CA . PHE C 1 237 ? 3.941 40.213 46.834 1.00 8.85 234 PHE C CA 1
ATOM 5608 C C . PHE C 1 237 ? 3.772 39.368 45.567 1.00 8.44 234 PHE C C 1
ATOM 5609 O O . PHE C 1 237 ? 2.906 38.467 45.496 1.00 8.46 234 PHE C O 1
ATOM 5617 N N . LEU C 1 238 ? 4.596 39.672 44.570 1.00 8.29 235 LEU C N 1
ATOM 5618 C CA . LEU C 1 238 ? 4.561 38.961 43.276 1.00 7.74 235 LEU C CA 1
ATOM 5619 C C . LEU C 1 238 ? 4.870 37.475 43.368 1.00 9.04 235 LEU C C 1
ATOM 5620 O O . LEU C 1 238 ? 4.416 36.693 42.539 1.00 8.81 235 LEU C O 1
ATOM 5625 N N . ALA C 1 239 ? 5.642 37.102 44.376 1.00 9.34 236 ALA C N 1
ATOM 5626 C CA . ALA C 1 239 ? 5.985 35.695 44.628 1.00 10.37 236 ALA C CA 1
ATOM 5627 C C . ALA C 1 239 ? 4.854 34.916 45.319 1.00 11.31 236 ALA C C 1
ATOM 5628 O O . ALA C 1 239 ? 4.884 33.690 45.370 1.00 12.88 236 ALA C O 1
ATOM 5630 N N . SER C 1 240 ? 3.869 35.637 45.844 1.00 10.45 237 SER C N 1
ATOM 5631 C CA . SER C 1 240 ? 2.830 35.061 46.698 1.00 10.29 237 SER C CA 1
ATOM 5632 C C . SER C 1 240 ? 1.562 34.787 45.910 1.00 10.20 237 SER C C 1
ATOM 5633 O O . SER C 1 240 ? 1.366 35.334 44.825 1.00 9.50 237 SER C O 1
ATOM 5636 N N . ASP C 1 241 ? 0.703 33.951 46.487 1.00 11.00 238 ASP C N 1
ATOM 5637 C CA . ASP C 1 241 ? -0.614 33.649 45.917 1.00 10.79 238 ASP C CA 1
ATOM 5638 C C . ASP C 1 241 ? -1.519 34.877 45.794 1.00 10.51 238 ASP C C 1
ATOM 5639 O O . ASP C 1 241 ? -2.501 34.837 45.049 1.00 10.09 238 ASP C O 1
ATOM 5644 N N . ALA C 1 242 ? -1.222 35.957 46.528 1.00 9.47 239 ALA C N 1
ATOM 5645 C CA . ALA C 1 242 ? -1.999 37.190 46.379 1.00 10.00 239 ALA C CA 1
ATOM 5646 C C . ALA C 1 242 ? -1.892 37.692 44.935 1.00 9.67 239 ALA C C 1
ATOM 5647 O O . ALA C 1 242 ? -2.813 38.324 44.431 1.00 10.29 239 ALA C O 1
ATOM 5649 N N . ALA C 1 243 ? -0.775 37.382 44.275 1.00 9.21 240 ALA C N 1
ATOM 5650 C CA . ALA C 1 243 ? -0.553 37.768 42.879 1.00 8.67 240 ALA C CA 1
ATOM 5651 C C . ALA C 1 243 ? -0.948 36.674 41.870 1.00 9.22 240 ALA C C 1
ATOM 5652 O O . ALA C 1 243 ? -0.413 36.634 40.743 1.00 8.84 240 ALA C O 1
ATOM 5654 N N . SER C 1 244 ? -1.934 35.852 42.249 1.00 8.74 241 SER C N 1
ATOM 5655 C CA . SER C 1 244 ? -2.330 34.680 41.434 1.00 9.18 241 SER C CA 1
ATOM 5656 C C . SER C 1 244 ? -2.758 35.018 40.004 1.00 9.16 241 SER C C 1
ATOM 5657 O O . SER C 1 244 ? -2.611 34.187 39.105 1.00 9.05 241 SER C O 1
ATOM 5660 N N . LEU C 1 245 ? -3.311 36.213 39.787 1.00 8.44 242 LEU C N 1
ATOM 5661 C CA . LEU C 1 245 ? -3.784 36.552 38.439 1.00 9.35 242 LEU C CA 1
ATOM 5662 C C . LEU C 1 245 ? -2.716 37.318 37.620 1.00 8.92 242 LEU C C 1
ATOM 5663 O O . LEU C 1 245 ? -2.926 37.688 36.440 1.00 9.34 242 LEU C O 1
ATOM 5668 N N . MET C 1 246 ? -1.558 37.556 38.229 1.00 8.64 243 MET C N 1
ATOM 5669 C CA . MET C 1 246 ? -0.514 38.334 37.554 1.00 8.11 243 MET C CA 1
ATOM 5670 C C . MET C 1 246 ? 0.545 37.447 36.923 1.00 8.90 243 MET C C 1
ATOM 5671 O O . MET C 1 246 ? 1.218 36.706 37.618 1.00 8.53 243 MET C O 1
ATOM 5676 N N . THR C 1 247 ? 0.649 37.497 35.593 1.00 8.56 244 THR C N 1
ATOM 5677 C CA . THR C 1 247 ? 1.787 36.928 34.907 1.00 8.31 244 THR C CA 1
ATOM 5678 C C . THR C 1 247 ? 2.156 37.737 33.653 1.00 8.11 244 THR C C 1
ATOM 5679 O O . THR C 1 247 ? 1.277 38.315 32.992 1.00 8.85 244 THR C O 1
ATOM 5683 N N . GLY C 1 248 ? 3.454 37.764 33.356 1.00 7.37 245 GLY C N 1
ATOM 5684 C CA . GLY C 1 248 ? 4.002 38.589 32.264 1.00 7.22 245 GLY C CA 1
ATOM 5685 C C . GLY C 1 248 ? 3.945 40.088 32.523 1.00 7.24 245 GLY C C 1
ATOM 5686 O O . GLY C 1 248 ? 4.130 40.895 31.587 1.00 8.72 245 GLY C O 1
ATOM 5687 N N . ALA C 1 249 ? 3.678 40.484 33.769 1.00 7.67 246 ALA C N 1
ATOM 5688 C CA . ALA C 1 249 ? 3.601 41.912 34.119 1.00 6.88 246 ALA C CA 1
ATOM 5689 C C . ALA C 1 249 ? 4.993 42.490 34.372 1.00 7.81 246 ALA C C 1
ATOM 5690 O O . ALA C 1 249 ? 5.817 41.903 35.094 1.00 8.58 246 ALA C O 1
ATOM 5692 N N . ILE C 1 250 ? 5.248 43.643 33.776 1.00 7.42 247 ILE C N 1
ATOM 5693 C CA . ILE C 1 250 ? 6.408 44.459 34.122 1.00 8.40 247 ILE C CA 1
ATOM 5694 C C . ILE C 1 250 ? 5.901 45.531 35.084 1.00 8.09 247 ILE C C 1
ATOM 5695 O O . ILE C 1 250 ? 5.219 46.494 34.687 1.00 9.59 247 ILE C O 1
ATOM 5700 N N . VAL C 1 251 ? 6.219 45.354 36.357 1.00 7.69 248 VAL C N 1
ATOM 5701 C CA . VAL C 1 251 ? 5.574 46.142 37.395 1.00 7.18 248 VAL C CA 1
ATOM 5702 C C . VAL C 1 251 ? 6.478 47.341 37.681 1.00 7.64 248 VAL C C 1
ATOM 5703 O O . VAL C 1 251 ? 7.627 47.189 38.103 1.00 8.01 248 VAL C O 1
ATOM 5707 N N . ASN C 1 252 ? 5.968 48.543 37.417 1.00 7.16 249 ASN C N 1
ATOM 5708 C CA . ASN C 1 252 ? 6.765 49.752 37.679 1.00 7.94 249 ASN C CA 1
ATOM 5709 C C . ASN C 1 252 ? 6.848 50.079 39.174 1.00 7.80 249 ASN C C 1
ATOM 5710 O O . ASN C 1 252 ? 5.825 50.222 39.839 1.00 8.34 249 ASN C O 1
ATOM 5715 N N . VAL C 1 253 ? 8.072 50.167 39.692 1.00 8.45 250 VAL C N 1
ATOM 5716 C CA . VAL C 1 253 ? 8.281 50.481 41.124 1.00 7.79 250 VAL C CA 1
ATOM 5717 C C . VAL C 1 253 ? 9.268 51.665 41.133 1.00 8.08 250 VAL C C 1
ATOM 5718 O O . VAL C 1 253 ? 10.425 51.523 41.506 1.00 8.69 250 VAL C O 1
ATOM 5722 N N . ASP C 1 254 ? 8.820 52.841 40.725 1.00 7.69 251 ASP C N 1
ATOM 5723 C CA . ASP C 1 254 ? 9.817 53.828 40.292 1.00 7.84 251 ASP C CA 1
ATOM 5724 C C . ASP C 1 254 ? 9.575 55.252 40.774 1.00 8.32 251 ASP C C 1
ATOM 5725 O O . ASP C 1 254 ? 10.137 56.197 40.234 1.00 7.44 251 ASP C O 1
ATOM 5730 N N . ALA C 1 255 ? 8.760 55.398 41.816 1.00 8.41 252 ALA C N 1
ATOM 5731 C CA . ALA C 1 255 ? 8.535 56.717 42.425 1.00 8.59 252 ALA C CA 1
ATOM 5732 C C . ALA C 1 255 ? 7.965 57.724 41.404 1.00 8.75 252 ALA C C 1
ATOM 5733 O O . ALA C 1 255 ? 8.019 58.945 41.605 1.00 8.77 252 ALA C O 1
ATOM 5735 N N . GLY C 1 256 ? 7.388 57.186 40.335 1.00 8.22 253 GLY C N 1
ATOM 5736 C CA . GLY C 1 256 ? 6.789 57.982 39.270 1.00 9.21 253 GLY C CA 1
ATOM 5737 C C . GLY C 1 256 ? 7.762 58.416 38.179 1.00 9.34 253 GLY C C 1
ATOM 5738 O O . GLY C 1 256 ? 7.400 59.212 37.312 1.00 8.74 253 GLY C O 1
ATOM 5739 N N . PHE C 1 257 ? 8.986 57.883 38.194 1.00 9.70 254 PHE C N 1
ATOM 5740 C CA . PHE C 1 257 ? 10.005 58.373 37.269 1.00 10.15 254 PHE C CA 1
ATOM 5741 C C . PHE C 1 257 ? 9.552 58.234 35.801 1.00 9.95 254 PHE C C 1
ATOM 5742 O O . PHE C 1 257 ? 9.787 59.138 34.994 1.00 10.73 254 PHE C O 1
ATOM 5750 N N . THR C 1 258 ? 8.932 57.101 35.473 1.00 9.77 255 THR C N 1
ATOM 5751 C CA . THR C 1 258 ? 8.459 56.845 34.095 1.00 10.65 255 THR C CA 1
ATOM 5752 C C . THR C 1 258 ? 7.167 57.592 33.757 1.00 11.00 255 THR C C 1
ATOM 5753 O O . THR C 1 258 ? 6.677 57.499 32.624 1.00 12.69 255 THR C O 1
ATOM 5757 N N . VAL C 1 259 ? 6.581 58.263 34.743 1.00 9.57 256 VAL C N 1
ATOM 5758 C CA . VAL C 1 259 ? 5.318 59.008 34.511 1.00 9.46 256 VAL C CA 1
ATOM 5759 C C . VAL C 1 259 ? 5.573 60.313 33.745 1.00 9.55 256 VAL C C 1
ATOM 5760 O O . VAL C 1 259 ? 4.784 60.725 32.886 1.00 10.05 256 VAL C O 1
ATOM 5764 N N . TRP C 1 260 ? 6.669 60.974 34.082 1.00 9.75 257 TRP C N 1
ATOM 5765 C CA . TRP C 1 260 ? 7.060 62.191 33.376 1.00 10.24 257 TRP C CA 1
ATOM 5766 C C . TRP C 1 260 ? 7.768 61.856 32.065 1.00 10.82 257 TRP C C 1
ATOM 5767 O O . TRP C 1 260 ? 7.836 62.686 31.138 1.00 11.05 257 TRP C O 1
ATOM 5779 N N . MET D 1 4 ? 7.852 52.819 -7.861 1.00 28.56 1 MET D N 1
ATOM 5780 C CA . MET D 1 4 ? 6.802 52.192 -7.013 1.00 27.33 1 MET D CA 1
ATOM 5781 C C . MET D 1 4 ? 6.769 52.807 -5.609 1.00 25.30 1 MET D C 1
ATOM 5782 O O . MET D 1 4 ? 5.706 53.249 -5.157 1.00 23.83 1 MET D O 1
ATOM 5787 N N . TYR D 1 5 ? 7.918 52.854 -4.932 1.00 23.30 2 TYR D N 1
ATOM 5788 C CA . TYR D 1 5 ? 7.951 53.344 -3.543 1.00 21.13 2 TYR D CA 1
ATOM 5789 C C . TYR D 1 5 ? 7.551 54.809 -3.399 1.00 20.91 2 TYR D C 1
ATOM 5790 O O . TYR D 1 5 ? 6.841 55.169 -2.455 1.00 19.66 2 TYR D O 1
ATOM 5799 N N . MET D 1 6 ? 7.990 55.651 -4.339 1.00 20.69 3 MET D N 1
ATOM 5800 C CA . MET D 1 6 ? 7.656 57.076 -4.278 1.00 20.32 3 MET D CA 1
ATOM 5801 C C . MET D 1 6 ? 6.193 57.338 -4.654 1.00 20.26 3 MET D C 1
ATOM 5802 O O . MET D 1 6 ? 5.564 58.207 -4.060 1.00 19.10 3 MET D O 1
ATOM 5807 N N . GLU D 1 7 ? 5.663 56.569 -5.613 1.00 20.48 4 GLU D N 1
ATOM 5808 C CA . GLU D 1 7 ? 4.256 56.685 -5.978 1.00 21.02 4 GLU D CA 1
ATOM 5809 C C . GLU D 1 7 ? 3.303 56.332 -4.827 1.00 19.51 4 GLU D C 1
ATOM 5810 O O . GLU D 1 7 ? 2.207 56.893 -4.758 1.00 18.03 4 GLU D O 1
ATOM 5816 N N . LYS D 1 8 ? 3.727 55.439 -3.922 1.00 18.16 5 LYS D N 1
ATOM 5817 C CA . LYS D 1 8 ? 2.924 55.105 -2.727 1.00 17.61 5 LYS D CA 1
ATOM 5818 C C . LYS D 1 8 ? 2.639 56.302 -1.832 1.00 16.36 5 LYS D C 1
ATOM 5819 O O . LYS D 1 8 ? 1.678 56.293 -1.064 1.00 16.76 5 LYS D O 1
ATOM 5825 N N . LEU D 1 9 ? 3.488 57.316 -1.905 1.00 16.42 6 LEU D N 1
ATOM 5826 C CA . LEU D 1 9 ? 3.346 58.491 -1.054 1.00 15.86 6 LEU D CA 1
ATOM 5827 C C . LEU D 1 9 ? 2.320 59.499 -1.602 1.00 15.82 6 LEU D C 1
ATOM 5828 O O . LEU D 1 9 ? 1.928 60.441 -0.904 1.00 15.71 6 LEU D O 1
ATOM 5833 N N . ARG D 1 10 ? 1.863 59.281 -2.838 1.00 15.46 7 ARG D N 1
ATOM 5834 C CA . ARG D 1 10 ? 0.921 60.199 -3.492 1.00 15.78 7 ARG D CA 1
ATOM 5835 C C . ARG D 1 10 ? -0.529 60.037 -3.017 1.00 15.13 7 ARG D C 1
ATOM 5836 O O . ARG D 1 10 ? -0.976 58.929 -2.719 1.00 15.68 7 ARG D O 1
ATOM 5844 N N . LEU D 1 11 ? -1.251 61.149 -2.964 1.00 14.08 8 LEU D N 1
ATOM 5845 C CA . LEU D 1 11 ? -2.660 61.152 -2.584 1.00 13.39 8 LEU D CA 1
ATOM 5846 C C . LEU D 1 11 ? -3.546 61.755 -3.668 1.00 13.94 8 LEU D C 1
ATOM 5847 O O . LEU D 1 11 ? -4.613 62.318 -3.377 1.00 13.36 8 LEU D O 1
ATOM 5852 N N . ASP D 1 12 ? -3.115 61.655 -4.930 1.00 14.80 9 ASP D N 1
ATOM 5853 C CA . ASP D 1 12 ? -3.821 62.374 -5.996 1.00 15.14 9 ASP D CA 1
ATOM 5854 C C . ASP D 1 12 ? -5.308 62.049 -6.043 1.00 15.10 9 ASP D C 1
ATOM 5855 O O . ASP D 1 12 ? -5.708 60.869 -6.066 1.00 14.23 9 ASP D O 1
ATOM 5860 N N . ASN D 1 13 ? -6.104 63.120 -6.031 1.00 14.97 10 ASN D N 1
ATOM 5861 C CA . ASN D 1 13 ? -7.562 63.066 -6.182 1.00 15.88 10 ASN D CA 1
ATOM 5862 C C . ASN D 1 13 ? -8.329 62.413 -5.033 1.00 15.33 10 ASN D C 1
ATOM 5863 O O . ASN D 1 13 ? -9.532 62.182 -5.143 1.00 16.20 10 ASN D O 1
ATOM 5868 N N . ARG D 1 14 ? -7.637 62.092 -3.944 1.00 13.65 11 ARG D N 1
ATOM 5869 C CA . ARG D 1 14 ? -8.310 61.560 -2.750 1.00 13.44 11 ARG D CA 1
ATOM 5870 C C . ARG D 1 14 ? -8.872 62.703 -1.925 1.00 12.28 11 ARG D C 1
ATOM 5871 O O . ARG D 1 14 ? -8.268 63.784 -1.852 1.00 12.92 11 ARG D O 1
ATOM 5879 N N . VAL D 1 15 ? -10.049 62.475 -1.330 1.00 11.14 12 VAL D N 1
ATOM 5880 C CA . VAL D 1 15 ? -10.735 63.523 -0.568 1.00 9.94 12 VAL D CA 1
ATOM 5881 C C . VAL D 1 15 ? -10.357 63.419 0.909 1.00 9.51 12 VAL D C 1
ATOM 5882 O O . VAL D 1 15 ? -10.545 62.363 1.530 1.00 9.40 12 VAL D O 1
ATOM 5886 N N . ALA D 1 16 ? -9.826 64.508 1.466 1.00 9.55 13 ALA D N 1
ATOM 5887 C CA . ALA D 1 16 ? -9.452 64.554 2.891 1.00 9.41 13 ALA D CA 1
ATOM 5888 C C . ALA D 1 16 ? -10.201 65.654 3.625 1.00 9.78 13 ALA D C 1
ATOM 5889 O O . ALA D 1 16 ? -10.273 66.794 3.146 1.00 10.46 13 ALA D O 1
ATOM 5891 N N . ILE D 1 17 ? -10.775 65.310 4.774 1.00 8.70 14 ILE D N 1
ATOM 5892 C CA . ILE D 1 17 ? -11.321 66.301 5.701 1.00 9.00 14 ILE D CA 1
ATOM 5893 C C . ILE D 1 17 ? -10.340 66.450 6.859 1.00 9.54 14 ILE D C 1
ATOM 5894 O O . ILE D 1 17 ? -9.891 65.457 7.442 1.00 10.07 14 ILE D O 1
ATOM 5899 N N . VAL D 1 18 ? -10.004 67.684 7.199 1.00 9.50 15 VAL D N 1
ATOM 5900 C CA . VAL D 1 18 ? -9.101 67.934 8.324 1.00 9.03 15 VAL D CA 1
ATOM 5901 C C . VAL D 1 18 ? -9.860 68.764 9.353 1.00 9.68 15 VAL D C 1
ATOM 5902 O O . VAL D 1 18 ? -10.158 69.949 9.100 1.00 9.60 15 VAL D O 1
ATOM 5906 N N . THR D 1 19 ? -10.173 68.168 10.503 1.00 8.80 16 THR D N 1
ATOM 5907 C CA . THR D 1 19 ? -10.873 68.946 11.539 1.00 9.94 16 THR D CA 1
ATOM 5908 C C . THR D 1 19 ? -9.818 69.792 12.223 1.00 10.47 16 THR D C 1
ATOM 5909 O O . THR D 1 19 ? -8.675 69.371 12.326 1.00 10.01 16 THR D O 1
ATOM 5913 N N . GLY D 1 20 ? -10.209 70.982 12.677 1.00 10.90 17 GLY D N 1
ATOM 5914 C CA . GLY D 1 20 ? -9.257 71.960 13.197 1.00 11.77 17 GLY D CA 1
ATOM 5915 C C . GLY D 1 20 ? -8.236 72.381 12.151 1.00 12.31 17 GLY D C 1
ATOM 5916 O O . GLY D 1 20 ? -7.101 72.707 12.488 1.00 12.71 17 GLY D O 1
ATOM 5917 N N . GLY D 1 21 ? -8.628 72.383 10.872 1.00 12.19 18 GLY D N 1
ATOM 5918 C CA . GLY D 1 21 ? -7.664 72.576 9.793 1.00 12.77 18 GLY D CA 1
ATOM 5919 C C . GLY D 1 21 ? -7.300 74.009 9.422 1.00 12.77 18 GLY D C 1
ATOM 5920 O O . GLY D 1 21 ? -6.499 74.221 8.516 1.00 13.05 18 GLY D O 1
ATOM 5921 N N . ALA D 1 22 ? -7.877 75.006 10.103 1.00 14.26 19 ALA D N 1
ATOM 5922 C CA . ALA D 1 22 ? -7.696 76.402 9.673 1.00 15.37 19 ALA D CA 1
ATOM 5923 C C . ALA D 1 22 ? -6.386 77.050 10.133 1.00 16.49 19 ALA D C 1
ATOM 5924 O O . ALA D 1 22 ? -5.956 78.043 9.544 1.00 16.45 19 ALA D O 1
ATOM 5926 N N . GLN D 1 23 ? -5.763 76.486 11.170 1.00 16.47 20 GLN D N 1
ATOM 5927 C CA . GLN D 1 23 ? -4.532 77.046 11.735 1.00 18.16 20 GLN D CA 1
ATOM 5928 C C . GLN D 1 23 ? -3.574 75.986 12.232 1.00 16.48 20 GLN D C 1
ATOM 5929 O O . GLN D 1 23 ? -3.949 74.834 12.396 1.00 15.73 20 GLN D O 1
ATOM 5935 N N . ASN D 1 24 ? -2.319 76.389 12.440 1.00 16.16 21 ASN D N 1
ATOM 5936 C CA . ASN D 1 24 ? -1.363 75.583 13.187 1.00 15.48 21 ASN D CA 1
ATOM 5937 C C . ASN D 1 24 ? -1.171 74.172 12.636 1.00 13.94 21 ASN D C 1
ATOM 5938 O O . ASN D 1 24 ? -0.959 74.019 11.422 1.00 13.70 21 ASN D O 1
ATOM 5943 N N . ILE D 1 25 ? -1.238 73.150 13.481 1.00 13.13 22 ILE D N 1
ATOM 5944 C CA . ILE D 1 25 ? -0.957 71.784 13.000 1.00 12.76 22 ILE D CA 1
ATOM 5945 C C . ILE D 1 25 ? -1.960 71.392 11.913 1.00 12.16 22 ILE D C 1
ATOM 5946 O O . ILE D 1 25 ? -1.596 70.785 10.886 1.00 11.18 22 ILE D O 1
ATOM 5951 N N . GLY D 1 26 ? -3.216 71.770 12.122 1.00 11.38 23 GLY D N 1
ATOM 5952 C CA . GLY D 1 26 ? -4.272 71.380 11.188 1.00 10.97 23 GLY D CA 1
ATOM 5953 C C . GLY D 1 26 ? -3.957 71.959 9.825 1.00 11.74 23 GLY D C 1
ATOM 5954 O O . GLY D 1 26 ? -4.052 71.273 8.818 1.00 10.72 23 GLY D O 1
ATOM 5955 N N . LEU D 1 27 ? -3.535 73.224 9.801 1.00 11.38 24 LEU D N 1
ATOM 5956 C CA . LEU D 1 27 ? -3.278 73.903 8.533 1.00 13.24 24 LEU D CA 1
ATOM 5957 C C . LEU D 1 27 ? -2.070 73.287 7.848 1.00 12.11 24 LEU D C 1
ATOM 5958 O O . LEU D 1 27 ? -2.057 73.137 6.629 1.00 12.60 24 LEU D O 1
ATOM 5963 N N . ALA D 1 28 ? -1.070 72.904 8.641 1.00 11.76 25 ALA D N 1
ATOM 5964 C CA . ALA D 1 28 ? 0.106 72.258 8.093 1.00 11.72 25 ALA D CA 1
ATOM 5965 C C . ALA D 1 28 ? -0.288 70.916 7.467 1.00 11.25 25 ALA D C 1
ATOM 5966 O O . ALA D 1 28 ? 0.189 70.574 6.378 1.00 11.02 25 ALA D O 1
ATOM 5968 N N . CYS D 1 29 ? -1.164 70.178 8.147 1.00 10.56 26 CYS D N 1
ATOM 5969 C CA . CYS D 1 29 ? -1.670 68.904 7.611 1.00 10.91 26 CYS D CA 1
ATOM 5970 C C . CYS D 1 29 ? -2.410 69.119 6.296 1.00 10.77 26 CYS D C 1
ATOM 5971 O O . CYS D 1 29 ? -2.182 68.392 5.317 1.00 10.92 26 CYS D O 1
ATOM 5974 N N . VAL D 1 30 ? -3.269 70.142 6.265 1.00 11.27 27 VAL D N 1
ATOM 5975 C CA . VAL D 1 30 ? -3.997 70.515 5.035 1.00 10.93 27 VAL D CA 1
ATOM 5976 C C . VAL D 1 30 ? -3.001 70.729 3.893 1.00 11.28 27 VAL D C 1
ATOM 5977 O O . VAL D 1 30 ? -3.195 70.201 2.792 1.00 10.81 27 VAL D O 1
ATOM 5981 N N . THR D 1 31 ? -1.937 71.487 4.173 1.00 10.71 28 THR D N 1
ATOM 5982 C CA . THR D 1 31 ? -0.965 71.853 3.166 1.00 11.29 28 THR D CA 1
ATOM 5983 C C . THR D 1 31 ? -0.218 70.609 2.634 1.00 11.22 28 THR D C 1
ATOM 5984 O O . THR D 1 31 ? -0.056 70.440 1.414 1.00 11.12 28 THR D O 1
ATOM 5988 N N . ALA D 1 32 ? 0.201 69.742 3.548 1.00 10.48 29 ALA D N 1
ATOM 5989 C CA . ALA D 1 32 ? 0.931 68.523 3.197 1.00 10.96 29 ALA D CA 1
ATOM 5990 C C . ALA D 1 32 ? 0.073 67.606 2.325 1.00 11.37 29 ALA D C 1
ATOM 5991 O O . ALA D 1 32 ? 0.524 67.128 1.290 1.00 11.51 29 ALA D O 1
ATOM 5993 N N . LEU D 1 33 ? -1.185 67.416 2.718 1.00 10.36 30 LEU D N 1
ATOM 5994 C CA . LEU D 1 33 ? -2.121 66.606 1.947 1.00 11.12 30 LEU D CA 1
ATOM 5995 C C . LEU D 1 33 ? -2.323 67.169 0.551 1.00 11.66 30 LEU D C 1
ATOM 5996 O O . LEU D 1 33 ? -2.324 66.424 -0.417 1.00 12.05 30 LEU D O 1
ATOM 6001 N N . ALA D 1 34 ? -2.498 68.483 0.458 1.00 12.33 31 ALA D N 1
ATOM 6002 C CA . ALA D 1 34 ? -2.706 69.143 -0.823 1.00 14.13 31 ALA D CA 1
ATOM 6003 C C . ALA D 1 34 ? -1.468 69.029 -1.703 1.00 14.82 31 ALA D C 1
ATOM 6004 O O . ALA D 1 34 ? -1.569 68.802 -2.920 1.00 14.89 31 ALA D O 1
ATOM 6006 N N . GLU D 1 35 ? -0.295 69.175 -1.093 1.00 14.80 32 GLU D N 1
ATOM 6007 C CA . GLU D 1 35 ? 0.948 69.050 -1.851 1.00 15.30 32 GLU D CA 1
ATOM 6008 C C . GLU D 1 35 ? 1.135 67.624 -2.381 1.00 15.33 32 GLU D C 1
ATOM 6009 O O . GLU D 1 35 ? 1.742 67.427 -3.439 1.00 16.81 32 GLU D O 1
ATOM 6015 N N . ALA D 1 36 ? 0.558 66.642 -1.687 1.00 14.51 33 ALA D N 1
ATOM 6016 C CA . ALA D 1 36 ? 0.572 65.248 -2.154 1.00 14.54 33 ALA D CA 1
ATOM 6017 C C . ALA D 1 36 ? -0.538 64.954 -3.156 1.00 15.13 33 ALA D C 1
ATOM 6018 O O . ALA D 1 36 ? -0.678 63.810 -3.601 1.00 15.98 33 ALA D O 1
ATOM 6020 N N . GLY D 1 37 ? -1.336 65.978 -3.483 1.00 14.87 34 GLY D N 1
ATOM 6021 C CA . GLY D 1 37 ? -2.356 65.890 -4.529 1.00 14.93 34 GLY D CA 1
ATOM 6022 C C . GLY D 1 37 ? -3.791 65.678 -4.066 1.00 14.73 34 GLY D C 1
ATOM 6023 O O . GLY D 1 37 ? -4.689 65.540 -4.897 1.00 15.05 34 GLY D O 1
ATOM 6024 N N . ALA D 1 38 ? -4.024 65.683 -2.750 1.00 13.26 35 ALA D N 1
ATOM 6025 C CA . ALA D 1 38 ? -5.386 65.471 -2.226 1.00 13.58 35 ALA D CA 1
ATOM 6026 C C . ALA D 1 38 ? -6.302 66.667 -2.446 1.00 13.76 35 ALA D C 1
ATOM 6027 O O . ALA D 1 38 ? -5.838 67.822 -2.534 1.00 14.22 35 ALA D O 1
ATOM 6029 N N . ARG D 1 39 ? -7.596 66.373 -2.543 1.00 13.67 36 ARG D N 1
ATOM 6030 C CA . ARG D 1 39 ? -8.681 67.352 -2.472 1.00 14.14 36 ARG D CA 1
ATOM 6031 C C . ARG D 1 39 ? -8.952 67.545 -0.978 1.00 13.22 36 ARG D C 1
ATOM 6032 O O . ARG D 1 39 ? -9.323 66.577 -0.296 1.00 13.66 36 ARG D O 1
ATOM 6040 N N . VAL D 1 40 ? -8.752 68.748 -0.443 1.00 11.42 37 VAL D N 1
ATOM 6041 C CA . VAL D 1 40 ? -8.793 68.887 1.028 1.00 10.89 37 VAL D CA 1
ATOM 6042 C C . VAL D 1 40 ? -9.917 69.832 1.463 1.00 10.84 37 VAL D C 1
ATOM 6043 O O . VAL D 1 40 ? -10.130 70.891 0.851 1.00 10.54 37 VAL D O 1
ATOM 6047 N N . ILE D 1 41 ? -10.644 69.437 2.509 1.00 10.18 38 ILE D N 1
ATOM 6048 C CA . ILE D 1 41 ? -11.650 70.318 3.104 1.00 9.82 38 ILE D CA 1
ATOM 6049 C C . ILE D 1 41 ? -11.233 70.640 4.541 1.00 9.65 38 ILE D C 1
ATOM 6050 O O . ILE D 1 41 ? -11.078 69.749 5.387 1.00 9.72 38 ILE D O 1
ATOM 6055 N N . ILE D 1 42 ? -11.058 71.929 4.808 1.00 9.42 39 ILE D N 1
ATOM 6056 C CA . ILE D 1 42 ? -10.843 72.404 6.173 1.00 10.01 39 ILE D CA 1
ATOM 6057 C C . ILE D 1 42 ? -12.188 72.397 6.901 1.00 10.74 39 ILE D C 1
ATOM 6058 O O . ILE D 1 42 ? -13.124 73.053 6.459 1.00 11.13 39 ILE D O 1
ATOM 6063 N N . ALA D 1 43 ? -12.288 71.637 7.995 1.00 11.09 40 ALA D N 1
ATOM 6064 C CA . ALA D 1 43 ? -13.499 71.610 8.813 1.00 11.38 40 ALA D CA 1
ATOM 6065 C C . ALA D 1 43 ? -13.145 72.263 10.141 1.00 12.47 40 ALA D C 1
ATOM 6066 O O . ALA D 1 43 ? -12.357 71.708 10.908 1.00 13.93 40 ALA D O 1
ATOM 6068 N N . ASP D 1 44 ? -13.672 73.452 10.411 1.00 12.11 41 ASP D N 1
ATOM 6069 C CA . ASP D 1 44 ? -13.272 74.153 11.623 1.00 13.26 41 ASP D CA 1
ATOM 6070 C C . ASP D 1 44 ? -14.430 74.955 12.197 1.00 12.73 41 ASP D C 1
ATOM 6071 O O . ASP D 1 44 ? -15.420 75.183 11.513 1.00 12.95 41 ASP D O 1
ATOM 6076 N N . LEU D 1 45 ? -14.284 75.345 13.467 1.00 12.77 42 LEU D N 1
ATOM 6077 C CA . LEU D 1 45 ? -15.326 76.026 14.221 1.00 13.52 42 LEU D CA 1
ATOM 6078 C C . LEU D 1 45 ? -15.736 77.334 13.556 1.00 14.78 42 LEU D C 1
ATOM 6079 O O . LEU D 1 45 ? -16.930 77.665 13.463 1.00 14.61 42 LEU D O 1
ATOM 6084 N N . ASP D 1 46 ? -14.746 78.092 13.104 1.00 15.94 43 ASP D N 1
ATOM 6085 C CA . ASP D 1 46 ? -15.022 79.449 12.640 1.00 18.08 43 ASP D CA 1
ATOM 6086 C C . ASP D 1 46 ? -14.869 79.589 11.134 1.00 19.90 43 ASP D C 1
ATOM 6087 O O . ASP D 1 46 ? -13.868 79.159 10.576 1.00 20.32 43 ASP D O 1
ATOM 6092 N N . GLU D 1 47 ? -15.862 80.212 10.501 1.00 22.13 44 GLU D N 1
ATOM 6093 C CA . GLU D 1 47 ? -15.956 80.311 9.037 1.00 24.92 44 GLU D CA 1
ATOM 6094 C C . GLU D 1 47 ? -14.917 81.265 8.447 1.00 25.50 44 GLU D C 1
ATOM 6095 O O . GLU D 1 47 ? -14.248 80.937 7.462 1.00 26.03 44 GLU D O 1
ATOM 6101 N N . ALA D 1 48 ? -14.768 82.438 9.056 1.00 26.10 45 ALA D N 1
ATOM 6102 C CA . ALA D 1 48 ? -13.825 83.457 8.554 1.00 26.51 45 ALA D CA 1
ATOM 6103 C C . ALA D 1 48 ? -12.367 82.979 8.596 1.00 25.85 45 ALA D C 1
ATOM 6104 O O . ALA D 1 48 ? -11.590 83.208 7.660 1.00 26.20 45 ALA D O 1
ATOM 6106 N N . MET D 1 49 ? -12.004 82.290 9.669 1.00 25.20 46 MET D N 1
ATOM 6107 C CA . MET D 1 49 ? -10.650 81.727 9.805 1.00 24.02 46 MET D CA 1
ATOM 6108 C C . MET D 1 49 ? -10.340 80.663 8.713 1.00 23.13 46 MET D C 1
ATOM 6109 O O . MET D 1 49 ? -9.245 80.617 8.137 1.00 22.04 46 MET D O 1
ATOM 6114 N N . ALA D 1 50 ? -11.321 79.817 8.435 1.00 22.13 47 ALA D N 1
ATOM 6115 C CA . ALA D 1 50 ? -11.127 78.751 7.448 1.00 21.77 47 ALA D CA 1
ATOM 6116 C C . ALA D 1 50 ? -11.063 79.367 6.035 1.00 22.05 47 ALA D C 1
ATOM 6117 O O . ALA D 1 50 ? -10.240 78.976 5.201 1.00 21.83 47 ALA D O 1
ATOM 6119 N N . THR D 1 51 ? -11.919 80.352 5.792 1.00 22.54 48 THR D N 1
ATOM 6120 C CA . THR D 1 51 ? -11.983 81.045 4.491 1.00 23.35 48 THR D CA 1
ATOM 6121 C C . THR D 1 51 ? -10.642 81.692 4.116 1.00 23.15 48 THR D C 1
ATOM 6122 O O . THR D 1 51 ? -10.178 81.556 2.991 1.00 22.85 48 THR D O 1
ATOM 6126 N N . LYS D 1 52 ? -10.023 82.393 5.065 1.00 23.34 49 LYS D N 1
ATOM 6127 C CA . LYS D 1 52 ? -8.679 82.955 4.888 1.00 23.63 49 LYS D CA 1
ATOM 6128 C C . LYS D 1 52 ? -7.670 81.913 4.404 1.00 22.44 49 LYS D C 1
ATOM 6129 O O . LYS D 1 52 ? -6.893 82.171 3.466 1.00 22.62 49 LYS D O 1
ATOM 6135 N N . ALA D 1 53 ? -7.686 80.744 5.052 1.00 20.40 50 ALA D N 1
ATOM 6136 C CA . ALA D 1 53 ? -6.759 79.667 4.728 1.00 19.28 50 ALA D CA 1
ATOM 6137 C C . ALA D 1 53 ? -7.040 79.148 3.313 1.00 18.34 50 ALA D C 1
ATOM 6138 O O . ALA D 1 53 ? -6.123 78.915 2.535 1.00 17.95 50 ALA D O 1
ATOM 6140 N N . VAL D 1 54 ? -8.320 78.980 2.993 1.00 18.13 51 VAL D N 1
ATOM 6141 C CA . VAL D 1 54 ? -8.733 78.512 1.661 1.00 17.96 51 VAL D CA 1
ATOM 6142 C C . VAL D 1 54 ? -8.208 79.435 0.564 1.00 18.82 51 VAL D C 1
ATOM 6143 O O . VAL D 1 54 ? -7.592 78.994 -0.421 1.00 17.39 51 VAL D O 1
ATOM 6147 N N . GLU D 1 55 ? -8.437 80.729 0.751 1.00 19.76 52 GLU D N 1
ATOM 6148 C CA . GLU D 1 55 ? -7.970 81.730 -0.202 1.00 21.43 52 GLU D CA 1
ATOM 6149 C C . GLU D 1 55 ? -6.471 81.661 -0.446 1.00 21.15 52 GLU D C 1
ATOM 6150 O O . GLU D 1 55 ? -6.020 81.716 -1.598 1.00 21.51 52 GLU D O 1
ATOM 6156 N N . ASP D 1 56 ? -5.705 81.516 0.631 1.00 20.82 53 ASP D N 1
ATOM 6157 C CA . ASP D 1 56 ? -4.251 81.436 0.547 1.00 20.91 53 ASP D CA 1
ATOM 6158 C C . ASP D 1 56 ? -3.788 80.199 -0.221 1.00 20.49 53 ASP D C 1
ATOM 6159 O O . ASP D 1 56 ? -2.875 80.271 -1.050 1.00 20.25 53 ASP D O 1
ATOM 6164 N N . LEU D 1 57 ? -4.437 79.071 0.056 1.00 19.19 54 LEU D N 1
ATOM 6165 C CA . LEU D 1 57 ? -4.083 77.802 -0.581 1.00 19.23 54 LEU D CA 1
ATOM 6166 C C . LEU D 1 57 ? -4.510 77.751 -2.041 1.00 19.18 54 LEU D C 1
ATOM 6167 O O . LEU D 1 57 ? -3.788 77.228 -2.879 1.00 18.84 54 LEU D O 1
ATOM 6172 N N . ARG D 1 58 ? -5.677 78.311 -2.350 1.00 20.08 55 ARG D N 1
ATOM 6173 C CA . ARG D 1 58 ? -6.123 78.417 -3.745 1.00 21.02 55 ARG D CA 1
ATOM 6174 C C . ARG D 1 58 ? -5.196 79.293 -4.593 1.00 22.25 55 ARG D C 1
ATOM 6175 O O . ARG D 1 58 ? -5.060 79.074 -5.790 1.00 21.48 55 ARG D O 1
ATOM 6183 N N . MET D 1 59 ? -4.555 80.275 -3.961 1.00 23.44 56 MET D N 1
ATOM 6184 C CA . MET D 1 59 ? -3.590 81.124 -4.656 1.00 26.75 56 MET D CA 1
ATOM 6185 C C . MET D 1 59 ? -2.399 80.285 -5.116 1.00 25.27 56 MET D C 1
ATOM 6186 O O . MET D 1 59 ? -1.734 80.635 -6.086 1.00 26.46 56 MET D O 1
ATOM 6191 N N . GLU D 1 60 ? -2.134 79.183 -4.418 1.00 23.79 57 GLU D N 1
ATOM 6192 C CA . GLU D 1 60 ? -1.043 78.276 -4.784 1.00 23.78 57 GLU D CA 1
ATOM 6193 C C . GLU D 1 60 ? -1.513 77.179 -5.750 1.00 22.75 57 GLU D C 1
ATOM 6194 O O . GLU D 1 60 ? -0.727 76.308 -6.129 1.00 23.04 57 GLU D O 1
ATOM 6200 N N . GLY D 1 61 ? -2.786 77.232 -6.140 1.00 21.22 58 GLY D N 1
ATOM 6201 C CA . GLY D 1 61 ? -3.349 76.258 -7.081 1.00 20.48 58 GLY D CA 1
ATOM 6202 C C . GLY D 1 61 ? -3.876 74.987 -6.433 1.00 19.57 58 GLY D C 1
ATOM 6203 O O . GLY D 1 61 ? -4.229 74.031 -7.133 1.00 19.18 58 GLY D O 1
ATOM 6204 N N . HIS D 1 62 ? -3.923 74.959 -5.102 1.00 17.92 59 HIS D N 1
ATOM 6205 C CA . HIS D 1 62 ? -4.378 73.754 -4.402 1.00 17.40 59 HIS D CA 1
ATOM 6206 C C . HIS D 1 62 ? -5.887 73.657 -4.400 1.00 17.12 59 HIS D C 1
ATOM 6207 O O . HIS D 1 62 ? -6.577 74.664 -4.355 1.00 17.31 59 HIS D O 1
ATOM 6214 N N . ASP D 1 63 ? -6.379 72.420 -4.405 1.00 16.47 60 ASP D N 1
ATOM 6215 C CA . ASP D 1 63 ? -7.804 72.142 -4.407 1.00 16.09 60 ASP D CA 1
ATOM 6216 C C . ASP D 1 63 ? -8.270 72.027 -2.956 1.00 15.49 60 ASP D C 1
ATOM 6217 O O . ASP D 1 63 ? -8.334 70.934 -2.379 1.00 13.31 60 ASP D O 1
ATOM 6222 N N . VAL D 1 64 ? -8.599 73.176 -2.378 1.00 14.94 61 VAL D N 1
ATOM 6223 C CA . VAL D 1 64 ? -8.930 73.253 -0.954 1.00 15.25 61 VAL D CA 1
ATOM 6224 C C . VAL D 1 64 ? -10.224 74.047 -0.783 1.00 15.63 61 VAL D C 1
ATOM 6225 O O . VAL D 1 64 ? -10.454 75.059 -1.472 1.00 16.80 61 VAL D O 1
ATOM 6229 N N . SER D 1 65 ? -11.072 73.575 0.128 1.00 15.36 62 SER D N 1
ATOM 6230 C CA . SER D 1 65 ? -12.314 74.263 0.458 1.00 15.12 62 SER D CA 1
ATOM 6231 C C . SER D 1 65 ? -12.508 74.175 1.969 1.00 14.46 62 SER D C 1
ATOM 6232 O O . SER D 1 65 ? -11.631 73.674 2.661 1.00 12.61 62 SER D O 1
ATOM 6235 N N . SER D 1 66 ? -13.628 74.684 2.484 1.00 13.58 63 SER D N 1
ATOM 6236 C CA . SER D 1 66 ? -13.885 74.580 3.924 1.00 13.38 63 SER D CA 1
ATOM 6237 C C . SER D 1 66 ? -15.366 74.391 4.247 1.00 13.61 63 SER D C 1
ATOM 6238 O O . SER D 1 66 ? -16.249 74.595 3.386 1.00 13.19 63 SER D O 1
ATOM 6241 N N . VAL D 1 67 ? -15.625 73.998 5.494 1.00 12.99 64 VAL D N 1
ATOM 6242 C CA . VAL D 1 67 ? -16.975 73.798 5.997 1.00 13.26 64 VAL D CA 1
ATOM 6243 C C . VAL D 1 67 ? -16.915 74.134 7.491 1.00 13.30 64 VAL D C 1
ATOM 6244 O O . VAL D 1 67 ? -15.899 73.874 8.142 1.00 12.65 64 VAL D O 1
ATOM 6248 N N . VAL D 1 68 ? -17.984 74.727 8.018 1.00 13.18 65 VAL D N 1
ATOM 6249 C CA . VAL D 1 68 ? -18.055 75.005 9.457 1.00 12.94 65 VAL D CA 1
ATOM 6250 C C . VAL D 1 68 ? -18.383 73.694 10.177 1.00 12.44 65 VAL D C 1
ATOM 6251 O O . VAL D 1 68 ? -19.333 73.005 9.807 1.00 11.72 65 VAL D O 1
ATOM 6255 N N . MET D 1 69 ? -17.581 73.344 11.180 1.00 11.49 66 MET D N 1
ATOM 6256 C CA . MET D 1 69 ? -17.846 72.166 11.993 1.00 11.72 66 MET D CA 1
ATOM 6257 C C . MET D 1 69 ? -17.529 72.474 13.442 1.00 10.65 66 MET D C 1
ATOM 6258 O O . MET D 1 69 ? -16.415 72.887 13.766 1.00 10.10 66 MET D O 1
ATOM 6263 N N . ASP D 1 70 ? -18.511 72.258 14.305 1.00 10.52 67 ASP D N 1
ATOM 6264 C CA . ASP D 1 70 ? -18.311 72.431 15.747 1.00 10.76 67 ASP D CA 1
ATOM 6265 C C . ASP D 1 70 ? -18.314 71.016 16.334 1.00 10.53 67 ASP D C 1
ATOM 6266 O O . ASP D 1 70 ? -19.379 70.365 16.382 1.00 10.05 67 ASP D O 1
ATOM 6271 N N . VAL D 1 71 ? -17.138 70.544 16.755 1.00 9.90 68 VAL D N 1
ATOM 6272 C CA . VAL D 1 71 ? -17.007 69.132 17.189 1.00 10.54 68 VAL D CA 1
ATOM 6273 C C . VAL D 1 71 ? -17.676 68.798 18.540 1.00 10.23 68 VAL D C 1
ATOM 6274 O O . VAL D 1 71 ? -17.709 67.628 18.942 1.00 10.76 68 VAL D O 1
ATOM 6278 N N . THR D 1 72 ? -18.199 69.811 19.234 1.00 9.60 69 THR D N 1
ATOM 6279 C CA . THR D 1 72 ? -19.028 69.559 20.432 1.00 10.17 69 THR D CA 1
ATOM 6280 C C . THR D 1 72 ? -20.471 69.217 20.059 1.00 10.62 69 THR D C 1
ATOM 6281 O O . THR D 1 72 ? -21.262 68.835 20.916 1.00 11.03 69 THR D O 1
ATOM 6285 N N . ASN D 1 73 ? -20.805 69.388 18.785 1.00 9.77 70 ASN D N 1
ATOM 6286 C CA . ASN D 1 73 ? -22.181 69.334 18.340 1.00 10.55 70 ASN D CA 1
ATOM 6287 C C . ASN D 1 73 ? -22.371 68.285 17.239 1.00 9.81 70 ASN D C 1
ATOM 6288 O O . ASN D 1 73 ? -21.908 68.452 16.107 1.00 8.57 70 ASN D O 1
ATOM 6293 N N . THR D 1 74 ? -23.027 67.181 17.593 1.00 9.25 71 THR D N 1
ATOM 6294 C CA . THR D 1 74 ? -23.253 66.072 16.640 1.00 10.22 71 THR D CA 1
ATOM 6295 C C . THR D 1 74 ? -23.932 66.512 15.348 1.00 10.62 71 THR D C 1
ATOM 6296 O O . THR D 1 74 ? -23.492 66.125 14.246 1.00 9.51 71 THR D O 1
ATOM 6300 N N . GLU D 1 75 ? -24.968 67.349 15.461 1.00 10.80 72 GLU D N 1
ATOM 6301 C CA . GLU D 1 75 ? -25.654 67.839 14.260 1.00 12.68 72 GLU D CA 1
ATOM 6302 C C . GLU D 1 75 ? -24.706 68.612 13.346 1.00 11.68 72 GLU D C 1
ATOM 6303 O O . GLU D 1 75 ? -24.739 68.425 12.118 1.00 11.43 72 GLU D O 1
ATOM 6309 N N . SER D 1 76 ? -23.913 69.503 13.936 1.00 10.85 73 SER D N 1
ATOM 6310 C CA . SER D 1 76 ? -22.889 70.244 13.176 1.00 10.82 73 SER D CA 1
ATOM 6311 C C . SER D 1 76 ? -21.914 69.329 12.418 1.00 10.48 73 SER D C 1
ATOM 6312 O O . SER D 1 76 ? -21.647 69.534 11.219 1.00 10.17 73 SER D O 1
ATOM 6315 N N . VAL D 1 77 ? -21.393 68.331 13.127 1.00 9.10 74 VAL D N 1
ATOM 6316 C CA . VAL D 1 77 ? -20.449 67.356 12.578 1.00 9.16 74 VAL D CA 1
ATOM 6317 C C . VAL D 1 77 ? -21.115 66.564 11.457 1.00 9.12 74 VAL D C 1
ATOM 6318 O O . VAL D 1 77 ? -20.564 66.464 10.363 1.00 9.21 74 VAL D O 1
ATOM 6322 N N . GLN D 1 78 ? -22.296 66.010 11.724 1.00 9.79 75 GLN D N 1
ATOM 6323 C CA . GLN D 1 78 ? -22.995 65.199 10.718 1.00 10.87 75 GLN D CA 1
ATOM 6324 C C . GLN D 1 78 ? -23.319 66.021 9.472 1.00 12.15 75 GLN D C 1
ATOM 6325 O O . GLN D 1 78 ? -23.117 65.558 8.335 1.00 12.24 75 GLN D O 1
ATOM 6331 N N . ASN D 1 79 ? -23.793 67.245 9.680 1.00 12.49 76 ASN D N 1
ATOM 6332 C CA . ASN D 1 79 ? -24.117 68.131 8.556 1.00 13.79 76 ASN D CA 1
ATOM 6333 C C . ASN D 1 79 ? -22.894 68.497 7.721 1.00 12.98 76 ASN D C 1
ATOM 6334 O O . ASN D 1 79 ? -22.966 68.509 6.483 1.00 12.21 76 ASN D O 1
ATOM 6339 N N . ALA D 1 80 ? -21.779 68.793 8.396 1.00 11.97 77 ALA D N 1
ATOM 6340 C CA . ALA D 1 80 ? -20.535 69.157 7.704 1.00 11.65 77 ALA D CA 1
ATOM 6341 C C . ALA D 1 80 ? -20.008 67.986 6.872 1.00 11.33 77 ALA D C 1
ATOM 6342 O O . ALA D 1 80 ? -19.663 68.149 5.694 1.00 9.87 77 ALA D O 1
ATOM 6344 N N . VAL D 1 81 ? -19.988 66.795 7.474 1.00 10.75 78 VAL D N 1
ATOM 6345 C CA . VAL D 1 81 ? -19.571 65.584 6.763 1.00 11.32 78 VAL D CA 1
ATOM 6346 C C . VAL D 1 81 ? -20.495 65.261 5.589 1.00 11.39 78 VAL D C 1
ATOM 6347 O O . VAL D 1 81 ? -20.015 64.962 4.489 1.00 10.79 78 VAL D O 1
ATOM 6351 N N . ARG D 1 82 ? -21.810 65.331 5.813 1.00 11.37 79 ARG D N 1
ATOM 6352 C CA . ARG D 1 82 ? -22.763 65.141 4.724 1.00 14.20 79 ARG D CA 1
ATOM 6353 C C . ARG D 1 82 ? -22.511 66.152 3.596 1.00 13.86 79 ARG D C 1
ATOM 6354 O O . ARG D 1 82 ? -22.607 65.791 2.424 1.00 14.08 79 ARG D O 1
ATOM 6362 N N . SER D 1 83 ? -22.240 67.414 3.945 1.00 13.81 80 SER D N 1
ATOM 6363 C CA . SER D 1 83 ? -22.012 68.449 2.914 1.00 14.51 80 SER D CA 1
ATOM 6364 C C . SER D 1 83 ? -20.804 68.092 2.033 1.00 13.53 80 SER D C 1
ATOM 6365 O O . SER D 1 83 ? -20.860 68.248 0.801 1.00 13.33 80 SER D O 1
ATOM 6368 N N . VAL D 1 84 ? -19.717 67.656 2.664 1.00 12.28 81 VAL D N 1
ATOM 6369 C CA . VAL D 1 84 ? -18.525 67.216 1.921 1.00 12.64 81 VAL D CA 1
ATOM 6370 C C . VAL D 1 84 ? -18.856 66.019 1.016 1.00 11.99 81 VAL D C 1
ATOM 6371 O O . VAL D 1 84 ? -18.472 65.995 -0.149 1.00 11.26 81 VAL D O 1
ATOM 6375 N N . HIS D 1 85 ? -19.548 65.029 1.573 1.00 12.73 82 HIS D N 1
ATOM 6376 C CA . HIS D 1 85 ? -19.925 63.830 0.792 1.00 14.98 82 HIS D CA 1
ATOM 6377 C C . HIS D 1 85 ? -20.763 64.224 -0.429 1.00 15.31 82 HIS D C 1
ATOM 6378 O O . HIS D 1 85 ? -20.546 63.731 -1.545 1.00 16.06 82 HIS D O 1
ATOM 6385 N N . GLU D 1 86 ? -21.728 65.118 -0.228 1.00 15.25 83 GLU D N 1
ATOM 6386 C CA . GLU D 1 86 ? -22.599 65.555 -1.331 1.00 17.00 83 GLU D CA 1
ATOM 6387 C C . GLU D 1 86 ? -21.852 66.372 -2.385 1.00 15.65 83 GLU D C 1
ATOM 6388 O O . GLU D 1 86 ? -22.222 66.360 -3.555 1.00 15.73 83 GLU D O 1
ATOM 6394 N N . GLN D 1 87 ? -20.821 67.104 -1.963 1.00 14.20 84 GLN D N 1
ATOM 6395 C CA . GLN D 1 87 ? -20.073 67.965 -2.882 1.00 14.39 84 GLN D CA 1
ATOM 6396 C C . GLN D 1 87 ? -18.941 67.225 -3.585 1.00 13.74 84 GLN D C 1
ATOM 6397 O O . GLN D 1 87 ? -18.599 67.577 -4.708 1.00 14.24 84 GLN D O 1
ATOM 6403 N N . GLU D 1 88 ? -18.387 66.201 -2.932 1.00 12.35 85 GLU D N 1
ATOM 6404 C CA . GLU D 1 88 ? -17.197 65.489 -3.429 1.00 12.59 85 GLU D CA 1
ATOM 6405 C C . GLU D 1 88 ? -17.439 64.032 -3.845 1.00 12.38 85 GLU D C 1
ATOM 6406 O O . GLU D 1 88 ? -16.679 63.477 -4.640 1.00 13.27 85 GLU D O 1
ATOM 6412 N N . GLY D 1 89 ? -18.470 63.406 -3.302 1.00 12.54 86 GLY D N 1
ATOM 6413 C CA . GLY D 1 89 ? -18.826 62.043 -3.720 1.00 13.94 86 GLY D CA 1
ATOM 6414 C C . GLY D 1 89 ? -18.132 60.926 -2.949 1.00 14.26 86 GLY D C 1
ATOM 6415 O O . GLY D 1 89 ? -18.517 59.754 -3.056 1.00 14.53 86 GLY D O 1
ATOM 6416 N N . ARG D 1 90 ? -17.125 61.288 -2.162 1.00 13.55 87 ARG D N 1
ATOM 6417 C CA . ARG D 1 90 ? -16.380 60.329 -1.342 1.00 14.50 87 ARG D CA 1
ATOM 6418 C C . ARG D 1 90 ? -15.610 61.032 -0.225 1.00 12.87 87 ARG D C 1
ATOM 6419 O O . ARG D 1 90 ? -15.386 62.243 -0.284 1.00 12.34 87 ARG D O 1
ATOM 6427 N N . VAL D 1 91 ? -15.208 60.269 0.793 1.00 11.48 88 VAL D N 1
ATOM 6428 C CA . VAL D 1 91 ? -14.274 60.787 1.810 1.00 11.21 88 VAL D CA 1
ATOM 6429 C C . VAL D 1 91 ? -13.232 59.685 2.013 1.00 11.08 88 VAL D C 1
ATOM 6430 O O . VAL D 1 91 ? -13.577 58.591 2.488 1.00 11.35 88 VAL D O 1
ATOM 6434 N N . ASP D 1 92 ? -11.986 59.973 1.640 1.00 10.87 89 ASP D N 1
ATOM 6435 C CA . ASP D 1 92 ? -10.901 58.979 1.666 1.00 10.88 89 ASP D CA 1
ATOM 6436 C C . ASP D 1 92 ? -10.057 59.032 2.925 1.00 9.72 89 ASP D C 1
ATOM 6437 O O . ASP D 1 92 ? -9.504 58.011 3.361 1.00 9.91 89 ASP D O 1
ATOM 6442 N N . ILE D 1 93 ? -9.971 60.226 3.505 1.00 9.57 90 ILE D N 1
ATOM 6443 C CA . ILE D 1 93 ? -9.042 60.512 4.593 1.00 9.77 90 ILE D CA 1
ATOM 6444 C C . ILE D 1 93 ? -9.710 61.457 5.585 1.00 9.29 90 ILE D C 1
ATOM 6445 O O . ILE D 1 93 ? -10.361 62.436 5.189 1.00 9.74 90 ILE D O 1
ATOM 6450 N N . LEU D 1 94 ? -9.574 61.151 6.867 1.00 8.34 91 LEU D N 1
ATOM 6451 C CA . LEU D 1 94 ? -9.901 62.119 7.931 1.00 8.46 91 LEU D CA 1
ATOM 6452 C C . LEU D 1 94 ? -8.642 62.357 8.746 1.00 8.27 91 LEU D C 1
ATOM 6453 O O . LEU D 1 94 ? -8.046 61.406 9.244 1.00 9.46 91 LEU D O 1
ATOM 6458 N N . VAL D 1 95 ? -8.222 63.617 8.873 1.00 8.90 92 VAL D N 1
ATOM 6459 C CA . VAL D 1 95 ? -7.199 63.969 9.854 1.00 8.89 92 VAL D CA 1
ATOM 6460 C C . VAL D 1 95 ? -7.915 64.768 10.943 1.00 9.08 92 VAL D C 1
ATOM 6461 O O . VAL D 1 95 ? -8.466 65.846 10.667 1.00 9.01 92 VAL D O 1
ATOM 6465 N N . ALA D 1 96 ? -7.936 64.227 12.158 1.00 9.05 93 ALA D N 1
ATOM 6466 C CA . ALA D 1 96 ? -8.746 64.813 13.237 1.00 9.76 93 ALA D CA 1
ATOM 6467 C C . ALA D 1 96 ? -7.831 65.611 14.165 1.00 10.79 93 ALA D C 1
ATOM 6468 O O . ALA D 1 96 ? -7.137 65.023 14.999 1.00 10.90 93 ALA D O 1
ATOM 6470 N N . CYS D 1 97 ? -7.788 66.933 13.966 1.00 10.94 94 CYS D N 1
ATOM 6471 C CA . CYS D 1 97 ? -6.892 67.793 14.754 1.00 12.70 94 CYS D CA 1
ATOM 6472 C C . CYS D 1 97 ? -7.618 68.643 15.760 1.00 12.65 94 CYS D C 1
ATOM 6473 O O . CYS D 1 97 ? -6.971 69.262 16.603 1.00 13.88 94 CYS D O 1
ATOM 6476 N N . ALA D 1 98 ? -8.943 68.724 15.653 1.00 12.69 95 ALA D N 1
ATOM 6477 C CA . ALA D 1 98 ? -9.704 69.615 16.536 1.00 12.65 95 ALA D CA 1
ATOM 6478 C C . ALA D 1 98 ? -9.422 69.237 17.993 1.00 12.18 95 ALA D C 1
ATOM 6479 O O . ALA D 1 98 ? -9.538 68.076 18.393 1.00 11.25 95 ALA D O 1
ATOM 6481 N N . GLY D 1 99 ? -9.067 70.237 18.790 1.00 11.82 96 GLY D N 1
ATOM 6482 C CA . GLY D 1 99 ? -8.789 69.991 20.186 1.00 11.08 96 GLY D CA 1
ATOM 6483 C C . GLY D 1 99 ? -8.441 71.265 20.903 1.00 11.80 96 GLY D C 1
ATOM 6484 O O . GLY D 1 99 ? -8.157 72.309 20.272 1.00 12.70 96 GLY D O 1
ATOM 6485 N N . ILE D 1 100 ? -8.484 71.192 22.225 1.00 11.90 97 ILE D N 1
ATOM 6486 C CA . ILE D 1 100 ? -8.075 72.307 23.072 1.00 12.56 97 ILE D CA 1
ATOM 6487 C C . ILE D 1 100 ? -7.229 71.781 24.224 1.00 12.43 97 ILE D C 1
ATOM 6488 O O . ILE D 1 100 ? -7.297 70.588 24.564 1.00 12.52 97 ILE D O 1
ATOM 6493 N N . CYS D 1 101 ? -6.468 72.691 24.837 1.00 13.58 98 CYS D N 1
ATOM 6494 C CA . CYS D 1 101 ? -5.675 72.365 26.019 1.00 14.01 98 CYS D CA 1
ATOM 6495 C C . CYS D 1 101 ? -5.851 73.456 27.088 1.00 14.57 98 CYS D C 1
ATOM 6496 O O . CYS D 1 101 ? -5.431 74.612 26.898 1.00 14.98 98 CYS D O 1
ATOM 6499 N N . ILE D 1 102 ? -6.525 73.103 28.183 1.00 14.24 99 ILE D N 1
ATOM 6500 C CA . ILE D 1 102 ? -6.623 74.006 29.321 1.00 15.50 99 ILE D CA 1
ATOM 6501 C C . ILE D 1 102 ? -5.549 73.577 30.311 1.00 14.90 99 ILE D C 1
ATOM 6502 O O . ILE D 1 102 ? -5.620 72.487 30.892 1.00 14.80 99 ILE D O 1
ATOM 6507 N N . SER D 1 103 ? -4.546 74.429 30.469 1.00 13.95 100 SER D N 1
ATOM 6508 C CA . SER D 1 103 ? -3.346 74.045 31.189 1.00 13.86 100 SER D CA 1
ATOM 6509 C C . SER D 1 103 ? -3.034 74.997 32.332 1.00 13.52 100 SER D C 1
ATOM 6510 O O . SER D 1 103 ? -3.618 76.076 32.424 1.00 14.19 100 SER D O 1
ATOM 6513 N N . GLU D 1 104 ? -2.092 7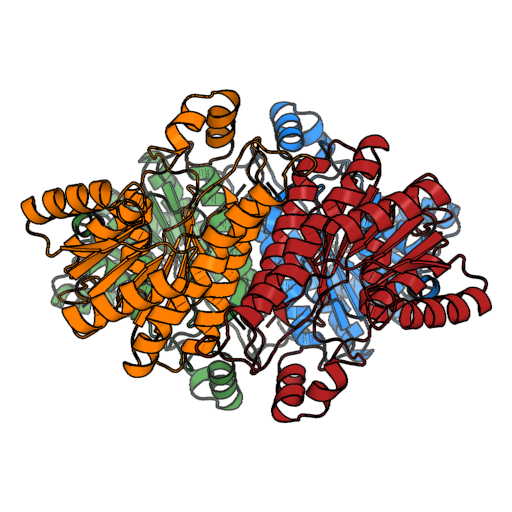4.590 33.173 1.00 12.99 101 GLU D N 1
ATOM 6514 C CA . GLU D 1 104 ? -1.762 75.266 34.427 1.00 13.93 101 GLU D CA 1
ATOM 6515 C C . GLU D 1 104 ? -2.993 75.362 35.322 1.00 13.48 101 GLU D C 1
ATOM 6516 O O . GLU D 1 104 ? -3.216 76.379 35.984 1.00 13.54 101 GLU D O 1
ATOM 6522 N N . VAL D 1 105 ? -3.802 74.307 35.322 1.00 12.10 102 VAL D N 1
ATOM 6523 C CA . VAL D 1 105 ? -4.947 74.197 36.225 1.00 12.26 102 VAL D CA 1
ATOM 6524 C C . VAL D 1 105 ? -4.744 72.903 37.031 1.00 12.23 102 VAL D C 1
ATOM 6525 O O . VAL D 1 105 ? -4.760 71.795 36.479 1.00 10.71 102 VAL D O 1
ATOM 6529 N N . LYS D 1 106 ? -4.530 73.062 38.335 1.00 11.28 103 LYS D N 1
ATOM 6530 C CA . LYS D 1 106 ? -4.216 71.935 39.224 1.00 11.83 103 LYS D CA 1
ATOM 6531 C C . LYS D 1 106 ? -5.420 71.028 39.341 1.00 10.01 103 LYS D C 1
ATOM 6532 O O . LYS D 1 106 ? -6.563 71.486 39.247 1.00 9.79 103 LYS D O 1
ATOM 6538 N N . ALA D 1 107 ? -5.163 69.737 39.538 1.00 10.17 104 ALA D N 1
ATOM 6539 C CA . ALA D 1 107 ? -6.222 68.738 39.546 1.00 10.06 104 ALA D CA 1
ATOM 6540 C C . ALA D 1 107 ? -7.242 69.016 40.649 1.00 10.78 104 ALA D C 1
ATOM 6541 O O . ALA D 1 107 ? -8.442 68.740 40.478 1.00 11.35 104 ALA D O 1
ATOM 6543 N N . GLU D 1 108 ? -6.768 69.574 41.764 1.00 10.42 105 GLU D N 1
ATOM 6544 C CA . GLU D 1 108 ? -7.629 69.881 42.909 1.00 10.99 105 GLU D CA 1
ATOM 6545 C C . GLU D 1 108 ? -8.454 71.158 42.658 1.00 11.36 105 GLU D C 1
ATOM 6546 O O . GLU D 1 108 ? -9.400 71.428 43.386 1.00 12.97 105 GLU D O 1
ATOM 6552 N N . ASP D 1 109 ? -8.122 71.906 41.601 1.00 10.66 106 ASP D N 1
ATOM 6553 C CA . ASP D 1 109 ? -8.783 73.180 41.315 1.00 11.51 106 ASP D CA 1
ATOM 6554 C C . ASP D 1 109 ? -9.727 73.133 40.127 1.00 11.37 106 ASP D C 1
ATOM 6555 O O . ASP D 1 109 ? -10.639 73.959 40.027 1.00 11.25 106 ASP D O 1
ATOM 6560 N N . MET D 1 110 ? -9.483 72.206 39.208 1.00 10.05 107 MET D N 1
ATOM 6561 C CA . MET D 1 110 ? -10.187 72.206 37.930 1.00 11.09 107 MET D CA 1
ATOM 6562 C C . MET D 1 110 ? -11.704 72.151 38.137 1.00 10.63 107 MET D C 1
ATOM 6563 O O . MET D 1 110 ? -12.196 71.329 38.917 1.00 11.52 107 MET D O 1
ATOM 6568 N N . THR D 1 111 ? -12.434 73.025 37.441 1.00 10.65 108 THR D N 1
ATOM 6569 C CA . THR D 1 111 ? -13.893 73.054 37.556 1.00 10.91 108 THR D CA 1
ATOM 6570 C C . THR D 1 111 ? -14.479 71.947 36.685 1.00 10.89 108 THR D C 1
ATOM 6571 O O . THR D 1 111 ? -13.820 71.453 35.750 1.00 9.14 108 THR D O 1
ATOM 6575 N N . ASP D 1 112 ? -15.720 71.559 36.982 1.00 11.25 109 ASP D N 1
ATOM 6576 C CA . ASP D 1 112 ? -16.449 70.619 36.114 1.00 11.16 109 ASP D CA 1
ATOM 6577 C C . ASP D 1 112 ? -16.497 71.142 34.679 1.00 10.72 109 ASP D C 1
ATOM 6578 O O . ASP D 1 112 ? -16.262 70.382 33.731 1.00 9.54 109 ASP D O 1
ATOM 6583 N N . GLY D 1 113 ? -16.777 72.441 34.525 1.00 10.76 110 GLY D N 1
ATOM 6584 C CA . GLY D 1 113 ? -16.866 73.032 33.181 1.00 11.29 110 GLY D CA 1
ATOM 6585 C C . GLY D 1 113 ? -15.583 72.815 32.389 1.00 10.46 110 GLY D C 1
ATOM 6586 O O . GLY D 1 113 ? -15.630 72.409 31.227 1.00 10.07 110 GLY D O 1
ATOM 6587 N N . GLN D 1 114 ? -14.438 73.046 33.027 1.00 9.99 111 GLN D N 1
ATOM 6588 C CA . GLN D 1 114 ? -13.119 72.863 32.395 1.00 10.03 111 GLN D CA 1
ATOM 6589 C C . GLN D 1 114 ? -12.850 71.405 32.024 1.00 9.69 111 GLN D C 1
ATOM 6590 O O . GLN D 1 114 ? -12.459 71.111 30.884 1.00 9.70 111 GLN D O 1
ATOM 6596 N N . TRP D 1 115 ? -13.053 70.508 32.992 1.00 8.88 112 TRP D N 1
ATOM 6597 C CA . TRP D 1 115 ? -12.896 69.079 32.734 1.00 9.30 112 TRP D CA 1
ATOM 6598 C C . TRP D 1 115 ? -13.783 68.669 31.554 1.00 9.31 112 TRP D C 1
ATOM 6599 O O . TRP D 1 115 ? -13.295 68.083 30.568 1.00 9.39 112 TRP D O 1
ATOM 6610 N N . LEU D 1 116 ? -15.081 68.967 31.651 1.00 8.82 113 LEU D N 1
ATOM 6611 C CA . LEU D 1 116 ? -16.052 68.430 30.689 1.00 9.09 113 LEU D CA 1
ATOM 6612 C C . LEU D 1 116 ? -15.828 68.979 29.286 1.00 9.58 113 LEU D C 1
ATOM 6613 O O . LEU D 1 116 ? -15.968 68.248 28.304 1.00 8.59 113 LEU D O 1
ATOM 6618 N N . LYS D 1 117 ? -15.466 70.256 29.189 1.00 9.77 114 LYS D N 1
ATOM 6619 C CA . LYS D 1 117 ? -15.250 70.866 27.857 1.00 11.72 114 LYS D CA 1
ATOM 6620 C C . LYS D 1 117 ? -14.072 70.213 27.154 1.00 10.25 114 LYS D C 1
ATOM 6621 O O . LYS D 1 117 ? -14.073 69.978 25.934 1.00 9.63 114 LYS D O 1
ATOM 6627 N N . GLN D 1 118 ? -13.038 69.942 27.931 1.00 9.87 115 GLN D N 1
ATOM 6628 C CA . GLN D 1 118 ? -11.844 69.344 27.352 1.00 10.15 115 GLN D CA 1
ATOM 6629 C C . GLN D 1 118 ? -12.107 67.927 26.867 1.00 9.28 115 GLN D C 1
ATOM 6630 O O . GLN D 1 118 ? -11.725 67.557 25.754 1.00 9.18 115 GLN D O 1
ATOM 6636 N N . VAL D 1 119 ? -12.796 67.145 27.693 1.00 8.47 116 VAL D N 1
ATOM 6637 C CA . VAL D 1 119 ? -13.225 65.812 27.277 1.00 7.98 116 VAL D CA 1
ATOM 6638 C C . VAL D 1 119 ? -14.176 65.897 26.072 1.00 8.25 116 VAL D C 1
ATOM 6639 O O . VAL D 1 119 ? -14.074 65.089 25.140 1.00 7.79 116 VAL D O 1
ATOM 6643 N N . ASP D 1 120 ? -15.057 66.903 26.053 1.00 8.78 117 ASP D N 1
ATOM 6644 C CA . ASP D 1 120 ? -16.067 66.971 25.002 1.00 9.35 117 ASP D CA 1
ATOM 6645 C C . ASP D 1 120 ? -15.447 67.296 23.638 1.00 9.17 117 ASP D C 1
ATOM 6646 O O . ASP D 1 120 ? -15.790 66.678 22.634 1.00 9.33 117 ASP D O 1
ATOM 6651 N N . ILE D 1 121 ? -14.552 68.280 23.603 1.00 8.98 118 ILE D N 1
ATOM 6652 C CA . ILE D 1 121 ? -13.913 68.634 22.339 1.00 8.87 118 ILE D CA 1
ATOM 6653 C C . ILE D 1 121 ? -12.925 67.529 21.893 1.00 8.24 118 ILE D C 1
ATOM 6654 O O . ILE D 1 121 ? -12.979 67.063 20.746 1.00 8.48 118 ILE D O 1
ATOM 6659 N N . ASN D 1 122 ? -12.043 67.114 22.802 1.00 6.95 119 ASN D N 1
ATOM 6660 C CA . ASN D 1 122 ? -10.883 66.294 22.413 1.00 7.39 119 ASN D CA 1
ATOM 6661 C C . ASN D 1 122 ? -11.283 64.863 22.168 1.00 8.02 119 ASN D C 1
ATOM 6662 O O . ASN D 1 122 ? -10.790 64.238 21.219 1.00 8.83 119 ASN D O 1
ATOM 6667 N N . LEU D 1 123 ? -12.154 64.346 23.043 1.00 7.80 120 LEU D N 1
ATOM 6668 C CA . LEU D 1 123 ? -12.508 62.926 23.033 1.00 6.97 120 LEU D CA 1
ATOM 6669 C C . LEU D 1 123 ? -13.907 62.668 22.447 1.00 7.33 120 LEU D C 1
ATOM 6670 O O . LEU D 1 123 ? -14.042 61.946 21.450 1.00 6.95 120 LEU D O 1
ATOM 6675 N N . ASN D 1 124 ? -14.939 63.266 23.033 1.00 7.47 121 ASN D N 1
ATOM 6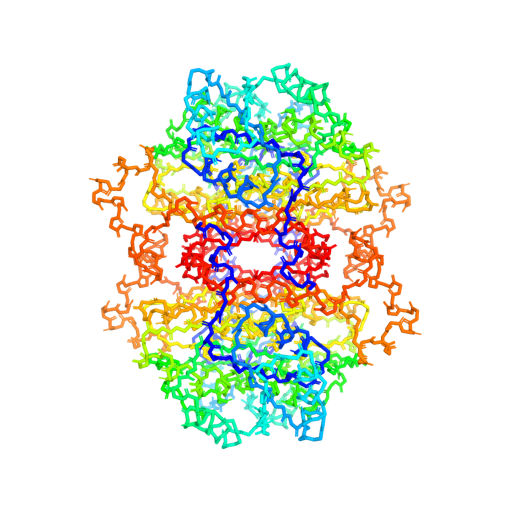676 C CA . ASN D 1 124 ? -16.271 63.110 22.442 1.00 7.57 121 ASN D CA 1
ATOM 6677 C C . ASN D 1 124 ? -16.291 63.620 20.985 1.00 7.00 121 ASN D C 1
ATOM 6678 O O . ASN D 1 124 ? -16.916 63.016 20.131 1.0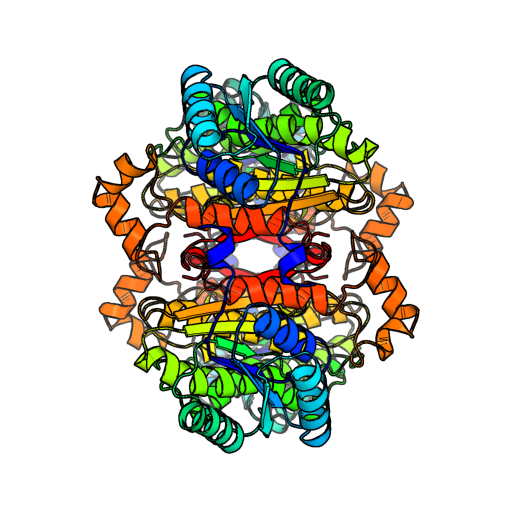0 7.00 121 ASN D O 1
ATOM 6683 N N . GLY D 1 125 ? -15.595 64.724 20.713 1.00 7.65 122 GLY D N 1
ATOM 6684 C CA . GLY D 1 125 ? -15.508 65.262 19.339 1.00 7.39 122 GLY D CA 1
ATOM 6685 C C . GLY D 1 125 ? -14.776 64.315 18.397 1.00 7.53 122 GLY D C 1
ATOM 6686 O O . GLY D 1 125 ? -15.047 64.304 17.200 1.00 8.36 122 GLY D O 1
ATOM 6687 N N . MET D 1 126 ? -13.850 63.523 18.930 1.00 7.39 123 MET D N 1
ATOM 6688 C CA . MET D 1 126 ? -13.164 62.518 18.134 1.00 7.58 123 MET D CA 1
ATOM 6689 C C . MET D 1 126 ? -14.164 61.446 17.698 1.00 7.68 123 MET D C 1
ATOM 6690 O O . MET D 1 126 ? -14.209 61.056 16.522 1.00 7.85 123 MET D O 1
ATOM 6695 N N . PHE D 1 127 ? -14.953 60.968 18.656 1.00 7.40 124 PHE D N 1
ATOM 6696 C CA . PHE D 1 127 ? -16.036 60.020 18.380 1.00 7.10 124 PHE D CA 1
ATOM 6697 C C . PHE D 1 127 ? -16.989 60.576 17.328 1.00 7.86 124 PHE D C 1
ATOM 6698 O O . PHE D 1 127 ? -17.300 59.886 16.344 1.00 7.45 124 PHE D O 1
ATOM 6706 N N . ARG D 1 128 ? -17.409 61.836 17.495 1.00 6.86 125 ARG D N 1
ATOM 6707 C CA . ARG D 1 128 ? -18.386 62.414 16.563 1.00 8.14 125 ARG D CA 1
ATOM 6708 C C . ARG D 1 128 ? -17.815 62.446 15.162 1.00 7.64 125 ARG D C 1
ATOM 6709 O O . ARG D 1 128 ? -18.484 62.030 14.213 1.00 8.04 125 ARG D O 1
ATOM 6717 N N . SER D 1 129 ? -16.583 62.956 15.051 1.00 8.37 126 SER D N 1
ATOM 6718 C CA . SER D 1 129 ? -15.899 63.097 13.764 1.00 8.96 126 SER D CA 1
ATOM 6719 C C . SER D 1 129 ? -15.665 61.736 13.127 1.00 9.07 126 SER D C 1
ATOM 6720 O O . SER D 1 129 ? -15.960 61.522 11.940 1.00 7.97 126 SER D O 1
ATOM 6723 N N . CYS D 1 130 ? -15.074 60.819 13.896 1.00 8.75 127 CYS D N 1
ATOM 6724 C CA . CYS D 1 130 ? -14.715 59.507 13.358 1.00 8.99 127 CYS D CA 1
ATOM 6725 C C . CYS D 1 130 ? -15.919 58.664 12.987 1.00 8.98 127 CYS D C 1
ATOM 6726 O O . CYS D 1 130 ? -15.875 57.953 11.989 1.00 8.87 127 CYS D O 1
ATOM 6729 N N . GLN D 1 131 ? -17.004 58.733 13.765 1.00 8.47 128 GLN D N 1
ATOM 6730 C CA . GLN D 1 131 ? -18.188 57.965 13.378 1.00 8.79 128 GLN D CA 1
ATOM 6731 C C . GLN D 1 131 ? -18.778 58.471 12.077 1.00 8.87 128 GLN D C 1
ATOM 6732 O O . GLN D 1 131 ? -19.091 57.684 11.192 1.00 8.90 128 GLN D O 1
ATOM 6738 N N . ALA D 1 132 ? -18.940 59.794 11.972 1.00 9.45 129 ALA D N 1
ATOM 6739 C CA . ALA D 1 132 ? -19.602 60.386 10.809 1.00 9.07 129 ALA D CA 1
ATOM 6740 C C . ALA D 1 132 ? -18.801 60.053 9.547 1.00 9.35 129 ALA D C 1
ATOM 6741 O O . ALA D 1 132 ? -19.373 59.630 8.533 1.00 10.02 129 ALA D O 1
ATOM 6743 N N . VAL D 1 133 ? -17.480 60.229 9.594 1.00 8.95 130 VAL D N 1
ATOM 6744 C CA . VAL D 1 133 ? -16.664 59.870 8.426 1.00 9.10 130 VAL D CA 1
ATOM 6745 C C . VAL D 1 133 ? -16.553 58.352 8.225 1.00 9.26 130 VAL D C 1
ATOM 6746 O O . VAL D 1 133 ? -16.594 57.852 7.080 1.00 8.79 130 VAL D O 1
ATOM 6750 N N . GLY D 1 134 ? -16.422 57.632 9.337 1.00 9.33 131 GLY D N 1
ATOM 6751 C CA . GLY D 1 134 ? -16.267 56.164 9.319 1.00 9.41 131 GLY D CA 1
ATOM 6752 C C . GLY D 1 134 ? -17.417 55.468 8.609 1.00 10.87 131 GLY D C 1
ATOM 6753 O O . GLY D 1 134 ? -17.213 54.486 7.892 1.00 10.76 131 GLY D O 1
ATOM 6754 N N . ARG D 1 135 ? -18.629 55.969 8.818 1.00 10.37 132 ARG D N 1
ATOM 6755 C CA . ARG D 1 135 ? -19.805 55.411 8.151 1.00 11.39 132 ARG D CA 1
ATOM 6756 C C . ARG D 1 135 ? -19.663 55.422 6.625 1.00 12.15 132 ARG D C 1
ATOM 6757 O O . ARG D 1 135 ? -19.960 54.430 5.946 1.00 12.77 132 ARG D O 1
ATOM 6765 N N . ILE D 1 136 ? -19.159 56.536 6.103 1.00 10.71 133 ILE D N 1
ATOM 6766 C CA . ILE D 1 136 ? -18.902 56.675 4.663 1.00 11.31 133 ILE D CA 1
ATOM 6767 C C . ILE D 1 136 ? -17.787 55.730 4.205 1.00 10.43 133 ILE D C 1
ATOM 6768 O O . ILE D 1 136 ? -17.907 55.052 3.167 1.00 10.65 133 ILE D O 1
ATOM 6773 N N . MET D 1 137 ? -16.714 55.682 4.983 1.00 9.89 134 MET D N 1
ATOM 6774 C CA . MET D 1 137 ? -15.571 54.809 4.673 1.00 10.25 134 MET D CA 1
ATOM 6775 C C . MET D 1 137 ? -15.953 53.333 4.662 1.00 10.00 134 MET D C 1
ATOM 6776 O O . MET D 1 137 ? -15.475 52.576 3.824 1.00 10.40 134 MET D O 1
ATOM 6781 N N . LEU D 1 138 ? -16.828 52.937 5.583 1.00 9.93 135 LEU D N 1
ATOM 6782 C CA . LEU D 1 138 ? -17.353 51.557 5.605 1.00 11.44 135 LEU D CA 1
ATOM 6783 C C . LEU D 1 138 ? -18.158 51.218 4.346 1.00 12.10 135 LEU D C 1
ATOM 6784 O O . LEU D 1 138 ? -18.064 50.087 3.811 1.00 13.30 135 LEU D O 1
ATOM 6789 N N . GLU D 1 139 ? -18.976 52.165 3.881 1.00 12.37 136 GLU D N 1
ATOM 6790 C CA . GLU D 1 139 ? -19.710 51.976 2.617 1.00 14.05 136 GLU D CA 1
ATOM 6791 C C . GLU D 1 139 ? -18.728 51.771 1.454 1.00 13.24 136 GLU D C 1
ATOM 6792 O O . GLU D 1 139 ? -18.954 50.913 0.581 1.00 13.92 136 GLU D O 1
ATOM 6798 N N . GLN D 1 140 ? -17.657 52.571 1.448 1.00 11.55 137 GLN D N 1
ATOM 6799 C CA . GLN D 1 140 ? -16.605 52.530 0.424 1.00 12.21 137 GLN D CA 1
ATOM 6800 C C . GLN D 1 140 ? -15.716 51.297 0.550 1.00 12.49 137 GLN D C 1
ATOM 6801 O O . GLN D 1 140 ? -15.020 50.934 -0.408 1.00 12.55 137 GLN D O 1
ATOM 6807 N N . LYS D 1 141 ? -15.737 50.670 1.734 1.00 12.39 138 LYS D N 1
ATOM 6808 C CA . LYS D 1 141 ? -14.732 49.644 2.120 1.00 13.46 138 LYS D CA 1
ATOM 6809 C C . LYS D 1 141 ? -13.304 50.173 1.895 1.00 13.32 138 LYS D C 1
ATOM 6810 O O . LYS D 1 141 ? -12.395 49.465 1.433 1.00 12.65 138 LYS D O 1
ATOM 6816 N N . GLN D 1 142 ? -13.108 51.443 2.231 1.00 12.10 139 GLN D N 1
ATOM 6817 C CA . GLN D 1 142 ? -11.833 52.086 1.976 1.00 12.67 139 GLN D CA 1
ATOM 6818 C C . GLN D 1 142 ? -11.779 53.403 2.730 1.00 11.59 139 GLN D C 1
ATOM 6819 O O . GLN D 1 142 ? -12.708 54.224 2.635 1.00 10.71 139 GLN D O 1
ATOM 6825 N N . GLY D 1 143 ? -10.706 53.604 3.492 1.00 10.32 140 GLY D N 1
ATOM 6826 C CA . GLY D 1 143 ? -10.573 54.873 4.219 1.00 10.40 140 GLY D CA 1
ATOM 6827 C C . GLY D 1 143 ? -9.370 54.861 5.124 1.00 10.02 140 GLY D C 1
ATOM 6828 O O . GLY D 1 143 ? -8.871 53.798 5.492 1.00 10.11 140 GLY D O 1
ATOM 6829 N N . VAL D 1 144 ? -8.915 56.043 5.492 1.00 9.41 141 VAL D N 1
ATOM 6830 C CA . VAL D 1 144 ? -7.837 56.158 6.477 1.00 10.15 141 VAL D CA 1
ATOM 6831 C C . VAL D 1 144 ? -8.104 57.324 7.413 1.00 9.38 141 VAL D C 1
ATOM 6832 O O . VAL D 1 144 ? -8.489 58.419 6.977 1.00 8.88 141 VAL D O 1
ATOM 6836 N N . ILE D 1 145 ? -7.893 57.082 8.700 1.00 8.80 142 ILE D N 1
ATOM 6837 C CA . ILE D 1 145 ? -8.021 58.105 9.713 1.00 8.36 142 ILE D CA 1
ATOM 6838 C C . ILE D 1 145 ? -6.641 58.319 10.337 1.00 8.63 142 ILE D C 1
ATOM 6839 O O . ILE D 1 145 ? -5.914 57.344 10.588 1.00 8.92 142 ILE D O 1
ATOM 6844 N N . VAL D 1 146 ? -6.281 59.580 10.545 1.00 8.47 143 VAL D N 1
ATOM 6845 C CA . VAL D 1 146 ? -5.127 59.929 11.360 1.00 8.62 143 VAL D CA 1
ATOM 6846 C C . VAL D 1 146 ? -5.592 60.925 12.431 1.00 8.96 143 VAL D C 1
ATOM 6847 O O . VAL D 1 146 ? -6.056 62.027 12.104 1.00 8.40 143 VAL D O 1
ATOM 6851 N N . ALA D 1 147 ? -5.478 60.554 13.705 1.00 8.28 144 ALA D N 1
ATOM 6852 C CA . ALA D 1 147 ? -5.831 61.485 14.781 1.00 8.39 144 ALA D CA 1
ATOM 6853 C C . ALA D 1 147 ? -4.570 62.209 15.265 1.00 8.46 144 ALA D C 1
ATOM 6854 O O . ALA D 1 147 ? -3.496 61.604 15.332 1.00 9.32 144 ALA D O 1
ATOM 6856 N N . ILE D 1 148 ? -4.722 63.476 15.635 1.00 8.49 145 ILE D N 1
ATOM 6857 C CA . ILE D 1 148 ? -3.669 64.177 16.343 1.00 8.83 145 ILE D CA 1
ATOM 6858 C C . ILE D 1 148 ? -3.863 63.832 17.820 1.00 9.52 145 ILE D C 1
ATOM 6859 O O . ILE D 1 148 ? -4.769 64.371 18.501 1.00 10.14 145 ILE D O 1
ATOM 6864 N N . GLY D 1 149 ? -3.058 62.886 18.292 1.00 8.72 146 GLY D N 1
ATOM 6865 C CA . GLY D 1 149 ? -3.022 62.578 19.720 1.00 8.64 146 GLY D CA 1
ATOM 6866 C C . GLY D 1 149 ? -2.047 63.530 20.383 1.00 9.27 146 GLY D C 1
ATOM 6867 O O . GLY D 1 149 ? -1.958 64.709 20.008 1.00 9.63 146 GLY D O 1
ATOM 6868 N N . SER D 1 150 ? -1.298 63.013 21.361 1.00 8.78 147 SER D N 1
ATOM 6869 C CA . SER D 1 150 ? -0.296 63.793 22.073 1.00 8.28 147 SER D CA 1
ATOM 6870 C C . SER D 1 150 ? 0.602 62.873 22.894 1.00 7.31 147 SER D C 1
ATOM 6871 O O . SER D 1 150 ? 0.154 61.853 23.424 1.00 7.33 147 SER D O 1
ATOM 6874 N N . MET D 1 151 ? 1.874 63.242 23.021 1.00 7.54 148 MET D N 1
ATOM 6875 C CA . MET D 1 151 ? 2.709 62.589 24.026 1.00 7.50 148 MET D CA 1
ATOM 6876 C C . MET D 1 151 ? 2.044 62.686 25.401 1.00 7.66 148 MET D C 1
ATOM 6877 O O . MET D 1 151 ? 2.334 61.871 26.269 1.00 7.60 148 MET D O 1
ATOM 6882 N N . SER D 1 152 ? 1.141 63.659 25.587 1.00 7.48 149 SER D N 1
ATOM 6883 C CA . SER D 1 152 ? 0.383 63.778 26.873 1.00 8.29 149 SER D CA 1
ATOM 6884 C C . SER D 1 152 ? -0.527 62.572 27.165 1.00 8.91 149 SER D C 1
ATOM 6885 O O . SER D 1 152 ? -0.942 62.382 28.304 1.00 8.75 149 SER D O 1
ATOM 6888 N N . GLY D 1 153 ? -0.868 61.789 26.136 1.00 8.72 150 GLY D N 1
ATOM 6889 C CA . GLY D 1 153 ? -1.606 60.538 26.323 1.00 8.83 150 GLY D CA 1
ATOM 6890 C C . GLY D 1 153 ? -0.755 59.458 26.977 1.00 9.06 150 GLY D C 1
ATOM 6891 O O . GLY D 1 153 ? -1.302 58.503 27.537 1.00 9.58 150 GLY D O 1
ATOM 6892 N N . LEU D 1 154 ? 0.577 59.622 26.915 1.00 8.89 151 LEU D N 1
ATOM 6893 C CA . LEU D 1 154 ? 1.534 58.592 27.366 1.00 10.24 151 LEU D CA 1
ATOM 6894 C C . LEU D 1 154 ? 2.308 59.040 28.606 1.00 9.45 151 LEU D C 1
ATOM 6895 O O . LEU D 1 154 ? 2.537 58.232 29.504 1.00 10.63 151 LEU D O 1
ATOM 6900 N N . ILE D 1 155 ? 2.761 60.291 28.614 1.00 8.88 152 ILE D N 1
ATOM 6901 C CA . ILE D 1 155 ? 3.482 60.850 29.766 1.00 8.25 152 ILE D CA 1
ATOM 6902 C C . ILE D 1 155 ? 2.752 62.071 30.294 1.00 9.08 152 ILE D C 1
ATOM 6903 O O . ILE D 1 155 ? 1.844 62.586 29.635 1.00 8.39 152 ILE D O 1
ATOM 6908 N N . VAL D 1 156 ? 3.152 62.540 31.473 1.00 8.84 153 VAL D N 1
ATOM 6909 C CA . VAL D 1 156 ? 2.492 63.669 32.103 1.00 9.71 153 VAL D CA 1
ATOM 6910 C C . VAL D 1 156 ? 3.434 64.856 32.014 1.00 9.56 153 VAL D C 1
ATOM 6911 O O . VAL D 1 156 ? 4.555 64.825 32.544 1.00 10.42 153 VAL D O 1
ATOM 6915 N N . ASN D 1 157 ? 2.965 65.902 31.333 1.00 8.88 154 ASN D N 1
ATOM 6916 C CA . ASN D 1 157 ? 3.753 67.123 31.148 1.00 9.28 154 ASN D CA 1
ATOM 6917 C C . ASN D 1 157 ? 4.136 67.783 32.458 1.00 9.38 154 ASN D C 1
ATOM 6918 O O . ASN D 1 157 ? 3.454 67.632 33.482 1.00 9.29 154 ASN D O 1
ATOM 6923 N N . ARG D 1 158 ? 5.241 68.520 32.429 1.00 9.75 155 ARG D N 1
ATOM 6924 C CA . ARG D 1 158 ? 5.632 69.288 33.618 1.00 10.26 155 ARG D CA 1
ATOM 6925 C C . ARG D 1 158 ? 6.302 70.604 33.231 1.00 10.52 155 ARG D C 1
ATOM 6926 O O . ARG D 1 158 ? 6.953 70.690 32.178 1.00 9.16 155 ARG D O 1
ATOM 6934 N N . PRO D 1 159 ? 6.146 71.633 34.069 1.00 10.94 156 PRO D N 1
ATOM 6935 C CA . PRO D 1 159 ? 5.428 71.645 35.342 1.00 11.89 156 PRO D CA 1
ATOM 6936 C C . PRO D 1 159 ? 3.918 71.913 35.209 1.00 11.97 156 PRO D C 1
ATOM 6937 O O . PRO D 1 159 ? 3.207 71.883 36.221 1.00 13.22 156 PRO D O 1
ATOM 6941 N N . GLN D 1 160 ? 3.434 72.187 33.999 1.00 11.29 157 GLN D N 1
ATOM 6942 C CA . GLN D 1 160 ? 2.044 72.625 33.824 1.00 10.88 157 GLN D CA 1
ATOM 6943 C C . GLN D 1 160 ? 1.061 71.488 34.076 1.00 10.78 157 GLN D C 1
ATOM 6944 O O . GLN D 1 160 ? 1.235 70.387 33.560 1.00 10.59 157 GLN D O 1
ATOM 6950 N N . GLN D 1 161 ? 0.041 71.771 34.899 1.00 10.26 158 GLN D N 1
ATOM 6951 C CA . GLN D 1 161 ? -0.987 70.782 35.281 1.00 10.09 158 GLN D CA 1
ATOM 6952 C C . GLN D 1 161 ? -2.119 70.819 34.242 1.00 9.61 158 GLN D C 1
ATOM 6953 O O . GLN D 1 161 ? -2.603 71.902 33.879 1.00 10.26 158 GLN D O 1
ATOM 6959 N N . GLN D 1 162 ? -2.529 69.634 33.772 1.00 9.22 159 GLN D N 1
ATOM 6960 C CA . GLN D 1 162 ? -3.537 69.528 32.698 1.00 8.51 159 GLN D CA 1
ATOM 6961 C C . GLN D 1 162 ? -4.082 68.105 32.612 1.00 7.51 159 GLN D C 1
ATOM 6962 O O . GLN D 1 162 ? -4.061 67.481 31.544 1.00 6.68 159 GLN D O 1
ATOM 6968 N N . ALA D 1 163 ? -4.547 67.589 33.744 1.00 8.11 160 ALA D N 1
ATOM 6969 C CA . ALA D 1 163 ? -4.914 66.165 33.824 1.00 8.04 160 ALA D CA 1
ATOM 6970 C C . ALA D 1 163 ? -6.049 65.804 32.864 1.00 7.53 160 ALA D C 1
ATOM 6971 O O . ALA D 1 163 ? -6.070 64.704 32.320 1.00 7.26 160 ALA D O 1
ATOM 6973 N N . ALA D 1 164 ? -6.978 66.728 32.636 1.00 7.67 161 ALA D N 1
ATOM 6974 C CA . ALA D 1 164 ? -8.090 66.472 31.706 1.00 7.51 161 ALA D CA 1
ATOM 6975 C C . ALA D 1 164 ? -7.586 66.340 30.265 1.00 7.93 161 ALA D C 1
ATOM 6976 O O . ALA D 1 164 ? -8.048 65.475 29.511 1.00 7.32 161 ALA D O 1
ATOM 6978 N N . TYR D 1 165 ? -6.647 67.196 29.889 1.00 7.28 162 TYR D N 1
ATOM 6979 C CA . TYR D 1 165 ? -6.024 67.086 28.567 1.00 7.35 162 TYR D CA 1
ATOM 6980 C C . TYR D 1 165 ? -5.313 65.755 28.399 1.00 7.12 162 TYR D C 1
ATOM 6981 O O . TYR D 1 165 ? -5.523 65.048 27.396 1.00 7.32 162 TYR D O 1
ATOM 6990 N N . ASN D 1 166 ? -4.472 65.417 29.378 1.00 6.66 163 ASN D N 1
ATOM 6991 C CA . ASN D 1 166 ? -3.717 64.151 29.336 1.00 6.38 163 ASN D CA 1
ATOM 6992 C C . ASN D 1 166 ? -4.672 62.959 29.221 1.00 6.46 163 ASN D C 1
ATOM 6993 O O . ASN D 1 166 ? -4.497 62.088 28.348 1.00 6.18 163 ASN D O 1
ATOM 6998 N N . ALA D 1 167 ? -5.680 62.931 30.096 1.00 6.27 164 ALA D N 1
ATOM 6999 C CA . ALA D 1 167 ? -6.693 61.873 30.047 1.00 6.94 164 ALA D CA 1
ATOM 7000 C C . ALA D 1 167 ? -7.404 61.809 28.695 1.00 7.20 164 ALA D C 1
ATOM 7001 O O . ALA D 1 167 ? -7.577 60.725 28.140 1.00 6.69 164 ALA D O 1
ATOM 7003 N N . SER D 1 168 ? -7.831 62.966 28.193 1.00 6.43 165 SER D N 1
ATOM 7004 C CA . SER D 1 168 ? -8.573 63.016 26.922 1.00 7.04 165 SER D CA 1
ATOM 7005 C C . SER D 1 168 ? -7.746 62.442 25.775 1.00 6.84 165 SER D C 1
ATOM 7006 O O . SER D 1 168 ? -8.295 61.730 24.935 1.00 6.49 165 SER D O 1
ATOM 7009 N N . LYS D 1 169 ? -6.433 62.730 25.755 1.00 6.99 166 LYS D N 1
ATOM 7010 C CA . LYS D 1 169 ? -5.582 62.271 24.646 1.00 7.35 166 LYS D CA 1
ATOM 7011 C C . LYS D 1 169 ? -5.273 60.780 24.744 1.00 7.72 166 LYS D C 1
ATOM 7012 O O . LYS D 1 169 ? -5.184 60.088 23.715 1.00 7.12 166 LYS D O 1
ATOM 7018 N N . ALA D 1 170 ? -5.120 60.265 25.972 1.00 6.87 167 ALA D N 1
ATOM 7019 C CA . ALA D 1 170 ? -5.025 58.815 26.139 1.00 6.81 167 ALA D CA 1
ATOM 7020 C C . ALA D 1 170 ? -6.304 58.134 25.614 1.00 7.03 167 ALA D C 1
ATOM 7021 O O . ALA D 1 170 ? -6.247 57.082 24.973 1.00 6.05 167 ALA D O 1
ATOM 7023 N N . GLY D 1 171 ? -7.451 58.748 25.922 1.00 6.92 168 GLY D N 1
ATOM 7024 C CA . GLY D 1 171 ? -8.757 58.317 25.421 1.00 6.28 168 GLY D CA 1
ATOM 7025 C C . GLY D 1 171 ? -8.761 58.299 23.900 1.00 6.65 168 GLY D C 1
ATOM 7026 O O . GLY D 1 171 ? -9.215 57.322 23.299 1.00 6.07 168 GLY D O 1
ATOM 7027 N N . VAL D 1 172 ? -8.262 59.365 23.284 1.00 5.85 169 VAL D N 1
ATOM 7028 C CA . VAL D 1 172 ? -8.166 59.447 21.808 1.00 6.16 169 VAL D CA 1
ATOM 7029 C C . VAL D 1 172 ? -7.326 58.288 21.269 1.00 6.77 169 VAL D C 1
ATOM 7030 O O . VAL D 1 172 ? -7.764 57.584 20.357 1.00 6.40 169 VAL D O 1
ATOM 7034 N N . HIS D 1 173 ? -6.141 58.085 21.849 1.00 6.24 170 HIS D N 1
ATOM 7035 C CA . HIS D 1 173 ? -5.278 56.982 21.385 1.00 7.06 170 HIS D CA 1
ATOM 7036 C C . HIS D 1 173 ? -6.024 55.646 21.379 1.00 6.79 170 HIS D C 1
ATOM 7037 O O . HIS D 1 173 ? -5.998 54.915 20.394 1.00 6.70 170 HIS D O 1
ATOM 7044 N N . GLN D 1 174 ? -6.683 55.318 22.493 1.00 6.42 171 GLN D N 1
ATOM 7045 C CA . GLN D 1 174 ? -7.273 53.988 22.612 1.00 6.55 171 GLN D CA 1
ATOM 7046 C C . GLN D 1 174 ? -8.604 53.886 21.819 1.00 6.85 171 GLN D C 1
ATOM 7047 O O . GLN D 1 174 ? -8.994 52.817 21.356 1.00 6.96 171 GLN D O 1
ATOM 7053 N N . TYR D 1 175 ? -9.300 55.005 21.662 1.00 6.72 172 TYR D N 1
ATOM 7054 C CA . TYR D 1 175 ? -10.468 55.022 20.750 1.00 6.93 172 TYR D CA 1
ATOM 7055 C C . TYR D 1 175 ? -10.016 54.716 19.304 1.00 6.30 172 TYR D C 1
ATOM 7056 O O . TYR D 1 175 ? -10.589 53.861 18.640 1.00 7.62 172 TYR D O 1
ATOM 7065 N N . ILE D 1 176 ? -8.940 55.370 18.852 1.00 6.68 173 ILE D N 1
ATOM 7066 C CA . ILE D 1 176 ? -8.413 55.156 17.503 1.00 6.90 173 ILE D CA 1
ATOM 7067 C C . ILE D 1 176 ? -7.963 53.703 17.320 1.00 6.76 173 ILE D C 1
ATOM 7068 O O . ILE D 1 176 ? -8.225 53.087 16.290 1.00 6.87 173 ILE D O 1
ATOM 7073 N N . ARG D 1 177 ? -7.327 53.150 18.341 1.00 6.38 174 ARG D N 1
ATOM 7074 C CA . ARG D 1 177 ? -6.927 51.741 18.292 1.00 6.74 174 ARG D CA 1
ATOM 7075 C C . ARG D 1 177 ? -8.161 50.795 18.218 1.00 6.53 174 ARG D C 1
ATOM 7076 O O . ARG D 1 177 ? -8.132 49.754 17.518 1.00 6.55 174 ARG D O 1
ATOM 7084 N N . SER D 1 178 ? -9.235 51.154 18.925 1.00 6.68 175 SER D N 1
ATOM 7085 C CA . SER D 1 178 ? -10.486 50.401 18.853 1.00 6.90 175 SER D CA 1
ATOM 7086 C C . SER D 1 178 ? -11.087 50.439 17.435 1.00 7.43 175 SER D C 1
ATOM 7087 O O . SER D 1 178 ? -11.555 49.413 16.907 1.00 7.49 175 SER D O 1
ATOM 7090 N N . LEU D 1 179 ? -11.101 51.622 16.825 1.00 7.34 176 LEU D N 1
ATOM 7091 C CA . LEU D 1 179 ? -11.543 51.748 15.423 1.00 7.01 176 LEU D CA 1
ATOM 7092 C C . LEU D 1 179 ? -10.641 50.923 14.500 1.00 8.22 176 LEU D C 1
ATOM 7093 O O . LEU D 1 179 ? -11.139 50.241 13.597 1.00 7.79 176 LEU D O 1
ATOM 7098 N N . ALA D 1 180 ? -9.326 50.991 14.721 1.00 7.51 177 ALA D N 1
ATOM 7099 C CA . ALA D 1 180 ? -8.386 50.189 13.910 1.00 8.05 177 ALA D CA 1
ATOM 7100 C C . ALA D 1 180 ? -8.800 48.715 13.963 1.00 8.52 177 ALA D C 1
ATOM 7101 O O . ALA D 1 180 ? -8.901 48.063 12.935 1.00 8.71 177 ALA D O 1
ATOM 7103 N N . ALA D 1 181 ? -9.071 48.204 15.158 1.00 8.28 178 ALA D N 1
ATOM 7104 C CA . ALA D 1 181 ? -9.402 46.783 15.309 1.00 8.88 178 ALA D CA 1
ATOM 7105 C C . ALA D 1 181 ? -10.744 46.448 14.649 1.00 9.25 178 ALA D C 1
ATOM 7106 O O . ALA D 1 181 ? -10.840 45.490 13.866 1.00 9.82 178 ALA D O 1
ATOM 7108 N N . GLU D 1 182 ? -11.751 47.272 14.906 1.00 8.89 179 GLU D N 1
ATOM 7109 C CA . GLU D 1 182 ? -13.108 47.006 14.388 1.00 9.50 179 GLU D CA 1
ATOM 7110 C C . GLU D 1 182 ? -13.192 47.110 12.872 1.00 9.43 179 GLU D C 1
ATOM 7111 O O . GLU D 1 182 ? -13.920 46.337 12.222 1.00 10.77 179 GLU D O 1
ATOM 7117 N N . TRP D 1 183 ? -12.463 48.071 12.311 1.00 9.35 180 TRP D N 1
ATOM 7118 C CA . TRP D 1 183 ? -12.635 48.409 10.902 1.00 10.00 180 TRP D CA 1
ATOM 7119 C C . TRP D 1 183 ? -11.530 47.845 9.989 1.00 10.69 180 TRP D C 1
ATOM 7120 O O . TRP D 1 183 ? -11.620 47.971 8.768 1.00 11.55 180 TRP D O 1
ATOM 7131 N N . ALA D 1 184 ? -10.519 47.184 10.570 1.00 11.28 181 ALA D N 1
ATOM 7132 C CA . ALA D 1 184 ? -9.428 46.581 9.756 1.00 11.83 181 ALA D CA 1
ATOM 7133 C C . ALA D 1 184 ? -9.915 45.633 8.647 1.00 12.65 181 ALA D C 1
ATOM 7134 O O . ALA D 1 184 ? -9.380 45.694 7.535 1.00 12.74 181 ALA D O 1
ATOM 7136 N N . PRO D 1 185 ? -10.900 44.746 8.935 1.00 13.25 182 PRO D N 1
ATOM 7137 C CA . PRO D 1 185 ? -11.389 43.848 7.867 1.00 14.56 182 PRO D CA 1
ATOM 7138 C C . PRO D 1 185 ? -12.114 44.552 6.716 1.00 15.21 182 PRO D C 1
ATOM 7139 O O . PRO D 1 185 ? -12.410 43.907 5.689 1.00 15.22 182 PRO D O 1
ATOM 7143 N N . HIS D 1 186 ? -12.401 45.841 6.887 1.00 13.94 183 HIS D N 1
ATOM 7144 C CA . HIS D 1 186 ? -13.212 46.607 5.939 1.00 14.97 183 HIS D CA 1
ATOM 7145 C C . HIS D 1 186 ? -12.425 47.652 5.159 1.00 14.32 183 HIS D C 1
ATOM 7146 O O . HIS D 1 186 ? -13.011 48.597 4.626 1.00 14.97 183 HIS D O 1
ATOM 7153 N N . GLY D 1 187 ? -11.108 47.471 5.070 1.00 13.56 184 GLY D N 1
ATOM 7154 C CA . GLY D 1 187 ? -10.287 48.323 4.215 1.00 13.65 184 GLY D CA 1
ATOM 7155 C C . GLY D 1 187 ? -9.962 49.690 4.791 1.00 12.48 184 GLY D C 1
ATOM 7156 O O . GLY D 1 187 ? -9.522 50.580 4.057 1.00 13.27 184 GLY D O 1
ATOM 7157 N N . ILE D 1 188 ? -10.159 49.848 6.097 1.00 11.10 185 ILE D N 1
ATOM 7158 C CA . ILE D 1 188 ? -9.925 51.117 6.778 1.00 10.58 185 ILE D CA 1
ATOM 7159 C C . ILE D 1 188 ? -8.724 50.963 7.688 1.00 10.90 185 ILE D C 1
ATOM 7160 O O . ILE D 1 188 ? -8.566 49.904 8.302 1.00 11.32 185 ILE D O 1
ATOM 7165 N N . ARG D 1 189 ? -7.852 51.975 7.712 1.00 9.57 186 ARG D N 1
ATOM 7166 C CA . ARG D 1 189 ? -6.769 52.056 8.714 1.00 9.65 186 ARG D CA 1
ATOM 7167 C C . ARG D 1 189 ? -6.967 53.274 9.604 1.00 8.97 186 ARG D C 1
ATOM 7168 O O . ARG D 1 189 ? -7.541 54.288 9.165 1.00 8.59 186 ARG D O 1
ATOM 7176 N N . ALA D 1 190 ? -6.507 53.179 10.857 1.00 7.57 187 ALA D N 1
ATOM 7177 C CA . ALA D 1 190 ? -6.646 54.293 11.792 1.00 7.89 187 ALA D CA 1
ATOM 7178 C C . ALA D 1 190 ? -5.420 54.310 12.691 1.00 7.80 187 ALA D C 1
ATOM 7179 O O . ALA D 1 190 ? -5.103 53.305 13.337 1.00 8.09 187 ALA D O 1
ATOM 7181 N N . ASN D 1 191 ? -4.715 55.441 12.690 1.00 7.83 188 ASN D N 1
ATOM 7182 C CA . ASN D 1 191 ? -3.513 55.619 13.497 1.00 7.59 188 ASN D CA 1
ATOM 7183 C C . ASN D 1 191 ? -3.550 57.004 14.146 1.00 7.88 188 ASN D C 1
ATOM 7184 O O . ASN D 1 191 ? -4.378 57.850 13.791 1.00 7.52 188 ASN D O 1
ATOM 7189 N N . ALA D 1 192 ? -2.688 57.219 15.128 1.00 8.25 189 ALA D N 1
ATOM 7190 C CA . ALA D 1 192 ? -2.564 58.559 15.761 1.00 8.23 189 ALA D CA 1
ATOM 7191 C C . ALA D 1 192 ? -1.098 58.951 15.820 1.00 8.53 189 ALA D C 1
ATOM 7192 O O . ALA D 1 192 ? -0.223 58.064 15.911 1.00 9.65 189 ALA D O 1
ATOM 7194 N N . VAL D 1 193 ? -0.822 60.258 15.745 1.00 8.12 190 VAL D N 1
ATOM 7195 C CA . VAL D 1 193 ? 0.508 60.781 16.069 1.00 8.66 190 VAL D CA 1
ATOM 7196 C C . VAL D 1 193 ? 0.476 61.364 17.490 1.00 8.13 190 VAL D C 1
ATOM 7197 O O . VAL D 1 193 ? -0.547 61.892 17.935 1.00 8.03 190 VAL D O 1
ATOM 7201 N N . ALA D 1 194 ? 1.597 61.253 18.192 1.00 7.32 191 ALA D N 1
ATOM 7202 C CA . ALA D 1 194 ? 1.717 61.706 19.575 1.00 6.90 191 ALA D CA 1
ATOM 7203 C C . ALA D 1 194 ? 2.881 62.695 19.629 1.00 8.05 191 ALA D C 1
ATOM 7204 O O . ALA D 1 194 ? 4.013 62.297 19.875 1.00 8.10 191 ALA D O 1
ATOM 7206 N N . PRO D 1 195 ? 2.630 63.961 19.283 1.00 7.84 192 PRO D N 1
ATOM 7207 C CA . PRO D 1 195 ? 3.715 64.967 19.224 1.00 8.69 192 PRO D CA 1
ATOM 7208 C C . PRO D 1 195 ? 4.191 65.479 20.565 1.00 8.82 192 PRO D C 1
ATOM 7209 O O . PRO D 1 195 ? 3.480 65.391 21.581 1.00 8.08 192 PRO D O 1
ATOM 7213 N N . THR D 1 196 ? 5.403 66.014 20.547 1.00 9.36 193 THR D N 1
ATOM 7214 C CA . THR D 1 196 ? 5.884 66.863 21.641 1.00 8.98 193 THR D CA 1
ATOM 7215 C C . THR D 1 196 ? 5.315 68.279 21.461 1.00 10.06 193 THR D C 1
ATOM 7216 O O . THR D 1 196 ? 4.423 68.495 20.631 1.00 9.47 193 THR D O 1
ATOM 7220 N N . TYR D 1 197 ? 5.836 69.230 22.237 1.00 9.60 194 TYR D N 1
ATOM 7221 C CA . TYR D 1 197 ? 5.494 70.634 22.094 1.00 10.62 194 TYR D CA 1
ATOM 7222 C C . TYR D 1 197 ? 5.764 71.091 20.677 1.00 10.98 194 TYR D C 1
ATOM 7223 O O . TYR D 1 197 ? 6.849 70.832 20.134 1.00 11.24 194 TYR D O 1
ATOM 7232 N N . ILE D 1 198 ? 4.768 71.750 20.094 1.00 11.39 195 ILE D N 1
ATOM 7233 C CA . ILE D 1 198 ? 4.874 72.296 18.740 1.00 12.44 195 ILE D CA 1
ATOM 7234 C C . ILE D 1 198 ? 4.647 73.807 18.830 1.00 13.33 195 ILE D C 1
ATOM 7235 O O . ILE D 1 198 ? 3.703 74.253 19.481 1.00 12.77 195 ILE D O 1
ATOM 7240 N N . GLU D 1 199 ? 5.518 74.588 18.196 1.00 14.47 196 GLU D N 1
ATOM 7241 C CA . GLU D 1 199 ? 5.362 76.036 18.180 1.00 16.92 196 GLU D CA 1
ATOM 7242 C C . GLU D 1 199 ? 4.128 76.415 17.363 1.00 17.67 196 GLU D C 1
ATOM 7243 O O . GLU D 1 199 ? 4.048 76.124 16.166 1.00 17.62 196 GLU D O 1
ATOM 7249 N N . THR D 1 200 ? 3.158 77.041 18.020 1.00 19.19 197 THR D N 1
ATOM 7250 C CA . THR D 1 200 ? 1.923 77.466 17.354 1.00 20.73 197 THR D CA 1
ATOM 7251 C C . THR D 1 200 ? 1.515 78.839 17.864 1.00 22.27 197 THR D C 1
ATOM 7252 O O . THR D 1 200 ? 2.135 79.364 18.786 1.00 22.44 197 THR D O 1
ATOM 7256 N N . THR D 1 201 ? 0.457 79.410 17.283 1.00 23.90 198 THR D N 1
ATOM 7257 C CA . THR D 1 201 ? -0.092 80.684 17.776 1.00 25.45 198 THR D CA 1
ATOM 7258 C C . THR D 1 201 ? -0.542 80.562 19.241 1.00 26.37 198 THR D C 1
ATOM 7259 O O . THR D 1 201 ? -0.537 81.556 19.978 1.00 27.27 198 THR D O 1
ATOM 7263 N N . LEU D 1 202 ? -0.926 79.355 19.657 1.00 26.42 199 LEU D N 1
ATOM 7264 C CA . LEU D 1 202 ? -1.399 79.128 21.034 1.00 27.55 199 LEU D CA 1
ATOM 7265 C C . LEU D 1 202 ? -0.296 78.761 22.025 1.00 27.76 199 LEU D C 1
ATOM 7266 O O . LEU D 1 202 ? -0.346 79.173 23.188 1.00 29.15 199 LEU D O 1
ATOM 7271 N N . THR D 1 203 ? 0.695 77.992 21.578 1.00 27.15 200 THR D N 1
ATOM 7272 C CA . THR D 1 203 ? 1.787 77.583 22.467 1.00 26.67 200 THR D CA 1
ATOM 7273 C C . THR D 1 203 ? 2.868 78.662 22.611 1.00 27.65 200 THR D C 1
ATOM 7274 O O . THR D 1 203 ? 3.756 78.544 23.467 1.00 27.01 200 THR D O 1
ATOM 7278 N N . ARG D 1 204 ? 2.789 79.705 21.778 1.00 28.37 201 ARG D N 1
ATOM 7279 C CA . ARG D 1 204 ? 3.729 80.831 21.850 1.00 30.10 201 ARG D CA 1
ATOM 7280 C C . ARG D 1 204 ? 3.785 81.434 23.259 1.00 29.68 201 ARG D C 1
ATOM 7281 O O . ARG D 1 204 ? 4.869 81.721 23.756 1.00 30.17 201 ARG D O 1
ATOM 7289 N N . PHE D 1 205 ? 2.623 81.590 23.897 1.00 29.17 202 PHE D N 1
ATOM 7290 C CA . PHE D 1 205 ? 2.517 82.203 25.227 1.00 29.16 202 PHE D CA 1
ATOM 7291 C C . PHE D 1 205 ? 3.286 81.409 26.292 1.00 28.73 202 PHE D C 1
ATOM 7292 O O . PHE D 1 205 ? 3.949 81.988 27.158 1.00 28.76 202 PHE D O 1
ATOM 7300 N N . GLY D 1 206 ? 3.206 80.084 26.217 1.00 27.87 203 GLY D N 1
ATOM 7301 C CA . GLY D 1 206 ? 3.968 79.216 27.115 1.00 27.47 203 GLY D CA 1
ATOM 7302 C C . GLY D 1 206 ? 5.456 79.269 26.816 1.00 27.90 203 GLY D C 1
ATOM 7303 O O . GLY D 1 206 ? 6.294 79.320 27.725 1.00 27.55 203 GLY D O 1
ATOM 7304 N N . MET D 1 207 ? 5.782 79.267 25.529 1.00 27.64 204 MET D N 1
ATOM 7305 C CA . MET D 1 207 ? 7.175 79.329 25.086 1.00 28.39 204 MET D CA 1
ATOM 7306 C C . MET D 1 207 ? 7.900 80.597 25.559 1.00 29.00 204 MET D C 1
ATOM 7307 O O . MET D 1 207 ? 9.126 80.589 25.695 1.00 28.91 204 MET D O 1
ATOM 7312 N N . GLU D 1 208 ? 7.139 81.662 25.818 1.00 29.57 205 GLU D N 1
ATOM 7313 C CA . GLU D 1 208 ? 7.687 82.921 26.333 1.00 30.99 205 GLU D CA 1
ATOM 7314 C C . GLU D 1 208 ? 7.698 83.002 27.862 1.00 30.88 205 GLU D C 1
ATOM 7315 O O . GLU D 1 208 ? 8.068 84.049 28.430 1.00 31.26 205 GLU D O 1
ATOM 7321 N N . LYS D 1 209 ? 7.260 81.931 28.520 1.00 29.34 206 LYS D N 1
ATOM 7322 C CA . LYS D 1 209 ? 7.330 81.831 29.981 1.00 29.40 206 LYS D CA 1
ATOM 7323 C C . LYS D 1 209 ? 8.494 80.911 30.353 1.00 27.94 206 LYS D C 1
ATOM 7324 O O . LYS D 1 209 ? 8.384 79.689 30.234 1.00 26.78 206 LYS D O 1
ATOM 7330 N N . PRO D 1 210 ? 9.634 81.497 30.767 1.00 27.52 207 PRO D N 1
ATOM 7331 C CA . PRO D 1 210 ? 10.831 80.688 31.060 1.00 26.64 207 PRO D CA 1
ATOM 7332 C C . PRO D 1 210 ? 10.609 79.471 31.975 1.00 25.72 207 PRO D C 1
ATOM 7333 O O . PRO D 1 210 ? 11.162 78.410 31.702 1.00 24.39 207 PRO D O 1
ATOM 7337 N N . GLU D 1 211 ? 9.799 79.616 33.027 1.00 24.92 208 GLU D N 1
ATOM 7338 C CA . GLU D 1 211 ? 9.490 78.505 33.926 1.00 25.00 208 GLU D CA 1
ATOM 7339 C C . GLU D 1 211 ? 8.933 77.305 33.155 1.00 22.20 208 GLU D C 1
ATOM 7340 O O . GLU D 1 211 ? 9.153 76.157 33.543 1.00 21.03 208 GLU D O 1
ATOM 7346 N N . LEU D 1 212 ? 8.214 77.580 32.065 1.00 20.27 209 LEU D N 1
ATOM 7347 C CA . LEU D 1 212 ? 7.659 76.504 31.251 1.00 18.90 209 LEU D CA 1
ATOM 7348 C C . LEU D 1 212 ? 8.664 76.066 30.180 1.00 18.02 209 LEU D C 1
ATOM 7349 O O . LEU D 1 212 ? 9.104 74.903 30.152 1.00 16.49 209 LEU D O 1
ATOM 7354 N N . TYR D 1 213 ? 9.030 77.006 29.312 1.00 18.12 210 TYR D N 1
ATOM 7355 C CA . TYR D 1 213 ? 9.873 76.711 28.153 1.00 18.00 210 TYR D CA 1
ATOM 7356 C C . TYR D 1 213 ? 11.187 76.024 28.547 1.00 17.68 210 TYR D C 1
ATOM 7357 O O . TYR D 1 213 ? 11.584 75.044 27.918 1.00 16.59 210 TYR D O 1
ATOM 7366 N N . ASP D 1 214 ? 11.863 76.541 29.578 1.00 17.15 211 ASP D N 1
ATOM 7367 C CA . ASP D 1 214 ? 13.135 75.962 29.996 1.00 16.97 211 ASP D CA 1
ATOM 7368 C C . ASP D 1 214 ? 12.989 74.498 30.428 1.00 16.18 211 ASP D C 1
ATOM 7369 O O . ASP D 1 214 ? 13.861 73.674 30.152 1.00 15.10 211 ASP D O 1
ATOM 7374 N N . ALA D 1 215 ? 11.881 74.182 31.100 1.00 15.51 212 ALA D N 1
ATOM 7375 C CA . ALA D 1 215 ? 11.637 72.811 31.523 1.00 14.76 212 ALA D CA 1
ATOM 7376 C C . ALA D 1 215 ? 11.400 71.933 30.305 1.00 14.15 212 ALA D C 1
ATOM 7377 O O . ALA D 1 215 ? 11.873 70.793 30.256 1.00 14.23 212 ALA D O 1
ATOM 7379 N N . TRP D 1 216 ? 10.655 72.451 29.321 1.00 13.76 213 TRP D N 1
ATOM 7380 C CA . TRP D 1 216 ? 10.322 71.649 28.144 1.00 13.36 213 TRP D CA 1
ATOM 7381 C C . TRP D 1 216 ? 11.595 71.310 27.378 1.00 13.44 213 TRP D C 1
ATOM 7382 O O . TRP D 1 216 ? 11.786 70.156 26.977 1.00 13.11 213 TRP D O 1
ATOM 7393 N N . ILE D 1 217 ? 12.447 72.317 27.184 1.00 13.71 214 ILE D N 1
ATOM 7394 C CA . ILE D 1 217 ? 13.708 72.130 26.463 1.00 14.79 214 ILE D CA 1
ATOM 7395 C C . ILE D 1 217 ? 14.622 71.135 27.199 1.00 14.60 214 ILE D C 1
ATOM 7396 O O . ILE D 1 217 ? 15.199 70.204 26.604 1.00 14.13 214 ILE D O 1
ATOM 7401 N N . ALA D 1 218 ? 14.734 71.324 28.508 1.00 14.96 215 ALA D N 1
ATOM 7402 C CA . ALA D 1 218 ? 15.564 70.459 29.336 1.00 15.43 215 ALA D CA 1
ATOM 7403 C C . ALA D 1 218 ? 15.079 69.001 29.334 1.00 15.17 215 ALA D C 1
ATOM 7404 O O . ALA D 1 218 ? 15.877 68.078 29.538 1.00 15.49 215 ALA D O 1
ATOM 7406 N N . GLY D 1 219 ? 13.768 68.804 29.133 1.00 13.46 216 GLY D N 1
ATOM 7407 C CA . GLY D 1 219 ? 13.181 67.476 29.039 1.00 12.70 216 GLY D CA 1
ATOM 7408 C C . GLY D 1 219 ? 13.277 66.809 27.673 1.00 12.00 216 GLY D C 1
ATOM 7409 O O . GLY D 1 219 ? 12.899 65.653 27.528 1.00 12.04 216 GLY D O 1
ATOM 7410 N N . THR D 1 220 ? 13.810 67.528 26.691 1.00 12.49 217 THR D N 1
ATOM 7411 C CA . THR D 1 220 ? 13.817 67.078 25.289 1.00 12.53 217 THR D CA 1
ATOM 7412 C C . THR D 1 220 ? 15.228 66.729 24.802 1.00 12.86 217 THR D C 1
ATOM 7413 O O . THR D 1 220 ? 16.094 67.598 24.787 1.00 13.09 217 THR D O 1
ATOM 7417 N N . PRO D 1 221 ? 15.468 65.452 24.424 1.00 12.51 218 PRO D N 1
ATOM 7418 C CA . PRO D 1 221 ? 16.804 65.091 23.904 1.00 13.16 218 PRO D CA 1
ATOM 7419 C C . PRO D 1 221 ? 17.301 65.990 22.761 1.00 13.47 218 PRO D C 1
ATOM 7420 O O . PRO D 1 221 ? 18.469 66.409 22.765 1.00 13.53 218 PRO D O 1
ATOM 7424 N N . MET D 1 222 ? 16.431 66.282 21.800 1.00 12.95 219 MET D N 1
ATOM 7425 C CA . MET D 1 222 ? 16.774 67.210 20.713 1.00 14.28 219 MET D CA 1
ATOM 7426 C C . MET D 1 222 ? 16.943 68.664 21.152 1.00 14.03 219 MET D C 1
ATOM 7427 O O . MET D 1 222 ? 17.439 69.506 20.368 1.00 15.04 219 MET D O 1
ATOM 7432 N N . GLY D 1 223 ? 16.514 68.974 22.379 1.00 14.16 220 GLY D N 1
ATOM 7433 C CA . GLY D 1 223 ? 16.697 70.322 22.943 1.00 13.70 220 GLY D CA 1
ATOM 7434 C C . GLY D 1 223 ? 15.916 71.402 22.220 1.00 14.09 220 GLY D C 1
ATOM 7435 O O . GLY D 1 223 ? 16.353 72.555 22.153 1.00 14.74 220 GLY D O 1
ATOM 7436 N N . ARG D 1 224 ? 14.753 71.032 21.674 1.00 14.19 221 ARG D N 1
ATOM 7437 C CA . ARG D 1 224 ? 13.934 71.999 20.951 1.00 13.66 221 ARG D CA 1
ATOM 7438 C C . ARG D 1 224 ? 12.475 71.566 20.928 1.00 12.84 221 ARG D C 1
ATOM 7439 O O . ARG D 1 224 ? 12.156 70.380 21.127 1.00 12.69 221 ARG D O 1
ATOM 7447 N N . VAL D 1 225 ? 11.587 72.530 20.684 1.00 12.49 222 VAL D N 1
ATOM 7448 C CA . VAL D 1 225 ? 10.188 72.182 20.359 1.00 12.17 222 VAL D CA 1
ATOM 7449 C C . VAL D 1 225 ? 10.124 71.830 18.868 1.00 12.33 222 VAL D C 1
ATOM 7450 O O . VAL D 1 225 ? 11.078 72.096 18.114 1.00 12.53 222 VAL D O 1
ATOM 7454 N N . GLY D 1 226 ? 9.015 71.223 18.454 1.00 11.79 223 GLY D N 1
ATOM 7455 C CA . GLY D 1 226 ? 8.795 70.927 17.037 1.00 12.15 223 GLY D CA 1
ATOM 7456 C C . GLY D 1 226 ? 8.088 72.061 16.321 1.00 12.48 223 GLY D C 1
ATOM 7457 O O . GLY D 1 226 ? 7.583 73.006 16.949 1.00 12.78 223 GLY D O 1
ATOM 7458 N N . GLN D 1 227 ? 8.082 71.973 14.993 1.00 12.32 224 GLN D N 1
ATOM 7459 C CA . GLN D 1 227 ? 7.339 72.883 14.126 1.00 12.38 224 GLN D CA 1
ATOM 7460 C C . GLN D 1 227 ? 6.154 72.125 13.482 1.00 11.89 224 GLN D C 1
ATOM 7461 O O . GLN D 1 227 ? 6.230 70.893 13.291 1.00 11.41 224 GLN D O 1
ATOM 7467 N N . PRO D 1 228 ? 5.047 72.837 13.188 1.00 11.91 225 PRO D N 1
ATOM 7468 C CA . PRO D 1 228 ? 3.859 72.167 12.614 1.00 11.86 225 PRO D CA 1
ATOM 7469 C C . PRO D 1 228 ? 4.162 71.252 11.411 1.00 11.79 225 PRO D C 1
ATOM 7470 O O . PRO D 1 228 ? 3.621 70.142 11.357 1.00 12.26 225 PRO D O 1
ATOM 7474 N N . ASP D 1 229 ? 5.025 71.688 10.485 1.00 12.11 226 ASP D N 1
ATOM 7475 C CA . ASP D 1 229 ? 5.339 70.879 9.275 1.00 12.18 226 ASP D CA 1
ATOM 7476 C C . ASP D 1 229 ? 5.917 69.487 9.615 1.00 11.70 226 ASP D C 1
ATOM 7477 O O . ASP D 1 229 ? 5.760 68.546 8.846 1.00 11.04 226 ASP D O 1
ATOM 7482 N N . GLU D 1 230 ? 6.573 69.372 10.772 1.00 10.65 227 GLU D N 1
ATOM 7483 C CA . GLU D 1 230 ? 7.196 68.112 11.175 1.00 10.53 227 GLU D CA 1
ATOM 7484 C C . GLU D 1 230 ? 6.140 67.102 11.597 1.00 9.91 227 GLU D C 1
ATOM 7485 O O . GLU D 1 230 ? 6.331 65.883 11.416 1.00 10.48 227 GLU D O 1
ATOM 7491 N N . VAL D 1 231 ? 5.037 67.603 12.149 1.00 9.58 228 VAL D N 1
ATOM 7492 C CA . VAL D 1 231 ? 3.892 66.741 12.488 1.00 10.32 228 VAL D CA 1
ATOM 7493 C C . VAL D 1 231 ? 3.118 66.403 11.196 1.00 10.51 228 VAL D C 1
ATOM 7494 O O . VAL D 1 231 ? 2.760 65.255 10.958 1.00 10.10 228 VAL D O 1
ATOM 7498 N N . ALA D 1 232 ? 2.876 67.417 10.369 1.00 10.32 229 ALA D N 1
ATOM 7499 C CA . ALA D 1 232 ? 2.181 67.232 9.096 1.00 10.17 229 ALA D CA 1
ATOM 7500 C C . ALA D 1 232 ? 2.836 66.166 8.196 1.00 10.23 229 ALA D C 1
ATOM 7501 O O . ALA D 1 232 ? 2.132 65.416 7.508 1.00 10.19 229 ALA D O 1
ATOM 7503 N N . SER D 1 233 ? 4.170 66.114 8.172 1.00 10.45 230 SER D N 1
ATOM 7504 C CA . SER D 1 233 ? 4.878 65.140 7.322 1.00 10.87 230 SER D CA 1
ATOM 7505 C C . SER D 1 233 ? 4.505 63.713 7.753 1.00 10.71 230 SER D C 1
ATOM 7506 O O . SER D 1 233 ? 4.289 62.826 6.914 1.00 10.01 230 SER D O 1
ATOM 7509 N N . VAL D 1 234 ? 4.417 63.498 9.066 1.00 9.55 231 VAL D N 1
ATOM 7510 C CA . VAL D 1 234 ? 4.118 62.144 9.568 1.00 9.20 231 VAL D CA 1
ATOM 7511 C C . VAL D 1 234 ? 2.645 61.811 9.292 1.00 8.89 231 VAL D C 1
ATOM 7512 O O . VAL D 1 234 ? 2.311 60.695 8.891 1.00 8.76 231 VAL D O 1
ATOM 7516 N N . VAL D 1 235 ? 1.778 62.800 9.487 1.00 8.85 232 VAL D N 1
ATOM 7517 C CA . VAL D 1 235 ? 0.344 62.634 9.202 1.00 8.57 232 VAL D CA 1
ATOM 7518 C C . VAL D 1 235 ? 0.156 62.294 7.722 1.00 8.83 232 VAL D C 1
ATOM 7519 O O . VAL D 1 235 ? -0.588 61.370 7.397 1.00 8.85 232 VAL D O 1
ATOM 7523 N N . GLN D 1 236 ? 0.831 63.028 6.831 1.00 8.92 233 GLN D N 1
ATOM 7524 C CA . GLN D 1 236 ? 0.688 62.773 5.389 1.00 9.95 233 GLN D CA 1
ATOM 7525 C C . GLN D 1 236 ? 1.147 61.347 5.050 1.00 9.52 233 GLN D C 1
ATOM 7526 O O . GLN D 1 236 ? 0.490 60.651 4.272 1.00 10.09 233 GLN D O 1
ATOM 7532 N N . PHE D 1 237 ? 2.252 60.902 5.654 1.00 9.74 234 PHE D N 1
ATOM 7533 C CA . PHE D 1 237 ? 2.756 59.543 5.412 1.00 10.48 234 PHE D CA 1
ATOM 7534 C C . PHE D 1 237 ? 1.736 58.498 5.840 1.00 10.30 234 PHE D C 1
ATOM 7535 O O . PHE D 1 237 ? 1.426 57.539 5.107 1.00 10.32 234 PHE D O 1
ATOM 7543 N N . LEU D 1 238 ? 1.228 58.681 7.053 1.00 9.92 235 LEU D N 1
ATOM 7544 C CA . LEU D 1 238 ? 0.253 57.751 7.622 1.00 9.65 235 LEU D CA 1
ATOM 7545 C C . LEU D 1 238 ? -1.041 57.681 6.812 1.00 9.85 235 LEU D C 1
ATOM 7546 O O . LEU D 1 238 ? -1.715 56.650 6.802 1.00 10.17 235 LEU D O 1
ATOM 7551 N N . ALA D 1 239 ? -1.364 58.774 6.118 1.00 9.58 236 ALA D N 1
ATOM 7552 C CA . ALA D 1 239 ? -2.571 58.838 5.297 1.00 10.07 236 ALA D CA 1
ATOM 7553 C C . ALA D 1 239 ? -2.388 58.137 3.958 1.00 10.75 236 ALA D C 1
ATOM 7554 O O . ALA D 1 239 ? -3.360 57.871 3.239 1.00 12.10 236 ALA D O 1
ATOM 7556 N N . SER D 1 240 ? -1.139 57.836 3.620 1.00 9.95 237 SER D N 1
ATOM 7557 C CA . SER D 1 240 ? -0.808 57.360 2.285 1.00 10.60 237 SER D CA 1
ATOM 7558 C C . SER D 1 240 ? -0.699 55.845 2.268 1.00 10.98 237 SER D C 1
ATOM 7559 O O . SER D 1 240 ? -0.578 55.211 3.328 1.00 10.20 237 SER D O 1
ATOM 7562 N N . ASP D 1 241 ? -0.735 55.279 1.058 1.00 12.21 238 ASP D N 1
ATOM 7563 C CA . ASP D 1 241 ? -0.575 53.834 0.877 1.00 13.11 238 ASP D CA 1
ATOM 7564 C C . ASP D 1 241 ? 0.805 53.322 1.318 1.00 13.07 238 ASP D C 1
ATOM 7565 O O . ASP D 1 241 ? 0.987 52.109 1.517 1.00 13.02 238 ASP D O 1
ATOM 7570 N N . ALA D 1 242 ? 1.775 54.225 1.468 1.00 12.85 239 ALA D N 1
ATOM 7571 C CA . ALA D 1 242 ? 3.083 53.816 1.991 1.00 13.15 239 ALA D CA 1
ATOM 7572 C C . ALA D 1 242 ? 2.945 53.238 3.404 1.00 12.61 239 ALA D C 1
ATOM 7573 O O . ALA D 1 242 ? 3.744 52.392 3.806 1.00 13.42 239 ALA D O 1
ATOM 7575 N N . ALA D 1 243 ? 1.905 53.680 4.127 1.00 11.62 240 ALA D N 1
ATOM 7576 C CA . ALA D 1 243 ? 1.603 53.205 5.472 1.00 10.71 240 ALA D CA 1
ATOM 7577 C C . ALA D 1 243 ? 0.608 52.036 5.493 1.00 10.20 240 ALA D C 1
ATOM 7578 O O . ALA D 1 243 ? -0.076 51.814 6.496 1.00 9.02 240 ALA D O 1
ATOM 7580 N N . SER D 1 244 ? 0.552 51.270 4.399 1.00 11.41 241 SER D N 1
ATOM 7581 C CA . SER D 1 244 ? -0.502 50.251 4.208 1.00 11.69 241 SER D CA 1
ATOM 7582 C C . SER D 1 244 ? -0.522 49.189 5.305 1.00 11.38 241 SER D C 1
ATOM 7583 O O . SER D 1 244 ? -1.567 48.584 5.540 1.00 12.31 241 SER D O 1
ATOM 7586 N N . LEU D 1 245 ? 0.623 48.948 5.948 1.00 10.83 242 LEU D N 1
ATOM 7587 C CA . LEU D 1 245 ? 0.699 47.891 6.959 1.00 10.95 242 LEU D CA 1
ATOM 7588 C C . LEU D 1 245 ? 0.471 48.435 8.371 1.00 10.19 242 LEU D C 1
ATOM 7589 O O . LEU D 1 245 ? 0.434 47.680 9.343 1.00 10.31 242 LEU D O 1
ATOM 7594 N N . MET D 1 246 ? 0.315 49.750 8.484 1.00 10.17 243 MET D N 1
ATOM 7595 C CA . MET D 1 246 ? 0.179 50.386 9.794 1.00 10.16 243 MET D CA 1
ATOM 7596 C C . MET D 1 246 ? -1.284 50.660 10.135 1.00 10.25 243 MET D C 1
ATOM 7597 O O . MET D 1 246 ? -1.980 51.382 9.419 1.00 9.82 243 MET D O 1
ATOM 7602 N N . THR D 1 247 ? -1.754 50.054 11.221 1.00 9.80 244 THR D N 1
ATOM 7603 C CA . THR D 1 247 ? -3.035 50.429 11.792 1.00 9.57 244 THR D CA 1
ATOM 7604 C C . THR D 1 247 ? -3.019 50.207 13.301 1.00 9.84 244 THR D C 1
ATOM 7605 O O . THR D 1 247 ? -2.400 49.254 13.788 1.00 10.45 244 THR D O 1
ATOM 7609 N N . GLY D 1 248 ? -3.689 51.103 14.023 1.00 8.93 245 GLY D N 1
ATOM 7610 C CA . GLY D 1 248 ? -3.693 51.077 15.494 1.00 9.17 245 GLY D CA 1
ATOM 7611 C C . GLY D 1 248 ? -2.373 51.521 16.111 1.00 9.15 245 GLY D C 1
ATOM 7612 O O . GLY D 1 248 ? -2.133 51.291 17.316 1.00 9.67 245 GLY D O 1
ATOM 7613 N N . ALA D 1 249 ? -1.501 52.143 15.310 1.00 8.59 246 ALA D N 1
ATOM 7614 C CA . ALA D 1 249 ? -0.227 52.653 15.819 1.00 8.65 246 ALA D CA 1
ATOM 7615 C C . ALA D 1 249 ? -0.362 54.034 16.439 1.00 9.13 246 ALA D C 1
ATOM 7616 O O . ALA D 1 249 ? -0.942 54.925 15.841 1.00 9.47 246 ALA D O 1
ATOM 7618 N N . ILE D 1 250 ? 0.209 54.177 17.636 1.00 8.44 247 ILE D N 1
ATOM 7619 C CA . ILE D 1 250 ? 0.411 55.478 18.252 1.00 7.97 247 ILE D CA 1
ATOM 7620 C C . ILE D 1 250 ? 1.854 55.864 17.941 1.00 7.99 247 ILE D C 1
ATOM 7621 O O . ILE D 1 250 ? 2.811 55.342 18.542 1.00 8.70 247 ILE D O 1
ATOM 7626 N N . VAL D 1 251 ? 2.009 56.773 16.983 1.00 7.46 248 VAL D N 1
ATOM 7627 C CA . VAL D 1 251 ? 3.323 57.032 16.418 1.00 8.26 248 VAL D CA 1
ATOM 7628 C C . VAL D 1 251 ? 3.944 58.210 17.180 1.00 7.94 248 VAL D C 1
ATOM 7629 O O . VAL D 1 251 ? 3.406 59.328 17.168 1.00 8.41 248 VAL D O 1
ATOM 7633 N N . ASN D 1 252 ? 5.062 57.954 17.866 1.00 8.66 249 ASN D N 1
ATOM 7634 C CA . ASN D 1 252 ? 5.703 59.023 18.650 1.00 9.53 249 ASN D CA 1
ATOM 7635 C C . ASN D 1 252 ? 6.456 60.007 17.754 1.00 9.34 249 ASN D C 1
ATOM 7636 O O . ASN D 1 252 ? 7.328 59.599 16.993 1.00 10.07 249 ASN D O 1
ATOM 7641 N N . VAL D 1 253 ? 6.111 61.292 17.846 1.00 9.19 250 VAL D N 1
ATOM 7642 C CA . VAL D 1 253 ? 6.782 62.333 17.036 1.00 9.42 250 VAL D CA 1
ATOM 7643 C C . VAL D 1 253 ? 7.212 63.401 18.024 1.00 9.74 250 VAL D C 1
ATOM 7644 O O . VAL D 1 253 ? 6.646 64.507 18.074 1.00 9.79 250 VAL D O 1
ATOM 7648 N N . ASP D 1 254 ? 8.201 63.067 18.850 1.00 9.19 251 ASP D N 1
ATOM 7649 C CA . ASP D 1 254 ? 8.343 63.839 20.066 1.00 9.11 251 ASP D CA 1
ATOM 7650 C C . ASP D 1 254 ? 9.770 64.295 20.396 1.00 10.13 251 ASP D C 1
ATOM 7651 O O . ASP D 1 254 ? 10.067 64.691 21.539 1.00 9.25 251 ASP D O 1
ATOM 7656 N N . ALA D 1 255 ? 10.632 64.275 19.382 1.00 9.77 252 ALA D N 1
ATOM 7657 C CA . ALA D 1 255 ? 12.020 64.758 19.553 1.00 10.70 252 ALA D CA 1
ATOM 7658 C C . ALA D 1 255 ? 12.749 63.986 20.676 1.00 10.44 252 ALA D C 1
ATOM 7659 O O . ALA D 1 255 ? 13.750 64.463 21.240 1.00 11.30 252 ALA D O 1
ATOM 7661 N N . GLY D 1 256 ? 12.247 62.785 20.982 1.00 10.35 253 GLY D N 1
ATOM 7662 C CA . GLY D 1 256 ? 12.847 61.939 22.025 1.00 10.18 253 GLY D CA 1
ATOM 7663 C C . GLY D 1 256 ? 12.300 62.168 23.430 1.00 9.65 253 GLY D C 1
ATOM 7664 O O . GLY D 1 256 ? 12.782 61.550 24.395 1.00 9.34 253 GLY D O 1
ATOM 7665 N N . PHE D 1 257 ? 11.297 63.037 23.566 1.00 9.67 254 PHE D N 1
ATOM 7666 C CA . PHE D 1 257 ? 10.792 63.404 24.912 1.00 10.51 254 PHE D CA 1
ATOM 7667 C C . PHE D 1 257 ? 10.394 62.187 25.778 1.00 9.90 254 PHE D C 1
ATOM 7668 O O . PHE D 1 257 ? 10.728 62.129 26.967 1.00 10.65 254 PHE D O 1
ATOM 7676 N N . THR D 1 258 ? 9.700 61.227 25.186 1.00 9.66 255 THR D N 1
ATOM 7677 C CA . THR D 1 258 ? 9.227 60.041 25.911 1.00 10.60 255 THR D CA 1
ATOM 7678 C C . THR D 1 258 ? 10.300 58.974 26.080 1.00 10.95 255 THR D C 1
ATOM 7679 O O . THR D 1 258 ? 10.033 57.917 26.661 1.00 11.01 255 THR D O 1
ATOM 7683 N N . VAL D 1 259 ? 11.508 59.249 25.567 1.00 10.23 256 VAL D N 1
ATOM 7684 C CA . VAL D 1 259 ? 12.614 58.284 25.700 1.00 10.91 256 VAL D CA 1
ATOM 7685 C C . VAL D 1 259 ? 13.252 58.387 27.086 1.00 11.25 256 VAL D C 1
ATOM 7686 O O . VAL D 1 259 ? 13.637 57.381 27.681 1.00 11.87 256 VAL D O 1
ATOM 7690 N N . TRP D 1 260 ? 13.382 59.608 27.594 1.00 10.63 257 TRP D N 1
ATOM 7691 C CA . TRP D 1 260 ? 13.864 59.810 28.953 1.00 10.60 257 TRP D CA 1
ATOM 7692 C C . TRP D 1 260 ? 12.765 59.529 29.971 1.00 10.38 257 TRP D C 1
ATOM 7693 O O . TRP D 1 260 ? 13.084 59.237 31.118 1.00 10.58 257 TRP D O 1
#

Sequence (1028 aa):
MYMEKLRLDNRVAIVTGGAQNIGLACVTALAEAGARVIIADLDEAMATKAVEDLRMEGHDVSSVVMDVTNTESVQNAVRSVHEQEGRVDILVACAGICISEVKAEDMTDGQWLKQVDINLNGMFRSCQAVGRIMLEQKQGVIVAIGSMSGLIVNRPQQQAAYNASKAGVHQYIRSLAAEWAPHGIRANAVAPTYIETTLTRFGMEKPELYDAWIAGTPMGRVGQPDEVASVVQFLASDAASLMTGAIVNVDAGFTVWMYMEKLRLDNRVAIVTGGAQNIGLACVTALAEAGARVIIADLDEAMATKAVEDLRMEGHDVSSVVMDVTNTESVQNAVRSVHEQEGRVDILVACAGICISEVKAEDMTDGQWLKQVDINLNGMFRSCQAVGRIMLEQKQGVIVAIGSMSGLIVNRPQQQAAYNASKAGVHQYIRSLAAEWAPHGIRANAVAPTYIETTLTRFGMEKPELYDAWIAGTPMGRVGQPDEVASVVQFLASDAASLMTGAIVNVDAGFTVWMYMEKLRLDNRVAIVTGGAQNIGLACVTALAEAGARVIIADLDEAMATKAVEDLRMEGHDVSSVVMDVTNTESVQNAVRSVHEQEGRVDILVACAGICISEVKAEDMTDGQWLKQVDINLNGMFRSCQAVGRIMLEQKQGVIVAIGSMSGLIVNRPQQQAAYNASKAGVHQYIRSLAAEWAPHGIRANAVAPTYIETTLTRFGMEKPELYDAWIAGTPMGRVGQPDEVASVVQFLASDAASLMTGAIVNVDAGFTVWMYMEKLRLDNRVAIVTGGAQNIGLACVTALAEAGARVIIADLDEAMATKAVEDLRMEGHDVSSVVMDVTNTESVQNAVRSVHEQEGRVDILVACAGICISEVKAEDMTDGQWLKQVDINLNGMFRSCQAVGRIMLEQKQGVIVAIGSMSGLIVNRPQQQAAYNASKAGVHQYIRSLAAEWAPHGIRANAVAPTYIETTLTRFGMEKPELYDAWIAGTPMGRVGQPDEVASVVQFLASDAASLMTGAIVNVDAGFTVW

Organism: Gluconobacter oxydans (strain 621H) (NCBI:txid290633)

Nearest PDB structures (foldseek):
  3awd-assembly1_D  TM=1.003E+00  e=3.248E-51  Gluconobacter oxydans
  3lqf-assembly1_B  TM=9.796E-01  e=7.598E-31  Cereibacter sphaeroides
  3r1i-assembly1_B-2  TM=9.686E-01  e=2.671E-26  Mycobacterium marinum M
  3r1i-assembly1_A-2  TM=9.714E-01  e=1.070E-25  Mycobacterium marinum M
  4fn4-assembly1_D  TM=9.119E-01  e=2.818E-21  Sulfolobus acidocaldarius DSM 639

Radius of gyration: 27.66 Å; Cα contacts (8 Å, |Δi|>4): 2552; chains: 4; bounding box: 67×66×78 Å

B-factor: mean 18.19, std 10.43, range [5.17, 272.93]

Solvent-accessible surface area: 33540 Å² total; per-residue (Å²): 123,7,46,133,30,7,93,0,71,134,73,9,0,1,0,2,20,0,1,72,38,27,2,54,12,0,0,24,0,0,9,42,0,25,2,48,0,3,0,2,15,121,63,107,72,66,2,76,135,5,12,113,72,8,135,158,119,66,32,87,0,25,32,38,67,6,43,13,52,66,33,121,26,0,54,71,4,3,130,34,4,50,125,144,48,54,88,0,14,1,0,0,2,20,18,36,50,66,35,40,87,26,98,3,38,84,4,76,48,48,56,1,70,118,0,2,32,20,0,0,11,2,4,5,23,2,0,10,9,1,0,93,13,0,33,125,40,155,103,8,11,0,0,0,11,2,9,3,3,9,66,10,5,9,81,53,11,44,9,2,0,32,1,0,0,7,6,0,0,10,5,2,0,33,0,0,1,6,31,3,9,90,86,44,3,26,0,0,0,0,0,8,8,24,7,40,12,72,128,44,111,149,12,37,138,85,91,116,8,63,87,34,12,42,64,18,5,5,34,39,84,10,0,69,28,36,12,0,0,5,2,0,3,4,1,1,0,66,2,0,34,1,2,2,1,2,23,4,30,0,1,0,0,11,24,1,48,130,12,46,138,29,8,90,0,78,110,74,0,0,0,0,2,19,0,3,64,32,30,3,52,11,0,0,29,0,0,8,46,0,21,3,56,1,4,0,1,15,118,58,111,79,64,2,54,141,6,7,98,82,15,129,160,130,70,40,86,6,33,46,30,72,4,44,14,53,66,29,122,28,0,61,64,4,4,115,33,2,52,132,131,45,50,90,0,17,1,1,0,2,19,20,32,53,66,40,41,88,24,96,4,35,84,3,72,45,49,62,2,67,118,0,1,33,21,0,0,10,2,4,5,21,3,0,10,11,0,0,100,16,0,23,138,37,128,99,8,10,0,0,0,11,2,10,3,2,8,55,10,6,9,76,52,10,44,8,2,0,32,1,0,0,7,7,0,0,9,5,1,0,34,0,0,1,7,31,2,10,89,69,46,3,26,0,0,0,0,0,8,8,22,7,38,11,72,131,40,117,167,12,38,147,83,89,114,9,65,86,38,12,42,58,16,6,4,33,38,82,12,0,69,26,39,11,0,0,4,2,0,4,3,1,1,0,65,1,0,33,0,2,2,1,2,24,5,31,0,2,0,0,12,18,0,47,114,11,42,129,31,6,91,0,72,112,74,0,0,0,0,2,17,0,3,66,28,29,2,54,11,0,0,29,0,0,9,48,0,21,3,64,2,5,0,1,21,118,64,111,80,51,2,61,145,6,8,103,84,12,137,171,130,69,42,90,1,32,45,29,72,5,44,14,52,70,32,122,28,0,71,61,4,4,125,31,7,47,128,144,51,50,99,0,19,1,0,0,1,20,21,25,50,62,38,40,80,24,100,4,37,88,3,78,45,47,53,1,70,114,0,2,32,22,0,0,11,2,4,6,23,2,0,12,12,0,0,106,18,0,26,130,37,118,102,9,10,0,0,0,11,2,9,3,3,10,56,9,6,8,78,52,10,42,8,3,0,32,1,0,0,7,6,0,0,13,4,1,0,33,0,0,0,6,32,2,9,88,60,36,2,26,0,0,0,0,0,8,8,20,7,77,18,53,124,30,145,174,4,43,141,79,89,120,8,70,88,35,11,41,67,10,5,6,35,39,80,12,0,68,29,34,10,0,0,6,2,0,4,4,1,1,0,64,2,0,33,1,1,2,1,1,29,4,28,0,2,0,0,13,13,1,48,136,11,45,124,31,6,74,0,66,107,70,0,0,0,0,1,16,0,6,79,38,30,2,55,12,0,0,28,0,0,9,47,0,24,3,56,2,7,0,1,30,118,69,116,60,93,2,53,128,8,7,99,82,14,135,146,126,69,40,92,2,36,43,30,67,4,43,13,51,68,33,121,24,0,79,77,3,4,157,54,6,66,133,146,47,55,92,0,9,1,0,0,2,20,18,37,54,67,42,38,97,25,97,3,36,85,4,77,47,48,55,1,67,117,0,1,31,20,0,0,9,2,5,4,21,3,0,14,11,1,0,104,20,0,22,140,44,126,97,7,10,0,0,0,13,2,8,2,3,9,58,10,6,8,69,56,11,44,8,2,0,32,1,0,0,8,7,0,0,9,3,1,0,37,0,0,1,8,31,2,9,88,68,46,2,24,0,0,0,0,0,8,8,26,8,73,18,67,136,46,110,104,11,41,108,106,90,140,14,69,87,38,13,44,58,10,6,5,33,37,82,12,0,69,27,35,11,0,0,5,2,0,4,4,1,1,0,67,1,0,32,0,2,2,7,1,26,5,31,0,1,0,0,9,19,2,49

Secondary structure (DSSP, 8-state):
-TTGGG--TT-EEEEETTTSHHHHHHHHHHHHTT-EEEEEES-HHHHHHHHHHHHHTT--EEEEE--TT-HHHHHHHHHHHHHHHS---EEEE-------S--TTT--HHHHHHHHIIIIIHHHHHHHHHHHHHHHHT-EEEEEE--GGGTS--SSS--HHHHHHHHHHHHHHHHHHHHHGGGTEEEEEEEE--B--TTTHHHHT-HHHHHHHHHT-TTSS-B-HHHHHHHHHHHHSGGGTT--S-EEEESTTTTT-/-TTGGG--TT-EEEEETTTSHHHHHHHHHHHHTT-EEEEEES-HHHHHHHHHHHHHTT--EEEEE--TT-HHHHHHHHHHHHHHHS---EEEE-------S--TTT--HHHHHHHHIIIIIHHHHHHHHHHHHHHHHT-EEEEEE--GGGTS--SSS--HHHHHHHHHHHHHHHHHHHHHGGGTEEEEEEEE--B--TTTHHHHT-HHHHHHHHHT-TTSS-B-HHHHHHHHHHHHSGGGTT--S-EEEESTTTTT-/-TTGGG--TT-EEEEETTTSHHHHHHHHHHHHTT-EEEEEES-HHHHHHHHHHHHHTT--EEEEE--TT-HHHHHHHHHHHHHHHS---EEEE-------S--TTT--HHHHHHHHIIIIIHHHHHHHHHHHHHHHHT-EEEEEE--GGGTS--SSS--HHHHHHHHHHHHHHHHHHHHHGGGTEEEEEEEE--B-SGGGHHHHT-HHHHHHHHHT-TTSS-B-HHHHHHHHHHHHSGGGTT--S-EEEESTTTTT-/-TTGGG--TT-EEEEETTTSHHHHHHHHHHHHTT-EEEEEES-HHHHHHHHHHHHHTT--EEEEE--TT-HHHHHHHHHHHHHHHS---EEEE-------S--TTT--HHHHHHHHIIIIIHHHHHHHHHHHHHHHHT-EEEEEE--GGGTS--SSS--HHHHHHHHHHHHHHHHHHHHHGGGTEEEEEEEE--B--TTTHHHHT-HHHHHHHHHT-TTSS-B-HHHHHHHHHHHHSGGGTT--S-EEEESTTTTT-